Protein AF-A0A5N6UVG2-F1 (afdb_monomer_lite)

pLDDT: mean 76.91, std 23.82, range [20.88, 98.94]

Radius of gyration: 40.07 Å; chains: 1; bounding box: 88×108×122 Å

Foldseek 3Di:
DDDDDDDDDDDDDDDDDDDDDDDDDQPDWDADQQAWPVCNVVVHTFSNDPPDTPVCVVVVHGTHHDDDDDDDDDDDDDDDDDDDDDDDDDDDDDDDDDDDDDDDDDDDDDDDQDDQDLVLLVVLLCLCVVPVCVDLLSVQAQNVLQVVCSVVVNQDLLLSLLSSLLSCLVVVHPVVRSVVSLVVSVVVLVVQLVDQDLSSLNSLSSSLVSCVSVVVNVVSLVSLLSSLVSLVVQPLLAQDVVAQLLLRLSSQSSVLSSQVVQCVPQVLPPVSDSDDLVSRLDAFHDDPVCNNVSNDDRQAHLPNLNADHDPDHDPRRVVSNVVVVVSVVVVVVVVLVVVQVPQDQCLDPPHPDLQPRQLAQCSLLVLLVSLVVQLLVLVQLLQPQPSHPDNVVNVPDDPVVSVVSLCSNLVSLVVNLVSLVSSVVPDDPDHAHDPSNLVSLLSSLSSLCSQCQDDDDDDRDDLVVSLVSLVSSLVNCCVRPVPDPPCVVSSVVSVVSSVVSVVCVVDPDRDDDDDDDPDQDDDPPGHSSNVVVCVVPVDDDPDDDDDDHDSRVSDDDDDDDDDDDDDDDDDDDDDDDDDDDDDDDDDDDDPDDDDPDPQDDPNDGHDDDDDDDDDDDDDDDPDDPPDPPPPPPDADQFFAEEEEAEAQAWCCQDPVSPVPQADQPLLVQLLQQFEWEPFEWAQFLHQQQLLQLLFALAHCVLQVRFDLPAAGFQPHDGLLLQLVVLFAAEEEFEAPSRDDDDRRDDDSHPFYWYFPHLFDQAQTWTQGPVGIDGDGDGQLVVLLVVVVVCVVPDDPRHHYYYYRYGSPPDPLLAFDPVLLPPLPDFGDAPPLLPPPCPQHFCLLVQWQFFLLWADWCSSLQWDQDPVNQPAADAQPDPPDDSIHTHDQDPDQVVQQVDWIAHNPPRDTDGDRDSVRSSSSSLRSNSSSRNSRVVSNSVSSVVNQVSLVVDVCSNQRYKYKYKYSFFFDSSRNSGTGARDCQCRSTDMTIGIHHNVQADRNHYFHAHAYSSQNSCQSCVSSVHHDDPSNPHHHPSCVSNVHDDPPRDQKDKHWNQAALASRTGRATWIWMDGSFKTKIWRCRQNVPDPRHDHDCNVRTDMFMDGCVVCVSSSHRCLVPPVCVVVNVVRVVVNVVVCVSSVHDDSDPPDCPVVVPD

Organism: Aspergillus tamarii (NCBI:txid41984)

Secondary structure (DSSP, 8-state):
-------------------------PPPPB-GGGS-HHHHHTTPPB---SSS-HHHHHTT-----------------------------------------------PPPPPP-PPPHHHHHHHHHHIIIIITTSTTT--S-HHHHHHHHHTT-S-HHHHHHHHHHHHHHHT-STTTHHHHHHHHHHHHHTTTTS--HHHHHHHHHHHHHHHHTT-HHHHHHHHHHHHHHHHHTTTTB--TTS-HHHHHHHHHHHHHHHHHHHHHHTT-GGG-S--GGG-BPBPP--HHHHHTT------BSSGGGSPPPSS--HHHHHHHHHHHHHHHHHHHHHHHHHHTTS-GGGSSSPS-TTT----HHHHHHHHHHHHHHHHHHGGG-TT-TTSPPHHHHTTS-HHHHHHHHHHHHHHHHHHHHHHHHHHHH--TT----HHHHHHHHHHHHHHHHHTTS-SSS-PPPHHHHHHHHHHHHHHHHHHHTT-TTTHHHHHHHHHHHHHHHHHHHSS-----PPP-S---PPTTS-HHHHHHHHH-TT-----------GGGGSPPPP-------PPP----------------------S-----TTEETTEE----------S-------S-SSSSTTT-----PPEEEEEEESS--GGGSGGGS-SS---TTHHHHHHTSEEEEEEE-SSSSHHHHHHHHHHTS-HHHHS--STT----TTS--HHHHHHHTT-EEEEEEE--S--STTTS--S-SEEEEESTT--SBS-EEE-SS-EEE--SBHHHHHHHHHHHHHHHS-TTS-EEEEEE--TT-TT----GGGTTS--SPPPPPTTTT---TTS-HHHHH---BTTTT-BTTTTTBPPPTTTTSSS-B---STT---BBPP--SSHHHHHH--EEBTTT--EE--SSHHHHHHHHHHHHHHHHHHHHHHHHHHHHHHHHHHHHSHHHHTTEEEEEEESS---SSGGGB-S--SSSHHHHEEEEEEE-TTTSPTTEEE-S-EETTHHHHHHHHHTT-PPPTT------HHHHTT---TT---EEEEEE---S-TTT-PPPEEEEEESSEEEEEE----TT-TT-----GGG-EEEEEETTT-TT-----TT-TTTHHHHHHHHHHHHHHHHHHTPPP-S---GGGGS--

InterPro domains:
  IPR000917 Sulfatase, N-terminal [PF00884] (639-1021)
  IPR001138 Zn(2)C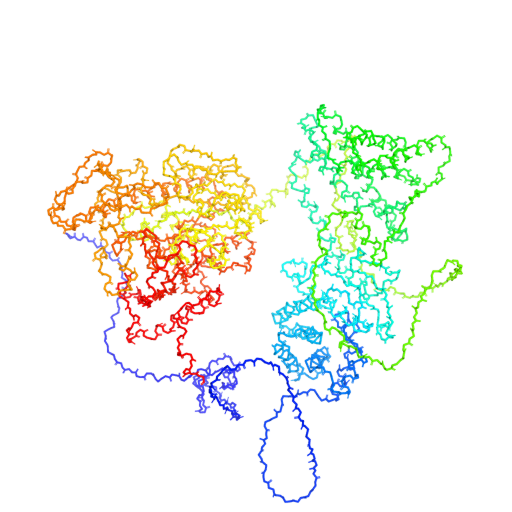ys(6) fungal-type DNA-binding domain [PF00172] (34-69)
  IPR001138 Zn(2)Cys(6) fungal-type DNA-binding domain [PS00463] (35-63)
  IPR001138 Zn(2)Cys(6) fungal-type DNA-binding domain [PS50048] (35-65)
  IPR001138 Zn(2)Cys(6) fungal-type DNA-binding domain [SM00066] (30-74)
  IPR001138 Zn(2)Cys(6) fungal-type DNA-binding domain [cd00067] (31-66)
  IPR007219 Xylanolytic transcriptional activator, regulatory domain [PF04082] (128-292)
  IPR007219 Xylanolytic transcriptional activator, regulatory domain [SM00906] (220-291)
  IPR017850 Alkaline-phosphatase-like, core domain superfamily [G3DSA:3.40.720.10] (637-864)
  IPR017850 Alkaline-phosphatase-like, core domain superfamily [G3DSA:3.40.720.10] (868-1150)
  IPR017850 Alkaline-phosphatase-like, core domain superfamily [SSF53649] (638-1140)
  IPR024607 Sulfatase, conserved site [PS00149] (727-737)
  IPR036864 Zn(2)-C6 fungal-type DNA-binding domain superfamily [G3DSA:4.10.240.10] (28-89)
  IPR036864 Zn(2)-C6 fungal-type DNA-binding domain superfamily [SSF57701] (28-69)

Sequence (1154 aa):
MKAACVQCRVRKRDTSQAVGQYVPRLPPKRRGATACLECRAMKVRCSGATPRCQNCHRRDRQCTYPSASGPTRPALTRVGKLSSPTTSISIPVVNDDCTHGQSELSIPRPSALPSPSDEAVSSLLRDYFDRLYPLPSFNFLHKDTVVQRCSESTLDESLKLAICAITALYFGQHRSEHGIWAQQSEKLILDRLERPSIFLIQASLLTIRYRAGVGQFSRAFILAGLTARWAVSLRLNYEHSSLRPIAQEVRRRTFWSLYLLEDSFCVGLKEFELFDSETIYLQLPCEDEDFRDERPVLTGFLQPSKGLEPDVLGPRGAFVKLAFIRRRIMRFQADLHRLRNRLAPSNQYPPANPQDLHWHPRYATLHMSWHQCHCDLYRIFLIGYPESSPHAAVERMTSSERALMKERCLGHAEQIVKVLSDFVHYKAEQHMLEFDAAVCAYHAARLILFGTYTERDNAGLPMQMAISKAQLCLDVITQFFEFSAHLQPMRQILERAIQQHKRWLESSDHRAVATADPNPHPPPGISRDAYMRQRLAIHSLLRQSDFVDDSRDAAPEPLRPLLNWTVSTNDDLIQEPPSEWDYRGVVDPLNERISTEPNLFCGIQYGLDLPGWPGEGAEEPSAFIWGFEEQFMARDGRPNIVFIMADDHASKSISCYGAGINHTPNIDRLAKEGMRFNHCYVTNSICTPSRAAILCGTYNHVNGVMTLDDHINKHIPNVAKHLRTGGYQTAMVGKWHLGEGIESQPTGFDYWSVLPGQGLYWDPEFIETDGEHVEPGYVTDIITDKSLDWIKLRDRDRPFFLMCHHKAPHRSWECDEKHKQLYKDPVRLPDTFSDDYKNRAKAAKIAKMRVAEDLTYQDLGLVQPDGGRRVGEPVLQEKGNSERKIPVPGSIADLHSIRLIDKDDGTVFTFRSHAELAEFKFQRYMQRYLRTIQSIDDNVGRLLEYLDSEPQLADNTIVIYTSDQGFFLGEHGWFDKRFMYEESFQMPFLIRYPKEIIAGSVCDDIICNVDFAATWLEYANLPAPSYMQGISFRPLLQGRTPESWQQVAYHRYWMHNDIIHHAYAHYGIRNQRYKLIYWYNEPLGVKGARPGGREHREWELFDCDKDPLELFNVYQEREYQGVVREMIRMLERKMAEIGDEPVHPKQQWLLGSL

Structure (mmCIF, N/CA/C/O backbone):
data_AF-A0A5N6UVG2-F1
#
_entry.id   AF-A0A5N6UVG2-F1
#
loop_
_atom_site.group_PDB
_atom_site.id
_atom_site.type_symbol
_atom_site.label_atom_id
_atom_site.label_alt_id
_atom_site.label_comp_id
_atom_site.label_asym_id
_atom_site.label_entity_id
_atom_site.label_seq_id
_atom_site.pdbx_PDB_ins_code
_atom_site.Cartn_x
_atom_site.Cartn_y
_atom_site.Cartn_z
_atom_site.occupancy
_atom_site.B_iso_or_equiv
_atom_site.auth_seq_id
_atom_site.auth_comp_id
_atom_site.auth_asym_id
_atom_site.auth_atom_id
_atom_site.pdbx_PDB_model_num
ATOM 1 N N . MET A 1 1 ? -11.488 -41.150 -41.113 1.00 29.97 1 MET A N 1
ATOM 2 C CA . MET A 1 1 ? -12.453 -42.216 -41.494 1.00 29.97 1 MET A CA 1
ATOM 3 C C . MET A 1 1 ? -13.845 -41.866 -40.957 1.00 29.97 1 MET A C 1
ATOM 5 O O . MET A 1 1 ? -13.974 -40.843 -40.301 1.00 29.97 1 MET A O 1
ATOM 9 N N . LYS A 1 2 ? -14.887 -42.624 -41.328 1.00 24.31 2 LYS A N 1
ATOM 10 C CA . LYS A 1 2 ? -16.316 -42.275 -41.160 1.00 24.31 2 LYS A CA 1
ATOM 11 C C . LYS A 1 2 ? -16.851 -42.389 -39.712 1.00 24.31 2 LYS A C 1
ATOM 13 O O . LYS A 1 2 ? -16.574 -43.399 -39.087 1.00 24.31 2 LYS A O 1
ATOM 18 N N . ALA A 1 3 ? -17.735 -41.437 -39.356 1.00 26.30 3 ALA A N 1
ATOM 19 C CA . ALA A 1 3 ? -19.070 -41.571 -38.708 1.00 26.30 3 ALA A CA 1
ATOM 20 C C . ALA A 1 3 ? -19.184 -42.180 -37.277 1.00 26.30 3 ALA A C 1
ATOM 22 O O . ALA A 1 3 ? -18.302 -42.906 -36.856 1.00 26.30 3 ALA A O 1
ATOM 23 N N . ALA A 1 4 ? -20.232 -41.940 -36.463 1.00 27.84 4 ALA A N 1
ATOM 24 C CA . ALA A 1 4 ? -21.532 -41.243 -36.611 1.00 27.84 4 ALA A CA 1
ATOM 25 C C . ALA A 1 4 ? -21.923 -40.553 -35.258 1.00 27.84 4 ALA A C 1
ATOM 27 O O . ALA A 1 4 ? -21.517 -41.051 -34.220 1.00 27.84 4 ALA A O 1
ATOM 28 N N . CYS A 1 5 ? -22.512 -39.339 -35.211 1.00 25.59 5 CYS A N 1
ATOM 29 C CA . CYS A 1 5 ? -23.968 -39.007 -35.151 1.00 25.59 5 CYS A CA 1
ATOM 30 C C . CYS A 1 5 ? -24.650 -39.389 -33.795 1.00 25.59 5 CYS A C 1
ATOM 32 O O . CYS A 1 5 ? -24.350 -40.448 -33.272 1.00 25.59 5 CYS A O 1
ATOM 34 N N . VAL A 1 6 ? -25.539 -38.617 -33.132 1.00 28.12 6 VAL A N 1
ATOM 35 C CA . VAL A 1 6 ? -26.774 -37.930 -33.594 1.00 28.12 6 VAL A CA 1
ATOM 36 C C . VAL A 1 6 ? -27.222 -36.775 -32.641 1.00 28.12 6 VAL A C 1
ATOM 38 O O . VAL A 1 6 ? -27.343 -36.980 -31.445 1.00 28.12 6 VAL A O 1
ATOM 41 N N . GLN A 1 7 ? -27.545 -35.602 -33.221 1.00 25.52 7 GLN A N 1
ATOM 42 C CA . GLN A 1 7 ? -28.531 -34.544 -32.839 1.00 25.52 7 GLN A CA 1
ATOM 43 C C . GLN A 1 7 ? -28.749 -34.054 -31.377 1.00 25.52 7 GLN A C 1
ATOM 45 O O . GLN A 1 7 ? -29.275 -34.775 -30.541 1.00 25.52 7 GLN A O 1
ATOM 50 N N . CYS A 1 8 ? -28.738 -32.717 -31.200 1.00 23.97 8 CYS A N 1
ATOM 51 C CA . CYS A 1 8 ? -29.995 -31.934 -31.221 1.00 23.97 8 CYS A CA 1
ATOM 52 C C . CYS A 1 8 ? -29.787 -30.472 -31.695 1.00 23.97 8 CYS A C 1
ATOM 54 O O . CYS A 1 8 ? -28.655 -30.008 -31.802 1.00 23.97 8 CYS A O 1
ATOM 56 N N . ARG A 1 9 ? -30.862 -29.777 -32.109 1.00 23.91 9 ARG A N 1
ATOM 57 C CA . ARG A 1 9 ? -30.822 -28.567 -32.972 1.00 23.91 9 ARG A CA 1
ATOM 58 C C . ARG A 1 9 ? -31.174 -27.257 -32.250 1.00 23.91 9 ARG A C 1
ATOM 60 O O . ARG A 1 9 ? -32.250 -27.183 -31.668 1.00 23.91 9 ARG A O 1
ATOM 67 N N . VAL A 1 10 ? -30.444 -26.170 -32.538 1.00 25.05 10 VAL A N 1
ATOM 68 C CA . VAL A 1 10 ? -31.001 -24.794 -32.627 1.00 25.05 10 VAL A CA 1
ATOM 69 C C . VAL A 1 10 ? -30.444 -24.092 -33.885 1.00 25.05 10 VAL A C 1
ATOM 71 O O . VAL A 1 10 ? -29.424 -24.500 -34.437 1.00 25.05 10 VAL A O 1
ATOM 74 N N . ARG A 1 11 ? -31.196 -23.132 -34.439 1.00 24.83 11 ARG A N 1
ATOM 75 C CA . ARG A 1 11 ? -31.111 -22.665 -35.839 1.00 24.83 11 ARG A CA 1
ATOM 76 C C . ARG A 1 11 ? -30.088 -21.544 -36.081 1.00 24.83 11 ARG A C 1
ATOM 78 O O . ARG A 1 11 ? -30.051 -20.573 -35.334 1.00 24.83 11 ARG A O 1
ATOM 85 N N . LYS A 1 12 ? -29.402 -21.605 -37.231 1.00 24.45 12 LYS A N 1
ATOM 86 C CA . LYS A 1 12 ? -28.756 -20.446 -37.878 1.00 24.45 12 LYS A CA 1
ATOM 87 C C . LYS A 1 12 ? -29.785 -19.382 -38.294 1.00 24.45 12 LYS A C 1
ATOM 89 O O . LYS A 1 12 ? -30.891 -19.725 -38.718 1.00 24.45 12 LYS A O 1
ATOM 94 N N . ARG A 1 13 ? -29.352 -18.120 -38.327 1.00 24.72 13 ARG A N 1
ATOM 95 C CA . ARG A 1 13 ? -29.798 -17.123 -39.313 1.00 24.72 13 ARG A CA 1
ATOM 96 C C . ARG A 1 13 ? -28.580 -16.394 -39.871 1.00 24.72 13 ARG A C 1
ATOM 98 O O . ARG A 1 13 ? -27.792 -15.854 -39.104 1.00 24.72 13 ARG A O 1
ATOM 105 N N . ASP A 1 14 ? -28.457 -16.397 -41.192 1.00 26.50 14 ASP A N 1
ATOM 106 C CA . ASP A 1 14 ? -27.521 -15.555 -41.933 1.00 26.50 14 ASP A CA 1
ATOM 107 C C . ASP A 1 14 ? -27.959 -14.084 -41.897 1.00 26.50 14 ASP A C 1
ATOM 109 O O . ASP A 1 14 ? -29.157 -13.787 -41.889 1.00 26.50 14 ASP A O 1
ATOM 113 N N . THR A 1 15 ? -26.996 -13.168 -41.998 1.00 24.98 15 THR A N 1
ATOM 114 C CA . THR A 1 15 ? -27.233 -11.811 -42.515 1.00 24.98 15 THR A CA 1
ATOM 115 C C . THR A 1 15 ? -26.135 -11.429 -43.498 1.00 24.98 15 THR A C 1
ATOM 117 O O . THR A 1 15 ? -25.063 -10.959 -43.119 1.00 24.98 15 THR A O 1
ATOM 120 N N . SER A 1 16 ? -26.422 -11.630 -44.780 1.00 25.75 16 SER A N 1
ATOM 121 C CA . SER A 1 16 ? -25.631 -11.131 -45.900 1.00 25.75 16 SER A CA 1
ATOM 122 C C . SER A 1 16 ? -25.926 -9.654 -46.187 1.00 25.75 16 SER A C 1
ATOM 124 O O . SER A 1 16 ? -27.077 -9.308 -46.425 1.00 25.75 16 SER A O 1
ATOM 126 N N . GLN A 1 17 ? -24.858 -8.855 -46.268 1.00 26.28 17 GLN A N 1
ATOM 127 C CA . GLN A 1 17 ? -24.673 -7.640 -47.084 1.00 26.28 17 GLN A CA 1
ATOM 128 C C . GLN A 1 17 ? -25.630 -6.420 -47.011 1.00 26.28 17 GLN A C 1
ATOM 130 O O . GLN A 1 17 ? -26.850 -6.504 -47.028 1.00 26.28 17 GLN A O 1
ATOM 135 N N . ALA A 1 18 ? -24.958 -5.268 -47.172 1.00 24.11 18 ALA A N 1
ATOM 136 C CA . ALA A 1 18 ? -25.384 -4.037 -47.856 1.00 24.11 18 ALA A CA 1
ATOM 137 C C . ALA A 1 18 ? -26.008 -2.873 -47.047 1.00 24.11 18 ALA A C 1
ATOM 139 O O . ALA A 1 18 ? -27.213 -2.735 -46.891 1.00 24.11 18 ALA A O 1
ATOM 140 N N . VAL A 1 19 ? -25.109 -1.958 -46.657 1.00 27.73 19 VAL A N 1
ATOM 141 C CA . VAL A 1 19 ? -25.132 -0.510 -46.965 1.00 27.73 19 VAL A CA 1
ATOM 142 C C . VAL A 1 19 ? -26.471 0.248 -46.862 1.00 27.73 19 VAL A C 1
ATOM 144 O O . VAL A 1 19 ? -27.308 0.208 -47.755 1.00 27.73 19 VAL A O 1
ATOM 147 N N . GLY A 1 20 ? -26.512 1.175 -45.898 1.00 29.44 20 GLY A N 1
ATOM 148 C CA . GLY A 1 20 ? -26.933 2.550 -46.194 1.00 29.44 20 GLY A CA 1
ATOM 149 C C . GLY A 1 20 ? -28.389 2.934 -45.930 1.00 29.44 20 GLY A C 1
ATOM 150 O O . GLY A 1 20 ? -29.139 3.194 -46.865 1.00 29.44 20 GLY A O 1
ATOM 151 N N . GLN A 1 21 ? -28.727 3.200 -44.664 1.00 25.88 21 GLN A N 1
ATOM 152 C CA . GLN A 1 21 ? -29.657 4.292 -44.354 1.00 25.88 21 GLN A CA 1
ATOM 153 C C . GLN A 1 21 ? -29.080 5.232 -43.293 1.00 25.88 21 GLN A C 1
ATOM 155 O O . GLN A 1 21 ? -28.635 4.827 -42.220 1.00 25.88 21 GLN A O 1
ATOM 160 N N . TYR A 1 22 ? -29.083 6.517 -43.637 1.00 25.56 22 TYR A N 1
ATOM 161 C CA . TYR A 1 22 ? -28.621 7.623 -42.812 1.00 25.56 22 TYR A CA 1
ATOM 162 C C . TYR A 1 22 ? -29.591 7.836 -41.643 1.00 25.56 22 TYR A C 1
ATOM 164 O O . TYR A 1 22 ? -30.656 8.426 -41.817 1.00 25.56 22 TYR A O 1
ATOM 172 N N . VAL A 1 23 ? -29.231 7.383 -40.440 1.00 28.72 23 VAL A N 1
ATOM 173 C CA . VAL A 1 23 ? -29.919 7.814 -39.215 1.00 28.72 23 VAL A CA 1
ATOM 174 C C . VAL A 1 23 ? -29.343 9.180 -38.828 1.00 28.72 23 VAL A C 1
ATOM 176 O O . VAL A 1 23 ? -28.147 9.255 -38.526 1.00 28.72 23 VAL A O 1
ATOM 179 N N . PRO A 1 24 ? -30.132 10.274 -38.827 1.00 29.69 24 PRO A N 1
ATOM 180 C CA . PRO A 1 24 ? -29.608 11.592 -38.492 1.00 29.69 24 PRO A CA 1
ATOM 181 C C . PRO A 1 24 ? -29.015 11.590 -37.082 1.00 29.69 24 PRO A C 1
ATOM 183 O O . PRO A 1 24 ? -29.637 11.072 -36.150 1.00 29.69 24 PRO A O 1
ATOM 186 N N . ARG A 1 25 ? -27.832 12.199 -36.913 1.00 32.75 25 ARG A N 1
ATOM 187 C CA . ARG A 1 25 ? -27.214 12.407 -35.592 1.00 32.75 25 ARG A CA 1
ATOM 188 C C . ARG A 1 25 ? -28.247 13.026 -34.649 1.00 32.75 25 ARG A C 1
ATOM 190 O O . ARG A 1 25 ? -28.613 14.188 -34.818 1.00 32.75 25 ARG A O 1
ATOM 197 N N . LEU A 1 26 ? -28.700 12.268 -33.649 1.00 38.28 26 LEU A N 1
ATOM 198 C CA . LEU A 1 26 ? -29.572 12.813 -32.611 1.00 38.28 26 LEU A CA 1
ATOM 199 C C . LEU A 1 26 ? -28.807 13.929 -31.879 1.00 38.28 26 LEU A C 1
ATOM 201 O O . LEU A 1 26 ? -27.727 13.654 -31.348 1.00 38.28 26 LEU A O 1
ATOM 205 N N . PRO A 1 27 ? -29.330 15.169 -31.838 1.00 40.91 27 PRO A N 1
ATOM 206 C CA . PRO A 1 27 ? -28.645 16.270 -31.177 1.00 40.91 27 PRO A CA 1
ATOM 207 C C . PRO A 1 27 ? -28.489 16.000 -29.668 1.00 40.91 27 PRO A C 1
ATOM 209 O O . PRO A 1 27 ? -29.253 15.217 -29.088 1.00 40.91 27 PRO A O 1
ATOM 212 N N . PRO A 1 28 ? -27.486 16.619 -29.015 1.00 54.44 28 PRO A N 1
ATOM 213 C CA . PRO A 1 28 ? -27.105 16.295 -27.644 1.00 54.44 28 PRO A CA 1
ATOM 214 C C . PRO A 1 28 ? -28.268 16.426 -26.651 1.00 54.44 28 PRO A C 1
ATOM 216 O O . PRO A 1 28 ? -29.063 17.368 -26.679 1.00 54.44 28 PRO A O 1
ATOM 219 N N . LYS A 1 29 ? -28.359 15.441 -25.751 1.00 57.91 29 LYS A N 1
ATOM 220 C CA . LYS A 1 29 ? -29.453 15.284 -24.784 1.00 57.91 29 LYS A CA 1
ATOM 221 C C . LYS A 1 29 ? -29.454 16.454 -23.798 1.00 57.91 29 LYS A C 1
ATOM 223 O O . LYS A 1 29 ? -28.510 16.606 -23.027 1.00 57.91 29 LYS A O 1
ATOM 228 N N . ARG A 1 30 ? -30.545 17.217 -23.752 1.00 65.44 30 ARG A N 1
ATOM 229 C CA . ARG A 1 30 ? -30.709 18.311 -22.786 1.00 65.44 30 ARG A CA 1
ATOM 230 C C . ARG A 1 30 ? -31.127 17.764 -21.412 1.00 65.44 30 ARG A C 1
ATOM 232 O O . ARG A 1 30 ? -32.030 16.927 -21.326 1.00 65.44 30 ARG A O 1
ATOM 239 N N . ARG A 1 31 ? -30.464 18.229 -20.346 1.00 56.59 31 ARG A N 1
ATOM 240 C CA . ARG A 1 31 ? -30.785 17.971 -18.926 1.00 56.59 31 ARG A CA 1
ATOM 241 C C . ARG A 1 31 ? -30.853 19.303 -18.165 1.00 56.59 31 ARG A C 1
ATOM 243 O O . ARG A 1 31 ? -30.305 20.307 -18.617 1.00 56.59 31 ARG A O 1
ATOM 250 N N . GLY A 1 32 ? -31.513 19.313 -17.006 1.00 62.34 32 GLY A N 1
ATOM 251 C CA . GLY A 1 32 ? -31.663 20.522 -16.190 1.00 62.34 32 GLY A CA 1
ATOM 252 C C . GLY A 1 32 ? -32.520 21.588 -16.880 1.00 62.34 32 GLY A C 1
ATOM 253 O O . GLY A 1 32 ? -33.525 21.262 -17.509 1.00 62.34 32 GLY A O 1
ATOM 254 N N . ALA A 1 33 ? -32.118 22.857 -16.770 1.00 61.12 33 ALA A N 1
ATOM 255 C CA . ALA A 1 33 ? -32.881 24.012 -17.257 1.00 61.12 33 ALA A CA 1
ATOM 256 C C . ALA A 1 33 ? -33.102 24.061 -18.783 1.00 61.12 33 ALA A C 1
ATOM 258 O O . ALA A 1 33 ? -33.950 24.811 -19.245 1.00 61.12 33 ALA A O 1
ATOM 259 N N . THR A 1 34 ? -32.381 23.259 -19.571 1.00 70.06 34 THR A N 1
ATOM 260 C CA . THR A 1 34 ? -32.484 23.261 -21.042 1.00 70.06 34 THR A CA 1
ATOM 261 C C . THR A 1 34 ? -33.484 22.230 -21.595 1.00 70.06 34 THR A C 1
ATOM 263 O O . THR A 1 34 ? -33.790 22.235 -22.791 1.00 70.06 34 THR A O 1
ATOM 266 N N . ALA A 1 35 ? -34.004 21.334 -20.749 1.00 83.19 35 ALA A N 1
ATOM 267 C CA . ALA A 1 35 ? -35.058 20.381 -21.099 1.00 83.19 35 ALA A CA 1
ATOM 268 C C . ALA A 1 35 ? -36.456 21.029 -21.027 1.00 83.19 35 ALA A C 1
ATOM 270 O O . ALA A 1 35 ? -36.661 21.984 -20.280 1.00 83.19 35 ALA A O 1
ATOM 271 N N . CYS A 1 36 ? -37.437 20.481 -21.756 1.00 87.75 36 CYS A N 1
ATOM 272 C CA . CYS A 1 36 ? -38.835 20.868 -21.556 1.00 87.75 36 CYS A CA 1
ATOM 273 C C . CYS A 1 36 ? -39.305 20.484 -20.146 1.00 87.75 36 CYS A C 1
ATOM 275 O O . CYS A 1 36 ? -38.822 19.502 -19.571 1.00 87.75 36 CYS A O 1
ATOM 277 N N . LEU A 1 37 ? -40.263 21.246 -19.615 1.00 86.94 37 LEU A N 1
ATOM 278 C CA . LEU A 1 37 ? -40.762 21.103 -18.247 1.00 86.94 37 LEU A CA 1
ATOM 279 C C . LEU A 1 37 ? -41.243 19.675 -17.957 1.00 86.94 37 LEU A C 1
ATOM 281 O O . LEU A 1 37 ? -40.854 19.105 -16.944 1.00 86.94 37 LEU A O 1
ATOM 285 N N . GLU A 1 38 ? -41.971 19.055 -18.887 1.00 87.31 38 GLU A N 1
ATOM 286 C CA . GLU A 1 38 ? -42.532 17.713 -18.696 1.00 87.31 38 GLU A CA 1
ATOM 287 C C . GLU A 1 38 ? -41.450 16.618 -18.623 1.00 87.31 38 GLU A C 1
ATOM 289 O O . GLU A 1 38 ? -41.438 15.798 -17.704 1.00 87.31 38 GLU A O 1
ATOM 294 N N . CYS A 1 39 ? -40.451 16.638 -19.518 1.00 84.88 39 CYS A N 1
ATOM 295 C CA . CYS A 1 39 ? -39.316 15.716 -19.401 1.00 84.88 39 CYS A CA 1
ATOM 296 C C . CYS A 1 39 ? -38.463 15.993 -18.154 1.00 84.88 39 CYS A C 1
ATOM 298 O O . CYS A 1 39 ? -37.897 15.055 -17.591 1.00 84.88 39 CYS A O 1
ATOM 300 N N . ARG A 1 40 ? -38.363 17.259 -17.720 1.00 82.12 40 ARG A N 1
ATOM 301 C CA . ARG A 1 40 ? -37.631 17.652 -16.509 1.00 82.12 40 ARG A CA 1
ATOM 302 C C . ARG A 1 40 ? -38.330 17.139 -15.246 1.00 82.12 40 ARG A C 1
ATOM 304 O O . ARG A 1 40 ? -37.652 16.553 -14.407 1.00 82.12 40 ARG A O 1
ATOM 311 N N . ALA A 1 41 ? -39.652 17.289 -15.147 1.00 79.56 41 ALA A N 1
ATOM 312 C CA . ALA A 1 41 ? -40.469 16.773 -14.048 1.00 79.56 41 ALA A CA 1
ATOM 313 C C . ALA A 1 41 ? -40.366 15.243 -13.942 1.00 79.56 41 ALA A C 1
ATOM 315 O O . ALA A 1 41 ? -40.089 14.706 -12.873 1.00 79.56 41 ALA A O 1
ATOM 316 N N . MET A 1 42 ? -40.461 14.542 -15.076 1.00 75.31 42 MET A N 1
ATOM 317 C CA . MET A 1 42 ? -40.298 13.084 -15.142 1.00 75.31 42 MET A CA 1
ATOM 318 C C . MET A 1 42 ? -38.836 12.598 -15.018 1.00 75.31 42 MET A C 1
ATOM 320 O O . MET A 1 42 ? -38.591 11.397 -15.112 1.00 75.31 42 MET A O 1
ATOM 324 N N . LYS A 1 43 ? -37.846 13.495 -14.867 1.00 76.25 43 LYS A N 1
ATOM 325 C CA . LYS A 1 43 ? -36.393 13.202 -14.871 1.00 76.25 43 LYS A CA 1
ATOM 326 C C . LYS A 1 43 ? -35.898 12.399 -16.098 1.00 76.25 43 LYS A C 1
ATOM 328 O O . LYS A 1 43 ? -34.846 11.761 -16.049 1.00 76.25 43 LYS A O 1
ATOM 333 N N . VAL A 1 44 ? -36.608 12.458 -17.230 1.00 76.00 44 VAL A N 1
ATOM 334 C CA . VAL A 1 44 ? -36.264 11.735 -18.471 1.00 76.00 44 VAL A CA 1
ATOM 335 C C . VAL A 1 44 ? -35.533 12.615 -19.489 1.00 76.00 44 VAL A C 1
ATOM 337 O O . VAL A 1 44 ? -35.575 13.844 -19.467 1.00 76.00 44 VAL A O 1
ATOM 340 N N . ARG A 1 45 ? -34.850 11.971 -20.440 1.00 74.19 45 ARG A N 1
ATOM 341 C CA . ARG A 1 45 ? -34.088 12.645 -21.504 1.00 74.19 45 ARG A CA 1
ATOM 342 C C . ARG A 1 45 ? -35.035 13.424 -22.436 1.00 74.19 45 ARG A C 1
ATOM 344 O O . ARG A 1 45 ? -35.966 12.849 -23.001 1.00 74.19 45 ARG A O 1
ATOM 351 N N . CYS A 1 46 ? -34.775 14.720 -22.619 1.00 83.50 46 CYS A N 1
ATOM 352 C CA . CYS A 1 46 ? -35.494 15.596 -23.548 1.00 83.50 46 CYS A CA 1
ATOM 353 C C . CYS A 1 46 ? -34.721 15.745 -24.872 1.00 83.50 46 CYS A C 1
ATOM 355 O O . CYS A 1 46 ? -33.499 15.892 -24.852 1.00 83.50 46 CYS A O 1
ATOM 357 N N . SER A 1 47 ? -35.421 15.742 -26.015 1.00 82.00 47 SER A N 1
ATOM 358 C CA . SER A 1 47 ? -34.794 15.867 -27.346 1.00 82.00 47 SER A CA 1
ATOM 359 C C . SER A 1 47 ? -34.602 17.311 -27.834 1.00 82.00 47 SER A C 1
ATOM 361 O O . SER A 1 47 ? -34.058 17.508 -28.912 1.00 82.00 47 SER A O 1
ATOM 363 N N . GLY A 1 48 ? -35.088 18.313 -27.094 1.00 70.94 48 GLY A N 1
ATOM 364 C CA . GLY A 1 48 ? -34.959 19.735 -27.458 1.00 70.94 48 GLY A CA 1
ATOM 365 C C . GLY A 1 48 ? -35.819 20.240 -28.632 1.00 70.94 48 GLY A C 1
ATOM 366 O O . GLY A 1 48 ? -35.723 21.419 -28.947 1.00 70.94 48 GLY A O 1
ATOM 367 N N . ALA A 1 49 ? -36.630 19.393 -29.276 1.00 77.56 49 ALA A N 1
ATOM 368 C CA . ALA A 1 49 ? -37.413 19.771 -30.457 1.00 77.56 49 ALA A CA 1
ATOM 369 C C . ALA A 1 49 ? -38.698 20.540 -30.096 1.00 77.56 49 ALA A C 1
ATOM 371 O O . ALA A 1 49 ? -39.453 20.112 -29.221 1.00 77.56 49 ALA A O 1
ATOM 372 N N . THR A 1 50 ? -38.962 21.636 -30.807 1.00 72.00 50 THR A N 1
ATOM 373 C CA . THR A 1 50 ? -40.191 22.439 -30.725 1.00 72.00 50 THR A CA 1
ATOM 374 C C . THR A 1 50 ? -41.135 22.112 -31.898 1.00 72.00 50 THR A C 1
ATOM 376 O O . THR A 1 50 ? -40.656 21.742 -32.968 1.00 72.00 50 THR A O 1
ATOM 379 N N . PRO A 1 51 ? -42.471 22.210 -31.730 1.00 66.94 51 PRO A N 1
ATOM 380 C CA . PRO A 1 51 ? -43.185 22.551 -30.497 1.00 66.94 51 PRO A CA 1
ATOM 381 C C . PRO A 1 51 ? -43.243 21.403 -29.470 1.00 66.94 51 PRO A C 1
ATOM 383 O O . PRO A 1 51 ? -43.382 21.674 -28.282 1.00 66.94 51 PRO A O 1
ATOM 386 N N . ARG A 1 52 ? -43.092 20.129 -29.876 1.00 77.69 52 ARG A N 1
ATOM 387 C CA . ARG A 1 52 ? -43.085 18.970 -28.957 1.00 77.69 52 ARG A CA 1
ATOM 388 C C . ARG A 1 52 ? -41.819 18.125 -29.114 1.00 77.69 52 ARG A C 1
ATOM 390 O O . ARG A 1 52 ? -41.462 17.719 -30.217 1.00 77.69 52 ARG A O 1
ATOM 397 N N . CYS A 1 53 ? -41.174 17.792 -27.994 1.00 86.44 53 CYS A N 1
ATOM 398 C CA . CYS A 1 53 ? -39.997 16.925 -27.994 1.00 86.44 53 CYS A CA 1
ATOM 399 C C . CYS A 1 53 ? -40.380 15.474 -28.313 1.00 86.44 53 CYS A C 1
ATOM 401 O O . CYS A 1 53 ? -41.474 15.037 -27.963 1.00 86.44 53 CYS A O 1
ATOM 403 N N . GLN A 1 54 ? -39.466 14.686 -28.891 1.00 81.00 54 GLN A N 1
ATOM 404 C CA . GLN A 1 54 ? -39.743 13.300 -29.299 1.00 81.00 54 GLN A CA 1
ATOM 405 C C . GLN A 1 54 ? -40.267 12.419 -28.153 1.00 81.00 54 GLN A C 1
ATOM 407 O O . GLN A 1 54 ? -41.089 11.541 -28.385 1.00 81.00 54 GLN A O 1
ATOM 412 N N . ASN A 1 55 ? -39.813 12.645 -26.917 1.00 80.38 55 ASN A N 1
ATOM 413 C CA . ASN A 1 55 ? -40.235 11.853 -25.758 1.00 80.38 55 ASN A CA 1
ATOM 414 C C . ASN A 1 55 ? -41.654 12.239 -25.288 1.00 80.38 55 ASN A C 1
ATOM 416 O O . ASN A 1 55 ? -42.462 11.367 -24.988 1.00 80.38 55 ASN A O 1
ATOM 420 N N . CYS A 1 56 ? -41.992 13.534 -25.319 1.00 87.06 56 CYS A N 1
ATOM 421 C CA . CYS A 1 56 ? -43.352 14.023 -25.072 1.00 87.06 56 CYS A CA 1
ATOM 422 C C . CYS A 1 56 ? -44.312 13.642 -26.208 1.00 87.06 56 CYS A C 1
ATOM 424 O O . CYS A 1 56 ? -45.460 13.318 -25.943 1.00 87.06 56 CYS A O 1
ATOM 426 N N . HIS A 1 57 ? -43.847 13.634 -27.459 1.00 83.88 57 HIS A N 1
ATOM 427 C CA . HIS A 1 57 ? -44.645 13.242 -28.619 1.00 83.88 57 HIS A CA 1
ATOM 428 C C . HIS A 1 57 ? -44.970 11.739 -28.609 1.00 83.88 57 HIS A C 1
ATOM 430 O O . HIS A 1 57 ? -46.136 11.381 -28.707 1.00 83.88 57 HIS A O 1
ATOM 436 N N . ARG A 1 58 ? -43.981 10.857 -28.374 1.00 78.81 58 ARG A N 1
ATOM 437 C CA . ARG A 1 58 ? -44.208 9.398 -28.250 1.00 78.81 58 ARG A CA 1
ATOM 438 C C . ARG A 1 58 ? -45.114 8.996 -27.082 1.00 78.81 58 ARG A C 1
ATOM 440 O O . ARG A 1 58 ? -45.660 7.903 -27.100 1.00 78.81 58 ARG A O 1
ATOM 447 N N . ARG A 1 59 ? -45.207 9.831 -26.043 1.00 77.50 59 ARG A N 1
ATOM 448 C CA . ARG A 1 59 ? -46.022 9.599 -24.834 1.00 77.50 59 ARG A CA 1
ATOM 449 C C . ARG A 1 59 ? -47.313 10.425 -24.819 1.00 77.50 59 ARG A C 1
ATOM 451 O O . ARG A 1 59 ? -47.929 10.552 -23.769 1.00 77.50 59 ARG A O 1
ATOM 458 N N . ASP A 1 60 ? -47.626 11.051 -25.950 1.00 83.25 60 ASP A N 1
ATOM 459 C CA . ASP A 1 60 ? -48.674 12.049 -26.167 1.00 83.25 60 ASP A CA 1
ATOM 460 C C . ASP A 1 60 ? -48.919 13.039 -25.006 1.00 83.25 60 ASP A C 1
ATOM 462 O O . ASP A 1 60 ? -50.043 13.330 -24.615 1.00 83.25 60 ASP A O 1
ATOM 466 N N . ARG A 1 61 ? -47.838 13.623 -24.470 1.00 79.88 61 ARG A N 1
ATOM 467 C CA . ARG A 1 61 ? -47.892 14.693 -23.458 1.00 79.88 61 ARG A CA 1
ATOM 468 C C . ARG A 1 61 ? -47.590 16.077 -24.018 1.00 79.88 61 ARG A C 1
ATOM 470 O O . ARG A 1 61 ? -46.802 16.223 -24.963 1.00 79.88 61 ARG A O 1
ATOM 477 N N . GLN A 1 62 ? -48.199 17.099 -23.425 1.00 84.75 62 GLN A N 1
ATOM 478 C CA . GLN A 1 62 ? -47.911 18.499 -23.737 1.00 84.75 62 GLN A CA 1
ATOM 479 C C . GLN A 1 62 ? -46.439 18.819 -23.409 1.00 84.75 62 GLN A C 1
ATOM 481 O O . GLN A 1 62 ? -45.829 18.197 -22.541 1.00 84.75 62 GLN A O 1
ATOM 486 N N . CYS A 1 63 ? -45.821 19.726 -24.166 1.00 87.88 63 CYS A N 1
ATOM 487 C CA . CYS A 1 63 ? -44.380 19.956 -24.107 1.00 87.88 63 CYS A CA 1
ATOM 488 C C . CYS A 1 63 ? -44.076 21.451 -24.155 1.00 87.88 63 CYS A C 1
ATOM 490 O O . CYS A 1 63 ? -44.332 22.097 -25.165 1.00 87.88 63 CYS A O 1
ATOM 492 N N . THR A 1 64 ? -43.478 21.970 -23.086 1.00 89.06 64 THR A N 1
ATOM 493 C CA . THR A 1 64 ? -43.249 23.411 -22.907 1.00 89.06 64 THR A CA 1
ATOM 494 C C . THR A 1 64 ? -41.790 23.658 -22.535 1.00 89.06 64 THR A C 1
ATOM 496 O O . THR A 1 64 ? -41.251 22.960 -21.673 1.00 89.06 64 THR A O 1
ATOM 499 N N . TYR A 1 65 ? -41.133 24.617 -23.188 1.00 81.19 65 TYR A N 1
ATOM 500 C CA . TYR A 1 65 ? -39.717 24.942 -22.978 1.00 81.19 65 TYR A CA 1
ATOM 501 C C . TYR A 1 65 ? -39.546 26.314 -22.310 1.00 81.19 65 TYR A C 1
ATOM 503 O O . TYR A 1 65 ? -40.276 27.235 -22.671 1.00 81.19 65 TYR A O 1
ATOM 511 N N . PRO A 1 66 ? -38.581 26.480 -21.386 1.00 70.88 66 PRO A N 1
ATOM 512 C CA . PRO A 1 66 ? -38.219 27.795 -20.859 1.00 70.88 66 PRO A CA 1
ATOM 513 C C . PRO A 1 66 ? -37.461 28.626 -21.912 1.00 70.88 66 PRO A C 1
ATOM 515 O O . PRO A 1 66 ? -36.641 28.086 -22.661 1.00 70.88 66 PRO A O 1
ATOM 518 N N . SER A 1 67 ? -37.731 29.933 -21.970 1.00 58.50 67 SER A N 1
ATOM 519 C CA . SER A 1 67 ? -37.057 30.892 -22.860 1.00 58.50 67 SER A CA 1
ATOM 520 C C . SER A 1 67 ? -35.677 31.303 -22.322 1.00 58.50 67 SER A C 1
ATOM 522 O O . SER A 1 67 ? -35.428 31.249 -21.120 1.00 58.50 67 SER A O 1
ATOM 524 N N . ALA A 1 68 ? -34.759 31.684 -23.217 1.00 50.28 68 ALA A N 1
ATOM 525 C CA . ALA A 1 68 ? -33.354 31.939 -22.886 1.00 50.28 68 ALA A CA 1
ATOM 526 C C . ALA A 1 68 ? -32.867 33.308 -23.392 1.00 50.28 68 ALA A C 1
ATOM 528 O O . ALA A 1 68 ? -33.033 33.624 -24.569 1.00 50.28 68 ALA A O 1
ATOM 529 N N . SER A 1 69 ? -32.201 34.073 -22.521 1.00 35.28 69 SER A N 1
ATOM 530 C CA . SER A 1 69 ? -31.526 35.340 -22.845 1.00 35.28 69 SER A CA 1
ATOM 531 C C . SER A 1 69 ? -30.394 35.634 -21.843 1.00 35.28 69 SER A C 1
ATOM 533 O O . SER A 1 69 ? -30.666 35.768 -20.653 1.00 35.28 69 SER A O 1
ATOM 535 N N . GLY A 1 70 ? -29.142 35.748 -22.310 1.00 31.17 70 GLY A N 1
ATOM 536 C CA . GLY A 1 70 ? -27.965 36.101 -21.485 1.00 31.17 70 GLY A CA 1
ATOM 537 C C . GLY A 1 70 ? -26.639 35.516 -22.034 1.00 31.17 70 GLY A C 1
ATOM 538 O O . GLY A 1 70 ? -26.617 34.302 -22.237 1.00 31.17 70 GLY A O 1
ATOM 539 N N . PRO A 1 71 ? -25.563 36.294 -22.328 1.00 32.50 71 PRO A N 1
ATOM 540 C CA . PRO A 1 71 ? -24.531 35.863 -23.290 1.00 32.50 71 PRO A CA 1
ATOM 541 C C . PRO A 1 71 ? -23.067 35.740 -22.790 1.00 32.50 71 PRO A C 1
ATOM 543 O O . PRO A 1 71 ? -22.684 36.208 -21.724 1.00 32.50 71 PRO A O 1
ATOM 546 N N . THR A 1 72 ? -22.242 35.122 -23.645 1.00 36.31 72 THR A N 1
ATOM 547 C CA . THR A 1 72 ? -20.792 34.811 -23.551 1.00 36.31 72 THR A CA 1
ATOM 548 C C . THR A 1 72 ? -19.853 35.877 -24.148 1.00 36.31 72 THR A C 1
ATOM 550 O O . THR A 1 72 ? -20.264 36.522 -25.111 1.00 36.31 72 THR A O 1
ATOM 553 N N . ARG A 1 73 ? -18.550 35.905 -23.775 1.00 26.06 73 ARG A N 1
ATOM 554 C CA . ARG A 1 73 ? -17.416 36.218 -24.699 1.00 26.06 73 ARG A CA 1
ATOM 555 C C . ARG A 1 73 ? -16.016 35.726 -24.214 1.00 26.06 73 ARG A C 1
ATOM 557 O O . ARG A 1 73 ? -15.924 35.345 -23.051 1.00 26.06 73 ARG A O 1
ATOM 564 N N . PRO A 1 74 ? -14.973 35.666 -25.093 1.00 28.14 74 PRO A N 1
ATOM 565 C CA . PRO A 1 74 ? -13.812 34.765 -24.933 1.00 28.14 74 PRO A CA 1
ATOM 566 C C . PRO A 1 74 ? -12.383 35.393 -25.007 1.00 28.14 74 PRO A C 1
ATOM 568 O O . PRO A 1 74 ? -12.217 36.590 -25.213 1.00 28.14 74 PRO A O 1
ATOM 571 N N . ALA A 1 75 ? -11.390 34.498 -24.863 1.00 25.97 75 ALA A N 1
ATOM 572 C CA . ALA A 1 75 ? -9.914 34.512 -25.017 1.00 25.97 75 ALA A CA 1
ATOM 573 C C . ALA A 1 75 ? -9.139 35.616 -25.793 1.00 25.97 75 ALA A C 1
ATOM 575 O O . ALA A 1 75 ? -9.569 36.040 -26.863 1.00 25.97 75 ALA A O 1
ATOM 576 N N . LEU A 1 76 ? -7.877 35.879 -25.368 1.00 25.39 76 LEU A N 1
ATOM 577 C CA . LEU A 1 76 ? -6.639 35.560 -26.139 1.00 25.39 76 LEU A CA 1
ATOM 578 C C . LEU A 1 76 ? -5.292 35.798 -25.386 1.00 25.39 76 LEU A C 1
ATOM 580 O O . LEU A 1 76 ? -5.238 36.428 -24.337 1.00 25.39 76 LEU A O 1
ATOM 584 N N . THR A 1 77 ? -4.214 35.229 -25.948 1.00 23.50 77 THR A N 1
ATOM 585 C CA . THR A 1 77 ? -2.777 35.187 -25.539 1.00 23.50 77 THR A CA 1
ATOM 586 C C . THR A 1 77 ? -2.017 36.541 -25.684 1.00 23.50 77 THR A C 1
ATOM 588 O O . THR A 1 77 ? -2.601 37.453 -26.251 1.00 23.50 77 THR A O 1
ATOM 591 N N . ARG A 1 78 ? -0.726 36.787 -25.340 1.00 25.36 78 ARG A N 1
ATOM 592 C CA . ARG A 1 78 ? 0.507 35.971 -25.097 1.00 25.36 78 ARG A CA 1
ATOM 593 C C . ARG A 1 78 ? 1.633 36.841 -24.444 1.00 25.36 78 ARG A C 1
ATOM 595 O O . ARG A 1 78 ? 1.433 38.032 -24.258 1.00 25.36 78 ARG A O 1
ATOM 602 N N . VAL A 1 79 ? 2.848 36.269 -24.303 1.00 25.17 79 VAL A N 1
ATOM 603 C CA . VAL A 1 79 ? 4.161 36.870 -23.901 1.00 25.17 79 VAL A CA 1
ATOM 604 C C . VAL A 1 79 ? 4.401 36.904 -22.378 1.00 25.17 79 VAL A C 1
ATOM 606 O O . VAL A 1 79 ? 3.456 37.032 -21.612 1.00 25.17 79 VAL A O 1
ATOM 609 N N . GLY A 1 80 ? 5.644 36.675 -21.918 1.00 23.70 80 GLY A N 1
ATOM 610 C CA . GLY A 1 80 ? 5.938 36.412 -20.497 1.00 23.70 80 GLY A CA 1
ATOM 611 C C . GLY A 1 80 ? 7.343 36.799 -20.008 1.00 23.70 80 GLY A C 1
ATOM 612 O O . GLY A 1 80 ? 8.125 37.354 -20.774 1.00 23.70 80 GLY A O 1
ATOM 613 N N . LYS A 1 81 ? 7.638 36.419 -18.746 1.00 24.05 81 LYS A N 1
ATOM 614 C CA . LYS A 1 81 ? 8.777 36.823 -17.872 1.00 24.05 81 LYS A CA 1
ATOM 615 C C . LYS A 1 81 ? 8.764 38.335 -17.554 1.00 24.05 81 LYS A C 1
ATOM 617 O O . LYS A 1 81 ? 8.876 39.139 -18.462 1.00 24.05 81 LYS A O 1
ATOM 622 N N . LEU A 1 82 ? 8.636 38.802 -16.309 1.00 22.59 82 LEU A N 1
ATOM 623 C CA . LEU A 1 82 ? 9.324 38.414 -15.066 1.00 22.59 82 LEU A CA 1
ATOM 624 C C . LEU A 1 82 ? 8.508 38.800 -13.803 1.00 22.59 82 LEU A C 1
ATOM 626 O O . LEU A 1 82 ? 7.575 39.585 -13.901 1.00 22.59 82 LEU A O 1
ATOM 630 N N . SER A 1 83 ? 8.958 38.297 -12.641 1.00 21.39 83 SER A N 1
ATOM 631 C CA . SER A 1 83 ? 8.788 38.827 -11.263 1.00 21.39 83 SER A CA 1
ATOM 632 C C . SER A 1 83 ? 7.387 39.157 -10.703 1.00 21.39 83 SER A C 1
ATOM 634 O O . SER A 1 83 ? 6.670 40.023 -11.188 1.00 21.39 83 SER A O 1
ATOM 636 N N . SER A 1 84 ? 7.096 38.534 -9.556 1.00 20.88 84 SER A N 1
ATOM 637 C CA . SER A 1 84 ? 6.113 38.907 -8.517 1.00 20.88 84 SER A CA 1
ATOM 638 C C . SER A 1 84 ? 6.274 40.371 -8.025 1.00 20.88 84 SER A C 1
ATOM 640 O O . SER A 1 84 ? 7.340 40.935 -8.284 1.00 20.88 84 SER A O 1
ATOM 642 N N . PRO A 1 85 ? 5.344 40.965 -7.223 1.00 27.14 85 PRO A N 1
ATOM 643 C CA . PRO A 1 85 ? 4.205 40.340 -6.517 1.00 27.14 85 PRO A CA 1
ATOM 644 C C . PRO A 1 85 ? 2.869 41.152 -6.461 1.00 27.14 85 PRO A C 1
ATOM 646 O O . PRO A 1 85 ? 2.768 42.273 -6.939 1.00 27.14 85 PRO A O 1
ATOM 649 N N . THR A 1 86 ? 1.870 40.579 -5.763 1.00 21.73 86 THR A N 1
ATOM 650 C CA . THR A 1 86 ? 0.795 41.253 -4.967 1.00 21.73 86 THR A CA 1
ATOM 651 C C . THR A 1 86 ? -0.228 42.219 -5.616 1.00 21.73 86 THR A C 1
ATOM 653 O O . THR A 1 86 ? 0.087 43.351 -5.945 1.00 21.73 86 THR A O 1
ATOM 656 N N . THR A 1 87 ? -1.507 41.786 -5.632 1.00 23.47 87 THR A N 1
ATOM 657 C CA . THR A 1 87 ? -2.695 42.395 -4.946 1.00 23.47 87 THR A CA 1
ATOM 658 C C . THR A 1 87 ? -2.680 43.909 -4.609 1.00 23.47 87 THR A C 1
ATOM 660 O O . THR A 1 87 ? -1.713 44.360 -4.014 1.00 23.47 87 THR A O 1
ATOM 663 N N . SER A 1 88 ? -3.753 44.714 -4.763 1.00 22.88 88 SER A N 1
ATOM 664 C CA . SER A 1 88 ? -5.194 44.400 -4.959 1.00 22.88 88 SER A CA 1
ATOM 665 C C . SER A 1 88 ? -6.111 45.652 -5.055 1.00 22.88 88 SER A C 1
ATOM 667 O O . SER A 1 88 ? -5.815 46.643 -4.406 1.00 22.88 88 SER A O 1
ATOM 669 N N . ILE A 1 89 ? -7.279 45.507 -5.718 1.00 30.28 89 ILE A N 1
ATOM 670 C CA . ILE A 1 89 ? -8.631 46.069 -5.394 1.00 30.28 89 ILE A CA 1
ATOM 671 C C . ILE A 1 89 ? -8.816 47.599 -5.220 1.00 30.28 89 ILE A C 1
ATOM 673 O O . ILE A 1 89 ? -8.293 48.167 -4.267 1.00 30.28 89 ILE A O 1
ATOM 677 N N . SER A 1 90 ? -9.734 48.233 -5.990 1.00 23.22 90 SER A N 1
ATOM 678 C CA . SER A 1 90 ? -10.433 49.482 -5.569 1.00 23.22 90 SER A CA 1
ATOM 679 C C . SER A 1 90 ? -11.754 49.836 -6.339 1.00 23.22 90 SER A C 1
ATOM 681 O O . SER A 1 90 ? -11.674 50.213 -7.500 1.00 23.22 90 SER A O 1
ATOM 683 N N . ILE A 1 91 ? -12.927 49.764 -5.660 1.00 28.22 91 ILE A N 1
ATOM 684 C CA . ILE A 1 91 ? -14.049 50.767 -5.504 1.00 28.22 91 ILE A CA 1
ATOM 685 C C . ILE A 1 91 ? -14.729 51.497 -6.742 1.00 28.22 91 ILE A C 1
ATOM 687 O O . ILE A 1 91 ? -14.413 51.151 -7.875 1.00 28.22 91 ILE A O 1
ATOM 691 N N . PRO A 1 92 ? -15.728 52.432 -6.611 1.00 28.95 92 PRO A N 1
ATOM 692 C CA . PRO A 1 92 ? -17.107 52.243 -6.064 1.00 28.95 92 PRO A CA 1
ATOM 693 C C . PRO A 1 92 ? -18.292 53.028 -6.771 1.00 28.95 92 PRO A C 1
ATOM 695 O O . PRO A 1 92 ? -18.061 53.764 -7.719 1.00 28.95 92 PRO A O 1
ATOM 698 N N . VAL A 1 93 ? -19.542 52.896 -6.248 1.00 24.36 93 VAL A N 1
ATOM 699 C CA . VAL A 1 93 ? -20.562 53.961 -5.883 1.00 24.36 93 VAL A CA 1
ATOM 700 C C . VAL A 1 93 ? -21.094 54.975 -6.961 1.00 24.36 93 VAL A C 1
ATOM 702 O O . VAL A 1 93 ? -20.308 55.722 -7.519 1.00 24.36 93 VAL A O 1
ATOM 705 N N . VAL A 1 94 ? -22.404 54.959 -7.355 1.00 26.30 94 VAL A N 1
ATOM 706 C CA . VAL A 1 94 ? -23.569 55.835 -6.909 1.00 26.30 94 VAL A CA 1
ATOM 707 C C . VAL A 1 94 ? -23.702 57.138 -7.776 1.00 26.30 94 VAL A C 1
ATOM 709 O O . VAL A 1 94 ? -22.699 57.526 -8.356 1.00 26.30 94 VAL A O 1
ATOM 712 N N . ASN A 1 95 ? -24.838 57.826 -8.060 1.00 26.55 95 ASN A N 1
ATOM 713 C CA . ASN A 1 95 ? -26.202 57.928 -7.476 1.00 26.55 95 ASN A CA 1
ATOM 714 C C . ASN A 1 95 ? -27.337 58.343 -8.485 1.00 26.55 95 ASN A C 1
ATOM 716 O O . ASN A 1 95 ? -27.064 58.535 -9.668 1.00 26.55 95 ASN A O 1
ATOM 720 N N . ASP A 1 96 ? -28.545 58.581 -7.931 1.00 31.83 96 ASP A N 1
ATOM 721 C CA . ASP A 1 96 ? -29.563 59.635 -8.240 1.00 31.83 96 ASP A CA 1
ATOM 722 C C . ASP A 1 96 ? -30.841 59.372 -9.094 1.00 31.83 96 ASP A C 1
ATOM 724 O O . ASP A 1 96 ? -30.808 59.191 -10.308 1.00 31.83 96 ASP A O 1
ATOM 728 N N . ASP A 1 97 ? -31.979 59.455 -8.378 1.00 31.48 97 ASP A N 1
ATOM 729 C CA . ASP A 1 97 ? -33.188 60.302 -8.541 1.00 31.48 97 ASP A CA 1
ATOM 730 C C . ASP A 1 97 ? -34.072 60.389 -9.811 1.00 31.48 97 ASP A C 1
ATOM 732 O O . ASP A 1 97 ? -33.709 60.114 -10.951 1.00 31.48 97 ASP A O 1
ATOM 736 N N . CYS A 1 98 ? -35.322 60.822 -9.571 1.00 29.58 98 CYS A N 1
ATOM 737 C CA . CYS A 1 98 ? -36.359 61.071 -10.576 1.00 29.58 98 CYS A CA 1
ATOM 738 C C . CYS A 1 98 ? -37.129 62.381 -10.326 1.00 29.58 98 CYS A C 1
ATOM 740 O O . CYS A 1 98 ? -37.902 62.474 -9.374 1.00 29.58 98 CYS A O 1
ATOM 742 N N . THR A 1 99 ? -37.088 63.323 -11.275 1.00 27.80 99 THR A N 1
ATOM 743 C CA . THR A 1 99 ? -38.316 63.980 -11.778 1.00 27.80 99 THR A CA 1
ATOM 744 C C . THR A 1 99 ? -38.105 64.696 -13.120 1.00 27.80 99 THR A C 1
ATOM 746 O O . THR A 1 99 ? -37.113 65.375 -13.329 1.00 27.80 99 THR A O 1
ATOM 749 N N . HIS A 1 100 ? -39.117 64.576 -13.988 1.00 25.41 100 HIS A N 1
ATOM 750 C CA . HIS A 1 100 ? -39.383 65.357 -15.208 1.00 25.41 100 HIS A CA 1
ATOM 751 C C . HIS A 1 100 ? -38.346 65.431 -16.350 1.00 25.41 100 HIS A C 1
ATOM 753 O O . HIS A 1 100 ? -37.390 66.192 -16.312 1.00 25.41 100 HIS A O 1
ATOM 759 N N . GLY A 1 101 ? -38.753 64.869 -17.498 1.00 22.72 101 GLY A N 1
ATOM 760 C CA . GLY A 1 101 ? -38.584 65.547 -18.791 1.00 22.72 101 GLY A CA 1
ATOM 761 C C . GLY A 1 101 ? -37.643 64.882 -19.797 1.00 22.72 101 GLY A C 1
ATOM 762 O O . GLY A 1 101 ? -36.437 65.009 -19.698 1.00 22.72 101 GLY A O 1
ATOM 763 N N . GLN A 1 102 ? -38.246 64.305 -20.843 1.00 22.12 102 GLN A N 1
ATOM 764 C CA . GLN A 1 102 ? -37.629 63.940 -22.129 1.00 22.12 102 GLN A CA 1
ATOM 765 C C . GLN A 1 102 ? -36.537 62.847 -22.130 1.00 22.12 102 GLN A C 1
ATOM 767 O O . GLN A 1 102 ? -35.362 63.082 -21.900 1.00 22.12 102 GLN A O 1
ATOM 772 N N . SER A 1 103 ? -36.961 61.661 -22.580 1.00 24.81 103 SER A N 1
ATOM 773 C CA . SER A 1 103 ? -36.378 60.979 -23.748 1.00 24.81 103 SER A CA 1
ATOM 774 C C . SER A 1 103 ? -34.845 60.955 -23.889 1.00 24.81 103 SER A C 1
ATOM 776 O O . SER A 1 103 ? -34.291 61.790 -24.596 1.00 24.81 103 SER A O 1
ATOM 778 N N . GLU A 1 104 ? -34.213 59.855 -23.470 1.00 24.83 104 GLU A N 1
ATOM 779 C CA . GLU A 1 104 ? -33.751 58.858 -24.454 1.00 24.83 104 GLU A CA 1
ATOM 780 C C . GLU A 1 104 ? -33.503 57.468 -23.834 1.00 24.83 104 GLU A C 1
ATOM 782 O O . GLU A 1 104 ? -33.383 57.309 -22.620 1.00 24.83 104 GLU A O 1
ATOM 787 N N . LEU A 1 105 ? -33.557 56.433 -24.680 1.00 28.64 105 LEU A N 1
ATOM 788 C CA . LEU A 1 105 ? -33.736 55.035 -24.276 1.00 28.64 105 LEU A CA 1
ATOM 789 C C . LEU A 1 105 ? -32.509 54.384 -23.620 1.00 28.64 105 LEU A C 1
ATOM 791 O O . LEU A 1 105 ? -31.387 54.438 -24.117 1.00 28.64 105 LEU A O 1
ATOM 795 N N . SER A 1 106 ? -32.782 53.646 -22.546 1.00 28.50 106 SER A N 1
ATOM 796 C CA . SER A 1 106 ? -31.831 52.854 -21.771 1.00 28.50 106 SER A CA 1
ATOM 797 C C . SER A 1 106 ? -31.613 51.434 -22.323 1.00 28.50 106 SER A C 1
ATOM 799 O O . SER A 1 106 ? -32.514 50.806 -22.879 1.00 28.50 106 SER A O 1
ATOM 801 N N . ILE A 1 107 ? -30.410 50.887 -22.096 1.00 32.34 107 ILE A N 1
ATOM 802 C CA . ILE A 1 107 ? -30.094 49.453 -22.230 1.00 32.34 107 ILE A CA 1
ATOM 803 C C . ILE A 1 107 ? -29.572 48.955 -20.863 1.00 32.34 107 ILE A C 1
ATOM 805 O O . ILE A 1 107 ? -28.651 49.578 -20.329 1.00 32.34 107 ILE A O 1
ATOM 809 N N . PRO A 1 108 ? -30.107 47.869 -20.262 1.00 31.34 108 PRO A N 1
ATOM 810 C CA . PRO A 1 108 ? -29.762 47.492 -18.885 1.00 31.34 108 PRO A CA 1
ATOM 811 C C . PRO A 1 108 ? -28.417 46.754 -18.757 1.00 31.34 108 PRO A C 1
ATOM 813 O O . PRO A 1 108 ? -28.104 45.867 -19.553 1.00 31.34 108 PRO A O 1
ATOM 816 N N . ARG A 1 109 ? -27.655 47.049 -17.693 1.00 29.62 109 ARG A N 1
ATOM 817 C CA . ARG A 1 109 ? -26.501 46.238 -17.248 1.00 29.62 109 ARG A CA 1
ATOM 818 C C . ARG A 1 109 ? -26.969 44.992 -16.466 1.00 29.62 109 ARG A C 1
ATOM 820 O O . ARG A 1 109 ? -28.004 45.060 -15.805 1.00 29.62 109 ARG A O 1
ATOM 827 N N . PRO A 1 110 ? -26.218 43.871 -16.482 1.00 37.88 110 PRO A N 1
ATOM 828 C CA . PRO A 1 110 ? -26.523 42.710 -15.647 1.00 37.88 110 PRO A CA 1
ATOM 829 C C . PRO A 1 110 ? -26.270 43.012 -14.160 1.00 37.88 110 PRO A C 1
ATOM 831 O O . PRO A 1 110 ? -25.255 43.610 -13.803 1.00 37.88 110 PRO A O 1
ATOM 834 N N . SER A 1 111 ? -27.191 42.580 -13.299 1.00 39.41 111 SER A N 1
ATOM 835 C CA . SER A 1 111 ? -27.151 42.788 -11.847 1.00 39.41 111 SER A CA 1
ATOM 836 C C . SER A 1 111 ? -26.019 42.014 -11.165 1.00 39.41 111 SER A C 1
ATOM 838 O O . SER A 1 111 ? -25.783 40.845 -11.484 1.00 39.41 111 SER A O 1
ATOM 840 N N . ALA A 1 112 ? -25.379 42.629 -10.168 1.00 50.31 112 ALA A N 1
ATOM 841 C CA . ALA A 1 112 ? -24.488 41.927 -9.248 1.00 50.31 112 ALA A CA 1
ATOM 842 C C . ALA A 1 112 ? -25.232 40.802 -8.496 1.00 50.31 112 ALA A C 1
ATOM 844 O O . ALA A 1 112 ? -26.448 40.868 -8.307 1.00 50.31 112 ALA A O 1
ATOM 845 N N . LEU A 1 113 ? -24.499 39.776 -8.046 1.00 63.16 113 LEU A N 1
ATOM 846 C CA . LEU A 1 113 ? -25.026 38.828 -7.056 1.00 63.16 113 LEU A CA 1
ATOM 847 C C . LEU A 1 113 ? -25.391 39.609 -5.781 1.00 63.16 113 LEU A C 1
ATOM 849 O O . LEU A 1 113 ? -24.581 40.440 -5.368 1.00 63.16 113 LEU A O 1
ATOM 853 N N . PRO A 1 114 ? -26.560 39.366 -5.161 1.00 69.94 114 PRO A N 1
ATOM 854 C CA . PRO A 1 114 ? -27.024 40.172 -4.039 1.00 69.94 114 PRO A CA 1
ATOM 855 C C . PRO A 1 114 ? -26.150 39.945 -2.802 1.00 69.94 114 PRO A C 1
ATOM 857 O O . PRO A 1 114 ? -26.277 38.934 -2.109 1.00 69.94 114 PRO A O 1
ATOM 860 N N . SER A 1 115 ? -25.272 40.905 -2.518 1.00 76.88 115 SER A N 1
ATOM 861 C CA . SER A 1 115 ? -24.721 41.097 -1.176 1.00 76.88 115 SER A CA 1
ATOM 862 C C . SER A 1 115 ? -25.861 41.408 -0.193 1.00 76.88 115 SER A C 1
ATOM 864 O O . SER A 1 115 ? -26.877 41.966 -0.617 1.00 76.88 115 SER A O 1
ATOM 866 N N . PRO A 1 116 ? -25.730 41.061 1.099 1.00 85.94 116 PRO A N 1
ATOM 867 C CA . PRO A 1 116 ? -26.701 41.487 2.106 1.00 85.94 116 PRO A CA 1
ATOM 868 C C . PRO A 1 116 ? -26.772 43.024 2.146 1.00 85.94 116 PRO A C 1
ATOM 870 O O . PRO A 1 116 ? -25.732 43.676 2.049 1.00 85.94 116 PRO A O 1
ATOM 873 N N . SER A 1 117 ? -27.977 43.596 2.269 1.00 85.38 117 SER A N 1
ATOM 874 C CA . SER A 1 117 ? -28.140 45.045 2.478 1.00 85.38 117 SER A CA 1
ATOM 875 C C . SER A 1 117 ? -27.637 45.449 3.863 1.00 85.38 117 SER A C 1
ATOM 877 O O . SER A 1 117 ? -27.546 44.601 4.751 1.00 85.38 117 SER A O 1
ATOM 879 N N . ASP A 1 118 ? -27.343 46.727 4.087 1.00 83.75 118 ASP A N 1
ATOM 880 C CA . ASP A 1 118 ? -26.796 47.177 5.372 1.00 83.75 118 ASP A CA 1
ATOM 881 C C . ASP A 1 118 ? -27.782 46.962 6.538 1.00 83.75 118 ASP A C 1
ATOM 883 O O . ASP A 1 118 ? -27.360 46.674 7.661 1.00 83.75 118 ASP A O 1
ATOM 887 N N . GLU A 1 119 ? -29.097 46.976 6.283 1.00 84.12 119 GLU A N 1
ATOM 888 C CA . GLU A 1 119 ? -30.118 46.573 7.258 1.00 84.12 119 GLU A CA 1
ATOM 889 C C . GLU A 1 119 ? -30.068 45.067 7.544 1.00 84.12 119 GLU A C 1
ATOM 891 O O . GLU A 1 119 ? -30.146 44.657 8.704 1.00 84.12 119 GLU A O 1
ATOM 896 N N . ALA A 1 120 ? -29.899 44.236 6.508 1.00 86.19 120 ALA A N 1
ATOM 897 C CA . ALA A 1 120 ? -29.769 42.788 6.653 1.00 86.19 120 ALA A CA 1
ATOM 898 C C . ALA A 1 120 ? -28.480 42.417 7.402 1.00 86.19 120 ALA A C 1
ATOM 900 O O . ALA A 1 120 ? -28.529 41.607 8.326 1.00 86.19 120 ALA A O 1
ATOM 901 N N . VAL A 1 121 ? -27.346 43.051 7.075 1.00 89.94 121 VAL A N 1
ATOM 902 C CA . VAL A 1 121 ? -26.083 42.901 7.816 1.00 89.94 121 VAL A CA 1
ATOM 903 C C . VAL A 1 121 ? -26.284 43.325 9.268 1.00 89.94 121 VAL A C 1
ATOM 905 O O . VAL A 1 121 ? -25.966 42.554 10.166 1.00 89.94 121 VAL A O 1
ATOM 908 N N . SER A 1 122 ? -26.874 44.496 9.522 1.00 87.81 122 SER A N 1
ATOM 909 C CA . SER A 1 122 ? -27.103 44.996 10.886 1.00 87.81 122 SER A CA 1
ATOM 910 C C . SER A 1 122 ? -28.017 44.083 11.711 1.00 87.81 122 SER A C 1
ATOM 912 O O . SER A 1 122 ? -27.757 43.854 12.894 1.00 87.81 122 SER A O 1
ATOM 914 N N . SER A 1 123 ? -29.069 43.528 11.100 1.00 91.06 123 SER A N 1
ATOM 915 C CA . SER A 1 123 ? -29.987 42.595 11.761 1.00 91.06 123 SER A CA 1
ATOM 916 C C . SER A 1 123 ? -29.326 41.242 12.031 1.00 91.06 123 SER A C 1
ATOM 918 O O . SER A 1 123 ? -29.373 40.748 13.155 1.00 91.06 123 SER A O 1
ATOM 920 N N . LEU A 1 124 ? -28.653 40.660 11.034 1.00 92.12 124 LEU A N 1
ATOM 921 C CA . LEU A 1 124 ? -27.990 39.358 11.151 1.00 92.12 124 LEU A CA 1
ATOM 922 C C . LEU A 1 124 ? -26.738 39.408 12.035 1.00 92.12 124 LEU A C 1
ATOM 924 O O . LEU A 1 124 ? -26.393 38.408 12.661 1.00 92.12 124 LEU A O 1
ATOM 928 N N . LEU A 1 125 ? -26.064 40.554 12.132 1.00 92.25 125 LEU A N 1
ATOM 929 C CA . LEU A 1 125 ? -24.956 40.749 13.064 1.00 92.25 125 LEU A CA 1
ATOM 930 C C . LEU A 1 125 ? -25.464 40.842 14.510 1.00 92.25 125 LEU A C 1
ATOM 932 O O . LEU A 1 125 ? -24.853 40.273 15.414 1.00 92.25 125 LEU A O 1
ATOM 936 N N . ARG A 1 126 ? -26.621 41.483 14.725 1.00 89.75 126 ARG A N 1
ATOM 937 C CA . ARG A 1 126 ? -27.313 41.492 16.021 1.00 89.75 126 ARG A CA 1
ATOM 938 C C . ARG A 1 126 ? -27.770 40.086 16.418 1.00 89.75 126 ARG A C 1
ATOM 940 O O . ARG A 1 126 ? -27.368 39.604 17.470 1.00 89.75 126 ARG A O 1
ATOM 947 N N . ASP A 1 127 ? -28.511 39.391 15.551 1.00 89.50 127 ASP A N 1
ATOM 948 C CA . ASP A 1 127 ? -28.932 37.999 15.780 1.00 89.50 127 ASP A CA 1
ATOM 949 C C . ASP A 1 127 ? -27.727 37.054 15.991 1.00 89.50 127 ASP A C 1
ATOM 951 O O . ASP A 1 127 ? -27.809 36.133 16.806 1.00 89.50 127 ASP A O 1
ATOM 955 N N . TYR A 1 128 ? -26.588 37.280 15.316 1.00 92.88 128 TYR A N 1
ATOM 956 C CA . TYR A 1 128 ? -25.356 36.525 15.574 1.00 92.88 128 TYR A CA 1
ATOM 957 C C . TYR A 1 128 ? -24.908 36.696 17.028 1.00 92.88 128 TYR A C 1
ATOM 959 O O . TYR A 1 128 ? -24.807 35.710 17.759 1.00 92.88 128 TYR A O 1
ATOM 967 N N . PHE A 1 129 ? -24.664 37.938 17.459 1.00 92.12 129 PHE A N 1
ATOM 968 C CA . PHE A 1 129 ? -24.102 38.217 18.782 1.00 92.12 129 PHE A CA 1
ATOM 969 C C . PHE A 1 129 ? -25.069 37.976 19.940 1.00 92.12 129 PHE A C 1
ATOM 971 O O . PHE A 1 129 ? -24.623 37.630 21.031 1.00 92.12 129 PHE A O 1
ATOM 978 N N . ASP A 1 130 ? -26.370 38.124 19.714 1.00 87.00 130 ASP A N 1
ATOM 979 C CA . ASP A 1 130 ? -27.363 37.995 20.776 1.00 87.00 130 ASP A CA 1
ATOM 980 C C . ASP A 1 130 ? -27.860 36.540 20.930 1.00 87.00 130 ASP A C 1
ATOM 982 O O . ASP A 1 130 ? -28.422 36.198 21.969 1.00 87.00 130 ASP A O 1
ATOM 986 N N . ARG A 1 131 ? -27.673 35.665 19.919 1.00 83.88 131 ARG A N 1
ATOM 987 C CA . ARG A 1 131 ? -28.308 34.326 19.894 1.00 83.88 131 ARG A CA 1
ATOM 988 C C . ARG A 1 131 ? -27.429 33.157 19.439 1.00 83.88 131 ARG A C 1
ATOM 990 O O . ARG A 1 131 ? -27.638 32.052 19.932 1.00 83.88 131 ARG A O 1
ATOM 997 N N . LEU A 1 132 ? -26.473 33.348 18.522 1.00 80.75 132 LEU A N 1
ATOM 998 C CA . LEU A 1 132 ? -25.528 32.284 18.129 1.00 80.75 132 LEU A CA 1
ATOM 999 C C . LEU A 1 132 ? -24.240 32.320 18.953 1.00 80.75 132 LEU A C 1
ATOM 1001 O O . LEU A 1 132 ? -23.762 31.288 19.413 1.00 80.75 132 LEU A O 1
ATOM 1005 N N . TYR A 1 133 ? -23.701 33.516 19.160 1.00 86.19 133 TYR A N 1
ATOM 1006 C CA . TYR A 1 133 ? -22.447 33.772 19.858 1.00 86.19 133 TYR A CA 1
ATOM 1007 C C . TYR A 1 133 ? -22.349 33.218 21.294 1.00 86.19 133 TYR A C 1
ATOM 1009 O O . TYR A 1 133 ? -21.246 32.828 21.673 1.00 86.19 133 TYR A O 1
ATOM 1017 N N . PRO A 1 134 ? -23.429 33.090 22.097 1.00 81.38 134 PRO A N 1
ATOM 1018 C CA . PRO A 1 134 ? -23.331 32.428 23.400 1.00 81.38 134 PRO A CA 1
ATOM 1019 C C . PRO A 1 134 ? -22.816 30.978 23.322 1.00 81.38 134 PRO A C 1
ATOM 1021 O O . PRO A 1 134 ? -22.142 30.516 24.249 1.00 81.38 134 PRO A O 1
ATOM 1024 N N . LEU A 1 135 ? -23.079 30.272 22.213 1.00 77.69 135 LEU A N 1
ATOM 1025 C CA . LEU A 1 135 ? -22.708 28.869 22.016 1.00 77.69 135 LEU A CA 1
ATOM 1026 C C . LEU A 1 135 ? -21.172 28.680 21.978 1.00 77.69 135 LEU A C 1
ATOM 1028 O O . LEU A 1 135 ? -20.491 29.393 21.234 1.00 77.69 135 LEU A O 1
ATOM 1032 N N . PRO A 1 136 ? -20.602 27.673 22.679 1.00 68.38 136 PRO A N 1
ATOM 1033 C CA . PRO A 1 136 ? -19.148 27.439 22.734 1.00 68.38 136 PRO A CA 1
ATOM 1034 C C . PRO A 1 136 ? -18.450 27.273 21.375 1.00 68.38 136 PRO A C 1
ATOM 1036 O O . PRO A 1 136 ? -17.249 27.477 21.266 1.00 68.38 136 PRO A O 1
ATOM 1039 N N . SER A 1 137 ? -19.198 26.899 20.337 1.00 72.56 137 SER A N 1
ATOM 1040 C CA . SER A 1 137 ? -18.717 26.629 18.980 1.00 72.56 137 SER A CA 1
ATOM 1041 C C . SER A 1 137 ? -18.733 27.843 18.032 1.00 72.56 137 SER A C 1
ATOM 1043 O O . SER A 1 137 ? -18.244 27.729 16.902 1.00 72.56 137 SER A O 1
ATOM 1045 N N . PHE A 1 138 ? -19.283 28.980 18.476 1.00 81.19 138 PHE A N 1
ATOM 1046 C CA . PHE A 1 138 ? -19.433 30.235 17.717 1.00 81.19 138 PHE A CA 1
ATOM 1047 C C . PHE A 1 138 ? -18.797 31.452 18.417 1.00 81.19 138 PHE A C 1
ATOM 1049 O O . PHE A 1 138 ? -18.668 32.528 17.824 1.00 81.19 138 PHE A O 1
ATOM 1056 N N . ASN A 1 139 ? -18.372 31.292 19.670 1.00 83.00 139 ASN A N 1
ATOM 1057 C CA . ASN A 1 139 ? -17.769 32.359 20.452 1.00 83.00 139 ASN A CA 1
ATOM 1058 C C . ASN A 1 139 ? -16.265 32.511 20.162 1.00 83.00 139 ASN A C 1
ATOM 1060 O O . ASN A 1 139 ? -15.425 31.994 20.894 1.00 83.00 139 ASN A O 1
ATOM 1064 N N . PHE A 1 140 ? -15.930 33.205 19.072 1.00 90.62 140 PHE A N 1
ATOM 1065 C CA . PHE A 1 140 ? -14.539 33.505 18.698 1.00 90.62 140 PHE A CA 1
ATOM 1066 C C . PHE A 1 140 ? -14.325 34.854 17.993 1.00 90.62 140 PHE A C 1
ATOM 1068 O O . PHE A 1 140 ? -13.235 35.132 17.492 1.00 90.62 140 PHE A O 1
ATOM 1075 N N . LEU A 1 141 ? -15.355 35.702 17.958 1.00 90.94 141 LEU A N 1
ATOM 1076 C CA . LEU A 1 141 ? -15.323 37.043 17.371 1.00 90.94 141 LEU A CA 1
ATOM 1077 C C . LEU A 1 141 ? -15.496 38.100 18.464 1.00 90.94 141 LEU A C 1
ATOM 1079 O O . LEU A 1 141 ? -16.352 37.940 19.323 1.00 90.94 141 LEU A O 1
ATOM 1083 N N . HIS A 1 142 ? -14.756 39.206 18.416 1.00 90.44 142 HIS A N 1
ATOM 1084 C CA . HIS A 1 142 ? -14.972 40.305 19.360 1.00 90.44 142 HIS A CA 1
ATOM 1085 C C . HIS A 1 142 ? -16.124 41.211 18.886 1.00 90.44 142 HIS A C 1
ATOM 1087 O O . HIS A 1 142 ? -16.049 41.750 17.778 1.00 90.44 142 HIS A O 1
ATOM 1093 N N . LYS A 1 143 ? -17.189 41.370 19.695 1.00 87.81 143 LYS A N 1
ATOM 1094 C CA . LYS A 1 143 ? -18.433 42.068 19.292 1.00 87.81 143 LYS A CA 1
ATOM 1095 C C . LYS A 1 143 ? -18.155 43.481 18.801 1.00 87.81 143 LYS A C 1
ATOM 1097 O O . LYS A 1 143 ? -18.470 43.798 17.655 1.00 87.81 143 LYS A O 1
ATOM 1102 N N . ASP A 1 144 ? -17.505 44.290 19.626 1.00 85.69 144 ASP A N 1
ATOM 1103 C CA . ASP A 1 144 ? -17.367 45.718 19.350 1.00 85.69 144 ASP A CA 1
ATOM 1104 C C . ASP A 1 144 ? -16.392 45.979 18.199 1.00 85.69 144 ASP A C 1
ATOM 1106 O O . ASP A 1 144 ? -16.680 46.797 17.333 1.00 85.69 144 ASP A O 1
ATOM 1110 N N . THR A 1 145 ? -15.318 45.191 18.073 1.00 86.56 145 THR A N 1
ATOM 1111 C CA . THR A 1 145 ? -14.408 45.279 16.917 1.00 86.56 145 THR A CA 1
ATOM 1112 C C . THR A 1 145 ? -15.086 44.870 15.608 1.00 86.56 145 THR A C 1
ATOM 1114 O O . THR A 1 145 ? -14.834 45.493 14.579 1.00 86.56 145 THR A O 1
ATOM 1117 N N . VAL A 1 146 ? -15.945 43.844 15.605 1.00 88.94 146 VAL A N 1
ATOM 1118 C CA . VAL A 1 146 ? -16.670 43.442 14.386 1.00 88.94 146 VAL A CA 1
ATOM 1119 C C . VAL A 1 146 ? -17.758 44.458 14.033 1.00 88.94 146 VAL A C 1
ATOM 1121 O O . VAL A 1 146 ? -17.885 44.804 12.862 1.00 88.94 146 VAL A O 1
ATOM 1124 N N . VAL A 1 147 ? -18.503 44.979 15.014 1.00 87.38 147 VAL A N 1
ATOM 1125 C CA . VAL A 1 147 ? -19.520 46.025 14.799 1.00 87.38 147 VAL A CA 1
ATOM 1126 C C . VAL A 1 147 ? -18.875 47.327 14.316 1.00 87.38 147 VAL A C 1
ATOM 1128 O O . VAL A 1 147 ? -19.321 47.879 13.311 1.00 87.38 147 VAL A O 1
ATOM 1131 N N . GLN A 1 148 ? -17.782 47.768 14.947 1.00 85.25 148 GLN A N 1
ATOM 1132 C CA . GLN A 1 148 ? -17.007 48.937 14.527 1.00 85.25 148 GLN A CA 1
ATOM 1133 C C . GLN A 1 148 ? -16.503 48.768 13.091 1.00 85.25 148 GLN A C 1
ATOM 1135 O O . GLN A 1 148 ? -16.854 49.573 12.230 1.00 85.25 148 GLN A O 1
ATOM 1140 N N . ARG A 1 149 ? -15.771 47.683 12.791 1.00 85.00 149 ARG A N 1
ATOM 1141 C CA . ARG A 1 149 ? -15.266 47.413 11.433 1.00 85.00 149 ARG A CA 1
ATOM 1142 C C . ARG A 1 149 ? -16.382 47.247 10.401 1.00 85.00 149 ARG A C 1
ATOM 1144 O O . ARG A 1 149 ? -16.167 47.521 9.224 1.00 85.00 149 ARG A O 1
ATOM 1151 N N . CYS A 1 150 ? -17.574 46.811 10.806 1.00 84.62 150 CYS A N 1
ATOM 1152 C CA . CYS A 1 150 ? -18.740 46.793 9.929 1.00 84.62 150 CYS A CA 1
ATOM 1153 C C . CYS A 1 150 ? -19.228 48.219 9.625 1.00 84.62 150 CYS A C 1
ATOM 1155 O O . CYS A 1 150 ? -19.438 48.542 8.460 1.00 84.62 150 CYS A O 1
ATOM 1157 N N . SER A 1 151 ? -19.339 49.086 10.638 1.00 83.06 151 SER A N 1
ATOM 1158 C CA . SER A 1 151 ? -19.735 50.495 10.462 1.00 83.06 151 SER A CA 1
ATOM 1159 C C . SER A 1 151 ? -18.706 51.330 9.685 1.00 83.06 151 SER A C 1
ATOM 1161 O O . SER A 1 151 ? -19.076 52.193 8.897 1.00 83.06 151 SER A O 1
ATOM 1163 N N . GLU A 1 152 ? -17.417 51.022 9.837 1.00 85.81 152 GLU A N 1
ATOM 1164 C CA . GLU A 1 152 ? -16.305 51.643 9.106 1.00 85.81 152 GLU A CA 1
ATOM 1165 C C . GLU A 1 152 ? -16.082 51.039 7.705 1.00 85.81 152 GLU A C 1
ATOM 1167 O O . GLU A 1 152 ? -15.237 51.524 6.956 1.00 85.81 152 GLU A O 1
ATOM 1172 N N . SER A 1 153 ? -16.809 49.975 7.333 1.00 83.06 153 SER A N 1
ATOM 1173 C CA . SER A 1 153 ? -16.589 49.197 6.098 1.00 83.06 153 SER A CA 1
ATOM 1174 C C . SER A 1 153 ? -15.175 48.590 5.953 1.00 83.06 153 SER A C 1
ATOM 1176 O O . SER A 1 153 ? -14.676 48.406 4.844 1.00 83.06 153 SER A O 1
ATOM 1178 N N . THR A 1 154 ? -14.531 48.239 7.073 1.00 84.94 154 THR A N 1
ATOM 1179 C CA . THR A 1 154 ? -13.175 47.653 7.165 1.00 84.94 154 THR A CA 1
ATOM 1180 C C . THR A 1 154 ? -13.155 46.170 7.581 1.00 84.94 154 THR A C 1
ATOM 1182 O O . THR A 1 154 ? -12.084 45.587 7.777 1.00 84.94 154 THR A O 1
ATOM 1185 N N . LEU A 1 155 ? -14.321 45.531 7.732 1.00 88.25 155 LEU A N 1
ATOM 1186 C CA . LEU A 1 155 ? -14.450 44.099 8.037 1.00 88.25 155 LEU A CA 1
ATOM 1187 C C . LEU A 1 155 ? -14.113 43.235 6.807 1.00 88.25 155 LEU A C 1
ATOM 1189 O O . LEU A 1 155 ? -14.563 43.535 5.703 1.00 88.25 155 LEU A O 1
ATOM 1193 N N . ASP A 1 156 ? -13.369 42.134 6.987 1.00 91.69 156 ASP A N 1
ATOM 1194 C CA . ASP A 1 156 ? -13.047 41.227 5.874 1.00 91.69 156 ASP A CA 1
ATOM 1195 C C . ASP A 1 156 ? -14.322 40.658 5.228 1.00 91.69 156 ASP A C 1
ATOM 1197 O O . ASP A 1 156 ? -15.178 40.075 5.899 1.00 91.69 156 ASP A O 1
ATOM 1201 N N . GLU A 1 157 ? -14.424 40.794 3.905 1.00 91.88 157 GLU A N 1
ATOM 1202 C CA . GLU A 1 157 ? -15.630 40.447 3.151 1.00 91.88 157 GLU A CA 1
ATOM 1203 C C . GLU A 1 157 ? -16.015 38.965 3.293 1.00 91.88 157 GLU A C 1
ATOM 1205 O O . GLU A 1 157 ? -17.201 38.638 3.369 1.00 91.88 157 GLU A O 1
ATOM 1210 N N . SER A 1 158 ? -15.036 38.056 3.399 1.00 93.12 158 SER A N 1
ATOM 1211 C CA . SER A 1 158 ? -15.324 36.631 3.602 1.00 93.12 158 SER A CA 1
ATOM 1212 C C . SER A 1 158 ? -15.924 36.366 4.982 1.00 93.12 158 SER A C 1
ATOM 1214 O O . SER A 1 158 ? -16.857 35.568 5.092 1.00 93.12 158 SER A O 1
ATOM 1216 N N . LEU A 1 159 ? -15.465 37.081 6.013 1.00 94.50 159 LEU A N 1
ATOM 1217 C CA . LEU A 1 159 ? -15.996 36.981 7.370 1.00 94.50 159 LEU A CA 1
ATOM 1218 C C . LEU A 1 159 ? -17.403 37.592 7.457 1.00 94.50 159 LEU A C 1
ATOM 1220 O O . LEU A 1 159 ? -18.312 36.938 7.966 1.00 94.50 159 LEU A O 1
ATOM 1224 N N . LYS A 1 160 ? -17.617 38.782 6.877 1.00 94.25 160 LYS A N 1
ATOM 1225 C CA . LYS A 1 160 ? -18.935 39.442 6.804 1.00 94.25 160 LYS A CA 1
ATOM 1226 C C . LYS A 1 160 ? -19.992 38.532 6.164 1.00 94.25 160 LYS A C 1
ATOM 1228 O O . LYS A 1 160 ? -21.069 38.326 6.727 1.00 94.25 160 LYS A O 1
ATOM 1233 N N . LEU A 1 161 ? -19.662 37.938 5.015 1.00 95.31 161 LEU A N 1
ATOM 1234 C CA . LEU A 1 161 ? -20.545 37.017 4.296 1.00 95.31 161 LEU A CA 1
ATOM 1235 C C . LEU A 1 161 ? -20.783 35.707 5.062 1.00 95.31 161 LEU A C 1
ATOM 1237 O O . LEU A 1 161 ? -21.904 35.197 5.046 1.00 95.31 161 LEU A O 1
ATOM 1241 N N . ALA A 1 162 ? -19.771 35.177 5.760 1.00 95.69 162 ALA A N 1
ATOM 1242 C CA . ALA A 1 162 ? -19.920 33.966 6.566 1.00 95.69 162 ALA A CA 1
ATOM 1243 C C . ALA A 1 162 ? -20.868 34.178 7.759 1.00 95.69 162 ALA A C 1
ATOM 1245 O O . ALA A 1 162 ? -21.730 33.332 7.997 1.00 95.69 162 ALA A O 1
ATOM 1246 N N . ILE A 1 163 ? -20.752 35.317 8.458 1.00 94.75 163 ILE A N 1
ATOM 1247 C CA . ILE A 1 163 ? -21.641 35.711 9.566 1.00 94.75 163 ILE A CA 1
ATOM 1248 C C . ILE A 1 163 ? -23.089 35.838 9.074 1.00 94.75 163 ILE A C 1
ATOM 1250 O O . ILE A 1 163 ? -23.992 35.227 9.644 1.00 94.75 163 ILE A O 1
ATOM 1254 N N . CYS A 1 164 ? -23.324 36.566 7.978 1.00 94.62 164 CYS A N 1
ATOM 1255 C CA . CYS A 1 164 ? -24.678 36.727 7.439 1.00 94.62 164 CYS A CA 1
ATOM 1256 C C . CYS A 1 164 ? -25.284 35.375 7.024 1.00 94.62 164 CYS A C 1
ATOM 1258 O O . CYS A 1 164 ? -26.439 35.084 7.335 1.00 94.62 164 CYS A O 1
ATOM 1260 N N . ALA A 1 165 ? -24.496 34.518 6.366 1.00 94.69 165 ALA A N 1
ATOM 1261 C CA . ALA A 1 165 ? -24.952 33.210 5.910 1.00 94.69 165 ALA A CA 1
ATOM 1262 C C . ALA A 1 165 ? -25.324 32.260 7.060 1.00 94.69 165 ALA A C 1
ATOM 1264 O O . ALA A 1 165 ? -26.365 31.602 6.999 1.00 94.69 165 ALA A O 1
ATOM 1265 N N . ILE A 1 166 ? -24.485 32.170 8.098 1.00 93.00 166 ILE A N 1
ATOM 1266 C CA . ILE A 1 166 ? -24.700 31.238 9.212 1.00 93.00 166 ILE A CA 1
ATOM 1267 C C . ILE A 1 166 ? -25.866 31.673 10.104 1.00 93.00 166 ILE A C 1
ATOM 1269 O O . ILE A 1 166 ? -26.696 30.837 10.459 1.00 93.00 166 ILE A O 1
ATOM 1273 N N . THR A 1 167 ? -26.005 32.973 10.382 1.00 92.25 167 THR A N 1
ATOM 1274 C CA . THR A 1 167 ? -27.135 33.497 11.162 1.00 92.25 167 THR A CA 1
ATOM 1275 C C . THR A 1 167 ? -28.460 33.307 10.435 1.00 92.25 167 THR A C 1
ATOM 1277 O O . THR A 1 167 ? -29.425 32.805 11.016 1.00 92.25 167 THR A O 1
ATOM 1280 N N . ALA A 1 168 ? -28.507 33.646 9.143 1.00 91.56 168 ALA A N 1
ATOM 1281 C CA . ALA A 1 168 ? -29.717 33.500 8.346 1.00 91.56 168 ALA A CA 1
ATOM 1282 C C . ALA A 1 168 ? -30.158 32.030 8.231 1.00 91.56 168 ALA A C 1
ATOM 1284 O O . ALA A 1 168 ? -31.353 31.748 8.326 1.00 91.56 168 ALA A O 1
ATOM 1285 N N . LEU A 1 169 ? -29.205 31.090 8.123 1.00 89.50 169 LEU A N 1
ATOM 1286 C CA . LEU A 1 169 ? -29.480 29.651 8.157 1.00 89.50 169 LEU A CA 1
ATOM 1287 C C . LEU A 1 169 ? -30.132 29.220 9.482 1.00 89.50 169 LEU A C 1
ATOM 1289 O O . LEU A 1 169 ? -31.179 28.574 9.458 1.00 89.50 169 LEU A O 1
ATOM 1293 N N . TYR A 1 170 ? -29.541 29.583 10.625 1.00 81.81 170 TYR A N 1
ATOM 1294 C CA . TYR A 1 170 ? -30.015 29.145 11.946 1.00 81.81 170 TYR A CA 1
ATOM 1295 C C . TYR A 1 170 ? -31.382 29.723 12.333 1.00 81.81 170 TYR A C 1
ATOM 1297 O O . TYR A 1 170 ? -32.157 29.050 13.011 1.00 81.81 170 TYR A O 1
ATOM 1305 N N . PHE A 1 171 ? -31.709 30.938 11.885 1.00 87.31 171 PHE A N 1
ATOM 1306 C CA . PHE A 1 171 ? -32.997 31.579 12.184 1.00 87.31 171 PHE A CA 1
ATOM 1307 C C . PHE A 1 171 ? -33.992 31.556 11.018 1.00 87.31 171 PHE A C 1
ATOM 1309 O O . PHE A 1 171 ? -35.072 32.137 11.112 1.00 87.31 171 PHE A O 1
ATOM 1316 N N . GLY A 1 172 ? -33.664 30.852 9.928 1.00 82.06 172 GLY A N 1
ATOM 1317 C CA . GLY A 1 172 ? -34.541 30.669 8.771 1.00 82.06 172 GLY A CA 1
ATOM 1318 C C . GLY A 1 172 ? -34.918 31.968 8.051 1.00 82.06 172 GLY A C 1
ATOM 1319 O O . GLY A 1 172 ? -35.961 32.000 7.388 1.00 82.06 172 GLY A O 1
ATOM 1320 N N . GLN A 1 173 ? -34.098 33.012 8.201 1.00 85.06 173 GLN A N 1
ATOM 1321 C CA . GLN A 1 173 ? -34.213 34.312 7.535 1.00 85.06 173 GLN A CA 1
ATOM 1322 C C . GLN A 1 173 ? -33.543 34.254 6.150 1.00 85.06 173 GLN A C 1
ATOM 1324 O O . GLN A 1 173 ? -32.790 33.324 5.871 1.00 85.06 173 GLN A O 1
ATOM 1329 N N . HIS A 1 174 ? -33.809 35.226 5.267 1.00 86.56 174 HIS A N 1
ATOM 1330 C CA . HIS A 1 174 ? -33.112 35.375 3.972 1.00 86.56 174 HIS A CA 1
ATOM 1331 C C . HIS A 1 174 ? -32.962 34.063 3.162 1.00 86.56 174 HIS A C 1
ATOM 1333 O O . HIS A 1 174 ? -31.911 33.781 2.583 1.00 86.56 174 HIS A O 1
ATOM 1339 N N . ARG A 1 175 ? -34.014 33.223 3.135 1.00 80.38 175 ARG A N 1
ATOM 1340 C CA . ARG A 1 175 ? -33.978 31.828 2.625 1.00 80.38 175 ARG A CA 1
ATOM 1341 C C . ARG A 1 175 ? -33.520 31.675 1.170 1.00 80.38 175 ARG A C 1
ATOM 1343 O O . ARG A 1 175 ? -33.068 30.604 0.775 1.00 80.38 175 ARG A O 1
ATOM 1350 N N . SER A 1 176 ? -33.655 32.726 0.368 1.00 78.81 176 SER A N 1
ATOM 1351 C CA . SER A 1 176 ? -33.191 32.812 -1.022 1.00 78.81 176 SER A CA 1
ATOM 1352 C C . SER A 1 176 ? -31.714 33.200 -1.165 1.00 78.81 176 SER A C 1
ATOM 1354 O O . SER A 1 176 ? -31.134 32.977 -2.225 1.00 78.81 176 SER A O 1
ATOM 1356 N N . GLU A 1 177 ? -31.104 33.776 -0.127 1.00 85.50 177 GLU A N 1
ATOM 1357 C CA . GLU A 1 177 ? -29.848 34.536 -0.209 1.00 85.50 177 GLU A CA 1
ATOM 1358 C C . GLU A 1 177 ? -28.721 33.942 0.645 1.00 85.50 177 GLU A C 1
ATOM 1360 O O . GLU A 1 177 ? -27.573 33.934 0.203 1.00 85.50 177 GLU A O 1
ATOM 1365 N N . HIS A 1 178 ? -29.013 33.347 1.810 1.00 90.88 178 HIS A N 1
ATOM 1366 C CA . HIS A 1 178 ? -27.967 32.843 2.718 1.00 90.88 178 HIS A CA 1
ATOM 1367 C C . HIS A 1 178 ? -27.043 31.783 2.084 1.00 90.88 178 HIS A C 1
ATOM 1369 O O . HIS A 1 178 ? -25.854 31.709 2.398 1.00 90.88 178 HIS A O 1
ATOM 1375 N N . GLY A 1 179 ? -27.556 31.002 1.125 1.00 87.31 179 GLY A N 1
ATOM 1376 C CA . GLY A 1 179 ? -26.752 30.071 0.326 1.00 87.31 179 GLY A CA 1
ATOM 1377 C C . GLY A 1 179 ? -25.807 30.743 -0.671 1.00 87.31 179 GLY A C 1
ATOM 1378 O O . GLY A 1 179 ? -24.725 30.208 -0.927 1.00 87.31 179 GLY A O 1
ATOM 1379 N N . ILE A 1 180 ? -26.182 31.915 -1.191 1.00 90.69 180 ILE A N 1
ATOM 1380 C CA . ILE A 1 180 ? -25.344 32.732 -2.076 1.00 90.69 180 ILE A CA 1
ATOM 1381 C C . ILE A 1 180 ? -24.194 33.327 -1.256 1.00 90.69 180 ILE A C 1
ATOM 1383 O O . ILE A 1 180 ? -23.036 33.166 -1.641 1.00 90.69 180 ILE A O 1
ATOM 1387 N N . TRP A 1 181 ? -24.486 33.899 -0.084 1.00 94.56 181 TRP A N 1
ATOM 1388 C CA . TRP A 1 181 ? -23.472 34.485 0.801 1.00 94.56 181 TRP A CA 1
ATOM 1389 C C . TRP A 1 181 ? -22.450 33.449 1.289 1.00 94.56 181 TRP A C 1
ATOM 1391 O O . TRP A 1 181 ? -21.246 33.689 1.202 1.00 94.56 181 TRP A O 1
ATOM 1401 N N . ALA A 1 182 ? -22.893 32.247 1.683 1.00 91.31 182 ALA A N 1
ATOM 1402 C CA . ALA A 1 182 ? -21.986 31.146 2.025 1.00 91.31 182 ALA A CA 1
ATOM 1403 C C . ALA A 1 182 ? -21.077 30.740 0.852 1.00 91.31 182 ALA A C 1
ATOM 1405 O O . ALA A 1 182 ? -19.910 30.407 1.042 1.00 91.31 182 ALA A O 1
ATOM 1406 N N . GLN A 1 183 ? -21.603 30.736 -0.379 1.00 91.94 183 GLN A N 1
ATOM 1407 C CA . GLN A 1 183 ? -20.820 30.419 -1.576 1.00 91.94 183 GLN A CA 1
ATOM 1408 C C . GLN A 1 183 ? -19.824 31.531 -1.942 1.00 91.94 183 GLN A C 1
ATOM 1410 O O . GLN A 1 183 ? -18.727 31.224 -2.405 1.00 91.94 183 GLN A O 1
ATOM 1415 N N . GLN A 1 184 ? -20.176 32.800 -1.721 1.00 93.31 184 GLN A N 1
ATOM 1416 C CA . GLN A 1 184 ? -19.272 33.934 -1.919 1.00 93.31 184 GLN A CA 1
ATOM 1417 C C . GLN A 1 184 ? -18.150 33.950 -0.868 1.00 93.31 184 GLN A C 1
ATOM 1419 O O . GLN A 1 184 ? -16.988 34.079 -1.245 1.00 93.31 184 GLN A O 1
ATOM 1424 N N . SER A 1 185 ? -18.471 33.739 0.416 1.00 95.00 185 SER A N 1
ATOM 1425 C CA . SER A 1 185 ? -17.475 33.633 1.494 1.00 95.00 185 SER A CA 1
ATOM 1426 C C . SER A 1 185 ? -16.462 32.519 1.221 1.00 95.00 185 SER A C 1
ATOM 1428 O O . SER A 1 185 ? -15.259 32.768 1.184 1.00 95.00 185 SER A O 1
ATOM 1430 N N . GLU A 1 186 ? -16.945 31.310 0.915 1.00 93.62 186 GLU A N 1
ATOM 1431 C CA . GLU A 1 186 ? -16.078 30.170 0.611 1.00 93.62 186 GLU A CA 1
ATOM 1432 C C . GLU A 1 186 ? -15.168 30.433 -0.594 1.00 93.62 186 GLU A C 1
ATOM 1434 O O . GLU A 1 186 ? -13.994 30.070 -0.576 1.00 93.62 186 GLU A O 1
ATOM 1439 N N . LYS A 1 187 ? -15.677 31.108 -1.632 1.00 93.19 187 LYS A N 1
ATOM 1440 C CA . LYS A 1 187 ? -14.848 31.497 -2.773 1.00 93.19 187 LYS A CA 1
ATOM 1441 C C . LYS A 1 187 ? -13.720 32.444 -2.342 1.00 93.19 187 LYS A C 1
ATOM 1443 O O . LYS A 1 187 ? -12.576 32.208 -2.702 1.00 93.19 187 LYS A O 1
ATOM 1448 N N . LEU A 1 188 ? -14.013 33.463 -1.532 1.00 92.56 188 LEU A N 1
ATOM 1449 C CA . LEU A 1 188 ? -13.009 34.412 -1.027 1.00 92.56 188 LEU A CA 1
ATOM 1450 C C . LEU A 1 188 ? -11.980 33.776 -0.073 1.00 92.56 188 LEU A C 1
ATOM 1452 O O . LEU A 1 188 ? -10.896 34.335 0.107 1.00 92.56 188 LEU A O 1
ATOM 1456 N N . ILE A 1 189 ? -12.308 32.635 0.536 1.00 92.81 189 ILE A N 1
ATOM 1457 C CA . ILE A 1 189 ? -11.370 31.805 1.303 1.00 92.81 189 ILE A CA 1
ATOM 1458 C C . ILE A 1 189 ? -10.444 31.032 0.351 1.00 92.81 189 ILE A C 1
ATOM 1460 O O . ILE A 1 189 ? -9.223 31.086 0.491 1.00 92.81 189 ILE A O 1
ATOM 1464 N N . LEU A 1 190 ? -11.010 30.356 -0.653 1.00 91.06 190 LEU A N 1
ATOM 1465 C CA . LEU A 1 190 ? -10.256 29.548 -1.621 1.00 91.06 190 LEU A CA 1
ATOM 1466 C C . LEU A 1 190 ? -9.421 30.388 -2.607 1.00 91.06 190 LEU A C 1
ATOM 1468 O O . LEU A 1 190 ? -8.367 29.945 -3.053 1.00 91.06 190 LEU A O 1
ATOM 1472 N N . ASP A 1 191 ? -9.824 31.624 -2.900 1.00 90.81 191 ASP A N 1
ATOM 1473 C CA . ASP A 1 191 ? -9.041 32.561 -3.717 1.00 90.81 191 ASP A CA 1
ATOM 1474 C C . ASP A 1 191 ? -7.795 33.102 -2.962 1.00 90.81 191 ASP A C 1
ATOM 1476 O O . ASP A 1 191 ? -6.969 33.800 -3.551 1.00 90.81 191 ASP A O 1
ATOM 1480 N N . ARG A 1 192 ? -7.637 32.799 -1.659 1.00 89.62 192 ARG A N 1
ATOM 1481 C CA . ARG A 1 192 ? -6.556 33.309 -0.784 1.00 89.62 192 ARG A CA 1
ATOM 1482 C C . ARG A 1 192 ? -5.728 32.208 -0.097 1.00 89.62 192 ARG A C 1
ATOM 1484 O O . ARG A 1 192 ? -5.084 32.469 0.916 1.00 89.62 192 ARG A O 1
ATOM 1491 N N . LEU A 1 193 ? -5.693 30.999 -0.671 1.00 81.75 193 LEU A N 1
ATOM 1492 C CA . LEU A 1 193 ? -5.135 29.796 -0.027 1.00 81.75 193 LEU A CA 1
ATOM 1493 C C . LEU A 1 193 ? -3.690 29.914 0.503 1.00 81.75 193 LEU A C 1
ATOM 1495 O O . LEU A 1 193 ? -3.338 29.286 1.500 1.00 81.75 193 LEU A O 1
ATOM 1499 N N . GLU A 1 194 ? -2.852 30.694 -0.181 1.00 76.44 194 GLU A N 1
ATOM 1500 C CA . GLU A 1 194 ? -1.415 30.842 0.099 1.00 76.44 194 GLU A CA 1
ATOM 1501 C C . GLU A 1 194 ? -1.103 31.850 1.220 1.00 76.44 194 GLU A C 1
ATOM 1503 O O . GLU A 1 194 ? 0.059 32.035 1.578 1.00 76.44 194 GLU A O 1
ATOM 1508 N N . ARG A 1 195 ? -2.117 32.542 1.754 1.00 80.62 195 ARG A N 1
ATOM 1509 C CA . ARG A 1 195 ? -1.958 33.606 2.757 1.00 80.62 195 ARG A CA 1
ATOM 1510 C C . ARG A 1 195 ? -2.857 33.330 3.961 1.00 80.62 195 ARG A C 1
ATOM 1512 O O . ARG A 1 195 ? -3.915 33.951 4.061 1.00 80.62 195 ARG A O 1
ATOM 1519 N N . PRO A 1 196 ? -2.479 32.394 4.851 1.00 82.50 196 PRO A N 1
ATOM 1520 C CA . PRO A 1 196 ? -3.230 32.170 6.079 1.00 82.50 196 PRO A CA 1
ATOM 1521 C C . PRO A 1 196 ? -3.336 33.477 6.868 1.00 82.50 196 PRO A C 1
ATOM 1523 O O . PRO A 1 196 ? -2.353 34.199 7.000 1.00 82.50 196 PRO A O 1
ATOM 1526 N N . SER A 1 197 ? -4.522 33.770 7.396 1.00 89.12 197 SER A N 1
ATOM 1527 C CA . SER A 1 197 ? -4.753 34.893 8.307 1.00 89.12 197 SER A CA 1
ATOM 1528 C C . SER A 1 197 ? -5.847 34.544 9.309 1.00 89.12 197 SER A C 1
ATOM 1530 O O . SER A 1 197 ? -6.694 33.680 9.048 1.00 89.12 197 SER A O 1
ATOM 1532 N N . ILE A 1 198 ? -5.871 35.238 10.449 1.00 89.69 198 ILE A N 1
ATOM 1533 C CA . ILE A 1 198 ? -6.885 35.016 11.490 1.00 89.69 198 ILE A CA 1
ATOM 1534 C C . ILE A 1 198 ? -8.318 35.183 10.950 1.00 89.69 198 ILE A C 1
ATOM 1536 O O . ILE A 1 198 ? -9.170 34.329 11.195 1.00 89.69 198 ILE A O 1
ATOM 1540 N N . PHE A 1 199 ? -8.569 36.203 10.121 1.00 91.06 199 PHE A N 1
ATOM 1541 C CA . PHE A 1 199 ? -9.888 36.463 9.531 1.00 91.06 199 PHE A CA 1
ATOM 1542 C C . PHE A 1 199 ? -10.334 35.356 8.564 1.00 91.06 199 PHE A C 1
ATOM 1544 O O . PHE A 1 199 ? -11.512 35.000 8.538 1.00 91.06 199 PHE A O 1
ATOM 1551 N N . LEU A 1 200 ? -9.400 34.762 7.810 1.00 92.06 200 LEU A N 1
ATOM 1552 C CA . LEU A 1 200 ? -9.687 33.624 6.934 1.00 92.06 200 LEU A CA 1
ATOM 1553 C C . LEU A 1 200 ? -10.013 32.355 7.724 1.00 92.06 200 LEU A C 1
ATOM 1555 O O . LEU A 1 200 ? -10.940 31.637 7.351 1.00 92.06 200 LEU A O 1
ATOM 1559 N N . ILE A 1 201 ? -9.314 32.095 8.832 1.00 93.38 201 ILE A N 1
ATOM 1560 C CA . ILE A 1 201 ? -9.621 30.973 9.735 1.00 93.38 201 ILE A CA 1
ATOM 1561 C C . ILE A 1 201 ? -11.023 31.154 10.342 1.00 93.38 201 ILE A C 1
ATOM 1563 O O . ILE A 1 201 ? -11.829 30.223 10.328 1.00 93.38 201 ILE A O 1
ATOM 1567 N N . GLN A 1 202 ? -11.360 32.363 10.795 1.00 95.00 202 GLN A N 1
ATOM 1568 C CA . GLN A 1 202 ? -12.675 32.696 11.356 1.00 95.00 202 GLN A CA 1
ATOM 1569 C C . GLN A 1 202 ? -13.816 32.562 10.334 1.00 95.00 202 GLN A C 1
ATOM 1571 O O . GLN A 1 202 ? -14.839 31.936 10.623 1.00 95.00 202 GLN A O 1
ATOM 1576 N N . ALA A 1 203 ? -13.635 33.091 9.119 1.00 95.00 203 ALA A N 1
ATOM 1577 C CA . ALA A 1 203 ? -14.597 32.934 8.029 1.00 95.00 203 ALA A CA 1
ATOM 1578 C C . ALA A 1 203 ? -14.767 31.455 7.631 1.00 95.00 203 ALA A C 1
ATOM 1580 O O . ALA A 1 203 ? -15.885 31.001 7.362 1.00 95.00 203 ALA A O 1
ATOM 1581 N N . SER A 1 204 ? -13.672 30.686 7.649 1.00 94.12 204 SER A N 1
ATOM 1582 C CA . SER A 1 204 ? -13.682 29.249 7.362 1.00 94.12 204 SER A CA 1
ATOM 1583 C C . SER A 1 204 ? -14.454 28.468 8.419 1.00 94.12 204 SER A C 1
ATOM 1585 O O . SER A 1 204 ? -15.304 27.668 8.046 1.00 94.12 204 SER A O 1
ATOM 1587 N N . LEU A 1 205 ? -14.262 28.741 9.716 1.00 92.94 205 LEU A N 1
ATOM 1588 C CA . LEU A 1 205 ? -15.027 28.112 10.804 1.00 92.94 205 LEU A CA 1
ATOM 1589 C C . LEU A 1 205 ? -16.543 28.263 10.618 1.00 92.94 205 LEU A C 1
ATOM 1591 O O . LEU A 1 205 ? -17.277 27.271 10.648 1.00 92.94 205 LEU A O 1
ATOM 1595 N N . LEU A 1 206 ? -17.018 29.487 10.369 1.00 94.94 206 LEU A N 1
ATOM 1596 C CA . LEU A 1 206 ? -18.441 29.748 10.125 1.00 94.94 206 LEU A CA 1
ATOM 1597 C C . LEU A 1 206 ? -18.937 29.078 8.835 1.00 94.94 206 LEU A C 1
ATOM 1599 O O . LEU A 1 206 ? -20.024 28.498 8.816 1.00 94.94 206 LEU A O 1
ATOM 1603 N N . THR A 1 207 ? -18.121 29.078 7.778 1.00 94.75 207 THR A N 1
ATOM 1604 C CA . THR A 1 207 ? -18.439 28.416 6.503 1.00 94.75 207 THR A CA 1
ATOM 1605 C C . THR A 1 207 ? -18.506 26.892 6.646 1.00 94.75 207 THR A C 1
ATOM 1607 O O . THR A 1 207 ? -19.416 26.272 6.098 1.00 94.75 207 THR A O 1
ATOM 1610 N N . ILE A 1 208 ? -17.616 26.267 7.423 1.00 91.12 208 ILE A N 1
ATOM 1611 C CA . ILE A 1 208 ? -17.654 24.826 7.714 1.00 91.12 208 ILE A CA 1
ATOM 1612 C C . ILE A 1 208 ? -18.953 24.473 8.442 1.00 91.12 208 ILE A C 1
ATOM 1614 O O . ILE A 1 208 ? -19.643 23.536 8.037 1.00 91.12 208 ILE A O 1
ATOM 1618 N N . ARG A 1 209 ? -19.332 25.255 9.464 1.00 86.00 209 ARG A N 1
ATOM 1619 C CA . ARG A 1 209 ? -20.593 25.056 10.199 1.00 86.00 209 ARG A CA 1
ATOM 1620 C C . ARG A 1 209 ? -21.816 25.266 9.308 1.00 86.00 209 ARG A C 1
ATOM 1622 O O . ARG A 1 209 ? -22.736 24.455 9.366 1.00 86.00 209 ARG A O 1
ATOM 1629 N N . TYR A 1 210 ? -21.794 26.259 8.416 1.00 89.94 210 TYR A N 1
ATOM 1630 C CA . TYR A 1 210 ? -22.832 26.437 7.396 1.00 89.94 210 TYR A CA 1
ATOM 1631 C C . TYR A 1 210 ? -22.949 25.190 6.512 1.00 89.94 210 TYR A C 1
ATOM 1633 O O . TYR A 1 210 ? -24.037 24.640 6.345 1.00 89.94 210 TYR A O 1
ATOM 1641 N N . ARG A 1 211 ? -21.823 24.716 5.957 1.00 87.00 211 ARG A N 1
ATOM 1642 C CA . ARG A 1 211 ? -21.773 23.554 5.058 1.00 87.00 211 ARG A CA 1
ATOM 1643 C C . ARG A 1 211 ? -22.257 22.282 5.748 1.00 87.00 211 ARG A C 1
ATOM 1645 O O . ARG A 1 211 ? -23.036 21.553 5.142 1.00 87.00 211 ARG A O 1
ATOM 1652 N N . ALA A 1 212 ? -21.873 22.048 7.001 1.00 75.94 212 ALA A N 1
ATOM 1653 C CA . ALA A 1 212 ? -22.395 20.947 7.806 1.00 75.94 212 ALA A CA 1
ATOM 1654 C C . ALA A 1 212 ? -23.914 21.077 8.038 1.00 75.94 212 ALA A C 1
ATOM 1656 O O . ALA A 1 212 ? -24.650 20.126 7.783 1.00 75.94 212 ALA A O 1
ATOM 1657 N N . GLY A 1 213 ? -24.398 22.267 8.417 1.00 70.62 213 GLY A N 1
ATOM 1658 C CA . GLY A 1 213 ? -25.821 22.540 8.660 1.00 70.62 213 GLY A CA 1
ATOM 1659 C C . GLY A 1 213 ? -26.729 22.362 7.435 1.00 70.62 213 GLY A C 1
ATOM 1660 O O . GLY A 1 213 ? -27.892 22.001 7.589 1.00 70.62 213 GLY A O 1
ATOM 1661 N N . VAL A 1 214 ? -26.207 22.542 6.214 1.00 77.94 214 VAL A N 1
ATOM 1662 C CA . VAL A 1 214 ? -26.930 22.241 4.957 1.00 77.94 214 VAL A CA 1
ATOM 1663 C C . VAL A 1 214 ? -26.640 20.842 4.382 1.00 77.94 214 VAL A C 1
ATOM 1665 O O . VAL A 1 214 ? -26.947 20.580 3.218 1.00 77.94 214 VAL A O 1
ATOM 1668 N N . GLY A 1 215 ? -26.025 19.941 5.157 1.00 58.91 215 GLY A N 1
ATOM 1669 C CA . GLY A 1 215 ? -25.752 18.552 4.758 1.00 58.91 215 GLY A CA 1
ATOM 1670 C C . GLY A 1 215 ? -24.599 18.363 3.760 1.00 58.91 215 GLY A C 1
ATOM 1671 O O . GLY A 1 215 ? -24.446 17.293 3.176 1.00 58.91 215 GLY A O 1
ATOM 1672 N N . GLN A 1 216 ? -23.764 19.381 3.542 1.00 69.81 216 GLN A N 1
ATOM 1673 C CA . GLN A 1 216 ? -22.603 19.341 2.641 1.00 69.81 216 GLN A CA 1
ATOM 1674 C C . GLN A 1 216 ? -21.340 18.863 3.384 1.00 69.81 216 GLN A C 1
ATOM 1676 O O . GLN A 1 216 ? -20.291 19.509 3.341 1.00 69.81 216 GLN A O 1
ATOM 1681 N N . PHE A 1 217 ? -21.443 17.717 4.067 1.00 64.75 217 PHE A N 1
ATOM 1682 C CA . PHE A 1 217 ? -20.436 17.207 5.010 1.00 64.75 217 PHE A CA 1
ATOM 1683 C C . PHE A 1 217 ? -19.038 17.037 4.407 1.00 64.75 217 PHE A C 1
ATOM 1685 O O . PHE A 1 217 ? -18.072 17.502 5.000 1.00 64.75 217 PHE A O 1
ATOM 1692 N N . SER A 1 218 ? -18.906 16.472 3.201 1.00 61.81 218 SER A N 1
ATOM 1693 C CA . SER A 1 218 ? -17.597 16.316 2.537 1.00 61.81 218 SER A CA 1
ATOM 1694 C C . SER A 1 218 ? -16.899 17.661 2.305 1.00 61.81 218 SER A C 1
ATOM 1696 O O . SER A 1 218 ? -15.682 17.769 2.414 1.00 61.81 218 SER A O 1
ATOM 1698 N N . ARG A 1 219 ? -17.676 18.712 2.017 1.00 73.75 219 ARG A N 1
ATOM 1699 C CA . ARG A 1 219 ? -17.172 20.072 1.791 1.00 73.75 219 ARG A CA 1
ATOM 1700 C C . ARG A 1 219 ? -16.777 20.738 3.110 1.00 73.75 219 ARG A C 1
ATOM 1702 O O . ARG A 1 219 ? -15.746 21.395 3.175 1.00 73.75 219 ARG A O 1
ATOM 1709 N N . ALA A 1 220 ? -17.561 20.505 4.162 1.00 75.06 220 ALA A N 1
ATOM 1710 C CA . ALA A 1 220 ? -17.264 20.927 5.527 1.00 75.06 220 ALA A CA 1
ATOM 1711 C C . ALA A 1 220 ? -15.966 20.277 6.063 1.00 75.06 220 ALA A C 1
ATOM 1713 O O . ALA A 1 220 ? -15.102 20.973 6.590 1.00 75.06 220 ALA A O 1
ATOM 1714 N N . PHE A 1 221 ? -15.792 18.969 5.852 1.00 74.25 221 PHE A N 1
ATOM 1715 C CA . PHE A 1 221 ? -14.635 18.187 6.301 1.00 74.25 221 PHE A CA 1
ATOM 1716 C C . PHE A 1 221 ? -13.317 18.629 5.639 1.00 74.25 221 PHE A C 1
ATOM 1718 O O . PHE A 1 221 ? -12.330 18.887 6.326 1.00 74.25 221 PHE A O 1
ATOM 1725 N N . ILE A 1 222 ? -13.301 18.802 4.309 1.00 82.94 222 ILE A N 1
ATOM 1726 C CA . ILE A 1 222 ? -12.102 19.268 3.588 1.00 82.94 222 ILE A CA 1
ATOM 1727 C C . ILE A 1 222 ? -11.706 20.693 4.012 1.00 82.94 222 ILE A C 1
ATOM 1729 O O . ILE A 1 222 ? -10.522 20.969 4.217 1.00 82.94 222 ILE A O 1
ATOM 1733 N N . LEU A 1 223 ? -12.682 21.587 4.207 1.00 86.44 223 LEU A N 1
ATOM 1734 C CA . LEU A 1 223 ? -12.422 22.935 4.723 1.00 86.44 223 LEU A CA 1
ATOM 1735 C C . LEU A 1 223 ? -11.872 22.906 6.163 1.00 86.44 223 LEU A C 1
ATOM 1737 O O . LEU A 1 223 ? -11.002 23.715 6.483 1.00 86.44 223 LEU A O 1
ATOM 1741 N N . ALA A 1 224 ? -12.302 21.968 7.016 1.00 84.44 224 ALA A N 1
ATOM 1742 C CA . ALA A 1 224 ? -11.759 21.810 8.370 1.00 84.44 224 ALA A CA 1
ATOM 1743 C C . ALA A 1 224 ? -10.271 21.413 8.361 1.00 84.44 224 ALA A C 1
ATOM 1745 O O . ALA A 1 224 ? -9.467 22.055 9.036 1.00 84.44 224 ALA A O 1
ATOM 1746 N N . GLY A 1 225 ? -9.882 20.435 7.533 1.00 83.25 225 GLY A N 1
ATOM 1747 C CA . GLY A 1 225 ? -8.480 20.016 7.393 1.00 83.25 225 GLY A CA 1
ATOM 1748 C C . GLY A 1 225 ? -7.555 21.120 6.861 1.00 83.25 225 GLY A C 1
ATOM 1749 O O . GLY A 1 225 ? -6.422 21.262 7.324 1.00 83.25 225 GLY A O 1
ATOM 1750 N N . LEU A 1 226 ? -8.046 21.949 5.933 1.00 88.81 226 LEU A N 1
ATOM 1751 C CA . LEU A 1 226 ? -7.345 23.150 5.463 1.00 88.81 226 LEU A CA 1
ATOM 1752 C C . LEU A 1 226 ? -7.176 24.186 6.589 1.00 88.81 226 LEU A C 1
ATOM 1754 O O . LEU A 1 226 ? -6.072 24.677 6.829 1.00 88.81 226 LEU A O 1
ATOM 1758 N N . THR A 1 227 ? -8.262 24.472 7.311 1.00 92.19 227 THR A N 1
ATOM 1759 C CA . THR A 1 227 ? -8.297 25.465 8.397 1.00 92.19 227 THR A CA 1
ATOM 1760 C C . THR A 1 227 ? -7.358 25.080 9.546 1.00 92.19 227 THR A C 1
ATOM 1762 O O . THR A 1 227 ? -6.670 25.940 10.095 1.00 92.19 227 THR A O 1
ATOM 1765 N N . ALA A 1 228 ? -7.258 23.786 9.873 1.00 89.81 228 ALA A N 1
ATOM 1766 C CA . ALA A 1 228 ? -6.338 23.281 10.891 1.00 89.81 228 ALA A CA 1
ATOM 1767 C C . ALA A 1 228 ? -4.862 23.485 10.531 1.00 89.81 228 ALA A C 1
ATOM 1769 O O . ALA A 1 228 ? -4.077 23.917 11.377 1.00 89.81 228 ALA A O 1
ATOM 1770 N N . ARG A 1 229 ? -4.483 23.255 9.266 1.00 83.81 229 ARG A N 1
ATOM 1771 C CA . ARG A 1 229 ? -3.107 23.504 8.808 1.00 83.81 229 ARG A CA 1
ATOM 1772 C C . ARG A 1 229 ? -2.741 24.982 8.927 1.00 83.81 229 ARG A C 1
ATOM 1774 O O . ARG A 1 229 ? -1.681 25.282 9.464 1.00 83.81 229 ARG A O 1
ATOM 1781 N N . TRP A 1 230 ? -3.629 25.898 8.536 1.00 88.19 230 TRP A N 1
ATOM 1782 C CA . TRP A 1 230 ? -3.411 27.337 8.743 1.00 88.19 230 TRP A CA 1
ATOM 1783 C C . TRP A 1 230 ? -3.285 27.726 10.217 1.00 88.19 230 TRP A C 1
ATOM 1785 O O . TRP A 1 230 ? -2.421 28.534 10.550 1.00 88.19 230 TRP A O 1
ATOM 1795 N N . ALA A 1 231 ? -4.091 27.130 11.101 1.00 88.31 231 ALA A N 1
ATOM 1796 C CA . ALA A 1 231 ? -4.005 27.390 12.534 1.00 88.31 231 ALA A CA 1
ATOM 1797 C C . ALA A 1 231 ? -2.626 27.009 13.110 1.00 88.31 231 ALA A C 1
ATOM 1799 O O . ALA A 1 231 ? -2.027 27.805 13.831 1.00 88.31 231 ALA A O 1
ATOM 1800 N N . VAL A 1 232 ? -2.078 25.842 12.748 1.00 80.62 232 VAL A N 1
ATOM 1801 C CA . VAL A 1 232 ? -0.724 25.438 13.178 1.00 80.62 232 VAL A CA 1
ATOM 1802 C C . VAL A 1 232 ? 0.363 26.282 12.501 1.00 80.62 232 VAL A C 1
ATOM 1804 O O . VAL A 1 232 ? 1.310 26.696 13.166 1.00 80.62 232 VAL A O 1
ATOM 1807 N N . SER A 1 233 ? 0.232 26.598 11.206 1.00 74.25 233 SER A N 1
ATOM 1808 C CA . SER A 1 233 ? 1.212 27.426 10.481 1.00 74.25 233 SER A CA 1
ATOM 1809 C C . SER A 1 233 ? 1.362 28.836 11.061 1.00 74.25 233 SER A C 1
ATOM 1811 O O . SER A 1 233 ? 2.479 29.338 11.126 1.00 74.25 233 SER A O 1
ATOM 1813 N N . LEU A 1 234 ? 0.272 29.448 11.534 1.00 76.81 234 LEU A N 1
ATOM 1814 C CA . LEU A 1 234 ? 0.279 30.740 12.238 1.00 76.81 234 LEU A CA 1
ATOM 1815 C C . LEU A 1 234 ? 0.536 30.609 13.755 1.00 76.81 234 LEU A C 1
ATOM 1817 O O . LEU A 1 234 ? 0.267 31.545 14.512 1.00 76.81 234 LEU A O 1
ATOM 1821 N N . ARG A 1 235 ? 0.998 29.438 14.222 1.00 76.88 235 ARG A N 1
ATOM 1822 C CA . ARG A 1 235 ? 1.250 29.111 15.637 1.00 76.88 235 ARG A CA 1
ATOM 1823 C C . ARG A 1 235 ? 0.066 29.415 16.574 1.00 76.88 235 ARG A C 1
ATOM 1825 O O . ARG A 1 235 ? 0.287 29.711 17.748 1.00 76.88 235 ARG A O 1
ATOM 1832 N N . LEU A 1 236 ? -1.191 29.319 16.112 1.00 85.31 236 LEU A N 1
ATOM 1833 C CA . LEU A 1 236 ? -2.368 29.545 16.974 1.00 85.31 236 LEU A CA 1
ATOM 1834 C C . LEU A 1 236 ? -2.406 28.565 18.150 1.00 85.31 236 LEU A C 1
ATOM 1836 O O . LEU A 1 236 ? -3.015 28.876 19.159 1.00 85.31 236 LEU A O 1
ATOM 1840 N N . ASN A 1 237 ? -1.731 27.417 18.062 1.00 82.38 237 ASN A N 1
ATOM 1841 C CA . ASN A 1 237 ? -1.570 26.477 19.167 1.00 82.38 237 ASN A CA 1
ATOM 1842 C C . ASN A 1 237 ? -0.592 26.951 20.270 1.00 82.38 237 ASN A C 1
ATOM 1844 O O . ASN A 1 237 ? -0.326 26.173 21.181 1.00 82.38 237 ASN A O 1
ATOM 1848 N N . TYR A 1 238 ? -0.065 28.179 20.222 1.00 78.50 238 TYR A N 1
ATOM 1849 C CA . TYR A 1 238 ? 0.800 28.777 21.248 1.00 78.50 238 TYR A CA 1
ATOM 1850 C C . TYR A 1 238 ? 0.246 30.121 21.747 1.00 78.50 238 TYR A C 1
ATOM 1852 O O . TYR A 1 238 ? -0.254 30.932 20.964 1.00 78.50 238 TYR A O 1
ATOM 1860 N N . GLU A 1 239 ? 0.396 30.399 23.047 1.00 78.44 239 GLU A N 1
ATOM 1861 C CA . GLU A 1 239 ? 0.220 31.758 23.574 1.00 78.44 239 GLU A CA 1
ATOM 1862 C C . GLU A 1 239 ? 1.245 32.723 22.947 1.00 78.44 239 GLU A C 1
ATOM 1864 O O . GLU A 1 239 ? 2.438 32.419 22.908 1.00 78.44 239 GLU A O 1
ATOM 1869 N N . HIS A 1 240 ? 0.802 33.903 22.498 1.00 73.56 240 HIS A N 1
ATOM 1870 C CA . HIS A 1 240 ? 1.671 34.917 21.899 1.00 73.56 240 HIS A CA 1
ATOM 1871 C C . HIS A 1 240 ? 1.665 36.192 22.757 1.00 73.56 240 HIS A C 1
ATOM 1873 O O . HIS A 1 240 ? 0.999 37.183 22.463 1.00 73.56 240 HIS A O 1
ATOM 1879 N N . SER A 1 241 ? 2.443 36.177 23.840 1.00 64.56 241 SER A N 1
ATOM 1880 C CA . SER A 1 241 ? 2.448 37.209 24.893 1.00 64.56 241 SER A CA 1
ATOM 1881 C C . SER A 1 241 ? 2.783 38.639 24.445 1.00 64.56 241 SER A C 1
ATOM 1883 O O . SER A 1 241 ? 2.574 39.570 25.215 1.00 64.56 241 SER A O 1
ATOM 1885 N N . SER A 1 242 ? 3.267 38.850 23.214 1.00 66.19 242 SER A N 1
ATOM 1886 C CA . SER A 1 242 ? 3.461 40.192 22.646 1.00 66.19 242 SER A CA 1
ATOM 1887 C C . SER A 1 242 ? 2.196 40.787 21.993 1.00 66.19 242 SER A C 1
ATOM 1889 O O . SER A 1 242 ? 2.306 41.806 21.306 1.00 66.19 242 SER A O 1
ATOM 1891 N N . LEU A 1 243 ? 1.027 40.149 22.109 1.00 75.25 243 LEU A N 1
ATOM 1892 C CA . LEU A 1 243 ? -0.240 40.690 21.608 1.00 75.25 243 LEU A CA 1
ATOM 1893 C C . LEU A 1 243 ? -1.024 41.398 22.714 1.00 75.25 243 LEU A C 1
ATOM 1895 O O . LEU A 1 243 ? -0.856 41.132 23.901 1.00 75.25 243 LEU A O 1
ATOM 1899 N N . ARG A 1 244 ? -1.933 42.276 22.291 1.00 77.94 244 ARG A N 1
ATOM 1900 C CA . ARG A 1 244 ? -2.919 42.936 23.157 1.00 77.94 244 ARG A CA 1
ATOM 1901 C C . ARG A 1 244 ? -3.984 41.930 23.638 1.00 77.94 244 ARG A C 1
ATOM 1903 O O . ARG A 1 244 ? -4.255 40.984 22.892 1.00 77.94 244 ARG A O 1
ATOM 1910 N N . PRO A 1 245 ? -4.630 42.134 24.807 1.00 80.38 245 PRO A N 1
ATOM 1911 C CA . PRO A 1 245 ? -5.580 41.178 25.390 1.00 80.38 245 PRO A CA 1
ATOM 1912 C C . PRO A 1 245 ? -6.668 40.688 24.423 1.00 80.38 245 PRO A C 1
ATOM 1914 O O . PRO A 1 245 ? -6.783 39.479 24.228 1.00 80.38 245 PRO A O 1
ATOM 1917 N N . ILE A 1 246 ? -7.379 41.594 23.729 1.00 83.25 246 ILE A N 1
ATOM 1918 C CA . ILE A 1 246 ? -8.384 41.214 22.715 1.00 83.25 246 ILE A CA 1
ATOM 1919 C C . ILE A 1 246 ? -7.765 40.321 21.631 1.00 83.25 246 ILE A C 1
ATOM 1921 O O . ILE A 1 246 ? -8.304 39.263 21.326 1.00 83.25 246 ILE A O 1
ATOM 1925 N N . ALA A 1 247 ? -6.640 40.726 21.032 1.00 83.25 247 ALA A N 1
ATOM 1926 C CA . ALA A 1 247 ? -6.022 39.990 19.926 1.00 83.25 247 ALA A CA 1
ATOM 1927 C C . ALA A 1 247 ? -5.552 38.585 20.350 1.00 83.25 247 ALA A C 1
ATOM 1929 O O . ALA A 1 247 ? -5.730 37.616 19.607 1.00 83.25 247 ALA A O 1
ATOM 1930 N N . GLN A 1 248 ? -5.005 38.466 21.563 1.00 84.75 248 GLN A N 1
ATOM 1931 C CA . GLN A 1 248 ? -4.588 37.191 22.139 1.00 84.75 248 GLN A CA 1
ATOM 1932 C C . GLN A 1 248 ? -5.789 36.276 22.426 1.00 84.75 248 GLN A C 1
ATOM 1934 O O . GLN A 1 248 ? -5.768 35.100 22.059 1.00 84.75 248 GLN A O 1
ATOM 1939 N N . GLU A 1 249 ? -6.866 36.812 23.003 1.00 87.19 249 GLU A N 1
ATOM 1940 C CA . GLU A 1 249 ? -8.083 36.047 23.290 1.00 87.19 249 GLU A CA 1
ATOM 1941 C C . GLU A 1 249 ? -8.841 35.657 22.007 1.00 87.19 249 GLU A C 1
ATOM 1943 O O . GLU A 1 249 ? -9.333 34.534 21.896 1.00 87.19 249 GLU A O 1
ATOM 1948 N N . VAL A 1 250 ? -8.848 36.514 20.979 1.00 88.56 250 VAL A N 1
ATOM 1949 C CA . VAL A 1 250 ? -9.388 36.196 19.646 1.00 88.56 250 VAL A CA 1
ATOM 1950 C C . VAL A 1 250 ? -8.676 34.986 19.030 1.00 88.56 250 VAL A C 1
ATOM 1952 O O . VAL A 1 250 ? -9.354 34.076 18.541 1.00 88.56 250 VAL A O 1
ATOM 1955 N N . ARG A 1 251 ? -7.333 34.912 19.077 1.00 90.31 251 ARG A N 1
ATOM 1956 C CA . ARG A 1 251 ? -6.586 33.711 18.634 1.00 90.31 251 ARG A CA 1
ATOM 1957 C C . ARG A 1 251 ? -7.000 32.480 19.426 1.00 90.31 251 ARG A C 1
ATOM 1959 O O . ARG A 1 251 ? -7.327 31.451 18.836 1.00 90.31 251 ARG A O 1
ATOM 1966 N N . ARG A 1 252 ? -6.999 32.610 20.755 1.00 88.69 252 ARG A N 1
ATOM 1967 C CA . ARG A 1 252 ? -7.281 31.535 21.706 1.00 88.69 252 ARG A CA 1
ATOM 1968 C C . ARG A 1 252 ? -8.664 30.929 21.456 1.00 88.69 252 ARG A C 1
ATOM 1970 O O . ARG A 1 252 ? -8.777 29.728 21.218 1.00 88.69 252 ARG A O 1
ATOM 1977 N N . ARG A 1 253 ? -9.707 31.762 21.395 1.00 90.12 253 ARG A N 1
ATOM 1978 C CA . ARG A 1 253 ? -11.083 31.343 21.084 1.00 90.12 253 ARG A CA 1
ATOM 1979 C C . ARG A 1 253 ? -11.232 30.771 19.676 1.00 90.12 2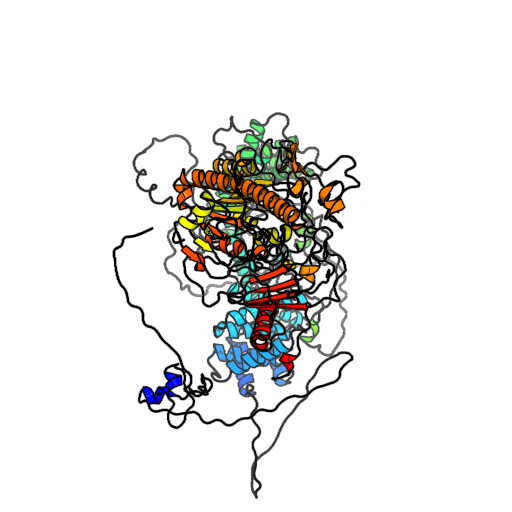53 ARG A C 1
ATOM 1981 O O . ARG A 1 253 ? -11.955 29.790 19.498 1.00 90.12 253 ARG A O 1
ATOM 1988 N N . THR A 1 254 ? -10.529 31.326 18.686 1.00 91.50 254 THR A N 1
ATOM 1989 C CA . THR A 1 254 ? -10.534 30.804 17.306 1.00 91.50 254 THR A CA 1
ATOM 1990 C C . THR A 1 254 ? -9.948 29.389 17.249 1.00 91.50 254 THR A C 1
ATOM 1992 O O . THR A 1 254 ? -10.550 28.503 16.643 1.00 91.50 254 THR A O 1
ATOM 1995 N N . PHE A 1 255 ? -8.829 29.132 17.937 1.00 91.19 255 PHE A N 1
ATOM 1996 C CA . PHE A 1 255 ? -8.238 27.794 18.017 1.00 91.19 255 PHE A CA 1
ATOM 1997 C C . PHE A 1 255 ? -9.129 26.810 18.787 1.00 91.19 255 PHE A C 1
ATOM 1999 O O . PHE A 1 255 ? -9.387 25.711 18.300 1.00 91.19 255 PHE A O 1
ATOM 2006 N N . TRP A 1 256 ? -9.673 27.194 19.947 1.00 88.75 256 TRP A N 1
ATOM 2007 C CA . TRP A 1 256 ? -10.569 26.309 20.702 1.00 88.75 256 TRP A CA 1
ATOM 2008 C C . TRP A 1 256 ? -11.870 26.000 19.962 1.00 88.75 256 TRP A C 1
ATOM 2010 O O . TRP A 1 256 ? -12.344 24.870 20.014 1.00 88.75 256 TRP A O 1
ATOM 2020 N N . SER A 1 257 ? -12.409 26.946 19.193 1.00 88.31 257 SER A N 1
ATOM 2021 C CA . SER A 1 257 ? -13.589 26.713 18.348 1.00 88.31 257 SER A CA 1
ATOM 2022 C C . SER A 1 257 ? -13.324 25.734 17.198 1.00 88.31 257 SER A C 1
ATOM 2024 O O . SER A 1 257 ? -14.258 25.075 16.731 1.00 88.31 257 SER A O 1
ATOM 2026 N N . LEU A 1 258 ? -12.064 25.624 16.763 1.00 88.75 258 LEU A N 1
ATOM 2027 C CA . LEU A 1 258 ? -11.577 24.660 15.776 1.00 88.75 258 LEU A CA 1
ATOM 2028 C C . LEU A 1 258 ? -11.284 23.288 16.412 1.00 88.75 258 LEU A C 1
ATOM 2030 O O . LEU A 1 258 ? -11.648 22.267 15.840 1.00 88.75 258 LEU A O 1
ATOM 2034 N N . TYR A 1 259 ? -10.743 23.253 17.632 1.00 85.50 259 TYR A N 1
ATOM 2035 C CA . TYR A 1 259 ? -10.606 22.027 18.431 1.00 85.50 259 TYR A CA 1
ATOM 2036 C C . TYR A 1 259 ? -11.976 21.412 18.782 1.00 85.50 259 TYR A C 1
ATOM 2038 O O . TYR A 1 259 ? -12.185 20.216 18.624 1.00 85.50 259 TYR A O 1
ATOM 2046 N N . LEU A 1 260 ? -12.964 22.230 19.163 1.00 79.31 260 LEU A N 1
ATOM 2047 C CA . LEU A 1 260 ? -14.343 21.780 19.413 1.00 79.31 260 LEU A CA 1
ATOM 2048 C C . LEU A 1 260 ? -15.109 21.403 18.131 1.00 79.31 260 LEU A C 1
ATOM 2050 O O . LEU A 1 260 ? -16.133 20.727 18.200 1.00 79.31 260 LEU A O 1
ATOM 2054 N N . LEU A 1 261 ? -14.655 21.843 16.953 1.00 77.31 261 LEU A N 1
ATOM 2055 C CA . LEU A 1 261 ? -15.196 21.386 15.668 1.00 77.31 261 LEU A CA 1
ATOM 2056 C C . LEU A 1 261 ? -14.761 19.944 15.350 1.00 77.31 261 LEU A C 1
ATOM 2058 O O . LEU A 1 261 ? -15.521 19.223 14.709 1.00 77.31 261 LEU A O 1
ATOM 2062 N N . GLU A 1 262 ? -13.580 19.525 15.816 1.00 70.69 262 GLU A N 1
ATOM 2063 C CA . GLU A 1 262 ? -13.034 18.174 15.622 1.00 70.69 262 GLU A CA 1
ATOM 2064 C C . GLU A 1 262 ? -13.932 17.089 16.241 1.00 70.69 262 GLU A C 1
ATOM 2066 O O . GLU A 1 262 ? -14.194 16.071 15.606 1.00 70.69 262 GLU A O 1
ATOM 2071 N N . ASP A 1 263 ? -14.482 17.331 17.436 1.00 59.66 263 ASP A N 1
ATOM 2072 C CA . ASP A 1 263 ? -15.368 16.389 18.146 1.00 59.66 263 ASP A CA 1
ATOM 2073 C C . ASP A 1 263 ? -16.574 15.957 17.286 1.00 59.66 263 ASP A C 1
ATOM 2075 O O . ASP A 1 263 ? -16.958 14.788 17.264 1.00 59.66 263 ASP A O 1
ATOM 2079 N N . SER A 1 264 ? -17.100 16.884 16.475 1.00 58.97 264 SER A N 1
ATOM 2080 C CA . SER A 1 264 ? -18.216 16.643 15.547 1.00 58.97 264 SER A CA 1
ATOM 2081 C C . SER A 1 264 ? -17.846 15.840 14.289 1.00 58.97 264 SER A C 1
ATOM 2083 O O . SER A 1 264 ? -18.748 15.401 13.576 1.00 58.97 264 SER A O 1
ATOM 2085 N N . PHE A 1 265 ? -16.555 15.676 13.982 1.00 57.09 265 PHE A N 1
ATOM 2086 C CA . PHE A 1 265 ? -16.072 14.956 12.796 1.00 57.09 265 PHE A CA 1
ATOM 2087 C C . PHE A 1 265 ? -15.343 13.649 13.125 1.00 57.09 265 PHE A C 1
ATOM 2089 O O . PHE A 1 265 ? -15.391 12.722 12.319 1.00 57.09 265 PHE A O 1
ATOM 2096 N N . CYS A 1 266 ? -14.667 13.567 14.273 1.00 59.56 266 CYS A N 1
ATOM 2097 C CA . CYS A 1 266 ? -13.688 12.510 14.539 1.00 59.56 266 CYS A CA 1
ATOM 2098 C C . CYS A 1 266 ? -14.184 11.453 15.531 1.00 59.56 266 CYS A C 1
ATOM 2100 O O . CYS A 1 266 ? -13.744 10.313 15.450 1.00 59.56 266 CYS A O 1
ATOM 2102 N N . VAL A 1 267 ? -15.094 11.796 16.456 1.00 51.59 267 VAL A N 1
ATOM 2103 C CA . VAL A 1 267 ? -15.739 10.848 17.399 1.00 51.59 267 VAL A CA 1
ATOM 2104 C C . VAL A 1 267 ? -14.731 9.938 18.144 1.00 51.59 267 VAL A C 1
ATOM 2106 O O . VAL A 1 267 ? -14.989 8.772 18.425 1.00 51.59 267 VAL A O 1
ATOM 2109 N N . GLY A 1 268 ? -13.540 10.466 18.454 1.00 49.28 268 GLY A N 1
ATOM 2110 C CA . GLY A 1 268 ? -12.461 9.734 19.132 1.00 49.28 268 GLY A CA 1
ATOM 2111 C C . GLY A 1 268 ? -11.562 8.857 18.243 1.00 49.28 268 GLY A C 1
ATOM 2112 O O . GLY A 1 268 ? -10.655 8.219 18.776 1.00 49.28 268 GLY A O 1
ATOM 2113 N N . LEU A 1 269 ? -11.763 8.840 16.920 1.00 45.22 269 LEU A N 1
ATOM 2114 C CA . LEU A 1 269 ? -10.871 8.192 15.950 1.00 45.22 269 LEU A CA 1
ATOM 2115 C C . LEU A 1 269 ? -9.606 9.034 15.729 1.00 45.22 269 LEU A C 1
ATOM 2117 O O . LEU A 1 269 ? -9.688 10.226 15.420 1.00 45.22 269 LEU A O 1
ATOM 2121 N N . LYS A 1 270 ? -8.430 8.414 15.883 1.00 52.47 270 LYS A N 1
ATOM 2122 C CA . LYS A 1 270 ? -7.130 9.108 15.914 1.00 52.47 270 LYS A CA 1
ATOM 2123 C C . LYS A 1 270 ? -6.672 9.561 14.524 1.00 52.47 270 LYS A C 1
ATOM 2125 O O . LYS A 1 270 ? -6.015 10.582 14.375 1.00 52.47 270 LYS A O 1
ATOM 2130 N N . GLU A 1 271 ? -7.023 8.802 13.497 1.00 46.59 271 GLU A N 1
ATOM 2131 C CA . GLU A 1 271 ? -6.681 9.034 12.091 1.00 46.59 271 GLU A CA 1
ATOM 2132 C C . GLU A 1 271 ? -7.318 10.297 11.489 1.00 46.59 271 GLU A C 1
ATOM 2134 O O . GLU A 1 271 ? -6.872 10.766 10.441 1.00 46.59 271 GLU A O 1
ATOM 2139 N N . PHE A 1 272 ? -8.328 10.861 12.157 1.00 55.75 272 PHE A N 1
ATOM 2140 C CA . PHE A 1 272 ? -8.990 12.103 11.758 1.00 55.75 272 PHE A CA 1
ATOM 2141 C C . PHE A 1 272 ? -8.676 13.281 12.695 1.00 55.75 272 PHE A C 1
ATOM 2143 O O . PHE A 1 272 ? -9.159 14.381 12.434 1.00 55.75 272 PHE A O 1
ATOM 2150 N N . GLU A 1 273 ? -7.883 13.081 13.757 1.00 68.62 273 GLU A N 1
ATOM 2151 C CA . GLU A 1 273 ? -7.456 14.150 14.672 1.00 68.62 273 GLU A CA 1
ATOM 2152 C C . GLU A 1 273 ? -6.711 15.253 13.912 1.00 68.62 273 GLU A C 1
ATOM 2154 O O . GLU A 1 273 ? -5.762 14.997 13.168 1.00 68.62 273 GLU A O 1
ATOM 2159 N N . LEU A 1 274 ? -7.143 16.499 14.109 1.00 75.44 274 LEU A N 1
ATOM 2160 C CA . LEU A 1 274 ? -6.528 17.679 13.508 1.00 75.44 274 LEU A CA 1
ATOM 2161 C C . LEU A 1 274 ? -5.444 18.257 14.428 1.00 75.44 274 LEU A C 1
ATOM 2163 O O . LEU A 1 274 ? -4.489 18.855 13.928 1.00 75.44 274 LEU A O 1
ATOM 2167 N N . PHE A 1 275 ? -5.557 18.050 15.749 1.00 77.88 275 PHE A N 1
ATOM 2168 C CA . PHE A 1 275 ? -4.571 18.502 16.736 1.00 77.88 275 PHE A CA 1
ATOM 2169 C C . PHE A 1 275 ? -4.335 17.473 17.845 1.00 77.88 275 PHE A C 1
ATOM 2171 O O . PHE A 1 275 ? -5.252 17.097 18.573 1.00 77.88 275 PHE A O 1
ATOM 2178 N N . ASP A 1 276 ? -3.072 17.113 18.076 1.00 73.00 276 ASP A N 1
ATOM 2179 C CA . ASP A 1 276 ? -2.693 16.389 19.289 1.00 73.00 276 ASP A CA 1
ATOM 2180 C C . ASP A 1 276 ? -2.720 17.344 20.496 1.00 73.00 276 ASP A C 1
ATOM 2182 O O . ASP A 1 276 ? -2.056 18.385 20.498 1.00 73.00 276 ASP A O 1
ATOM 2186 N N . SER A 1 277 ? -3.443 16.970 21.555 1.00 68.81 277 SER A N 1
ATOM 2187 C CA . SER A 1 277 ? -3.507 17.701 22.831 1.00 68.81 277 SER A CA 1
ATOM 2188 C C . SER A 1 277 ? -2.134 18.006 23.457 1.00 68.81 277 SER A C 1
ATOM 2190 O O . SER A 1 277 ? -1.972 19.005 24.170 1.00 68.81 277 SER A O 1
ATOM 2192 N N . GLU A 1 278 ? -1.116 17.184 23.183 1.00 62.69 278 GLU A N 1
ATOM 2193 C CA . GLU A 1 278 ? 0.253 17.419 23.643 1.00 62.69 278 GLU A CA 1
ATOM 2194 C C . GLU A 1 278 ? 0.908 18.612 22.933 1.00 62.69 278 GLU A C 1
ATOM 2196 O O . GLU A 1 278 ? 1.721 19.307 23.544 1.00 62.69 278 GLU A O 1
ATOM 2201 N N . THR A 1 279 ? 0.449 18.962 21.730 1.00 70.69 279 THR A N 1
ATOM 2202 C CA . THR A 1 279 ? 0.948 20.094 20.929 1.00 70.69 279 THR A CA 1
ATOM 2203 C C . THR A 1 279 ? 0.210 21.421 21.164 1.00 70.69 279 THR A C 1
ATOM 2205 O O . THR A 1 279 ? 0.577 22.434 20.569 1.00 70.69 279 THR A O 1
ATOM 2208 N N . ILE A 1 280 ? -0.806 21.457 22.039 1.00 78.69 280 ILE A N 1
ATOM 2209 C CA . ILE A 1 280 ? -1.576 22.678 22.342 1.00 78.69 280 ILE A CA 1
ATOM 2210 C C . ILE A 1 280 ? -0.999 23.390 23.576 1.00 78.69 280 ILE A C 1
ATOM 2212 O O . ILE A 1 280 ? -1.095 22.884 24.694 1.00 78.69 280 ILE A O 1
ATOM 2216 N N . TYR A 1 281 ? -0.415 24.568 23.388 1.00 77.06 281 TYR A N 1
ATOM 2217 C CA . TYR A 1 281 ? 0.198 25.434 24.405 1.00 77.06 281 TYR A CA 1
ATOM 2218 C C . TYR A 1 281 ? -0.571 26.757 24.560 1.00 77.06 281 TYR A C 1
ATOM 2220 O O . TYR A 1 281 ? 0.025 27.814 24.767 1.00 77.06 281 TYR A O 1
ATOM 2228 N N . LEU A 1 282 ? -1.898 26.686 24.442 1.00 80.25 282 LEU A N 1
ATOM 2229 C CA . LEU A 1 282 ? -2.827 27.772 24.735 1.00 80.25 282 LEU A CA 1
ATOM 2230 C C . LEU A 1 282 ? -3.437 27.625 26.125 1.00 80.25 282 LEU A C 1
ATOM 2232 O O . LEU A 1 282 ? -3.745 26.509 26.562 1.00 80.25 282 LEU A O 1
ATOM 2236 N N . GLN A 1 283 ? -3.705 28.763 26.759 1.00 83.75 283 GLN A N 1
ATOM 2237 C CA . GLN A 1 283 ? -4.652 28.812 27.863 1.00 83.75 283 GLN A CA 1
ATOM 2238 C C . GLN A 1 283 ? -6.081 28.574 27.346 1.00 83.75 283 GLN A C 1
ATOM 2240 O O . GLN A 1 283 ? -6.345 28.631 26.145 1.00 83.75 283 GLN A O 1
ATOM 2245 N N . LEU A 1 284 ? -7.022 28.306 28.241 1.00 84.25 284 LEU A N 1
ATOM 2246 C CA . LEU A 1 284 ? -8.446 28.139 27.955 1.00 84.25 284 LEU A CA 1
ATOM 2247 C C . LEU A 1 284 ? -9.111 29.492 27.644 1.00 84.25 284 LEU A C 1
ATOM 2249 O O . LEU A 1 284 ? -8.589 30.525 28.052 1.00 84.25 284 LEU A O 1
ATOM 2253 N N . PRO A 1 285 ? -10.238 29.545 26.916 1.00 86.00 285 PRO A N 1
ATOM 2254 C CA . PRO A 1 285 ? -10.919 30.821 26.687 1.00 86.00 285 PRO A CA 1
ATOM 2255 C C . PRO A 1 285 ? -11.363 31.443 28.024 1.00 86.00 285 PRO A C 1
ATOM 2257 O O . PRO A 1 285 ? -11.768 30.709 28.929 1.00 86.00 285 PRO A O 1
ATOM 2260 N N . CYS A 1 286 ? -11.283 32.771 28.152 1.00 84.62 286 CYS A N 1
ATOM 2261 C CA . CYS A 1 286 ? -11.841 33.483 29.310 1.00 84.62 286 CYS A CA 1
ATOM 2262 C C . CYS A 1 286 ? -13.372 33.570 29.218 1.00 84.62 286 CYS A C 1
ATOM 2264 O O . CYS A 1 286 ? -13.983 33.009 28.304 1.00 84.62 286 CYS A O 1
ATOM 2266 N N . GLU A 1 287 ? -14.011 34.264 30.157 1.00 84.44 287 GLU A N 1
ATOM 2267 C CA . GLU A 1 287 ? -15.455 34.493 30.113 1.00 84.44 287 GLU A CA 1
ATOM 2268 C C . GLU A 1 287 ? -15.821 35.726 29.267 1.00 84.44 287 GLU A C 1
ATOM 2270 O O . GLU A 1 287 ? -14.963 36.475 28.793 1.00 84.44 287 GLU A O 1
ATOM 2275 N N . ASP A 1 288 ? -17.106 35.892 28.950 1.00 80.06 288 ASP A N 1
ATOM 2276 C CA . ASP A 1 288 ? -17.553 36.922 27.993 1.00 80.06 288 ASP A CA 1
ATOM 2277 C C . ASP A 1 288 ? -17.513 38.347 28.548 1.00 80.06 288 ASP A C 1
ATOM 2279 O O . ASP A 1 288 ? -17.454 39.298 27.768 1.00 80.06 288 ASP A O 1
ATOM 2283 N N . GLU A 1 289 ? -17.549 38.492 29.871 1.00 80.12 289 GLU A N 1
ATOM 2284 C CA . GLU A 1 289 ? -17.393 39.774 30.559 1.00 80.12 289 GLU A CA 1
ATOM 2285 C C . GLU A 1 289 ? -15.932 40.229 30.492 1.00 80.12 289 GLU A C 1
ATOM 2287 O O . GLU A 1 289 ? -15.657 41.335 30.039 1.00 80.12 289 GLU A O 1
ATOM 2292 N N . ASP A 1 290 ? -14.982 39.340 30.799 1.00 80.94 290 ASP A N 1
ATOM 2293 C CA . ASP A 1 290 ? -13.547 39.640 30.727 1.00 80.94 290 ASP A CA 1
ATOM 2294 C C . ASP A 1 290 ? -13.075 39.952 29.304 1.00 80.94 290 ASP A C 1
ATOM 2296 O O . ASP A 1 290 ? -12.271 40.859 29.099 1.00 80.94 290 ASP A O 1
ATOM 2300 N N . PHE A 1 291 ? -13.587 39.227 28.303 1.00 83.75 291 PHE A N 1
ATOM 2301 C CA . PHE A 1 291 ? -13.241 39.473 26.900 1.00 83.75 291 PHE A CA 1
ATOM 2302 C C . PHE A 1 291 ? -13.786 40.803 26.374 1.00 83.75 291 PHE A C 1
ATOM 2304 O O . PHE A 1 291 ? -13.131 41.429 25.545 1.00 83.75 291 PHE A O 1
ATOM 2311 N N . ARG A 1 292 ? -14.957 41.237 26.859 1.00 79.00 292 ARG A N 1
ATOM 2312 C CA . ARG A 1 292 ? -15.571 42.527 26.505 1.00 79.00 292 ARG A CA 1
ATOM 2313 C C . ARG A 1 292 ? -14.893 43.697 27.215 1.00 79.00 292 ARG A C 1
ATOM 2315 O O . ARG A 1 292 ? -14.650 44.725 26.598 1.00 79.00 292 ARG A O 1
ATOM 2322 N N . ASP A 1 293 ? -14.558 43.523 28.488 1.00 75.75 293 ASP A N 1
ATOM 2323 C CA . ASP A 1 293 ? -13.939 44.552 29.330 1.00 75.75 293 ASP A CA 1
ATOM 2324 C C . ASP A 1 293 ? -12.400 44.615 29.170 1.00 75.75 293 ASP A C 1
ATOM 2326 O O . ASP A 1 293 ? -11.712 45.238 29.978 1.00 75.75 293 ASP A O 1
ATOM 2330 N N . GLU A 1 294 ? -11.845 43.938 28.156 1.00 75.81 294 GLU A N 1
ATOM 2331 C CA . GLU A 1 294 ? -10.405 43.796 27.869 1.00 75.81 294 GLU A CA 1
ATOM 2332 C C . GLU A 1 294 ? -9.546 43.266 29.039 1.00 75.81 294 GLU A C 1
ATOM 2334 O O . GLU A 1 294 ? -8.326 43.466 29.077 1.00 75.81 294 GLU A O 1
ATOM 2339 N N . ARG A 1 295 ? -10.154 42.566 30.004 1.00 72.81 295 ARG A N 1
ATOM 2340 C CA . ARG A 1 295 ? -9.483 42.139 31.238 1.00 72.81 295 ARG A CA 1
ATOM 2341 C C . ARG A 1 295 ? -8.512 40.986 30.951 1.00 72.81 295 ARG A C 1
ATOM 2343 O O . ARG A 1 295 ? -8.937 39.924 30.487 1.00 72.81 295 ARG A O 1
ATOM 2350 N N . PRO A 1 296 ? -7.207 41.132 31.248 1.00 65.19 296 PRO A N 1
ATOM 2351 C CA . PRO A 1 296 ? -6.244 40.050 31.081 1.00 65.19 296 PRO A CA 1
ATOM 2352 C C . PRO A 1 296 ? -6.413 39.017 32.204 1.00 65.19 296 PRO A C 1
ATOM 2354 O O . PRO A 1 296 ? -5.823 39.143 33.275 1.00 65.19 296 PRO A O 1
ATOM 2357 N N . VAL A 1 297 ? -7.217 37.984 31.951 1.00 71.00 297 VAL A N 1
ATOM 2358 C CA . VAL A 1 297 ? -7.461 36.886 32.900 1.00 71.00 297 VAL A CA 1
ATOM 2359 C C . VAL A 1 297 ? -6.595 35.670 32.570 1.00 71.00 297 VAL A C 1
ATOM 2361 O O . VAL A 1 297 ? -6.495 35.245 31.415 1.00 71.00 297 VAL A O 1
ATOM 2364 N N . LEU A 1 298 ? -5.970 35.105 33.607 1.00 70.00 298 LEU A N 1
ATOM 2365 C CA . LEU A 1 298 ? -5.291 33.813 33.551 1.00 70.00 298 LEU A CA 1
ATOM 2366 C C . LEU A 1 298 ? -6.343 32.704 33.649 1.00 70.00 298 LEU A C 1
ATOM 2368 O O . LEU A 1 298 ? -7.049 32.603 34.645 1.00 70.00 298 LEU A O 1
ATOM 2372 N N . THR A 1 299 ? -6.443 31.869 32.623 1.00 72.00 299 THR A N 1
ATOM 2373 C CA . THR A 1 299 ? -7.534 30.888 32.471 1.00 72.00 299 THR A CA 1
ATOM 2374 C C . THR A 1 299 ? -7.066 29.434 32.571 1.00 72.00 299 THR A C 1
ATOM 2376 O O . THR A 1 299 ? -7.874 28.504 32.514 1.00 72.00 299 THR A O 1
ATOM 2379 N N . GLY A 1 300 ? -5.758 29.222 32.757 1.00 70.75 300 GLY A N 1
ATOM 2380 C CA . GLY A 1 300 ? -5.137 27.900 32.858 1.00 70.75 300 GLY A CA 1
ATOM 2381 C C . GLY A 1 300 ? -5.111 27.163 31.523 1.00 70.75 300 GLY A C 1
ATOM 2382 O O . GLY A 1 300 ? -5.665 27.622 30.533 1.00 70.75 300 GLY A O 1
ATOM 2383 N N . PHE A 1 301 ? -4.442 26.015 31.461 1.00 79.62 301 PHE A N 1
ATOM 2384 C CA . PHE A 1 301 ? -4.204 25.297 30.203 1.00 79.62 301 PHE A CA 1
ATOM 2385 C C . PHE A 1 301 ? -5.081 24.042 30.094 1.00 79.62 301 PHE A C 1
ATOM 2387 O O . PHE A 1 301 ? -5.599 23.537 31.086 1.00 79.62 301 PHE A O 1
ATOM 2394 N N . LEU A 1 302 ? -5.232 23.489 28.884 1.00 71.12 302 LEU A N 1
ATOM 2395 C CA . LEU A 1 302 ? -5.949 22.217 28.678 1.00 71.12 302 LEU A CA 1
ATOM 2396 C C . LEU A 1 302 ? -5.338 21.061 29.479 1.00 71.12 302 LEU A C 1
ATOM 2398 O O . LEU A 1 302 ? -6.043 20.223 30.039 1.00 71.12 302 LEU A O 1
ATOM 2402 N N . GLN A 1 303 ? -4.008 21.021 29.505 1.00 64.62 303 GLN A N 1
ATOM 2403 C CA . GLN A 1 303 ? -3.239 20.134 30.358 1.00 64.62 303 GLN A CA 1
ATOM 2404 C C . GLN A 1 303 ? -2.720 20.984 31.528 1.00 64.62 303 GLN A C 1
ATOM 2406 O O . GLN A 1 303 ? -1.883 21.851 31.263 1.00 64.62 303 GLN A O 1
ATOM 2411 N N . PRO A 1 304 ? -3.132 20.731 32.789 1.00 52.69 304 PRO A N 1
ATOM 2412 C CA . PRO A 1 304 ? -2.679 21.502 33.958 1.00 52.69 304 PRO A CA 1
ATOM 2413 C C . PRO A 1 304 ? -1.152 21.624 34.033 1.00 52.69 304 PRO A C 1
ATOM 2415 O O . PRO A 1 304 ? -0.590 22.658 34.364 1.00 52.69 304 PRO A O 1
ATOM 2418 N N . SER A 1 305 ? -0.454 20.598 33.543 1.00 46.06 305 SER A N 1
ATOM 2419 C CA . SER A 1 305 ? 1.001 20.554 33.404 1.00 46.06 305 SER A CA 1
ATOM 2420 C C . SER A 1 305 ? 1.667 21.662 32.568 1.00 46.06 305 SER A C 1
ATOM 2422 O O . SER A 1 305 ? 2.892 21.661 32.445 1.00 46.06 305 SER A O 1
ATOM 2424 N N . LYS A 1 306 ? 0.897 22.536 31.908 1.00 46.75 306 LYS A N 1
ATOM 2425 C CA . LYS A 1 306 ? 1.399 23.611 31.037 1.00 46.75 306 LYS A CA 1
ATOM 2426 C C . LYS A 1 306 ? 1.334 25.004 31.685 1.00 46.75 306 LYS A C 1
ATOM 2428 O O . LYS A 1 306 ? 1.996 25.907 31.185 1.00 46.75 306 LYS A O 1
ATOM 2433 N N . GLY A 1 307 ? 0.664 25.181 32.828 1.00 51.25 307 GLY A N 1
ATOM 2434 C CA . GLY A 1 307 ? 0.625 26.458 33.550 1.00 51.25 307 GLY A CA 1
ATOM 2435 C C . GLY A 1 307 ? -0.358 26.477 34.717 1.00 51.25 307 GLY A C 1
ATOM 2436 O O . GLY A 1 307 ? -1.182 25.579 34.829 1.00 51.25 307 GLY A O 1
ATOM 2437 N N . LEU A 1 308 ? -0.270 27.517 35.554 1.00 50.28 308 LEU A N 1
ATOM 2438 C CA . LEU A 1 308 ? -1.164 27.722 36.700 1.00 50.28 308 LEU A CA 1
ATOM 2439 C C . LEU A 1 308 ? -2.639 27.636 36.274 1.00 50.28 308 LEU A C 1
ATOM 2441 O O . LEU A 1 308 ? -3.093 28.392 35.414 1.00 50.28 308 LEU A O 1
ATOM 2445 N N . GLU A 1 309 ? -3.359 26.702 36.888 1.00 53.72 309 GLU A N 1
ATOM 2446 C CA . GLU A 1 309 ? -4.818 26.611 36.843 1.00 53.72 309 GLU A CA 1
ATOM 2447 C C . GLU A 1 309 ? -5.421 27.774 37.656 1.00 53.72 309 GLU A C 1
ATOM 2449 O O . GLU A 1 309 ? -4.909 28.055 38.741 1.00 53.72 309 GLU A O 1
ATOM 2454 N N . PRO A 1 310 ? -6.483 28.451 37.183 1.00 57.66 310 PRO A N 1
ATOM 2455 C CA . PRO A 1 310 ? -7.205 29.430 37.988 1.00 57.66 310 PRO A CA 1
ATOM 2456 C C . PRO A 1 310 ? -8.035 28.731 39.069 1.00 57.66 310 PRO A C 1
ATOM 2458 O O . PRO A 1 310 ? -8.606 27.667 38.822 1.00 57.66 310 PRO A O 1
ATOM 2461 N N . ASP A 1 311 ? -8.167 29.368 40.235 1.00 50.84 311 ASP A N 1
ATOM 2462 C CA . ASP A 1 311 ? -8.927 28.832 41.377 1.00 50.84 311 ASP A CA 1
ATOM 2463 C C . ASP A 1 311 ? -10.412 28.596 41.050 1.00 50.84 311 ASP A C 1
ATOM 2465 O O . ASP A 1 311 ? -11.046 27.684 41.583 1.00 50.84 311 ASP A O 1
ATOM 2469 N N . VAL A 1 312 ? -10.962 29.400 40.134 1.00 58.97 312 VAL A N 1
ATOM 2470 C CA . VAL A 1 312 ? -12.308 29.238 39.580 1.00 58.97 312 VAL A CA 1
ATOM 2471 C C . VAL A 1 312 ? -12.205 29.131 38.065 1.00 58.97 312 VAL A C 1
ATOM 2473 O O . VAL A 1 312 ? -11.799 30.069 37.379 1.00 58.97 312 VAL A O 1
ATOM 2476 N N . LEU A 1 313 ? -12.604 27.980 37.529 1.00 65.00 313 LEU A N 1
ATOM 2477 C CA . LEU A 1 313 ? -12.682 27.758 36.093 1.00 65.00 313 LEU A CA 1
ATOM 2478 C C . LEU A 1 313 ? -14.077 28.131 35.580 1.00 65.00 313 LEU A C 1
ATOM 2480 O O . LEU A 1 313 ? -15.060 27.464 35.906 1.00 65.00 313 LEU A O 1
ATOM 2484 N N . GLY A 1 314 ? -14.149 29.170 34.749 1.00 70.50 314 GLY A N 1
ATOM 2485 C CA . GLY A 1 314 ? -15.395 29.588 34.109 1.00 70.50 314 GLY A CA 1
ATOM 2486 C C . GLY A 1 314 ? -15.993 28.512 33.177 1.00 70.50 314 GLY A C 1
ATOM 2487 O O . GLY A 1 314 ? -15.261 27.632 32.691 1.00 70.50 314 GLY A O 1
ATOM 2488 N N . PRO A 1 315 ? -17.316 28.548 32.907 1.00 73.50 315 PRO A N 1
ATOM 2489 C CA . PRO A 1 315 ? -18.006 27.558 32.077 1.00 73.50 315 PRO A CA 1
ATOM 2490 C C . PRO A 1 315 ? -17.351 27.284 30.715 1.00 73.50 315 PRO A C 1
ATOM 2492 O O . PRO A 1 315 ? -17.391 26.144 30.242 1.00 73.50 315 PRO A O 1
ATOM 2495 N N . ARG A 1 316 ? -16.718 28.286 30.084 1.00 71.56 316 ARG A N 1
ATOM 2496 C CA . ARG A 1 316 ? -16.074 28.124 28.769 1.00 71.56 316 ARG A CA 1
ATOM 2497 C C . ARG A 1 316 ? -14.826 27.250 28.849 1.00 71.56 316 ARG A C 1
ATOM 2499 O O . ARG A 1 316 ? -14.691 26.299 28.074 1.00 71.56 316 ARG A O 1
ATOM 2506 N N . GLY A 1 317 ? -13.949 27.514 29.815 1.00 73.50 317 GLY A N 1
ATOM 2507 C CA . GLY A 1 317 ? -12.774 26.680 30.070 1.00 73.50 317 GLY A CA 1
ATOM 2508 C C . GLY A 1 317 ? -13.144 25.279 30.569 1.00 73.50 317 GLY A C 1
ATOM 2509 O O . GLY A 1 317 ? -12.534 24.289 30.152 1.00 73.50 317 GLY A O 1
ATOM 2510 N N . ALA A 1 318 ? -14.189 25.175 31.397 1.00 75.00 318 ALA A N 1
ATOM 2511 C CA . ALA A 1 318 ? -14.698 23.904 31.910 1.00 75.00 318 ALA A CA 1
ATOM 2512 C C . ALA A 1 318 ? -15.202 22.980 30.791 1.00 75.00 318 ALA A C 1
ATOM 2514 O O . ALA A 1 318 ? -14.854 21.798 30.773 1.00 75.00 318 ALA A O 1
ATOM 2515 N N . PHE A 1 319 ? -15.950 23.510 29.818 1.00 73.75 319 PHE A N 1
ATOM 2516 C CA . PHE A 1 319 ? -16.462 22.731 28.685 1.00 73.75 319 PHE A CA 1
ATOM 2517 C C . PHE A 1 319 ? -15.335 22.079 27.864 1.00 73.75 319 PHE A C 1
ATOM 2519 O O . PHE A 1 319 ? -15.373 20.879 27.580 1.00 73.75 319 PHE A O 1
ATOM 2526 N N . VAL A 1 320 ? -14.287 22.848 27.547 1.00 73.06 320 VAL A N 1
ATOM 2527 C CA . VAL A 1 320 ? -13.115 22.365 26.797 1.00 73.06 320 VAL A CA 1
ATOM 2528 C C . VAL A 1 320 ? -12.353 21.282 27.583 1.00 73.06 320 VAL A C 1
ATOM 2530 O O . VAL A 1 320 ? -11.966 20.257 27.013 1.00 73.06 320 VAL A O 1
ATOM 2533 N N . LYS A 1 321 ? -12.181 21.455 28.903 1.00 72.06 321 LYS A N 1
ATOM 2534 C CA . LYS A 1 321 ? -11.545 20.449 29.774 1.00 72.06 321 LYS A CA 1
ATOM 2535 C C . LYS A 1 321 ? -12.361 19.165 29.912 1.00 72.06 321 LYS A C 1
ATOM 2537 O O . LYS A 1 321 ? -11.782 18.082 29.846 1.00 72.06 321 LYS A O 1
ATOM 2542 N N . LEU A 1 322 ? -13.682 19.255 30.061 1.00 69.38 322 LEU A N 1
ATOM 2543 C CA . LEU A 1 322 ? -14.557 18.083 30.179 1.00 69.38 322 LEU A CA 1
ATOM 2544 C C . LEU A 1 322 ? -14.520 17.211 28.916 1.00 69.38 322 LEU A C 1
ATOM 2546 O O . LEU A 1 322 ? -14.400 15.989 29.027 1.00 69.38 322 LEU A O 1
ATOM 2550 N N . ALA A 1 323 ? -14.530 17.825 27.727 1.00 63.69 323 ALA A N 1
ATOM 2551 C CA . ALA A 1 323 ? -14.364 17.110 26.459 1.00 63.69 323 ALA A CA 1
ATOM 2552 C C . ALA A 1 323 ? -13.028 16.335 26.405 1.00 63.69 323 ALA A C 1
ATOM 2554 O O . ALA A 1 323 ? -12.993 15.153 26.056 1.00 63.69 323 ALA A O 1
ATOM 2555 N N . PHE A 1 324 ? -11.930 16.966 26.835 1.00 68.06 324 PHE A N 1
ATOM 2556 C CA . PHE A 1 324 ? -10.604 16.341 26.900 1.00 68.06 324 PHE A CA 1
ATOM 2557 C C . PHE A 1 324 ? -10.507 15.200 27.928 1.00 68.06 324 PHE A C 1
ATOM 2559 O O . PHE A 1 324 ? -9.973 14.133 27.615 1.00 68.06 324 PHE A O 1
ATOM 2566 N N . ILE A 1 325 ? -11.044 15.382 29.139 1.00 62.97 325 ILE A N 1
ATOM 2567 C CA . ILE A 1 325 ? -11.018 14.364 30.203 1.00 62.97 325 ILE A CA 1
ATOM 2568 C C . ILE A 1 325 ? -11.799 13.115 29.776 1.00 62.97 325 ILE A C 1
ATOM 2570 O O . ILE A 1 325 ? -11.279 12.000 29.877 1.00 62.97 325 ILE A O 1
ATOM 2574 N N . ARG A 1 326 ? -13.004 13.296 29.216 1.00 58.06 326 ARG A N 1
ATOM 2575 C CA . ARG A 1 326 ? -13.852 12.207 28.703 1.00 58.06 326 ARG A CA 1
ATOM 2576 C C . ARG A 1 326 ? -13.117 11.343 27.669 1.00 58.06 326 ARG A C 1
ATOM 2578 O O . ARG A 1 326 ? -13.151 10.117 27.769 1.00 58.06 326 ARG A O 1
ATOM 2585 N N . ARG A 1 327 ? -12.385 11.975 26.740 1.00 62.34 327 ARG A N 1
ATOM 2586 C CA . ARG A 1 327 ? -11.573 11.306 25.701 1.00 62.34 327 ARG A CA 1
ATOM 2587 C C . ARG A 1 327 ? -10.444 10.443 26.286 1.00 62.34 327 ARG A C 1
ATOM 2589 O O . ARG A 1 327 ? -10.120 9.398 25.726 1.00 62.34 327 ARG A O 1
ATOM 2596 N N . ARG A 1 328 ? -9.842 10.848 27.413 1.00 61.59 328 ARG A N 1
ATOM 2597 C CA . ARG A 1 328 ? -8.720 10.119 28.042 1.00 61.59 328 ARG A CA 1
ATOM 2598 C C . ARG A 1 328 ? -9.156 8.928 28.895 1.00 61.59 328 ARG A C 1
ATOM 2600 O O . ARG A 1 328 ? -8.497 7.892 28.833 1.00 61.59 328 ARG A O 1
ATOM 2607 N N . ILE A 1 329 ? -10.246 9.054 29.656 1.00 57.09 329 ILE A N 1
ATOM 2608 C CA . ILE A 1 329 ? -10.731 7.986 30.553 1.00 57.09 329 ILE A CA 1
ATOM 2609 C C . ILE A 1 329 ? -11.120 6.736 29.753 1.00 57.09 329 ILE A C 1
ATOM 2611 O O . ILE A 1 329 ? -10.621 5.646 30.039 1.00 57.09 329 ILE A O 1
ATOM 2615 N N . MET A 1 330 ? -11.924 6.911 28.697 1.00 52.41 330 MET A N 1
ATOM 2616 C CA . MET A 1 330 ? -12.394 5.813 27.837 1.00 52.41 330 MET A CA 1
ATOM 2617 C C . MET A 1 330 ? -11.241 5.021 27.200 1.00 52.41 330 MET A C 1
ATOM 2619 O O . MET A 1 330 ? -11.330 3.806 27.034 1.00 52.41 330 MET A O 1
ATOM 2623 N N . ARG A 1 331 ? -10.131 5.697 26.882 1.00 57.75 331 ARG A N 1
ATOM 2624 C CA . ARG A 1 331 ? -8.940 5.084 26.286 1.00 57.75 331 ARG A CA 1
ATOM 2625 C C . ARG A 1 331 ? -8.124 4.278 27.301 1.00 57.75 331 ARG A C 1
ATOM 2627 O O . ARG A 1 331 ? -7.784 3.130 27.037 1.00 57.75 331 ARG A O 1
ATOM 2634 N N . PHE A 1 332 ? -7.852 4.849 28.476 1.00 56.69 332 PHE A N 1
ATOM 2635 C CA . PHE A 1 332 ? -6.996 4.221 29.490 1.00 56.69 332 PHE A CA 1
ATOM 2636 C C . PHE A 1 332 ? -7.565 2.894 30.024 1.00 56.69 332 PHE A C 1
ATOM 2638 O O . PHE A 1 332 ? -6.833 1.913 30.156 1.00 56.69 332 PHE A O 1
ATOM 2645 N N . GLN A 1 333 ? -8.879 2.833 30.273 1.00 53.53 333 GLN A N 1
ATOM 2646 C CA . GLN A 1 333 ? -9.539 1.611 30.751 1.00 53.53 333 GLN A CA 1
ATOM 2647 C C . GLN A 1 333 ? -9.518 0.487 29.699 1.00 53.53 333 GLN A C 1
ATOM 2649 O O . GLN A 1 333 ? -9.231 -0.665 30.033 1.00 53.53 333 GLN A O 1
ATOM 2654 N N . ALA A 1 334 ? -9.758 0.822 28.426 1.00 49.06 334 ALA A N 1
ATOM 2655 C CA . ALA A 1 334 ? -9.724 -0.137 27.322 1.00 49.06 334 ALA A CA 1
ATOM 2656 C C . ALA A 1 334 ? -8.316 -0.711 27.073 1.00 49.06 334 ALA A C 1
ATOM 2658 O O . ALA A 1 334 ? -8.179 -1.869 26.674 1.00 49.06 334 ALA A O 1
ATOM 2659 N N . ASP A 1 335 ? -7.265 0.078 27.306 1.00 52.28 335 ASP A N 1
ATOM 2660 C CA . ASP A 1 335 ? -5.880 -0.345 27.085 1.00 52.28 335 ASP A CA 1
ATOM 2661 C C . ASP A 1 335 ? -5.364 -1.251 28.218 1.00 52.28 335 ASP A C 1
ATOM 2663 O O . ASP A 1 335 ? -4.779 -2.298 27.931 1.00 52.28 335 ASP A O 1
ATOM 2667 N N . LEU A 1 336 ? -5.668 -0.943 29.488 1.00 58.34 336 LEU A N 1
ATOM 2668 C CA . LEU A 1 336 ? -5.357 -1.842 30.609 1.00 58.34 336 LEU A CA 1
ATOM 2669 C C . LEU A 1 336 ? -6.094 -3.185 30.480 1.00 58.34 336 LEU A C 1
ATOM 2671 O O . LEU A 1 336 ? -5.460 -4.238 30.546 1.00 58.34 336 LEU A O 1
ATOM 2675 N N . HIS A 1 337 ? -7.412 -3.178 30.248 1.00 54.50 337 HIS A N 1
ATOM 2676 C CA . HIS A 1 337 ? -8.192 -4.419 30.142 1.00 54.50 337 HIS A CA 1
ATOM 2677 C C . HIS A 1 337 ? -7.659 -5.345 29.032 1.00 54.50 337 HIS A C 1
ATOM 2679 O O . HIS A 1 337 ? -7.479 -6.545 29.247 1.00 54.50 337 HIS A O 1
ATOM 2685 N N . ARG A 1 338 ? -7.295 -4.776 27.872 1.00 53.31 338 ARG A N 1
ATOM 2686 C CA . ARG A 1 338 ? -6.664 -5.520 26.770 1.00 53.31 338 ARG A CA 1
ATOM 2687 C C . ARG A 1 338 ? -5.277 -6.067 27.108 1.00 53.31 338 ARG A C 1
ATOM 2689 O O . ARG A 1 338 ? -4.901 -7.089 26.542 1.00 53.31 338 ARG A O 1
ATOM 2696 N N . LEU A 1 339 ? -4.519 -5.424 27.997 1.00 56.91 339 LEU A N 1
ATOM 2697 C CA . LEU A 1 339 ? -3.204 -5.913 28.415 1.00 56.91 339 LEU A CA 1
ATOM 2698 C C . LEU A 1 339 ? -3.322 -7.133 29.344 1.00 56.91 339 LEU A C 1
ATOM 2700 O O . LEU A 1 339 ? -2.646 -8.130 29.101 1.00 56.91 339 LEU A O 1
ATOM 2704 N N . ARG A 1 340 ? -4.223 -7.107 30.341 1.00 58.94 340 ARG A N 1
ATOM 2705 C CA . ARG A 1 340 ? -4.440 -8.252 31.254 1.00 58.94 340 ARG A CA 1
ATOM 2706 C C . ARG A 1 340 ? -4.932 -9.494 30.516 1.00 58.94 340 ARG A C 1
ATOM 2708 O O . ARG A 1 340 ? -4.376 -10.569 30.713 1.00 58.94 340 ARG A O 1
ATOM 2715 N N . ASN A 1 341 ? -5.918 -9.342 29.632 1.00 56.91 341 ASN A N 1
ATOM 2716 C CA . ASN A 1 341 ? -6.522 -10.466 28.905 1.00 56.91 341 ASN A CA 1
ATOM 2717 C C . ASN A 1 341 ? -5.573 -11.115 27.876 1.00 56.91 341 ASN A C 1
ATOM 2719 O O . ASN A 1 341 ? -5.914 -12.138 27.293 1.00 56.91 341 ASN A O 1
ATOM 2723 N N . ARG A 1 342 ? -4.398 -10.519 27.625 1.00 64.31 342 ARG A N 1
ATOM 2724 C CA . ARG A 1 342 ? -3.364 -11.039 26.714 1.00 64.31 342 ARG A CA 1
ATOM 2725 C C . ARG A 1 342 ? -2.170 -11.668 27.438 1.00 64.31 342 ARG A C 1
ATOM 2727 O O . ARG A 1 342 ? -1.248 -12.135 26.772 1.00 64.31 342 ARG A O 1
ATOM 2734 N N . LEU A 1 343 ? -2.169 -11.698 28.773 1.00 61.84 343 LEU A N 1
ATOM 2735 C CA . LEU A 1 343 ? -1.197 -12.474 29.541 1.00 61.84 343 LEU A CA 1
ATOM 2736 C C . LEU A 1 343 ? -1.592 -13.954 29.501 1.00 61.84 343 LEU A C 1
ATOM 2738 O O . LEU A 1 343 ? -2.685 -14.317 29.938 1.00 61.84 343 LEU A O 1
ATOM 2742 N N . ALA A 1 344 ? -0.696 -14.807 28.997 1.00 64.38 344 ALA A N 1
ATOM 2743 C CA . ALA A 1 344 ? -0.861 -16.261 29.050 1.00 64.38 344 ALA A CA 1
ATOM 2744 C C . ALA A 1 344 ? -1.113 -16.727 30.501 1.00 64.38 344 ALA A C 1
ATOM 2746 O O . ALA A 1 344 ? -0.552 -16.112 31.407 1.00 64.38 344 ALA A O 1
ATOM 2747 N N . PRO A 1 345 ? -1.887 -17.801 30.759 1.00 65.31 345 PRO A N 1
ATOM 2748 C CA . PRO A 1 345 ? -2.236 -18.219 32.125 1.00 65.31 345 PRO A CA 1
ATOM 2749 C C . PRO A 1 345 ? -1.035 -18.465 33.054 1.00 65.31 345 PRO A C 1
ATOM 2751 O O . PRO A 1 345 ? -1.100 -18.148 34.235 1.00 65.31 345 PRO A O 1
ATOM 2754 N N . SER A 1 346 ? 0.093 -18.949 32.519 1.00 59.81 346 SER A N 1
ATOM 2755 C CA . SER A 1 346 ? 1.362 -19.111 33.254 1.00 59.81 346 SER A CA 1
ATOM 2756 C C . SER A 1 346 ? 2.027 -17.788 33.664 1.00 59.81 346 SER A C 1
ATOM 2758 O O . SER A 1 346 ? 2.897 -17.777 34.527 1.00 59.81 346 SER A O 1
ATOM 2760 N N . ASN A 1 347 ? 1.630 -16.684 33.027 1.00 68.81 347 ASN A N 1
ATOM 2761 C CA . ASN A 1 347 ? 2.127 -15.325 33.228 1.00 68.81 347 ASN A CA 1
ATOM 2762 C C . ASN A 1 347 ? 1.074 -14.440 33.932 1.00 68.81 347 ASN A C 1
ATOM 2764 O O . ASN A 1 347 ? 1.085 -13.217 33.776 1.00 68.81 347 ASN A O 1
ATOM 2768 N N . GLN A 1 348 ? 0.121 -15.048 34.647 1.00 74.06 348 GLN A N 1
ATOM 2769 C CA . GLN A 1 348 ? -0.865 -14.353 35.471 1.00 74.06 348 GLN A CA 1
ATOM 2770 C C . GLN A 1 348 ? -0.565 -14.572 36.955 1.00 74.06 348 GLN A C 1
ATOM 2772 O O . GLN A 1 348 ? -0.239 -15.677 37.381 1.00 74.06 348 GLN A O 1
ATOM 2777 N N . TYR A 1 349 ? -0.717 -13.508 37.744 1.00 74.44 349 TYR A N 1
ATOM 2778 C CA . TYR A 1 349 ? -0.562 -13.539 39.193 1.00 74.44 349 TYR A CA 1
ATOM 2779 C C . TYR A 1 349 ? -1.943 -13.576 39.883 1.00 74.44 349 TYR A C 1
ATOM 2781 O O . TYR A 1 349 ? -2.803 -12.763 39.522 1.00 74.44 349 TYR A O 1
ATOM 2789 N N . PRO A 1 350 ? -2.173 -14.450 40.885 1.00 72.25 350 PRO A N 1
ATOM 2790 C CA . PRO A 1 350 ? -1.245 -15.455 41.418 1.00 72.25 350 PRO A CA 1
ATOM 2791 C C . PRO A 1 350 ? -0.987 -16.610 40.426 1.00 72.25 350 PRO A C 1
ATOM 2793 O O . PRO A 1 350 ? -1.899 -16.980 39.688 1.00 72.25 350 PRO A O 1
ATOM 2796 N N . PRO A 1 351 ? 0.218 -17.211 40.427 1.00 71.69 351 PRO A N 1
ATOM 2797 C CA . PRO A 1 351 ? 0.508 -18.378 39.597 1.00 71.69 351 PRO A CA 1
ATOM 2798 C C . PRO A 1 351 ? -0.248 -19.620 40.093 1.00 71.69 351 PRO A C 1
ATOM 2800 O O . PRO A 1 351 ? -0.449 -19.791 41.295 1.00 71.69 351 PRO A O 1
ATOM 2803 N N . ALA A 1 352 ? -0.613 -20.516 39.170 1.00 69.38 352 ALA A N 1
ATOM 2804 C CA . ALA A 1 352 ? -1.396 -21.719 39.475 1.00 69.38 352 ALA A CA 1
ATOM 2805 C C . ALA A 1 352 ? -0.666 -22.728 40.388 1.00 69.38 352 ALA A C 1
ATOM 2807 O O . ALA A 1 352 ? -1.291 -23.307 41.272 1.00 69.38 352 ALA A O 1
ATOM 2808 N N . ASN A 1 353 ? 0.651 -22.901 40.218 1.00 70.81 353 ASN A N 1
ATOM 2809 C CA . ASN A 1 353 ? 1.512 -23.595 41.180 1.00 70.81 353 ASN A CA 1
ATOM 2810 C C . ASN A 1 353 ? 2.779 -22.753 41.445 1.00 70.81 353 ASN A C 1
ATOM 2812 O O . ASN A 1 353 ? 3.622 -22.636 40.552 1.00 70.81 353 ASN A O 1
ATOM 2816 N N . PRO A 1 354 ? 2.948 -22.160 42.644 1.00 67.19 354 PRO A N 1
ATOM 2817 C CA . PRO A 1 354 ? 4.117 -21.340 42.973 1.00 67.19 354 PRO A CA 1
ATOM 2818 C C . PRO A 1 354 ? 5.460 -22.083 42.943 1.00 67.19 354 PRO A C 1
ATOM 2820 O O . PRO A 1 354 ? 6.487 -21.429 42.776 1.00 67.19 354 PRO A O 1
ATOM 2823 N N . GLN A 1 355 ? 5.454 -23.414 43.113 1.00 65.12 355 GLN A N 1
ATOM 2824 C CA . GLN A 1 355 ? 6.666 -24.247 43.146 1.00 65.12 355 GLN A CA 1
ATOM 2825 C C . GLN A 1 355 ? 7.200 -24.578 41.743 1.00 65.12 355 GLN A C 1
ATOM 2827 O O . GLN A 1 355 ? 8.405 -24.754 41.580 1.00 65.12 355 GLN A O 1
ATOM 2832 N N . ASP A 1 356 ? 6.322 -24.596 40.735 1.00 58.50 356 ASP A N 1
ATOM 2833 C CA . ASP A 1 356 ? 6.687 -24.835 39.330 1.00 58.50 356 ASP A CA 1
ATOM 2834 C C . ASP A 1 356 ? 7.074 -23.534 38.600 1.00 58.50 356 ASP A C 1
ATOM 2836 O O . ASP A 1 356 ? 7.566 -23.564 37.470 1.00 58.50 356 ASP A O 1
ATOM 2840 N N . LEU A 1 357 ? 6.839 -22.368 39.217 1.00 66.06 357 LEU A N 1
ATOM 2841 C CA . LEU A 1 357 ? 7.111 -21.073 38.602 1.00 66.06 357 LEU A CA 1
ATOM 2842 C C . LEU A 1 357 ? 8.572 -20.648 38.806 1.00 66.06 357 LEU A C 1
ATOM 2844 O O . LEU A 1 357 ? 9.027 -20.411 39.924 1.00 66.06 357 LEU A O 1
ATOM 2848 N N . HIS A 1 358 ? 9.293 -20.418 37.710 1.00 65.00 358 HIS A N 1
ATOM 2849 C CA . HIS A 1 358 ? 10.574 -19.716 37.758 1.00 65.00 358 HIS A CA 1
ATOM 2850 C C . HIS A 1 358 ? 10.356 -18.215 38.021 1.00 65.00 358 HIS A C 1
ATOM 2852 O O . HIS A 1 358 ? 10.029 -17.452 37.110 1.00 65.00 358 HIS A O 1
ATOM 2858 N N . TRP A 1 359 ? 10.566 -17.783 39.269 1.00 71.81 359 TRP A N 1
ATOM 2859 C CA . TRP A 1 359 ? 10.418 -16.393 39.724 1.00 71.81 359 TRP A CA 1
ATOM 2860 C C . TRP A 1 359 ? 11.488 -15.455 39.144 1.00 71.81 359 TRP A C 1
ATOM 2862 O O . TRP A 1 359 ? 12.426 -15.032 39.818 1.00 71.81 359 TRP A O 1
ATOM 2872 N N . HIS A 1 360 ? 11.344 -15.115 37.865 1.00 72.75 360 HIS A N 1
ATOM 2873 C CA . HIS A 1 360 ? 12.223 -14.181 37.171 1.00 72.75 360 HIS A CA 1
ATOM 2874 C C . HIS A 1 360 ? 11.884 -12.718 37.540 1.00 72.75 360 HIS A C 1
ATOM 2876 O O . HIS A 1 360 ? 10.703 -12.365 37.569 1.00 72.75 360 HIS A O 1
ATOM 2882 N N . PRO A 1 361 ? 12.872 -11.817 37.725 1.00 71.88 361 PRO A N 1
ATOM 2883 C CA . PRO A 1 361 ? 12.644 -10.408 38.075 1.00 71.88 361 PRO A CA 1
ATOM 2884 C C . PRO A 1 361 ? 11.598 -9.688 37.215 1.00 71.88 361 PRO A C 1
ATOM 2886 O O . PRO A 1 361 ? 10.724 -9.014 37.746 1.00 71.88 361 PRO A O 1
ATOM 2889 N N . ARG A 1 362 ? 11.618 -9.905 35.891 1.00 72.69 362 ARG A N 1
ATOM 2890 C CA . ARG A 1 362 ? 10.628 -9.335 34.951 1.00 72.69 362 ARG A CA 1
ATOM 2891 C C . ARG A 1 362 ? 9.176 -9.701 35.283 1.00 72.69 362 ARG A C 1
ATOM 2893 O O . ARG A 1 362 ? 8.295 -8.890 35.030 1.00 72.69 362 ARG A O 1
ATOM 2900 N N . TYR A 1 363 ? 8.921 -10.893 35.829 1.00 79.25 363 TYR A N 1
ATOM 2901 C CA . TYR A 1 363 ? 7.578 -11.322 36.234 1.00 79.25 363 TYR A CA 1
ATOM 2902 C C . TYR A 1 363 ? 7.110 -10.535 37.465 1.00 79.25 363 TYR A C 1
ATOM 2904 O O . TYR A 1 363 ? 6.017 -9.968 37.462 1.00 79.25 363 TYR A O 1
ATOM 2912 N N . ALA A 1 364 ? 7.977 -10.414 38.477 1.00 77.94 364 ALA A N 1
ATOM 2913 C CA . ALA A 1 364 ? 7.705 -9.595 39.653 1.00 77.94 364 ALA A CA 1
ATOM 2914 C C . ALA A 1 364 ? 7.488 -8.120 39.269 1.00 77.94 364 ALA A C 1
ATOM 2916 O O . ALA A 1 364 ? 6.440 -7.567 39.595 1.00 77.94 364 ALA A O 1
ATOM 2917 N N . THR A 1 365 ? 8.401 -7.511 38.498 1.00 79.56 365 THR A N 1
ATOM 2918 C CA . THR A 1 365 ? 8.262 -6.122 38.023 1.00 79.56 365 THR A CA 1
ATOM 2919 C C . THR A 1 365 ? 6.965 -5.922 37.236 1.00 79.56 365 THR A C 1
ATOM 2921 O O . THR A 1 365 ? 6.220 -5.000 37.549 1.00 79.56 365 THR A O 1
ATOM 2924 N N . LEU A 1 366 ? 6.628 -6.803 36.282 1.00 80.31 366 LEU A N 1
ATOM 2925 C CA . LEU A 1 366 ? 5.395 -6.707 35.485 1.00 80.31 366 LEU A CA 1
ATOM 2926 C C . LEU A 1 366 ? 4.138 -6.635 36.364 1.00 80.31 366 LEU A C 1
ATOM 2928 O O . LEU A 1 366 ? 3.298 -5.752 36.174 1.00 80.31 366 LEU A O 1
ATOM 2932 N N . HIS A 1 367 ? 4.002 -7.546 37.330 1.00 83.75 367 HIS A N 1
ATOM 2933 C CA . HIS A 1 367 ? 2.831 -7.570 38.203 1.00 83.75 367 HIS A CA 1
ATOM 2934 C C . HIS A 1 367 ? 2.849 -6.430 39.228 1.00 83.75 367 HIS A C 1
ATOM 2936 O O . HIS A 1 367 ? 1.809 -5.811 39.453 1.00 83.75 367 HIS A O 1
ATOM 2942 N N . MET A 1 368 ? 4.011 -6.069 39.780 1.00 84.81 368 MET A N 1
ATOM 2943 C CA . MET A 1 368 ? 4.146 -4.894 40.648 1.00 84.81 368 MET A CA 1
ATOM 2944 C C . MET A 1 368 ? 3.736 -3.609 39.914 1.00 84.81 368 MET A C 1
ATOM 2946 O O . MET A 1 368 ? 2.905 -2.871 40.435 1.00 84.81 368 MET A O 1
ATOM 2950 N N . SER A 1 369 ? 4.210 -3.380 38.685 1.00 78.56 369 SER A N 1
ATOM 2951 C CA . SER A 1 369 ? 3.814 -2.236 37.853 1.00 78.56 369 SER A CA 1
ATOM 2952 C C . SER A 1 369 ? 2.328 -2.267 37.480 1.00 78.56 369 SER A C 1
ATOM 2954 O O . SER A 1 369 ? 1.662 -1.236 37.538 1.00 78.56 369 SER A O 1
ATOM 2956 N N . TRP A 1 370 ? 1.769 -3.440 37.161 1.00 82.19 370 TRP A N 1
ATOM 2957 C CA . TRP A 1 370 ? 0.335 -3.595 36.887 1.00 82.19 370 TRP A CA 1
ATOM 2958 C C . TRP A 1 370 ? -0.536 -3.194 38.088 1.00 82.19 370 TRP A C 1
ATOM 2960 O O . TRP A 1 370 ? -1.497 -2.431 37.944 1.00 82.19 370 TRP A O 1
ATOM 2970 N N . HIS A 1 371 ? -0.196 -3.677 39.287 1.00 83.94 371 HIS A N 1
ATOM 2971 C CA . HIS A 1 371 ? -0.883 -3.274 40.511 1.00 83.94 371 HIS A CA 1
ATOM 2972 C C . HIS A 1 371 ? -0.608 -1.800 40.848 1.00 83.94 371 HIS A C 1
ATOM 2974 O O . HIS A 1 371 ? -1.537 -1.108 41.261 1.00 83.94 371 HIS A O 1
ATOM 2980 N N . GLN A 1 372 ? 0.591 -1.275 40.568 1.00 82.62 372 GLN A N 1
ATOM 2981 C CA . GLN A 1 372 ? 0.920 0.142 40.746 1.00 82.62 372 GLN A CA 1
ATOM 2982 C C . GLN A 1 372 ? 0.043 1.049 39.873 1.00 82.62 372 GLN A C 1
ATOM 2984 O O . GLN A 1 372 ? -0.456 2.047 40.378 1.00 82.62 372 GLN A O 1
ATOM 2989 N N . CYS A 1 373 ? -0.264 0.682 38.621 1.00 74.06 373 CYS A N 1
ATOM 2990 C CA . CYS A 1 373 ? -1.213 1.438 37.791 1.00 74.06 373 CYS A CA 1
ATOM 2991 C C . CYS A 1 373 ? -2.619 1.542 38.415 1.00 74.06 373 CYS A C 1
ATOM 2993 O O . CYS A 1 373 ? -3.316 2.532 38.199 1.00 74.06 373 CYS A O 1
ATOM 2995 N N . HIS A 1 374 ? -3.040 0.544 39.198 1.00 78.56 374 HIS A N 1
ATOM 2996 C CA . HIS A 1 374 ? -4.329 0.556 39.893 1.00 78.56 374 HIS A CA 1
ATOM 2997 C C . HIS A 1 374 ? -4.257 1.324 41.219 1.00 78.56 374 HIS A C 1
ATOM 2999 O O . HIS A 1 374 ? -5.168 2.092 41.521 1.00 78.56 374 HIS A O 1
ATOM 3005 N N . CYS A 1 375 ? -3.159 1.199 41.972 1.00 78.75 375 CYS A N 1
ATOM 3006 C CA . CYS A 1 375 ? -2.861 2.085 43.101 1.00 78.75 375 CYS A CA 1
ATOM 3007 C C . CYS A 1 375 ? -2.893 3.554 42.660 1.00 78.75 375 CYS A C 1
ATOM 3009 O O . CYS A 1 375 ? -3.523 4.383 43.306 1.00 78.75 375 CYS A O 1
ATOM 3011 N N . ASP A 1 376 ? -2.276 3.866 41.522 1.00 71.75 376 ASP A N 1
ATOM 3012 C CA . ASP A 1 376 ? -2.207 5.210 40.955 1.00 71.75 376 ASP A CA 1
ATOM 3013 C C . ASP A 1 376 ? -3.579 5.744 40.522 1.00 71.75 376 ASP A C 1
ATOM 3015 O O . ASP A 1 376 ? -3.843 6.937 40.684 1.00 71.75 376 ASP A O 1
ATOM 3019 N N . LEU A 1 377 ? -4.455 4.865 40.021 1.00 76.12 377 LEU A N 1
ATOM 3020 C CA . LEU A 1 377 ? -5.832 5.186 39.640 1.00 76.12 377 LEU A CA 1
ATOM 3021 C C . LEU A 1 377 ? -6.741 5.434 40.855 1.00 76.12 377 LEU A C 1
ATOM 3023 O O . LEU A 1 377 ? -7.597 6.313 40.796 1.00 76.12 377 LEU A O 1
ATOM 3027 N N . TYR A 1 378 ? -6.576 4.672 41.942 1.00 78.75 378 TYR A N 1
ATOM 3028 C CA . TYR A 1 378 ? -7.479 4.727 43.098 1.00 78.75 378 TYR A CA 1
ATOM 3029 C C . TYR A 1 378 ? -6.982 5.609 44.257 1.00 78.75 378 TYR A C 1
ATOM 3031 O O . TYR A 1 378 ? -7.811 6.131 45.005 1.00 78.75 378 TYR A O 1
ATOM 3039 N N . ARG A 1 379 ? -5.668 5.869 44.390 1.00 75.75 379 ARG A N 1
ATOM 3040 C CA . ARG A 1 379 ? -5.112 6.708 45.479 1.00 75.75 379 ARG A CA 1
ATOM 3041 C C . ARG A 1 379 ? -5.666 8.130 45.497 1.00 75.75 379 ARG A C 1
ATOM 3043 O O . ARG A 1 379 ? -5.693 8.765 46.547 1.00 75.75 379 ARG A O 1
ATOM 3050 N N . ILE A 1 380 ? -6.155 8.618 44.354 1.00 73.81 380 ILE A N 1
ATOM 3051 C CA . ILE A 1 380 ? -6.756 9.950 44.235 1.00 73.81 380 ILE A CA 1
ATOM 3052 C C . ILE A 1 380 ? -8.029 10.109 45.084 1.00 73.81 380 ILE A C 1
ATOM 3054 O O . ILE A 1 380 ? -8.392 11.236 45.404 1.00 73.81 380 ILE A O 1
ATOM 3058 N N . PHE A 1 381 ? -8.665 9.009 45.503 1.00 76.06 381 PHE A N 1
ATOM 3059 C CA . PHE A 1 381 ? -9.855 9.000 46.363 1.00 76.06 381 PHE A CA 1
ATOM 3060 C C . PHE A 1 381 ? -9.541 8.737 47.851 1.00 76.06 381 PHE A C 1
ATOM 3062 O O . PHE A 1 381 ? -10.456 8.665 48.671 1.00 76.06 381 PHE A O 1
ATOM 3069 N N . LEU A 1 382 ? -8.265 8.590 48.232 1.00 71.25 382 LEU A N 1
ATOM 3070 C CA . LEU A 1 382 ? -7.860 8.369 49.624 1.00 71.25 382 LEU A CA 1
ATOM 3071 C C . LEU A 1 382 ? -7.826 9.687 50.406 1.00 71.25 382 LEU A C 1
ATOM 3073 O O . LEU A 1 382 ? -6.811 10.379 50.425 1.00 71.25 382 LEU A O 1
ATOM 3077 N N . ILE A 1 383 ? -8.935 10.020 51.070 1.00 68.19 383 ILE A N 1
ATOM 3078 C CA . ILE A 1 383 ? -9.076 11.233 51.890 1.00 68.19 383 ILE A CA 1
ATOM 3079 C C . ILE A 1 383 ? -7.913 11.368 52.884 1.00 68.19 383 ILE A C 1
ATOM 3081 O O . ILE A 1 383 ? -7.788 10.563 53.802 1.00 68.19 383 ILE A O 1
ATOM 3085 N N . GLY A 1 384 ? -7.097 12.414 52.717 1.00 63.38 384 GLY A N 1
ATOM 3086 C CA . GLY A 1 384 ? -5.974 12.744 53.603 1.00 63.38 384 GLY A CA 1
ATOM 3087 C C . GLY A 1 384 ? -4.609 12.201 53.165 1.00 63.38 384 GLY A C 1
ATOM 3088 O O . GLY A 1 384 ? -3.613 12.481 53.832 1.00 63.38 384 GLY A O 1
ATOM 3089 N N . TYR A 1 385 ? -4.522 11.457 52.057 1.00 72.12 385 TYR A N 1
ATOM 3090 C CA . TYR A 1 385 ? -3.236 11.029 51.502 1.00 72.12 385 TYR A CA 1
ATOM 3091 C C . TYR A 1 385 ? -2.583 12.185 50.710 1.00 72.12 385 TYR A C 1
ATOM 3093 O O . TYR A 1 385 ? -3.278 12.840 49.939 1.00 72.12 385 TYR A O 1
ATOM 3101 N N . PRO A 1 386 ? -1.262 12.451 50.813 1.00 59.06 386 PRO A N 1
ATOM 3102 C CA . PRO A 1 386 ? -0.641 13.625 50.172 1.00 59.06 386 PRO A CA 1
ATOM 3103 C C . PRO A 1 386 ? -0.755 13.697 48.639 1.00 59.06 386 PRO A C 1
ATOM 3105 O O . PRO A 1 386 ? -0.544 14.755 48.056 1.00 59.06 386 PRO A O 1
ATOM 3108 N N . GLU A 1 387 ? -1.056 12.573 47.986 1.00 63.62 387 GLU A N 1
ATOM 3109 C CA . GLU A 1 387 ? -1.225 12.449 46.530 1.00 63.62 387 GLU A CA 1
ATOM 3110 C C . GLU A 1 387 ? -2.717 12.311 46.132 1.00 63.62 387 GLU A C 1
ATOM 3112 O O . GLU A 1 387 ? -3.019 11.865 45.024 1.00 63.62 387 GLU A O 1
ATOM 3117 N N . SER A 1 388 ? -3.658 12.637 47.035 1.00 66.69 388 SER A N 1
ATOM 3118 C CA . SER A 1 388 ? -5.106 12.531 46.801 1.00 66.69 388 SER A CA 1
ATOM 3119 C C . SER A 1 388 ? -5.732 13.787 46.184 1.00 66.69 388 SER A C 1
ATOM 3121 O O . SER A 1 388 ? -5.158 14.874 46.182 1.00 66.69 388 SER A O 1
ATOM 3123 N N . SER A 1 389 ? -6.970 13.655 45.701 1.00 60.84 389 SER A N 1
ATOM 3124 C CA . SER A 1 389 ? -7.827 14.800 45.374 1.00 60.84 389 SER A CA 1
ATOM 3125 C C . SER A 1 389 ? -8.247 15.572 46.638 1.00 60.84 389 SER A C 1
ATOM 3127 O O . SER A 1 389 ? -8.255 14.989 47.729 1.00 60.84 389 SER A O 1
ATOM 3129 N N . PRO A 1 390 ? -8.623 16.864 46.521 1.00 56.78 390 PRO A N 1
ATOM 3130 C CA . PRO A 1 390 ? -9.064 17.674 47.657 1.00 56.78 390 PRO A CA 1
ATOM 3131 C C . PRO A 1 390 ? -10.259 17.067 48.410 1.00 56.78 390 PRO A C 1
ATOM 3133 O O . PRO A 1 390 ? -11.208 16.583 47.792 1.00 56.78 390 PRO A O 1
ATOM 3136 N N . HIS A 1 391 ? -10.242 17.160 49.744 1.00 50.31 391 HIS A N 1
ATOM 3137 C CA . HIS A 1 391 ? -11.224 16.557 50.665 1.00 50.31 391 HIS A CA 1
ATOM 3138 C C . HIS A 1 391 ? -12.687 16.770 50.227 1.00 50.31 391 HIS A C 1
ATOM 3140 O O . HIS A 1 391 ? -13.430 15.811 50.012 1.00 50.31 391 HIS A O 1
ATOM 3146 N N . ALA A 1 392 ? -13.056 18.029 49.968 1.00 51.59 392 ALA A N 1
ATOM 3147 C CA . ALA A 1 392 ? -14.408 18.445 49.589 1.00 51.59 392 ALA A CA 1
ATOM 3148 C C . ALA A 1 392 ? -14.898 17.905 48.226 1.00 51.59 392 ALA A C 1
ATOM 3150 O O . ALA A 1 392 ? -16.092 17.985 47.927 1.00 51.59 392 ALA A O 1
ATOM 3151 N N . ALA A 1 393 ? -14.006 17.373 47.380 1.00 49.38 393 ALA A N 1
ATOM 3152 C CA . ALA A 1 393 ? -14.384 16.685 46.146 1.00 49.38 393 ALA A CA 1
ATOM 3153 C C . ALA A 1 393 ? -14.763 15.217 46.412 1.00 49.38 393 ALA A C 1
ATOM 3155 O O . ALA A 1 393 ? -15.711 14.710 45.817 1.00 49.38 393 ALA A O 1
ATOM 3156 N N . VAL A 1 394 ? -14.062 14.554 47.338 1.00 58.44 394 VAL A N 1
ATOM 3157 C CA . VAL A 1 394 ? -14.264 13.134 47.680 1.00 58.44 394 VAL A CA 1
ATOM 3158 C C . VAL A 1 394 ? -15.429 12.943 48.668 1.00 58.44 394 VAL A C 1
ATOM 3160 O O . VAL A 1 394 ? -16.124 11.926 48.635 1.00 58.44 394 VAL A O 1
ATOM 3163 N N . GLU A 1 395 ? -15.727 13.941 49.505 1.00 63.84 395 GLU A N 1
ATOM 3164 C CA . GLU A 1 395 ? -16.908 13.940 50.390 1.00 63.84 395 GLU A CA 1
ATOM 3165 C C . GLU A 1 395 ? -18.252 13.903 49.646 1.00 63.84 395 GLU A C 1
ATOM 3167 O O . GLU A 1 395 ? -19.238 13.408 50.191 1.00 63.84 395 GLU A O 1
ATOM 3172 N N . ARG A 1 396 ? -18.294 14.351 48.385 1.00 62.59 396 ARG A N 1
ATOM 3173 C CA . ARG A 1 396 ? -19.510 14.342 47.548 1.00 62.59 396 ARG A CA 1
ATOM 3174 C C . ARG A 1 396 ? -19.913 12.951 47.053 1.00 62.59 396 ARG A C 1
ATOM 3176 O O . ARG A 1 396 ? -21.034 12.782 46.589 1.00 62.59 396 ARG A O 1
ATOM 3183 N N . MET A 1 397 ? -19.010 11.976 47.133 1.00 65.88 397 MET A N 1
ATOM 3184 C CA . MET A 1 397 ? -19.317 10.569 46.863 1.00 65.88 397 MET A CA 1
ATOM 3185 C C . MET A 1 397 ? -20.186 9.992 47.994 1.00 65.88 397 MET A C 1
ATOM 3187 O O . MET A 1 397 ? -20.260 10.550 49.092 1.00 65.88 397 MET A O 1
ATOM 3191 N N . THR A 1 398 ? -20.821 8.845 47.780 1.00 72.12 398 THR A N 1
ATOM 3192 C CA . THR A 1 398 ? -21.440 8.100 48.884 1.00 72.12 398 THR A CA 1
ATOM 3193 C C . THR A 1 398 ? -20.371 7.463 49.778 1.00 72.12 398 THR A C 1
ATOM 3195 O O . THR A 1 398 ? -19.243 7.190 49.352 1.00 72.12 398 THR A O 1
ATOM 3198 N N . SER A 1 399 ? -20.711 7.185 51.041 1.00 68.88 399 SER A N 1
ATOM 3199 C CA . SER A 1 399 ? -19.793 6.489 51.957 1.00 68.88 399 SER A CA 1
ATOM 3200 C C . SER A 1 399 ? -19.439 5.076 51.471 1.00 68.88 399 SER A C 1
ATOM 3202 O O . SER A 1 399 ? -18.309 4.638 51.666 1.00 68.88 399 SER A O 1
ATOM 3204 N N . SER A 1 400 ? -20.361 4.407 50.771 1.00 68.56 400 SER A N 1
ATOM 3205 C CA . SER A 1 400 ? -20.141 3.123 50.095 1.00 68.56 400 SER A CA 1
ATOM 3206 C C . SER A 1 400 ? -19.133 3.216 48.945 1.00 68.56 400 SER A C 1
ATOM 3208 O O . SER A 1 400 ? -18.223 2.396 48.872 1.00 68.56 400 SER A O 1
ATOM 3210 N N . GLU A 1 401 ? -19.228 4.229 48.078 1.00 71.62 401 GLU A N 1
ATOM 3211 C CA . GLU A 1 401 ? -18.265 4.404 46.979 1.00 71.62 401 GLU A CA 1
ATOM 3212 C C . GLU A 1 401 ? -16.871 4.759 47.505 1.00 71.62 401 GLU A C 1
ATOM 3214 O O . GLU A 1 401 ? -15.879 4.220 47.018 1.00 71.62 401 GLU A O 1
ATOM 3219 N N . ARG A 1 402 ? -16.771 5.615 48.534 1.00 73.50 402 ARG A N 1
ATOM 3220 C CA . ARG A 1 402 ? -15.486 5.905 49.196 1.00 73.50 402 ARG A CA 1
ATOM 3221 C C . ARG A 1 402 ? -14.846 4.652 49.783 1.00 73.50 402 ARG A C 1
ATOM 3223 O O . ARG A 1 402 ? -13.646 4.452 49.599 1.00 73.50 402 ARG A O 1
ATOM 3230 N N . ALA A 1 403 ? -15.633 3.824 50.474 1.00 72.50 403 ALA A N 1
ATOM 3231 C CA . ALA A 1 403 ? -15.162 2.555 51.015 1.00 72.50 403 ALA A CA 1
ATOM 3232 C C . ALA A 1 403 ? -14.627 1.649 49.894 1.00 72.50 403 ALA A C 1
ATOM 3234 O O . ALA A 1 403 ? -13.495 1.185 49.993 1.00 72.50 403 ALA A O 1
ATOM 3235 N N . LEU A 1 404 ? -15.365 1.516 48.786 1.00 74.25 404 LEU A N 1
ATOM 3236 C CA . LEU A 1 404 ? -14.965 0.717 47.624 1.00 74.25 404 LEU A CA 1
ATOM 3237 C C . LEU A 1 404 ? -13.672 1.220 46.951 1.00 74.25 404 LEU A C 1
ATOM 3239 O O . LEU A 1 404 ? -12.806 0.416 46.608 1.00 74.25 404 LEU A O 1
ATOM 3243 N N . MET A 1 405 ? -13.493 2.536 46.768 1.00 80.12 405 MET A N 1
ATOM 3244 C CA . MET A 1 405 ? -12.245 3.074 46.190 1.00 80.12 405 MET A CA 1
ATOM 3245 C C . MET A 1 405 ? -11.047 2.858 47.121 1.00 80.12 405 MET A C 1
ATOM 3247 O O . MET A 1 405 ? -9.960 2.507 46.657 1.00 80.12 405 MET A O 1
ATOM 3251 N N . LYS A 1 406 ? -11.246 3.042 48.434 1.00 80.19 406 LYS A N 1
ATOM 3252 C CA . LYS A 1 406 ? -10.237 2.789 49.472 1.00 80.19 406 LYS A CA 1
ATOM 3253 C C . LYS A 1 406 ? -9.832 1.314 49.487 1.00 80.19 406 LYS A C 1
ATOM 3255 O O . LYS A 1 406 ? -8.641 1.016 49.438 1.00 80.19 406 LYS A O 1
ATOM 3260 N N . GLU A 1 407 ? -10.810 0.413 49.494 1.00 80.12 407 GLU A N 1
ATOM 3261 C CA . GLU A 1 407 ? -10.627 -1.039 49.441 1.00 80.12 407 GLU A CA 1
ATOM 3262 C C . GLU A 1 407 ? -9.851 -1.458 48.188 1.00 80.12 407 GLU A C 1
ATOM 3264 O O . GLU A 1 407 ? -8.816 -2.113 48.302 1.00 80.12 407 GLU A O 1
ATOM 3269 N N . ARG A 1 408 ? -10.268 -1.004 46.996 1.00 80.25 408 ARG A N 1
ATOM 3270 C CA . ARG A 1 408 ? -9.557 -1.301 45.742 1.00 80.25 408 ARG A CA 1
ATOM 3271 C C . ARG A 1 408 ? -8.121 -0.760 45.771 1.00 80.25 408 ARG A C 1
ATOM 3273 O O . ARG A 1 408 ? -7.197 -1.492 45.421 1.00 80.25 408 ARG A O 1
ATOM 3280 N N . CYS A 1 409 ? -7.890 0.471 46.237 1.00 82.88 409 CYS A N 1
ATOM 3281 C CA . CYS A 1 409 ? -6.535 1.031 46.321 1.00 82.88 409 CYS A CA 1
ATOM 3282 C C . CYS A 1 409 ? -5.613 0.230 47.253 1.00 82.88 409 CYS A C 1
ATOM 3284 O O . CYS A 1 409 ? -4.483 -0.089 46.878 1.00 82.88 409 CYS A O 1
ATOM 3286 N N . LEU A 1 410 ? -6.080 -0.080 48.466 1.00 84.88 410 LEU A N 1
ATOM 3287 C CA . LEU A 1 410 ? -5.292 -0.812 49.459 1.00 84.88 410 LEU A CA 1
ATOM 3288 C C . LEU A 1 410 ? -5.089 -2.269 49.030 1.00 84.88 410 LEU A C 1
ATOM 3290 O O . LEU A 1 410 ? -3.964 -2.758 49.089 1.00 84.88 410 LEU A O 1
ATOM 3294 N N . GLY A 1 411 ? -6.117 -2.916 48.477 1.00 83.38 411 GLY A N 1
ATOM 3295 C CA . GLY A 1 411 ? -6.029 -4.267 47.930 1.00 83.38 411 GLY A CA 1
ATOM 3296 C C . GLY A 1 411 ? -4.962 -4.397 46.840 1.00 83.38 411 GLY A C 1
ATOM 3297 O O . GLY A 1 411 ? -4.151 -5.321 46.889 1.00 83.38 411 GLY A O 1
ATOM 3298 N N . HIS A 1 412 ? -4.879 -3.451 45.894 1.00 86.75 412 HIS A N 1
ATOM 3299 C CA . HIS A 1 412 ? -3.802 -3.457 44.896 1.00 86.75 412 HIS A CA 1
ATOM 3300 C C . HIS A 1 412 ? -2.416 -3.203 45.520 1.00 86.75 412 HIS A C 1
ATOM 3302 O O . HIS A 1 412 ? -1.465 -3.882 45.132 1.00 86.75 412 HIS A O 1
ATOM 3308 N N . ALA A 1 413 ? -2.289 -2.316 46.515 1.00 87.75 413 ALA A N 1
ATOM 3309 C CA . ALA A 1 413 ? -1.020 -2.090 47.217 1.00 87.75 413 ALA A CA 1
ATOM 3310 C C . ALA A 1 413 ? -0.555 -3.340 47.988 1.00 87.75 413 ALA A C 1
ATOM 3312 O O . ALA A 1 413 ? 0.627 -3.685 47.967 1.00 87.75 413 ALA A O 1
ATOM 3313 N N . GLU A 1 414 ? -1.482 -4.072 48.608 1.00 88.69 414 GLU A N 1
ATOM 3314 C CA . GLU A 1 414 ? -1.194 -5.344 49.269 1.00 88.69 414 GLU A CA 1
ATOM 3315 C C . GLU A 1 414 ? -0.727 -6.428 48.295 1.00 88.69 414 GLU A C 1
ATOM 3317 O O . GLU A 1 414 ? 0.178 -7.185 48.646 1.00 88.69 414 GLU A O 1
ATOM 3322 N N . GLN A 1 415 ? -1.262 -6.478 47.069 1.00 89.88 415 GLN A N 1
ATOM 3323 C CA . GLN A 1 415 ? -0.751 -7.399 46.048 1.00 89.88 415 GLN A CA 1
ATOM 3324 C C . GLN A 1 415 ? 0.673 -7.039 45.594 1.00 89.88 415 GLN A C 1
ATOM 3326 O O . GLN A 1 415 ? 1.450 -7.955 45.357 1.00 89.88 415 GLN A O 1
ATOM 3331 N N . ILE A 1 416 ? 1.073 -5.758 45.541 1.00 88.81 416 ILE A N 1
ATOM 3332 C CA . ILE A 1 416 ? 2.479 -5.383 45.256 1.00 88.81 416 ILE A CA 1
ATOM 3333 C C . ILE A 1 416 ? 3.413 -5.983 46.315 1.00 88.81 416 ILE A C 1
ATOM 3335 O O . ILE A 1 416 ? 4.429 -6.586 45.972 1.00 88.81 416 ILE A O 1
ATOM 3339 N N . VAL A 1 417 ? 3.052 -5.869 47.599 1.00 90.00 417 VAL A N 1
ATOM 3340 C CA . VAL A 1 417 ? 3.834 -6.466 48.695 1.00 90.00 417 VAL A CA 1
ATOM 3341 C C . VAL A 1 417 ? 3.804 -7.992 48.639 1.00 90.00 417 VAL A C 1
ATOM 3343 O O . VAL A 1 417 ? 4.815 -8.625 48.928 1.00 90.00 417 VAL A O 1
ATOM 3346 N N . LYS A 1 418 ? 2.682 -8.596 48.234 1.00 88.06 418 LYS A N 1
ATOM 3347 C CA . LYS A 1 418 ? 2.558 -10.050 48.090 1.00 88.06 418 LYS A CA 1
ATOM 3348 C C . LYS A 1 418 ? 3.439 -10.593 46.956 1.00 88.06 418 LYS A C 1
ATOM 3350 O O . LYS A 1 418 ? 4.248 -11.475 47.215 1.00 88.06 418 LYS A O 1
ATOM 3355 N N . VAL A 1 419 ? 3.388 -9.995 45.759 1.00 87.75 419 VAL A N 1
ATOM 3356 C CA . VAL A 1 419 ? 4.284 -10.313 44.624 1.00 87.75 419 VAL A CA 1
ATOM 3357 C C . VAL A 1 419 ? 5.753 -10.203 45.044 1.00 87.75 419 VAL A C 1
ATOM 3359 O O . VAL A 1 419 ? 6.560 -11.069 44.711 1.00 87.75 419 VAL A O 1
ATOM 3362 N N . LEU A 1 420 ? 6.098 -9.158 45.802 1.00 87.81 420 LEU A N 1
ATOM 3363 C CA . LEU A 1 420 ? 7.455 -8.939 46.300 1.00 87.81 420 LEU A CA 1
ATOM 3364 C C . LEU A 1 420 ? 7.873 -9.979 47.354 1.00 87.81 420 LEU A C 1
ATOM 3366 O O .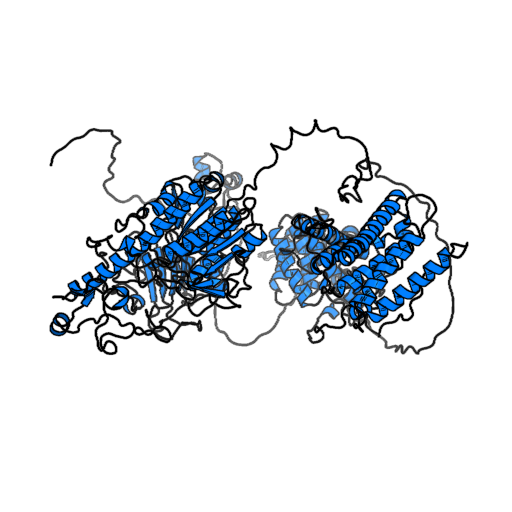 LEU A 1 420 ? 9.000 -10.467 47.316 1.00 87.81 420 LEU A O 1
ATOM 3370 N N . SER A 1 421 ? 6.968 -10.342 48.266 1.00 87.00 421 SER A N 1
ATOM 3371 C CA . SER A 1 421 ? 7.177 -11.384 49.276 1.00 87.00 421 SER A CA 1
ATOM 3372 C C . SER A 1 421 ? 7.400 -12.751 48.635 1.00 87.00 421 SER A C 1
ATOM 3374 O O . SER A 1 421 ? 8.352 -13.445 48.989 1.00 87.00 421 SER A O 1
ATOM 3376 N N . ASP A 1 422 ? 6.553 -13.119 47.671 1.00 85.75 422 ASP A N 1
ATOM 3377 C CA . ASP A 1 422 ? 6.661 -14.381 46.944 1.00 85.75 422 ASP A CA 1
ATOM 3378 C C . ASP A 1 422 ? 7.987 -14.428 46.162 1.00 85.75 422 ASP A C 1
ATOM 3380 O O . ASP A 1 422 ? 8.739 -15.395 46.275 1.00 85.75 422 ASP A O 1
ATOM 3384 N N . PHE A 1 423 ? 8.352 -13.343 45.462 1.00 83.50 423 PHE A N 1
ATOM 3385 C CA . PHE A 1 423 ? 9.645 -13.237 44.779 1.00 83.50 423 PHE A CA 1
ATOM 3386 C C . PHE A 1 423 ? 10.833 -13.415 45.739 1.00 83.50 423 PHE A C 1
ATOM 3388 O O . PHE A 1 423 ? 11.779 -14.131 45.420 1.00 83.50 423 PHE A O 1
ATOM 3395 N N . VAL A 1 424 ? 10.802 -12.811 46.933 1.00 83.69 424 VAL A N 1
ATOM 3396 C CA . VAL A 1 424 ? 11.875 -12.970 47.933 1.00 83.69 424 VAL A CA 1
ATOM 3397 C C . VAL A 1 424 ? 11.940 -14.393 48.496 1.00 83.69 424 VAL A C 1
ATOM 3399 O O . VAL A 1 424 ? 13.041 -14.862 48.783 1.00 83.69 424 VAL A O 1
ATOM 3402 N N . HIS A 1 425 ? 10.801 -15.078 48.634 1.00 82.81 425 HIS A N 1
ATOM 3403 C CA . HIS A 1 425 ? 10.725 -16.442 49.162 1.00 82.81 425 HIS A CA 1
ATOM 3404 C C . HIS A 1 425 ? 11.193 -17.507 48.155 1.00 82.81 425 HIS A C 1
ATOM 3406 O O . HIS A 1 425 ? 11.856 -18.463 48.548 1.00 82.81 425 HIS A O 1
ATOM 3412 N N . TYR A 1 426 ? 10.880 -17.332 46.867 1.00 77.94 426 TYR A N 1
ATOM 3413 C CA . TYR A 1 426 ? 11.134 -18.327 45.817 1.00 77.94 426 TYR A CA 1
ATOM 3414 C C . TYR A 1 426 ? 12.304 -17.977 44.864 1.00 77.94 426 TYR A C 1
ATOM 3416 O O . TYR A 1 426 ? 12.548 -18.704 43.898 1.00 77.94 426 TYR A O 1
ATOM 3424 N N . LYS A 1 427 ? 13.053 -16.884 45.089 1.00 68.88 427 LYS A N 1
ATOM 3425 C CA . LYS A 1 427 ? 14.228 -16.539 44.259 1.00 68.88 427 LYS A CA 1
ATOM 3426 C C . LYS A 1 427 ? 15.367 -17.559 44.401 1.00 68.88 427 LYS A C 1
ATOM 3428 O O . LYS A 1 427 ? 15.739 -17.953 45.502 1.00 68.88 427 LYS A O 1
ATOM 3433 N N . ALA A 1 428 ? 16.031 -17.869 43.286 1.00 59.47 428 ALA A N 1
ATOM 3434 C CA . ALA A 1 428 ? 17.405 -18.378 43.322 1.00 59.47 428 ALA A CA 1
ATOM 3435 C C . ALA A 1 428 ? 18.390 -17.270 43.759 1.00 59.47 428 ALA A C 1
ATOM 3437 O O . ALA A 1 428 ? 18.153 -16.091 43.481 1.00 59.47 428 ALA A O 1
ATOM 3438 N N . GLU A 1 429 ? 19.513 -17.649 44.380 1.00 57.16 429 GLU A N 1
ATOM 3439 C CA . GLU A 1 429 ? 20.457 -16.757 45.091 1.00 57.16 429 GLU A CA 1
ATOM 3440 C C . GLU A 1 429 ? 21.112 -15.631 44.255 1.00 57.16 429 GLU A C 1
ATOM 3442 O O . GLU A 1 429 ? 21.780 -14.771 44.823 1.00 57.16 429 GLU A O 1
ATOM 3447 N N . GLN A 1 430 ? 20.928 -15.596 42.928 1.00 58.41 430 GLN A N 1
ATOM 3448 C CA . GLN A 1 430 ? 21.623 -14.672 42.011 1.00 58.41 430 GLN A CA 1
ATOM 3449 C C . GLN A 1 430 ? 20.736 -13.614 41.320 1.00 58.41 430 GLN A C 1
ATOM 3451 O O . GLN A 1 430 ? 21.251 -12.796 40.559 1.00 58.41 430 GLN A O 1
ATOM 3456 N N . HIS A 1 431 ? 19.417 -13.595 41.536 1.00 70.62 431 HIS A N 1
ATOM 3457 C CA . HIS A 1 431 ? 18.535 -12.653 40.828 1.00 70.62 431 HIS A CA 1
ATOM 3458 C C . HIS A 1 431 ? 18.574 -11.229 41.411 1.00 70.62 431 HIS A C 1
ATOM 3460 O O . HIS A 1 431 ? 18.482 -11.059 42.622 1.00 70.62 431 HIS A O 1
ATOM 3466 N N . MET A 1 432 ? 18.625 -10.205 40.549 1.00 71.94 432 MET A N 1
ATOM 3467 C CA . MET A 1 432 ? 18.499 -8.780 40.912 1.00 71.94 432 MET A CA 1
ATOM 3468 C C . MET A 1 432 ? 17.157 -8.192 40.451 1.00 71.94 432 MET A C 1
ATOM 3470 O O . MET A 1 432 ? 16.553 -8.707 39.517 1.00 71.94 432 MET A O 1
ATOM 3474 N N . LEU A 1 433 ? 16.709 -7.095 41.067 1.00 77.94 433 LEU A N 1
ATOM 3475 C CA . LEU A 1 433 ? 15.501 -6.358 40.668 1.00 77.94 433 LEU A CA 1
ATOM 3476 C C . LEU A 1 433 ? 15.844 -5.092 39.861 1.00 77.94 433 LEU A C 1
ATOM 3478 O O . LEU A 1 433 ? 16.910 -4.504 40.029 1.00 77.94 433 LEU A O 1
ATOM 3482 N N . GLU A 1 434 ? 14.919 -4.654 39.005 1.00 72.00 434 GLU A N 1
ATOM 3483 C CA . GLU A 1 434 ? 15.014 -3.381 38.270 1.00 72.00 434 GLU A CA 1
ATOM 3484 C C . GLU A 1 434 ? 14.561 -2.197 39.143 1.00 72.00 434 GLU A C 1
ATOM 3486 O O . GLU A 1 434 ? 13.774 -2.368 40.077 1.00 72.00 434 GLU A O 1
ATOM 3491 N N . PHE A 1 435 ? 15.028 -0.980 38.834 1.00 70.81 435 PHE A N 1
ATOM 3492 C CA . PHE A 1 435 ? 14.730 0.219 39.634 1.00 70.81 435 PHE A CA 1
ATOM 3493 C C . PHE A 1 435 ? 13.224 0.483 39.816 1.00 70.81 435 PHE A C 1
ATOM 3495 O O . PHE A 1 435 ? 12.811 0.918 40.892 1.00 70.81 435 PHE A O 1
ATOM 3502 N N . ASP A 1 436 ? 12.393 0.140 38.830 1.00 69.12 436 ASP A N 1
ATOM 3503 C CA . ASP A 1 436 ? 10.937 0.306 38.905 1.00 69.12 436 ASP A CA 1
ATOM 3504 C C . ASP A 1 436 ? 10.287 -0.565 39.996 1.00 69.12 436 ASP A C 1
ATOM 3506 O O . ASP A 1 436 ? 9.287 -0.160 40.595 1.00 69.12 436 ASP A O 1
ATOM 3510 N N . ALA A 1 437 ? 10.875 -1.717 40.343 1.00 80.88 437 ALA A N 1
ATOM 3511 C CA . ALA A 1 437 ? 10.395 -2.539 41.455 1.00 80.88 437 ALA A CA 1
ATOM 3512 C C . ALA A 1 437 ? 10.634 -1.856 42.815 1.00 80.88 437 ALA A C 1
ATOM 3514 O O . ALA A 1 437 ? 9.780 -1.942 43.700 1.00 80.88 437 ALA A O 1
ATOM 3515 N N . ALA A 1 438 ? 11.739 -1.114 42.974 1.00 78.75 438 ALA A N 1
ATOM 3516 C CA . ALA A 1 438 ? 11.985 -0.298 44.167 1.00 78.75 438 ALA A CA 1
ATOM 3517 C C . ALA A 1 438 ? 10.986 0.866 44.278 1.00 78.75 438 ALA A C 1
ATOM 3519 O O . ALA A 1 438 ? 10.488 1.149 45.370 1.00 78.75 438 ALA A O 1
ATOM 3520 N N . VAL A 1 439 ? 10.642 1.498 43.149 1.00 76.56 439 VAL A N 1
ATOM 3521 C CA . VAL A 1 439 ? 9.617 2.555 43.081 1.00 76.56 439 VAL A CA 1
ATOM 3522 C C . VAL A 1 439 ? 8.240 2.004 43.475 1.00 76.56 439 VAL A C 1
ATOM 3524 O O . VAL A 1 439 ? 7.575 2.580 44.338 1.00 76.56 439 VAL A O 1
ATOM 3527 N N . CYS A 1 440 ? 7.836 0.852 42.927 1.00 83.31 440 CYS A N 1
ATOM 3528 C CA . CYS A 1 440 ? 6.572 0.198 43.283 1.00 83.31 440 CYS A CA 1
ATOM 3529 C C . CYS A 1 440 ? 6.531 -0.210 44.770 1.00 83.31 440 CYS A C 1
ATOM 3531 O O . CYS A 1 440 ? 5.545 0.054 45.459 1.00 83.31 440 CYS A O 1
ATOM 3533 N N . ALA A 1 441 ? 7.613 -0.791 45.303 1.00 85.50 441 ALA A N 1
ATOM 3534 C CA . ALA A 1 441 ? 7.713 -1.166 46.717 1.00 85.50 441 ALA A CA 1
ATOM 3535 C C . ALA A 1 441 ? 7.606 0.052 47.659 1.00 85.50 441 ALA A C 1
ATOM 3537 O O . ALA A 1 441 ? 6.906 -0.006 48.675 1.00 85.50 441 ALA A O 1
ATOM 3538 N N . TYR A 1 442 ? 8.248 1.170 47.301 1.00 87.00 442 TYR A N 1
ATOM 3539 C CA . TYR A 1 442 ? 8.183 2.437 48.035 1.00 87.00 442 TYR A CA 1
ATOM 3540 C C . TYR A 1 442 ? 6.760 3.020 48.078 1.00 87.00 442 TYR A C 1
ATOM 3542 O O . TYR A 1 442 ? 6.278 3.399 49.151 1.00 87.00 442 TYR A O 1
ATOM 3550 N N . HIS A 1 443 ? 6.057 3.066 46.940 1.00 83.06 443 HIS A N 1
ATOM 3551 C CA . HIS A 1 443 ? 4.682 3.574 46.891 1.00 83.06 443 HIS A CA 1
ATOM 3552 C C . HIS A 1 443 ? 3.688 2.648 47.610 1.00 83.06 443 HIS A C 1
ATOM 3554 O O . HIS A 1 443 ? 2.858 3.139 48.379 1.00 83.06 443 HIS A O 1
ATOM 3560 N N . ALA A 1 444 ? 3.798 1.327 47.439 1.00 88.31 444 ALA A N 1
ATOM 3561 C CA . ALA A 1 444 ? 2.935 0.359 48.118 1.00 88.31 444 ALA A CA 1
ATOM 3562 C C . ALA A 1 444 ? 3.054 0.436 49.650 1.00 88.31 444 ALA A C 1
ATOM 3564 O O . ALA A 1 444 ? 2.041 0.471 50.349 1.00 88.31 444 ALA A O 1
ATOM 3565 N N . ALA A 1 445 ? 4.279 0.534 50.180 1.00 86.88 445 ALA A N 1
ATOM 3566 C CA . ALA A 1 445 ? 4.509 0.631 51.620 1.00 86.88 445 ALA A CA 1
ATOM 3567 C C . ALA A 1 445 ? 3.905 1.909 52.232 1.00 86.88 445 ALA A C 1
ATOM 3569 O O . ALA A 1 445 ? 3.313 1.854 53.311 1.00 86.88 445 ALA A O 1
ATOM 3570 N N . ARG A 1 446 ? 3.986 3.052 51.532 1.00 88.50 446 ARG A N 1
ATOM 3571 C CA . ARG A 1 446 ? 3.355 4.313 51.969 1.00 88.50 446 ARG A CA 1
ATOM 3572 C C . ARG A 1 446 ? 1.826 4.226 51.994 1.00 88.50 446 ARG A C 1
ATOM 3574 O O . ARG A 1 446 ? 1.218 4.706 52.949 1.00 88.50 446 ARG A O 1
ATOM 3581 N N . LEU A 1 447 ? 1.215 3.587 50.993 1.00 83.62 447 LEU A N 1
ATOM 3582 C CA . LEU A 1 447 ? -0.237 3.378 50.931 1.00 83.62 447 LEU A CA 1
ATOM 3583 C C . LEU A 1 447 ? -0.734 2.427 52.034 1.00 83.62 447 LEU A C 1
ATOM 3585 O O . LEU A 1 447 ? -1.736 2.717 52.683 1.00 83.62 447 LEU A O 1
ATOM 3589 N N . ILE A 1 448 ? -0.013 1.332 52.301 1.00 85.50 448 ILE A N 1
ATOM 3590 C CA . ILE A 1 448 ? -0.367 0.361 53.351 1.00 85.50 448 ILE A CA 1
ATOM 3591 C C . ILE A 1 448 ? -0.273 0.972 54.754 1.00 85.50 448 ILE A C 1
ATOM 3593 O O . ILE A 1 448 ? -1.188 0.792 55.555 1.00 85.50 448 ILE A O 1
ATOM 3597 N N . LEU A 1 449 ? 0.795 1.723 55.051 1.00 80.69 449 LEU A N 1
ATOM 3598 C CA . LEU A 1 449 ? 0.925 2.433 56.328 1.00 80.69 449 LEU A CA 1
ATOM 3599 C C . LEU A 1 449 ? -0.216 3.445 56.516 1.00 80.69 449 LEU A C 1
ATOM 3601 O O . LEU A 1 449 ? -0.860 3.452 57.565 1.00 80.69 449 LEU A O 1
ATOM 3605 N N . PHE A 1 450 ? -0.541 4.216 55.473 1.00 80.00 450 PHE A N 1
ATOM 3606 C CA . PHE A 1 450 ? -1.665 5.155 55.487 1.00 80.00 450 PHE A CA 1
ATOM 3607 C C . PHE A 1 450 ? -3.023 4.470 55.736 1.00 80.00 450 PHE A C 1
ATOM 3609 O O . PHE A 1 450 ? -3.852 4.983 56.491 1.00 80.00 450 PHE A O 1
ATOM 3616 N N . GLY A 1 451 ? -3.241 3.279 55.167 1.00 71.94 451 GLY A N 1
ATOM 3617 C CA . GLY A 1 451 ? -4.471 2.501 55.348 1.00 71.94 451 GLY A CA 1
ATOM 3618 C C . GLY A 1 451 ? -4.822 2.170 56.808 1.00 71.94 451 GLY A C 1
ATOM 3619 O O . GLY A 1 451 ? -5.999 1.993 57.115 1.00 71.94 451 GLY A O 1
ATOM 3620 N N . THR A 1 452 ? -3.844 2.161 57.723 1.00 69.25 452 THR A N 1
ATOM 3621 C CA . THR A 1 452 ? -4.056 1.887 59.162 1.00 69.25 452 THR A CA 1
ATOM 3622 C C . THR A 1 452 ? -4.775 3.004 59.927 1.00 69.25 452 THR A C 1
ATOM 3624 O O . THR A 1 452 ? -5.194 2.792 61.062 1.00 69.25 452 THR A O 1
ATOM 3627 N N . TYR A 1 453 ? -4.916 4.196 59.338 1.00 61.62 453 TYR A N 1
ATOM 3628 C CA . TYR A 1 453 ? -5.193 5.431 60.083 1.00 61.62 453 TYR A CA 1
ATOM 3629 C C . TYR A 1 453 ? -6.669 5.889 60.066 1.00 61.62 453 TYR A C 1
ATOM 3631 O O . TYR A 1 453 ? -6.963 7.030 60.416 1.00 61.62 453 TYR A O 1
ATOM 3639 N N . THR A 1 454 ? -7.608 5.053 59.601 1.00 54.97 454 THR A N 1
ATOM 3640 C CA . THR A 1 454 ? -8.930 5.519 59.120 1.00 54.97 454 THR A CA 1
ATOM 3641 C C . THR A 1 454 ? -10.148 4.768 59.688 1.00 54.97 454 THR A C 1
ATOM 3643 O O . THR A 1 454 ? -10.733 3.926 59.008 1.00 54.97 454 THR A O 1
ATOM 3646 N N . GLU A 1 455 ? -10.542 5.200 60.894 1.00 48.25 455 GLU A N 1
ATOM 3647 C CA . GLU A 1 455 ? -11.835 5.046 61.607 1.00 48.25 455 GLU A CA 1
ATOM 3648 C C . GLU A 1 455 ? -12.402 3.636 61.906 1.00 48.25 455 GLU A C 1
ATOM 3650 O O . GLU A 1 455 ? -11.848 2.610 61.530 1.00 48.25 455 GLU A O 1
ATOM 3655 N N . ARG A 1 456 ? -13.434 3.602 62.770 1.00 46.53 456 ARG A N 1
ATOM 3656 C CA . ARG A 1 456 ? -13.733 2.489 63.697 1.00 46.53 456 ARG A CA 1
ATOM 3657 C C . ARG A 1 456 ? -14.515 1.296 63.137 1.00 46.53 456 ARG A C 1
ATOM 3659 O O . ARG A 1 456 ? -14.544 0.276 63.821 1.00 46.53 456 ARG A O 1
ATOM 3666 N N . ASP A 1 457 ? -15.109 1.394 61.950 1.00 45.91 457 ASP A N 1
ATOM 3667 C CA . ASP A 1 457 ? -15.967 0.339 61.398 1.00 45.91 457 ASP A CA 1
ATOM 3668 C C . ASP A 1 457 ? -15.347 -0.322 60.149 1.00 45.91 457 ASP A C 1
ATOM 3670 O O . ASP A 1 457 ? -15.169 0.308 59.108 1.00 45.91 457 ASP A O 1
ATOM 3674 N N . ASN A 1 458 ? -15.105 -1.633 60.275 1.00 43.47 458 ASN A N 1
ATOM 3675 C CA . ASN A 1 458 ? -14.715 -2.631 59.263 1.00 43.47 458 ASN A CA 1
ATOM 3676 C C . ASN A 1 458 ? -13.275 -2.656 58.680 1.00 43.47 458 ASN A C 1
ATOM 3678 O O . ASN A 1 458 ? -12.825 -1.791 57.934 1.00 43.47 458 ASN A O 1
ATOM 3682 N N . ALA A 1 459 ? -12.634 -3.813 58.916 1.00 51.84 459 ALA A N 1
ATOM 3683 C CA . ALA A 1 459 ? -11.735 -4.545 58.007 1.00 51.84 459 ALA A CA 1
ATOM 3684 C C . ALA A 1 459 ? -10.421 -3.893 57.508 1.00 51.84 459 ALA A C 1
ATOM 3686 O O . ALA A 1 459 ? -9.876 -4.313 56.489 1.00 51.84 459 ALA A O 1
ATOM 3687 N N . GLY A 1 460 ? -9.845 -2.933 58.236 1.00 55.84 460 GLY A N 1
ATOM 3688 C CA . GLY A 1 460 ? -8.472 -2.474 57.977 1.00 55.84 460 GLY A CA 1
ATOM 3689 C C . GLY A 1 460 ? -7.385 -3.480 58.404 1.00 55.84 460 GLY A C 1
ATOM 3690 O O . GLY A 1 460 ? -7.538 -4.195 59.395 1.00 55.84 460 GLY A O 1
ATOM 3691 N N . LEU A 1 461 ? -6.248 -3.487 57.695 1.00 65.38 461 LEU A N 1
ATOM 3692 C CA . LEU A 1 461 ? -5.017 -4.183 58.104 1.00 65.38 461 LEU A CA 1
ATOM 3693 C C . LEU A 1 461 ? -4.592 -3.765 59.533 1.00 65.38 461 LEU A C 1
ATOM 3695 O O . LEU A 1 461 ? -4.395 -2.569 59.767 1.00 65.38 461 LEU A O 1
ATOM 3699 N N . PRO A 1 462 ? -4.352 -4.703 60.475 1.00 78.75 462 PRO A N 1
ATOM 3700 C CA . PRO A 1 462 ? -3.819 -4.370 61.795 1.00 78.75 462 PRO A CA 1
ATOM 3701 C C . PRO A 1 462 ? -2.488 -3.615 61.699 1.00 78.75 462 PRO A C 1
ATOM 3703 O O . PRO A 1 462 ? -1.607 -4.001 60.927 1.00 78.75 462 PRO A O 1
ATOM 3706 N N . MET A 1 463 ? -2.301 -2.576 62.521 1.00 79.19 463 MET A N 1
ATOM 3707 C CA . MET A 1 463 ? -1.130 -1.684 62.452 1.00 79.19 463 MET A CA 1
ATOM 3708 C C . MET A 1 463 ? 0.208 -2.440 62.517 1.00 79.19 463 MET A C 1
ATOM 3710 O O . MET A 1 463 ? 1.125 -2.151 61.749 1.00 79.19 463 MET A O 1
ATOM 3714 N N . GLN A 1 464 ? 0.304 -3.472 63.359 1.00 80.81 464 GLN A N 1
ATOM 3715 C CA . GLN A 1 464 ? 1.490 -4.328 63.461 1.00 80.81 464 GLN A CA 1
ATOM 3716 C C . GLN A 1 464 ? 1.780 -5.110 62.162 1.00 80.81 464 GLN A C 1
ATOM 3718 O O . GLN A 1 464 ? 2.940 -5.271 61.781 1.00 80.81 464 GLN A O 1
ATOM 3723 N N . MET A 1 465 ? 0.738 -5.532 61.435 1.00 81.00 465 MET A N 1
ATOM 3724 C CA . MET A 1 465 ? 0.862 -6.223 60.147 1.00 81.00 465 MET A CA 1
ATOM 3725 C C . MET A 1 465 ? 1.230 -5.253 59.014 1.00 81.00 465 MET A C 1
ATOM 3727 O O . MET A 1 465 ? 2.058 -5.585 58.169 1.00 81.00 465 MET A O 1
ATOM 3731 N N . ALA A 1 466 ? 0.705 -4.025 59.030 1.00 82.50 466 ALA A N 1
ATOM 3732 C CA . ALA A 1 466 ? 1.103 -2.969 58.096 1.00 82.50 466 ALA A CA 1
ATOM 3733 C C . ALA A 1 466 ? 2.571 -2.537 58.280 1.00 82.50 466 ALA A C 1
ATOM 3735 O O . ALA A 1 466 ? 3.296 -2.391 57.296 1.00 82.50 466 ALA A O 1
ATOM 3736 N N . ILE A 1 467 ? 3.040 -2.407 59.529 1.00 85.75 467 ILE A N 1
ATOM 3737 C CA . ILE A 1 467 ? 4.454 -2.148 59.849 1.00 85.75 467 ILE A CA 1
ATOM 3738 C C . ILE A 1 467 ? 5.344 -3.282 59.323 1.00 85.75 467 ILE A C 1
ATOM 3740 O O . ILE A 1 467 ? 6.381 -3.007 58.724 1.00 85.75 467 ILE A O 1
ATOM 3744 N N . SER A 1 468 ? 4.934 -4.544 59.493 1.00 87.25 468 SER A N 1
ATOM 3745 C CA . SER A 1 468 ? 5.657 -5.705 58.955 1.00 87.25 468 SER A CA 1
ATOM 3746 C C . SER A 1 468 ? 5.727 -5.691 57.420 1.00 87.25 468 SER A C 1
ATOM 3748 O O . SER A 1 468 ? 6.814 -5.836 56.861 1.00 87.25 468 SER A O 1
ATOM 3750 N N . LYS A 1 469 ? 4.608 -5.414 56.732 1.00 89.38 469 LYS A N 1
ATOM 3751 C CA . LYS A 1 469 ? 4.559 -5.275 55.263 1.00 89.38 469 LYS A CA 1
ATOM 3752 C C . LYS A 1 469 ? 5.448 -4.136 54.746 1.00 89.38 469 LYS A C 1
ATOM 3754 O O . LYS A 1 469 ? 6.138 -4.305 53.746 1.00 89.38 469 LYS A O 1
ATOM 3759 N N . ALA A 1 470 ? 5.473 -2.991 55.429 1.00 88.62 470 ALA A N 1
ATOM 3760 C CA . ALA A 1 470 ? 6.332 -1.868 55.053 1.00 88.62 470 ALA A CA 1
ATOM 3761 C C . ALA A 1 470 ? 7.823 -2.143 55.321 1.00 88.62 470 ALA A C 1
ATOM 3763 O O . ALA A 1 470 ? 8.666 -1.752 54.512 1.00 88.62 470 ALA A O 1
ATOM 3764 N N . GLN A 1 471 ? 8.147 -2.845 56.414 1.00 91.31 471 GLN A N 1
ATOM 3765 C CA . GLN A 1 471 ? 9.509 -3.289 56.718 1.00 91.31 471 GLN A CA 1
ATOM 3766 C C . GLN A 1 471 ? 10.043 -4.211 55.614 1.00 91.31 471 GLN A C 1
ATOM 3768 O O . GLN A 1 471 ? 11.131 -3.956 55.115 1.00 91.31 471 GLN A O 1
ATOM 3773 N N . LEU A 1 472 ? 9.246 -5.175 55.134 1.00 90.00 472 LEU A N 1
ATOM 3774 C CA . LEU A 1 472 ? 9.623 -6.042 54.009 1.00 90.00 472 LEU A CA 1
ATOM 3775 C C . LEU A 1 472 ? 10.016 -5.243 52.750 1.00 90.00 472 LEU A C 1
ATOM 3777 O O . LEU A 1 472 ? 11.036 -5.536 52.126 1.00 90.00 472 LEU A O 1
ATOM 3781 N N . CYS A 1 473 ? 9.255 -4.202 52.390 1.00 90.06 473 CYS A N 1
ATOM 3782 C CA . CYS A 1 473 ? 9.609 -3.328 51.265 1.00 90.06 473 CYS A CA 1
ATOM 3783 C C . CYS A 1 473 ? 10.929 -2.573 51.491 1.00 90.06 473 CYS A C 1
ATOM 3785 O O . CYS A 1 473 ? 11.727 -2.445 50.562 1.00 90.06 473 CYS A O 1
ATOM 3787 N N . LEU A 1 474 ? 11.169 -2.073 52.707 1.00 90.38 474 LEU A N 1
ATOM 3788 C CA . LEU A 1 474 ? 12.415 -1.387 53.057 1.00 90.38 474 LEU A CA 1
ATOM 3789 C C . LEU A 1 474 ? 13.620 -2.339 53.026 1.00 90.38 474 LEU A C 1
ATOM 3791 O O . LEU A 1 474 ? 14.678 -1.969 52.512 1.00 90.38 474 LEU A O 1
ATOM 3795 N N . ASP A 1 475 ? 13.453 -3.557 53.534 1.00 87.44 475 ASP A N 1
ATOM 3796 C CA . ASP A 1 475 ? 14.496 -4.580 53.572 1.00 87.44 475 ASP A CA 1
ATOM 3797 C C . ASP A 1 475 ? 14.900 -4.982 52.145 1.00 87.44 475 ASP A C 1
ATOM 3799 O O . ASP A 1 475 ? 16.089 -5.050 51.840 1.00 87.44 475 ASP A O 1
ATOM 3803 N N . VAL A 1 476 ? 13.933 -5.122 51.227 1.00 84.56 476 VAL A N 1
ATOM 3804 C CA . VAL A 1 476 ? 14.184 -5.336 49.790 1.00 84.56 476 VAL A CA 1
ATOM 3805 C C . VAL A 1 476 ? 14.904 -4.148 49.147 1.00 84.56 476 VAL A C 1
ATOM 3807 O O . VAL A 1 476 ? 15.920 -4.341 48.479 1.00 84.56 476 VAL A O 1
ATOM 3810 N N . ILE A 1 477 ? 14.425 -2.914 49.345 1.00 83.88 477 ILE A N 1
ATOM 3811 C CA . ILE A 1 477 ? 15.076 -1.719 48.776 1.00 83.88 477 ILE A CA 1
ATOM 3812 C C . ILE A 1 477 ? 16.532 -1.619 49.260 1.00 83.88 477 ILE A C 1
ATOM 3814 O O . ILE A 1 477 ? 17.428 -1.281 48.487 1.00 83.88 477 ILE A O 1
ATOM 3818 N N . THR A 1 478 ? 16.779 -1.966 50.522 1.00 86.25 478 THR A N 1
ATOM 3819 C CA . THR A 1 478 ? 18.117 -1.968 51.118 1.00 86.25 478 THR A CA 1
ATOM 3820 C C . THR A 1 478 ? 18.980 -3.104 50.566 1.00 86.25 478 THR A C 1
ATOM 3822 O O . THR A 1 478 ? 20.091 -2.836 50.125 1.00 86.25 478 THR A O 1
ATOM 3825 N N . GLN A 1 479 ? 18.467 -4.338 50.509 1.00 83.00 479 GLN A N 1
ATOM 3826 C CA . GLN A 1 479 ? 19.206 -5.521 50.048 1.00 83.00 479 GLN A CA 1
ATOM 3827 C C . GLN A 1 479 ? 19.604 -5.447 48.567 1.00 83.00 479 GLN A C 1
ATOM 3829 O O . GLN A 1 479 ? 20.705 -5.860 48.211 1.00 83.00 479 GLN A O 1
ATOM 3834 N N . PHE A 1 480 ? 18.715 -4.967 47.694 1.00 80.00 480 PHE A N 1
ATOM 3835 C CA . PHE A 1 480 ? 18.920 -5.046 46.242 1.00 80.00 480 PHE A CA 1
ATOM 3836 C C . PHE A 1 480 ? 19.483 -3.765 45.609 1.00 80.00 480 PHE A C 1
ATOM 3838 O O . PHE A 1 480 ? 20.001 -3.834 44.495 1.00 80.00 480 PHE A O 1
ATOM 3845 N N . PHE A 1 481 ? 19.406 -2.609 46.283 1.00 80.38 481 PHE A N 1
ATOM 3846 C CA . PHE A 1 481 ? 19.732 -1.308 45.677 1.00 80.38 481 PHE A CA 1
ATOM 3847 C C . PHE A 1 481 ? 20.655 -0.410 46.516 1.00 80.38 481 PHE A C 1
ATOM 3849 O O . PHE A 1 481 ? 20.741 0.791 46.252 1.00 80.38 481 PHE A O 1
ATOM 3856 N N . GLU A 1 482 ? 21.382 -0.964 47.494 1.00 74.38 482 GLU A N 1
ATOM 3857 C CA . GLU A 1 482 ? 22.290 -0.209 48.376 1.00 74.38 482 GLU A CA 1
ATOM 3858 C C . GLU A 1 482 ? 23.272 0.710 47.619 1.00 74.38 482 GLU A C 1
ATOM 3860 O O . GLU A 1 482 ? 23.543 1.832 48.052 1.00 74.38 482 GLU A O 1
ATOM 3865 N N . PHE A 1 483 ? 23.748 0.261 46.454 1.00 69.38 483 PHE A N 1
ATOM 3866 C CA . PHE A 1 483 ? 24.706 0.970 45.601 1.00 69.38 483 PHE A CA 1
ATOM 3867 C C . PHE A 1 483 ? 24.132 2.195 44.861 1.00 69.38 483 PHE A C 1
ATOM 3869 O O . PHE A 1 483 ? 24.893 2.975 44.285 1.00 69.38 483 PHE A O 1
ATOM 3876 N N . SER A 1 484 ? 22.807 2.378 44.817 1.00 71.31 484 SER A N 1
ATOM 3877 C CA . SER A 1 484 ? 22.179 3.374 43.943 1.00 71.31 484 SER A CA 1
ATOM 3878 C C . SER A 1 484 ? 22.028 4.745 44.603 1.00 71.31 484 SER A C 1
ATOM 3880 O O . SER A 1 484 ? 21.086 5.002 45.356 1.00 71.31 484 SER A O 1
ATOM 3882 N N . ALA A 1 485 ? 22.900 5.684 44.223 1.00 60.12 485 ALA A N 1
ATOM 3883 C CA . ALA A 1 485 ? 22.771 7.101 44.580 1.00 60.12 485 ALA A CA 1
ATOM 3884 C C . ALA A 1 485 ? 21.422 7.717 44.142 1.00 60.12 485 ALA A C 1
ATOM 3886 O O . ALA A 1 485 ? 20.937 8.650 44.777 1.00 60.12 485 ALA A O 1
ATOM 3887 N N . HIS A 1 486 ? 20.791 7.170 43.095 1.00 56.81 486 HIS A N 1
ATOM 3888 C CA . HIS A 1 486 ? 19.484 7.607 42.600 1.00 56.81 486 HIS A CA 1
ATOM 3889 C C . HIS A 1 486 ? 18.327 7.249 43.557 1.00 56.81 486 HIS A C 1
ATOM 3891 O O . HIS A 1 486 ? 17.348 7.987 43.627 1.00 56.81 486 HIS A O 1
ATOM 3897 N N . LEU A 1 487 ? 18.444 6.158 44.330 1.00 65.25 487 LEU A N 1
ATOM 3898 C CA . LEU A 1 487 ? 17.384 5.675 45.230 1.00 65.25 487 LEU A CA 1
ATOM 3899 C C . LEU A 1 487 ? 17.569 6.042 46.712 1.00 65.25 487 LEU A C 1
ATOM 3901 O O . LEU A 1 487 ? 16.623 5.895 47.491 1.00 65.25 487 LEU A O 1
ATOM 3905 N N . GLN A 1 488 ? 18.734 6.558 47.123 1.00 64.38 488 GLN A N 1
ATOM 3906 C CA . GLN A 1 488 ? 18.985 6.924 48.527 1.00 64.38 488 GLN A CA 1
ATOM 3907 C C . GLN A 1 488 ? 17.907 7.825 49.173 1.00 64.38 488 GLN A C 1
ATOM 3909 O O . GLN A 1 488 ? 17.562 7.560 50.329 1.00 64.38 488 GLN A O 1
ATOM 3914 N N . PRO A 1 489 ? 17.316 8.829 48.486 1.00 65.25 489 PRO A N 1
ATOM 3915 C CA . PRO A 1 489 ? 16.250 9.644 49.075 1.00 65.25 489 PRO A CA 1
ATOM 3916 C C . PRO A 1 489 ? 14.990 8.838 49.431 1.00 65.25 489 PRO A C 1
ATOM 3918 O O . PRO A 1 489 ? 14.389 9.078 50.476 1.00 65.25 489 PRO A O 1
ATOM 3921 N N . MET A 1 490 ? 14.610 7.853 48.607 1.00 70.56 490 MET A N 1
ATOM 3922 C CA . MET A 1 490 ? 13.410 7.032 48.834 1.00 70.56 490 MET A CA 1
ATOM 3923 C C . MET A 1 490 ? 13.563 6.150 50.078 1.00 70.56 490 MET A C 1
ATOM 3925 O O . MET A 1 490 ? 12.643 6.067 50.895 1.00 70.56 490 MET A O 1
ATOM 3929 N N . ARG A 1 491 ? 14.752 5.554 50.267 1.00 77.56 491 ARG A N 1
ATOM 3930 C CA . ARG A 1 491 ? 15.075 4.726 51.441 1.00 77.56 491 ARG A CA 1
ATOM 3931 C C . ARG A 1 491 ? 14.937 5.523 52.745 1.00 77.56 491 ARG A C 1
ATOM 3933 O O . ARG A 1 491 ? 14.208 5.105 53.641 1.00 77.56 491 ARG A O 1
ATOM 3940 N N . GLN A 1 492 ? 15.539 6.714 52.805 1.00 76.81 492 GLN A N 1
ATOM 3941 C CA . GLN A 1 492 ? 15.499 7.580 53.993 1.00 76.81 492 GLN A CA 1
ATOM 3942 C C . GLN A 1 492 ? 14.083 8.042 54.373 1.00 76.81 492 GLN A C 1
ATOM 3944 O O . GLN A 1 492 ? 13.797 8.248 55.553 1.00 76.81 492 GLN A O 1
ATOM 3949 N N . ILE A 1 493 ? 13.193 8.239 53.394 1.00 75.25 493 ILE A N 1
ATOM 3950 C CA . ILE A 1 493 ? 11.793 8.607 53.652 1.00 75.25 493 ILE A CA 1
ATOM 3951 C C . ILE A 1 493 ? 11.036 7.419 54.266 1.00 75.25 493 ILE A C 1
ATOM 3953 O O . ILE A 1 493 ? 10.300 7.593 55.240 1.00 75.25 493 ILE A O 1
ATOM 3957 N N . LEU A 1 494 ? 11.247 6.209 53.738 1.00 80.75 494 LEU A N 1
ATOM 3958 C CA . LEU A 1 494 ? 10.553 5.004 54.194 1.00 80.75 494 LEU A CA 1
ATOM 3959 C C . LEU A 1 494 ? 10.996 4.561 55.603 1.00 80.75 494 LEU A C 1
ATOM 3961 O O . LEU A 1 494 ? 10.146 4.234 56.432 1.00 80.75 494 LEU A O 1
ATOM 3965 N N . GLU A 1 495 ? 12.296 4.639 55.911 1.00 83.88 495 GLU A N 1
ATOM 3966 C CA . GLU A 1 495 ? 12.857 4.405 57.256 1.00 83.88 495 GLU A CA 1
ATOM 3967 C C . GLU A 1 495 ? 12.167 5.268 58.328 1.00 83.88 495 GLU A C 1
ATOM 3969 O O . GLU A 1 495 ? 11.715 4.763 59.361 1.00 83.88 495 GLU A O 1
ATOM 3974 N N . ARG A 1 496 ? 12.033 6.577 58.063 1.00 80.31 496 ARG A N 1
ATOM 3975 C CA . ARG A 1 496 ? 11.386 7.532 58.979 1.00 80.31 496 ARG A CA 1
ATOM 3976 C C . ARG A 1 496 ? 9.907 7.203 59.178 1.00 80.31 496 ARG A C 1
ATOM 3978 O O . ARG A 1 496 ? 9.443 7.182 60.318 1.00 80.31 496 ARG A O 1
ATOM 3985 N N . ALA A 1 497 ? 9.190 6.901 58.093 1.00 76.50 497 ALA A N 1
ATOM 3986 C CA . ALA A 1 497 ? 7.773 6.551 58.145 1.00 76.50 497 ALA A CA 1
ATOM 3987 C C . ALA A 1 497 ? 7.522 5.295 59.000 1.00 76.50 497 ALA A C 1
ATOM 3989 O O . ALA A 1 497 ? 6.650 5.308 59.870 1.00 76.50 497 ALA A O 1
ATOM 3990 N N . ILE A 1 498 ? 8.314 4.233 58.823 1.00 82.94 498 ILE A N 1
ATOM 3991 C CA . ILE A 1 498 ? 8.180 2.990 59.601 1.00 82.94 498 ILE A CA 1
ATOM 3992 C C . ILE A 1 498 ? 8.482 3.229 61.086 1.00 82.94 498 ILE A C 1
ATOM 3994 O O . ILE A 1 498 ? 7.737 2.765 61.952 1.00 82.94 498 ILE A O 1
ATOM 3998 N N . GLN A 1 499 ? 9.540 3.982 61.406 1.00 80.00 499 GLN A N 1
ATOM 3999 C CA . GLN A 1 499 ? 9.906 4.267 62.796 1.00 80.00 499 GLN A CA 1
ATOM 4000 C C . GLN A 1 499 ? 8.853 5.116 63.529 1.00 80.00 499 GLN A C 1
ATOM 4002 O O . GLN A 1 499 ? 8.658 4.949 64.736 1.00 80.00 499 GLN A O 1
ATOM 4007 N N . GLN A 1 500 ? 8.159 6.001 62.810 1.00 76.06 500 GLN A N 1
ATOM 4008 C CA . GLN A 1 500 ? 7.032 6.774 63.329 1.00 76.06 500 GLN A CA 1
ATOM 4009 C C . GLN A 1 500 ? 5.840 5.866 63.679 1.00 76.06 500 GLN A C 1
ATOM 4011 O O . GLN A 1 500 ? 5.321 5.955 64.789 1.00 76.06 500 GLN A O 1
ATOM 4016 N N . HIS A 1 501 ? 5.479 4.919 62.804 1.00 76.88 501 HIS A N 1
ATOM 4017 C CA . HIS A 1 501 ? 4.375 3.984 63.061 1.00 76.88 501 HIS A CA 1
ATOM 4018 C C . HIS A 1 501 ? 4.679 2.985 64.193 1.00 76.88 501 HIS A C 1
ATOM 4020 O O . HIS A 1 501 ? 3.783 2.662 64.967 1.00 76.88 501 HIS A O 1
ATOM 4026 N N . LYS A 1 502 ? 5.938 2.545 64.363 1.00 80.19 502 LYS A N 1
ATOM 4027 C CA . LYS A 1 502 ? 6.342 1.706 65.513 1.00 80.19 502 LYS A CA 1
ATOM 4028 C C . LYS A 1 502 ? 6.097 2.409 66.855 1.00 80.19 502 LYS A C 1
ATOM 4030 O O . LYS A 1 502 ? 5.504 1.814 67.746 1.00 80.19 502 LYS A O 1
ATOM 4035 N N . ARG A 1 503 ? 6.458 3.694 66.968 1.00 77.06 503 ARG A N 1
ATOM 4036 C CA . ARG A 1 503 ? 6.201 4.501 68.179 1.00 77.06 503 ARG A CA 1
ATOM 4037 C C . ARG A 1 503 ? 4.708 4.683 68.463 1.00 77.06 503 ARG A C 1
ATOM 4039 O O . ARG A 1 503 ? 4.319 4.725 69.622 1.00 77.06 503 ARG A O 1
ATOM 4046 N N . TRP A 1 504 ? 3.879 4.771 67.421 1.00 71.25 504 TRP A N 1
ATOM 4047 C CA . TRP A 1 504 ? 2.423 4.876 67.562 1.00 71.25 504 TRP A CA 1
ATOM 4048 C C . TRP A 1 504 ? 1.755 3.589 68.056 1.00 71.25 504 TRP A C 1
ATOM 4050 O O . TRP A 1 504 ? 0.752 3.669 68.760 1.00 71.25 504 TRP A O 1
ATOM 4060 N N . LEU A 1 505 ? 2.317 2.419 67.736 1.00 73.00 505 LEU A N 1
ATOM 4061 C CA . LEU A 1 505 ? 1.858 1.129 68.265 1.00 73.00 505 LEU A CA 1
ATOM 4062 C C . LEU A 1 505 ? 2.141 0.988 69.775 1.00 73.00 505 LEU A C 1
ATOM 4064 O O . LEU A 1 505 ? 1.409 0.300 70.479 1.00 73.00 505 LEU A O 1
ATOM 4068 N N . GLU A 1 506 ? 3.192 1.648 70.266 1.00 71.12 506 GLU A N 1
ATOM 4069 C CA . GLU A 1 506 ? 3.611 1.654 71.676 1.00 71.12 506 GLU A CA 1
ATOM 4070 C C . GLU A 1 506 ? 2.887 2.725 72.520 1.00 71.12 506 GLU A C 1
ATOM 4072 O O . GLU A 1 506 ? 2.916 2.666 73.750 1.00 71.12 506 GLU A O 1
ATOM 4077 N N . SER A 1 507 ? 2.228 3.705 71.886 1.00 63.97 507 SER A N 1
ATOM 4078 C CA . SER A 1 507 ? 1.536 4.813 72.556 1.00 63.97 507 SER A CA 1
ATOM 4079 C C . SER A 1 507 ? 0.016 4.638 72.575 1.00 63.97 507 SER A C 1
ATOM 4081 O O . SER A 1 507 ? -0.604 4.484 71.526 1.00 63.97 507 SER A O 1
ATOM 4083 N N . SER A 1 508 ? -0.610 4.799 73.743 1.00 53.78 508 SER A N 1
ATOM 4084 C CA . SER A 1 508 ? -2.071 4.691 73.927 1.00 53.78 508 SER A CA 1
ATOM 4085 C C . SER A 1 508 ? -2.908 5.842 73.332 1.00 53.78 508 SER A C 1
ATOM 4087 O O . SER A 1 508 ? -4.085 5.964 73.671 1.00 53.78 508 SER A O 1
ATOM 4089 N N . ASP A 1 509 ? -2.326 6.703 72.491 1.00 53.03 509 ASP A N 1
ATOM 4090 C CA . ASP A 1 509 ? -2.993 7.857 71.880 1.00 53.03 509 ASP A CA 1
ATOM 4091 C C . ASP A 1 509 ? -2.762 7.863 70.359 1.00 53.03 509 ASP A C 1
ATOM 4093 O O . ASP A 1 509 ? -1.633 7.947 69.877 1.00 53.03 509 ASP A O 1
ATOM 4097 N N . HIS A 1 510 ? -3.843 7.725 69.590 1.00 51.62 510 HIS A N 1
ATOM 4098 C CA . HIS A 1 510 ? -3.813 7.503 68.138 1.00 51.62 510 HIS A CA 1
ATOM 4099 C C . HIS A 1 510 ? -4.221 8.752 67.340 1.00 51.62 510 HIS A C 1
ATOM 4101 O O . HIS A 1 510 ? -4.972 8.650 66.368 1.00 51.62 510 HIS A O 1
ATOM 4107 N N . ARG A 1 511 ? -3.787 9.953 67.752 1.00 47.12 511 ARG A N 1
ATOM 4108 C CA . ARG A 1 511 ? -4.158 11.201 67.064 1.00 47.12 511 ARG A CA 1
ATOM 4109 C C . ARG A 1 511 ? -2.966 12.040 66.587 1.00 47.12 511 ARG A C 1
ATOM 4111 O O . ARG A 1 511 ? -2.217 12.597 67.379 1.00 47.12 511 ARG A O 1
ATOM 4118 N N . ALA A 1 512 ? -2.949 12.211 65.260 1.00 43.97 512 ALA A N 1
ATOM 4119 C CA . ALA A 1 512 ? -2.151 13.115 64.424 1.00 43.97 512 ALA A CA 1
ATOM 4120 C C . ALA A 1 512 ? -0.693 12.707 64.106 1.00 43.97 512 ALA A C 1
ATOM 4122 O O . ALA A 1 512 ? 0.131 12.472 64.982 1.00 43.97 512 ALA A O 1
ATOM 4123 N N . VAL A 1 513 ? -0.340 12.726 62.811 1.00 44.34 513 VAL A N 1
ATOM 4124 C CA . VAL A 1 513 ? 0.379 13.845 62.147 1.00 44.34 513 VAL A CA 1
ATOM 4125 C C . VAL A 1 513 ? 0.633 13.494 60.667 1.00 44.34 513 VAL A C 1
ATOM 4127 O O . VAL A 1 513 ? 1.157 12.423 60.363 1.00 44.34 513 VAL A O 1
ATOM 4130 N N . ALA A 1 514 ? 0.315 14.419 59.752 1.00 39.69 514 ALA A N 1
ATOM 4131 C CA . ALA A 1 514 ? 0.699 14.348 58.336 1.00 39.69 514 ALA A CA 1
ATOM 4132 C C . ALA A 1 514 ? 2.088 14.979 58.089 1.00 39.69 514 ALA A C 1
ATOM 4134 O O . ALA A 1 514 ? 2.513 15.884 58.804 1.00 39.69 514 ALA A O 1
ATOM 4135 N N . THR A 1 515 ? 2.810 14.487 57.081 1.00 40.22 515 THR A N 1
ATOM 4136 C CA . THR A 1 515 ? 4.231 14.790 56.825 1.00 40.22 515 THR A CA 1
ATOM 4137 C C . THR A 1 515 ? 4.483 16.135 56.133 1.00 40.22 515 THR A C 1
ATOM 4139 O O . THR A 1 515 ? 3.850 16.425 55.121 1.00 40.22 515 THR A O 1
ATOM 4142 N N . ALA A 1 516 ? 5.496 16.882 56.589 1.00 36.75 516 ALA A N 1
ATOM 4143 C CA . ALA A 1 516 ? 6.075 18.028 55.874 1.00 36.75 516 ALA A CA 1
ATOM 4144 C C . ALA A 1 516 ? 7.293 17.613 55.013 1.00 36.75 516 ALA A C 1
ATOM 4146 O O . ALA A 1 516 ? 8.065 16.748 55.429 1.00 36.75 516 ALA A O 1
ATOM 4147 N N . ASP A 1 517 ? 7.485 18.251 53.848 1.00 37.16 517 ASP A N 1
ATOM 4148 C CA . ASP A 1 517 ? 8.573 17.991 52.878 1.00 37.16 517 ASP A CA 1
ATOM 4149 C C . ASP A 1 517 ? 9.359 19.300 52.562 1.00 37.16 517 ASP A C 1
ATOM 4151 O O . ASP A 1 517 ? 8.717 20.348 52.448 1.00 37.16 517 ASP A O 1
ATOM 4155 N N . PRO A 1 518 ? 10.713 19.326 52.460 1.00 40.75 518 PRO A N 1
ATOM 4156 C CA . PRO A 1 518 ? 11.472 20.556 52.766 1.00 40.75 518 PRO A CA 1
ATOM 4157 C C . PRO A 1 518 ? 11.822 21.577 51.653 1.00 40.75 518 PRO A C 1
ATOM 4159 O O . PRO A 1 518 ? 12.659 22.431 51.942 1.00 40.75 518 PRO A O 1
ATOM 4162 N N . ASN A 1 519 ? 11.316 21.539 50.402 1.00 44.09 519 ASN A N 1
ATOM 4163 C CA . ASN A 1 519 ? 11.761 22.531 49.380 1.00 44.09 519 ASN A CA 1
ATOM 4164 C C . ASN A 1 519 ? 10.777 22.805 48.194 1.00 44.09 519 ASN A C 1
ATOM 4166 O O . ASN A 1 519 ? 10.500 21.855 47.457 1.00 44.09 519 ASN A O 1
ATOM 4170 N N . PRO A 1 520 ? 10.267 24.046 47.929 1.00 43.78 520 PRO A N 1
ATOM 4171 C CA . PRO A 1 520 ? 9.018 24.204 47.147 1.00 43.78 520 PRO A CA 1
ATOM 4172 C C . PRO A 1 520 ? 9.000 24.985 45.797 1.00 43.78 520 PRO A C 1
ATOM 4174 O O . PRO A 1 520 ? 7.950 24.921 45.143 1.00 43.78 520 PRO A O 1
ATOM 4177 N N . HIS A 1 521 ? 10.036 25.732 45.360 1.00 41.94 521 HIS A N 1
ATOM 4178 C CA . HIS A 1 521 ? 9.865 26.818 44.349 1.00 41.94 521 HIS A CA 1
ATOM 4179 C C . HIS A 1 521 ? 10.652 26.711 43.002 1.00 41.94 521 HIS A C 1
ATOM 4181 O O . HIS A 1 521 ? 11.808 26.289 43.007 1.00 41.94 521 HIS A O 1
ATOM 4187 N N . PRO A 1 522 ? 10.052 27.122 41.851 1.00 37.94 522 PRO A N 1
ATOM 4188 C CA . PRO A 1 522 ? 10.641 27.082 40.494 1.00 37.94 522 PRO A CA 1
ATOM 4189 C C . PRO A 1 522 ? 11.316 28.405 40.029 1.00 37.94 522 PRO A C 1
ATOM 4191 O O . PRO A 1 522 ? 11.053 29.458 40.610 1.00 37.94 522 PRO A O 1
ATOM 4194 N N . PRO A 1 523 ? 12.134 28.399 38.949 1.00 42.97 523 PRO A N 1
ATOM 4195 C CA . PRO A 1 523 ? 12.735 29.610 38.363 1.00 42.97 523 PRO A CA 1
ATOM 4196 C C . PRO A 1 523 ? 11.741 30.468 37.537 1.00 42.97 523 PRO A C 1
ATOM 4198 O O . PRO A 1 523 ? 10.769 29.937 36.994 1.00 42.97 523 PRO A O 1
ATOM 4201 N N . PRO A 1 524 ? 11.984 31.789 37.387 1.00 36.91 524 PRO A N 1
ATOM 4202 C CA . PRO A 1 524 ? 11.018 32.724 36.802 1.00 36.91 524 PRO A CA 1
ATOM 4203 C C . PRO A 1 524 ? 10.769 32.507 35.300 1.00 36.91 524 PRO A C 1
ATOM 4205 O O . PRO A 1 524 ? 11.683 32.214 34.531 1.00 36.91 524 PRO A O 1
ATOM 4208 N N . GLY A 1 525 ? 9.512 32.689 34.880 1.00 43.62 525 GLY A N 1
ATOM 4209 C CA . GLY A 1 525 ? 9.060 32.519 33.490 1.00 43.62 525 GLY A CA 1
ATOM 4210 C C . GLY A 1 525 ? 8.688 31.082 33.094 1.00 43.62 525 GLY A C 1
ATOM 4211 O O . GLY A 1 525 ? 8.244 30.858 31.971 1.00 43.62 525 GLY A O 1
ATOM 4212 N N . ILE A 1 526 ? 8.833 30.111 34.002 1.00 40.47 526 ILE A N 1
ATOM 4213 C CA . ILE A 1 526 ? 8.451 28.705 33.806 1.00 40.47 526 ILE A CA 1
ATOM 4214 C C . ILE A 1 526 ? 7.434 28.334 34.891 1.00 40.47 526 ILE A C 1
ATOM 4216 O O . ILE A 1 526 ? 7.624 28.657 36.062 1.00 40.47 526 ILE A O 1
ATOM 4220 N N . SER A 1 527 ? 6.335 27.670 34.521 1.00 43.00 527 SER A N 1
ATOM 4221 C CA . SER A 1 527 ? 5.306 27.285 35.493 1.00 43.00 527 SER A CA 1
ATOM 4222 C C . SER A 1 527 ? 5.805 26.226 36.478 1.00 43.00 527 SER A C 1
ATOM 4224 O O . SER A 1 527 ? 6.704 25.435 36.174 1.00 43.00 527 SER A O 1
ATOM 4226 N N . ARG A 1 528 ? 5.182 26.170 37.661 1.00 41.22 528 ARG A N 1
ATOM 4227 C CA . ARG A 1 528 ? 5.493 25.172 38.693 1.00 41.22 528 ARG A CA 1
ATOM 4228 C C . ARG A 1 528 ? 5.362 23.744 38.158 1.00 41.22 528 ARG A C 1
ATOM 4230 O O . ARG A 1 528 ? 6.199 22.908 38.479 1.00 41.22 528 ARG A O 1
ATOM 4237 N N . ASP A 1 529 ? 4.401 23.482 37.278 1.00 37.25 529 ASP A N 1
ATOM 4238 C CA . ASP A 1 529 ? 4.214 22.167 36.664 1.00 37.25 529 ASP A CA 1
ATOM 4239 C C . ASP A 1 529 ? 5.187 21.869 35.525 1.00 37.25 529 ASP A C 1
ATOM 4241 O O . ASP A 1 529 ? 5.606 20.723 35.367 1.00 37.25 529 ASP A O 1
ATOM 4245 N N . ALA A 1 530 ? 5.621 22.883 34.771 1.00 38.62 530 ALA A N 1
ATOM 4246 C CA . ALA A 1 530 ? 6.731 22.727 33.838 1.00 38.62 530 ALA A CA 1
ATOM 4247 C C . ALA A 1 530 ? 8.046 22.455 34.592 1.00 38.62 530 ALA A C 1
ATOM 4249 O O . ALA A 1 530 ? 8.850 21.652 34.127 1.00 38.62 530 ALA A O 1
ATOM 4250 N N . TYR A 1 531 ? 8.235 23.025 35.787 1.00 43.25 531 TYR A N 1
ATOM 4251 C CA . TYR A 1 531 ? 9.346 22.698 36.686 1.00 43.25 531 TYR A CA 1
ATOM 4252 C C . TYR A 1 531 ? 9.210 21.300 37.321 1.00 43.25 531 TYR A C 1
ATOM 4254 O O . TYR A 1 531 ? 10.178 20.546 37.350 1.00 43.25 531 TYR A O 1
ATOM 4262 N N . MET A 1 532 ? 8.015 20.886 37.755 1.00 41.09 532 MET A N 1
ATOM 4263 C CA . MET A 1 532 ? 7.770 19.521 38.251 1.00 41.09 532 MET A CA 1
ATOM 4264 C C . MET A 1 532 ? 7.935 18.472 37.142 1.00 41.09 532 MET A C 1
ATOM 4266 O O . MET A 1 532 ? 8.530 17.423 37.375 1.00 41.09 532 MET A O 1
ATOM 4270 N N . ARG A 1 533 ? 7.519 18.771 35.905 1.00 41.34 533 ARG A N 1
ATOM 4271 C CA . ARG A 1 533 ? 7.870 17.951 34.739 1.00 41.34 533 ARG A CA 1
ATOM 4272 C C . ARG A 1 533 ? 9.355 18.020 34.407 1.00 41.34 533 ARG A C 1
ATOM 4274 O O . ARG A 1 533 ? 9.883 16.997 34.017 1.00 41.34 533 ARG A O 1
ATOM 4281 N N . GLN A 1 534 ? 10.061 19.131 34.623 1.00 42.62 534 GLN A N 1
ATOM 4282 C CA . GLN A 1 534 ? 11.529 19.164 34.511 1.00 42.62 534 GLN A CA 1
ATOM 4283 C C . GLN A 1 534 ? 12.220 18.324 35.597 1.00 42.62 534 GLN A C 1
ATOM 4285 O O . GLN A 1 534 ? 13.246 17.730 35.295 1.00 42.62 534 GLN A O 1
ATOM 4290 N N . ARG A 1 535 ? 11.648 18.178 36.805 1.00 43.69 535 ARG A N 1
ATOM 4291 C CA . ARG A 1 535 ? 12.111 17.203 37.819 1.00 43.69 535 ARG A CA 1
ATOM 4292 C C . ARG A 1 535 ? 11.892 15.746 37.385 1.00 43.69 535 ARG A C 1
ATOM 4294 O O . ARG A 1 535 ? 12.679 14.890 37.765 1.00 43.69 535 ARG A O 1
ATOM 4301 N N . LEU A 1 536 ? 10.851 15.474 36.594 1.00 41.38 536 LEU A N 1
ATOM 4302 C CA . LEU A 1 536 ? 10.546 14.150 36.022 1.00 41.38 536 LEU A CA 1
ATOM 4303 C C . LEU A 1 536 ? 11.183 13.912 34.635 1.00 41.38 536 LEU A C 1
ATOM 4305 O O . LEU A 1 536 ? 11.188 12.790 34.143 1.00 41.38 536 LEU A O 1
ATOM 4309 N N . ALA A 1 537 ? 11.712 14.958 33.996 1.00 45.69 537 ALA A N 1
ATOM 4310 C CA . ALA A 1 537 ? 12.253 14.951 32.639 1.00 45.69 537 ALA A CA 1
ATOM 4311 C C . ALA A 1 537 ? 13.552 15.771 32.570 1.00 45.69 537 ALA A C 1
ATOM 4313 O O . ALA A 1 537 ? 13.699 16.679 31.749 1.00 45.69 537 ALA A O 1
ATOM 4314 N N . ILE A 1 538 ? 14.524 15.406 33.410 1.00 44.78 538 ILE A N 1
ATOM 4315 C CA . ILE A 1 538 ? 15.863 16.019 33.537 1.00 44.78 538 ILE A CA 1
ATOM 4316 C C . ILE A 1 538 ? 16.725 15.839 32.242 1.00 44.78 538 ILE A C 1
ATOM 4318 O O . ILE A 1 538 ? 17.915 16.141 32.221 1.00 44.78 538 ILE A O 1
ATOM 4322 N N . HIS A 1 539 ? 16.149 15.355 31.126 1.00 46.16 539 HIS A N 1
ATOM 4323 C CA . HIS A 1 539 ? 16.876 14.650 30.054 1.00 46.16 539 HIS A CA 1
ATOM 4324 C C . HIS A 1 539 ? 16.425 14.925 28.580 1.00 46.16 539 HIS A C 1
ATOM 4326 O O . HIS A 1 539 ? 16.582 14.036 27.748 1.00 46.16 539 HIS A O 1
ATOM 4332 N N . SER A 1 540 ? 15.856 16.090 28.199 1.00 41.12 540 SER A N 1
ATOM 4333 C CA . SER A 1 540 ? 15.263 16.315 26.840 1.00 41.12 540 SER A CA 1
ATOM 4334 C C . SER A 1 540 ? 15.908 17.416 25.955 1.00 41.12 540 SER A C 1
ATOM 4336 O O . SER A 1 540 ? 16.375 18.436 26.457 1.00 41.12 540 SER A O 1
ATOM 4338 N N . LEU A 1 541 ? 15.892 17.222 24.620 1.00 39.91 541 LEU A N 1
ATOM 4339 C CA . LEU A 1 541 ? 16.668 17.964 23.593 1.00 39.91 541 LEU A CA 1
ATOM 4340 C C . LEU A 1 541 ? 15.938 19.101 22.830 1.00 39.91 541 LEU A C 1
ATOM 4342 O O . LEU A 1 541 ? 16.574 19.825 22.068 1.00 39.91 541 LEU A O 1
ATOM 4346 N N . LEU A 1 542 ? 14.626 19.288 23.003 1.00 39.97 542 LEU A N 1
ATOM 4347 C CA . LEU A 1 542 ? 13.739 20.073 22.107 1.00 39.97 542 LEU A CA 1
ATOM 4348 C C . LEU A 1 542 ? 13.915 21.622 22.116 1.00 39.97 542 LEU A C 1
ATOM 4350 O O . LEU A 1 542 ? 12.998 22.361 21.767 1.00 39.97 542 LEU A O 1
ATOM 4354 N N . ARG A 1 543 ? 15.061 22.156 22.553 1.00 42.56 543 ARG A N 1
ATOM 4355 C CA . ARG A 1 543 ? 15.210 23.549 23.034 1.00 42.56 543 ARG A CA 1
ATOM 4356 C C . ARG A 1 543 ? 15.832 24.542 22.016 1.00 42.56 543 ARG A C 1
ATOM 4358 O O . ARG A 1 543 ? 16.582 25.411 22.452 1.00 42.56 543 ARG A O 1
ATOM 4365 N N . GLN A 1 544 ? 15.615 24.390 20.692 1.00 38.66 544 GLN A N 1
ATOM 4366 C CA . GLN A 1 544 ? 16.536 24.950 19.661 1.00 38.66 544 GLN A CA 1
ATOM 4367 C C . GLN A 1 544 ? 15.972 25.380 18.251 1.00 38.66 544 GLN A C 1
ATOM 4369 O O . GLN A 1 544 ? 16.646 25.107 17.259 1.00 38.66 544 GLN A O 1
ATOM 4374 N N . SER A 1 545 ? 14.794 26.016 18.050 1.00 31.61 545 SER A N 1
ATOM 4375 C CA . SER A 1 545 ? 14.360 26.468 16.678 1.00 31.61 545 SER A CA 1
ATOM 4376 C C . SER A 1 545 ? 13.327 27.622 16.590 1.00 31.61 545 SER A C 1
ATOM 4378 O O . SER A 1 545 ? 12.423 27.699 17.422 1.00 31.61 545 SER A O 1
ATOM 4380 N N . ASP A 1 546 ? 13.394 28.439 15.516 1.00 36.12 546 ASP A N 1
ATOM 4381 C CA . ASP A 1 546 ? 12.655 29.724 15.342 1.00 36.12 546 ASP A CA 1
ATOM 4382 C C . ASP A 1 546 ? 11.747 29.866 14.073 1.00 36.12 546 ASP A C 1
ATOM 4384 O O . ASP A 1 546 ? 12.108 29.381 13.004 1.00 36.12 546 ASP A O 1
ATOM 4388 N N . PHE A 1 547 ? 10.597 30.586 14.171 1.00 38.59 547 PHE A N 1
ATOM 4389 C CA . PHE A 1 547 ? 9.655 31.020 13.077 1.00 38.59 547 PHE A CA 1
ATOM 4390 C C . PHE A 1 547 ? 8.886 32.355 13.429 1.00 38.59 547 PHE A C 1
ATOM 4392 O O . PHE A 1 547 ? 9.065 32.853 14.535 1.00 38.59 547 PHE A O 1
ATOM 4399 N N . VAL A 1 548 ? 8.019 32.922 12.544 1.00 43.06 548 VAL A N 1
ATOM 4400 C CA . VAL A 1 548 ? 7.379 34.294 12.613 1.00 43.06 548 VAL A CA 1
ATOM 4401 C C . VAL A 1 548 ? 5.811 34.300 12.632 1.00 43.06 548 VAL A C 1
ATOM 4403 O O . VAL A 1 548 ? 5.218 33.358 12.117 1.00 43.06 548 VAL A O 1
ATOM 4406 N N . ASP A 1 549 ? 5.146 35.344 13.186 1.00 54.69 549 ASP A N 1
ATOM 4407 C CA . ASP A 1 549 ? 3.681 35.470 13.492 1.00 54.69 549 ASP A CA 1
ATOM 4408 C C . ASP A 1 549 ? 3.071 36.866 13.107 1.00 54.69 549 ASP A C 1
ATOM 4410 O O . ASP A 1 549 ? 3.761 37.879 13.247 1.00 54.69 549 ASP A O 1
ATOM 4414 N N . ASP A 1 550 ? 1.805 36.948 12.636 1.00 51.44 550 ASP A N 1
ATOM 4415 C CA . ASP A 1 550 ? 1.118 38.160 12.102 1.00 51.44 550 ASP A CA 1
ATOM 4416 C C . ASP A 1 550 ? 0.005 38.772 12.992 1.00 51.44 550 ASP A C 1
ATOM 4418 O O . ASP A 1 550 ? -0.626 39.769 12.643 1.00 51.44 550 ASP A O 1
ATOM 4422 N N . SER A 1 551 ? -0.250 38.213 14.170 1.00 58.88 551 SER A N 1
ATOM 4423 C CA . SER A 1 551 ? -1.529 38.366 14.890 1.00 58.88 551 SER A CA 1
ATOM 4424 C C . SER A 1 551 ? -1.896 39.742 15.459 1.00 58.88 551 SER A C 1
ATOM 4426 O O . SER A 1 551 ? -2.936 39.892 16.109 1.00 58.88 551 SER A O 1
ATOM 4428 N N . ARG A 1 552 ? -1.035 40.745 15.292 1.00 54.03 552 ARG A N 1
ATOM 4429 C CA . ARG A 1 552 ? -1.203 42.076 15.896 1.00 54.03 552 ARG A CA 1
ATOM 4430 C C . ARG A 1 552 ? -2.390 42.837 15.299 1.00 54.03 552 ARG A C 1
ATOM 4432 O O . ARG A 1 552 ? -3.018 43.618 16.004 1.00 54.03 552 ARG A O 1
ATOM 4439 N N . ASP A 1 553 ? -2.770 42.523 14.063 1.00 61.28 553 ASP A N 1
ATOM 4440 C CA . ASP A 1 553 ? -3.789 43.259 13.302 1.00 61.28 553 ASP A CA 1
ATOM 4441 C C . ASP A 1 553 ? -5.244 42.925 13.692 1.00 61.28 553 ASP A C 1
ATOM 4443 O O . ASP A 1 553 ? -6.193 43.547 13.194 1.00 61.28 553 ASP A O 1
ATOM 4447 N N . ALA A 1 554 ? -5.449 41.969 14.607 1.00 62.06 554 ALA A N 1
ATOM 4448 C CA . ALA A 1 554 ? -6.771 41.631 15.136 1.00 62.06 554 ALA A CA 1
ATOM 4449 C C . ALA A 1 554 ? -7.391 42.775 15.972 1.00 62.06 554 ALA A C 1
ATOM 4451 O O . ALA A 1 554 ? -8.613 42.934 15.951 1.00 62.06 554 ALA A O 1
ATOM 4452 N N . ALA A 1 555 ? -6.577 43.612 16.634 1.00 60.06 555 ALA A N 1
ATOM 4453 C CA . ALA A 1 555 ? -7.028 44.775 17.411 1.00 60.06 555 ALA A CA 1
ATOM 4454 C C . ALA A 1 555 ? -6.017 45.950 17.325 1.00 60.06 555 ALA A C 1
ATOM 4456 O O . ALA A 1 555 ? -4.835 45.732 17.593 1.00 60.06 555 ALA A O 1
ATOM 4457 N N . PRO A 1 556 ? -6.443 47.182 16.969 1.00 53.53 556 PRO A N 1
ATOM 4458 C CA . PRO A 1 556 ? -5.544 48.329 16.776 1.00 53.53 556 PRO A CA 1
ATOM 4459 C C . PRO A 1 556 ? -5.022 48.953 18.089 1.00 53.53 556 PRO A C 1
ATOM 4461 O O . PRO A 1 556 ? -5.497 48.654 19.184 1.00 53.53 556 PRO A O 1
ATOM 4464 N N . GLU A 1 557 ? -4.039 49.857 17.981 1.00 43.44 557 GLU A N 1
ATOM 4465 C CA . GLU A 1 557 ? -3.489 50.603 19.125 1.00 43.44 557 GLU A CA 1
ATOM 4466 C C . GLU A 1 557 ? -4.260 51.911 19.415 1.00 43.44 557 GLU A C 1
ATOM 4468 O O . GLU A 1 557 ? -4.460 52.705 18.493 1.00 43.44 557 GLU A O 1
ATOM 4473 N N . PRO A 1 558 ? -4.627 52.214 20.679 1.00 40.53 558 PRO A N 1
ATOM 4474 C CA . PRO A 1 558 ? -5.102 53.531 21.084 1.00 40.53 558 PRO A CA 1
ATOM 4475 C C . PRO A 1 558 ? -3.935 54.503 21.329 1.00 40.53 558 PRO A C 1
ATOM 4477 O O . PRO A 1 558 ? -2.810 54.115 21.653 1.00 40.53 558 PRO A O 1
ATOM 4480 N N . LEU A 1 559 ? -4.215 55.800 21.207 1.00 39.75 559 LEU A N 1
ATOM 4481 C CA . LEU A 1 559 ? -3.226 56.873 21.328 1.00 39.75 559 LEU A CA 1
ATOM 4482 C C . LEU A 1 559 ? -2.974 57.303 22.792 1.00 39.75 559 LEU A C 1
ATOM 4484 O O . LEU A 1 559 ? -3.849 57.911 23.402 1.00 39.75 559 LEU A O 1
ATOM 4488 N N . ARG A 1 560 ? -1.708 57.162 23.237 1.00 31.72 560 ARG A N 1
ATOM 4489 C CA . ARG A 1 560 ? -1.048 57.755 24.440 1.00 31.72 560 ARG A CA 1
ATOM 4490 C C . ARG A 1 560 ? -1.362 57.137 25.826 1.00 31.72 560 ARG A C 1
ATOM 4492 O O . ARG A 1 560 ? -2.440 56.588 26.008 1.00 31.72 560 ARG A O 1
ATOM 4499 N N . PRO A 1 561 ? -0.516 57.392 26.858 1.00 38.06 561 PRO A N 1
ATOM 4500 C CA . PRO A 1 561 ? 0.939 57.638 26.859 1.00 38.06 561 PRO A CA 1
ATOM 4501 C C . PRO A 1 561 ? 1.727 56.687 27.798 1.00 38.06 561 PRO A C 1
ATOM 4503 O O . PRO A 1 561 ? 1.167 56.023 28.662 1.00 38.06 561 PRO A O 1
ATOM 4506 N N . LEU A 1 562 ? 3.057 56.662 27.646 1.00 41.88 562 LEU A N 1
ATOM 4507 C CA . LEU A 1 562 ? 3.996 55.843 28.431 1.00 41.88 562 LEU A CA 1
ATOM 4508 C C . LEU A 1 562 ? 3.928 56.095 29.951 1.00 41.88 562 LEU A C 1
ATOM 4510 O O . LEU A 1 562 ? 4.087 57.230 30.396 1.00 41.88 562 LEU A O 1
ATOM 4514 N N . LEU A 1 563 ? 3.839 55.015 30.734 1.00 28.70 563 LEU A N 1
ATOM 4515 C CA . LEU A 1 563 ? 4.091 55.000 32.179 1.00 28.70 563 LEU A CA 1
ATOM 4516 C C . LEU A 1 563 ? 4.855 53.719 32.555 1.00 28.70 563 LEU A C 1
ATOM 4518 O O . LEU A 1 563 ? 4.314 52.616 32.504 1.00 28.70 563 LEU A O 1
ATOM 4522 N N . ASN A 1 564 ? 6.134 53.876 32.903 1.00 31.69 564 ASN A N 1
ATOM 4523 C CA . ASN A 1 564 ? 7.000 52.777 33.331 1.00 31.69 564 ASN A CA 1
ATOM 4524 C C . ASN A 1 564 ? 6.577 52.262 34.712 1.00 31.69 564 ASN A C 1
ATOM 4526 O O . ASN A 1 564 ? 6.543 53.040 35.663 1.00 31.69 564 ASN A O 1
ATOM 4530 N N . TRP A 1 565 ? 6.383 50.949 34.843 1.00 24.81 565 TRP A N 1
ATOM 4531 C CA . TRP A 1 565 ? 6.291 50.272 36.138 1.00 24.81 565 TRP A CA 1
ATOM 4532 C C . TRP A 1 565 ? 7.488 49.342 36.340 1.00 24.81 565 TRP A C 1
ATOM 4534 O O . TRP A 1 565 ? 7.491 48.186 35.926 1.00 24.81 565 TRP A O 1
ATOM 4544 N N . THR A 1 566 ? 8.517 49.862 37.005 1.00 30.03 566 THR A N 1
ATOM 4545 C CA . THR A 1 566 ? 9.525 49.051 37.697 1.00 30.03 566 THR A CA 1
ATOM 4546 C C . THR A 1 566 ? 9.002 48.730 39.093 1.00 30.03 566 THR A C 1
ATOM 4548 O O . THR A 1 566 ? 8.845 49.649 39.897 1.00 30.03 566 THR A O 1
ATOM 4551 N N . VAL A 1 567 ? 8.751 47.457 39.402 1.00 28.50 567 VAL A N 1
ATOM 4552 C CA . VAL A 1 567 ? 8.360 47.036 40.758 1.00 28.50 567 VAL A CA 1
ATOM 4553 C C . VAL A 1 567 ? 9.573 46.465 41.487 1.00 28.50 567 VAL A C 1
ATOM 4555 O O . VAL A 1 567 ? 10.193 45.504 41.038 1.00 28.50 567 VAL A O 1
ATOM 4558 N N . SER A 1 568 ? 9.912 47.113 42.602 1.00 26.09 568 SER A N 1
ATOM 4559 C CA . SER A 1 568 ? 10.945 46.692 43.549 1.00 26.09 568 SER A CA 1
ATOM 4560 C C . SER A 1 568 ? 10.470 45.511 44.391 1.00 26.09 568 SER A C 1
ATOM 4562 O O . SER A 1 568 ? 9.291 45.408 44.718 1.00 26.09 568 SER A O 1
ATOM 4564 N N . THR A 1 569 ? 11.411 44.678 44.821 1.00 34.78 569 THR A N 1
ATOM 4565 C CA . THR A 1 569 ? 11.225 43.715 45.912 1.00 34.78 569 THR A CA 1
ATOM 4566 C C . THR A 1 569 ? 10.908 44.425 47.230 1.00 34.78 569 THR A C 1
ATOM 4568 O O . THR A 1 569 ? 11.591 45.401 47.549 1.00 34.78 569 THR A O 1
ATOM 4571 N N . ASN A 1 570 ? 9.937 43.909 47.990 1.00 26.44 570 ASN A N 1
ATOM 4572 C CA . ASN A 1 570 ? 9.948 43.799 49.457 1.00 26.44 570 ASN A CA 1
ATOM 4573 C C . ASN A 1 570 ? 8.755 42.947 49.934 1.00 26.44 570 ASN A C 1
ATOM 4575 O O . ASN A 1 570 ? 7.681 43.003 49.336 1.00 26.44 570 ASN A O 1
ATOM 4579 N N . ASP A 1 571 ? 8.981 42.172 50.995 1.00 35.56 571 ASP A N 1
ATOM 4580 C CA . ASP A 1 571 ? 7.983 41.364 51.708 1.00 35.56 571 ASP A CA 1
ATOM 4581 C C . ASP A 1 571 ? 7.092 42.208 52.655 1.00 35.56 571 ASP A C 1
ATOM 4583 O O . ASP A 1 571 ? 7.284 43.416 52.801 1.00 35.56 571 ASP A O 1
ATOM 4587 N N . ASP A 1 572 ? 6.169 41.509 53.330 1.00 30.50 572 ASP A N 1
ATOM 4588 C CA . ASP A 1 572 ? 5.324 41.915 54.468 1.00 30.50 572 ASP A CA 1
ATOM 4589 C C . ASP A 1 572 ? 4.097 42.822 54.194 1.00 30.50 572 ASP A C 1
ATOM 4591 O O . ASP A 1 572 ? 4.207 44.037 54.052 1.00 30.50 572 ASP A O 1
ATOM 4595 N N . LEU A 1 573 ? 2.887 42.227 54.256 1.00 27.89 573 LEU A N 1
ATOM 4596 C CA . LEU A 1 573 ? 1.843 42.475 55.288 1.00 27.89 573 LEU A CA 1
ATOM 4597 C C . LEU A 1 573 ? 0.413 42.035 54.851 1.00 27.89 573 LEU A C 1
ATOM 4599 O O . LEU A 1 573 ? -0.205 42.653 53.995 1.00 27.89 573 LEU A O 1
ATOM 4603 N N . ILE A 1 574 ? -0.112 41.002 55.533 1.00 28.27 574 ILE A N 1
ATOM 4604 C CA . ILE A 1 574 ? -1.487 40.811 56.081 1.00 28.27 574 ILE A CA 1
ATOM 4605 C C . ILE A 1 574 ? -2.723 41.340 55.293 1.00 28.27 574 ILE A C 1
ATOM 4607 O O . ILE A 1 574 ? -2.888 42.549 55.176 1.00 28.27 574 ILE A O 1
ATOM 4611 N N . GLN A 1 575 ? -3.697 40.459 54.975 1.00 24.02 575 GLN A N 1
ATOM 4612 C CA . GLN A 1 575 ? -5.099 40.468 55.499 1.00 24.02 575 GLN A CA 1
ATOM 4613 C C . GLN A 1 575 ? -6.050 39.489 54.766 1.00 24.02 575 GLN A C 1
ATOM 4615 O O . GLN A 1 575 ? -6.271 39.610 53.566 1.00 24.02 575 GLN A O 1
ATOM 4620 N N . GLU A 1 576 ? -6.684 38.575 55.516 1.00 36.09 576 GLU A N 1
ATOM 4621 C CA . GLU A 1 576 ? -7.953 37.926 55.122 1.00 36.09 576 GLU A CA 1
ATOM 4622 C C . GLU A 1 576 ? -9.121 38.899 55.349 1.00 36.09 576 GLU A C 1
ATOM 4624 O O . GLU A 1 576 ? -9.123 39.618 56.355 1.00 36.09 576 GLU A O 1
ATOM 4629 N N . PRO A 1 577 ? -10.103 38.958 54.431 1.00 29.47 577 PRO A N 1
ATOM 4630 C CA . PRO A 1 577 ? -11.499 38.652 54.813 1.00 29.47 577 PRO A CA 1
ATOM 4631 C C . PRO A 1 577 ? -12.372 38.134 53.631 1.00 29.47 577 PRO A C 1
ATOM 4633 O O . PRO A 1 577 ? -11.914 38.121 52.490 1.00 29.47 577 PRO A O 1
ATOM 4636 N N . PRO A 1 578 ? -13.687 37.880 53.813 1.00 28.48 578 PRO A N 1
ATOM 4637 C CA . PRO A 1 578 ? -14.361 37.201 54.923 1.00 28.48 578 PRO A CA 1
ATOM 4638 C C . PRO A 1 578 ? -15.252 36.028 54.438 1.00 28.48 578 PRO A C 1
ATOM 4640 O O . PRO A 1 578 ? -15.547 35.871 53.255 1.00 28.48 578 PRO A O 1
ATOM 4643 N N . SER A 1 579 ? -15.764 35.233 55.378 1.00 37.34 579 SER A N 1
ATOM 4644 C CA . SER A 1 579 ? -16.792 34.218 55.119 1.00 37.34 579 SER A CA 1
ATOM 4645 C C . SER A 1 579 ? -18.200 34.817 55.015 1.00 37.34 579 SER A C 1
ATOM 4647 O O . SER A 1 579 ? -18.688 35.339 56.012 1.00 37.34 579 SER A O 1
ATOM 4649 N N . GLU A 1 580 ? -18.867 34.663 53.869 1.00 34.66 580 GLU A N 1
ATOM 4650 C CA . GLU A 1 580 ? -20.325 34.476 53.712 1.00 34.66 580 GLU A CA 1
ATOM 4651 C C . GLU A 1 580 ? -20.676 34.461 52.215 1.00 34.66 580 GLU A C 1
ATOM 4653 O O . GLU A 1 580 ? -20.233 35.345 51.496 1.00 34.66 580 GLU A O 1
ATOM 4658 N N . TRP A 1 581 ? -21.487 33.493 51.763 1.00 25.55 581 TRP A N 1
ATOM 4659 C CA . TRP A 1 581 ? -22.541 33.660 50.741 1.00 25.55 581 TRP A CA 1
ATOM 4660 C C . TRP A 1 581 ? -23.422 32.399 50.705 1.00 25.55 581 TRP A C 1
ATOM 4662 O O . TRP A 1 581 ? -23.004 31.322 50.283 1.00 25.55 581 TRP A O 1
ATOM 4672 N N . ASP A 1 582 ? -24.650 32.557 51.200 1.00 32.34 582 ASP A N 1
ATOM 4673 C CA . ASP A 1 582 ? -25.731 31.566 51.176 1.00 32.34 582 ASP A CA 1
ATOM 4674 C C . ASP A 1 582 ? -26.373 31.506 49.779 1.00 32.34 582 ASP A C 1
ATOM 4676 O O . ASP A 1 582 ? -26.605 32.541 49.157 1.00 32.34 582 ASP A O 1
ATOM 4680 N N . TYR A 1 583 ? -26.710 30.301 49.312 1.00 26.28 583 TYR A N 1
ATOM 4681 C CA . TYR A 1 583 ? -27.557 30.088 48.135 1.00 26.28 583 TYR A CA 1
ATOM 4682 C C . TYR A 1 583 ? -28.552 28.939 48.359 1.00 26.28 583 TYR A C 1
ATOM 4684 O O . TYR A 1 583 ? -28.491 27.871 47.746 1.00 26.28 583 TYR A O 1
ATOM 4692 N N . ARG A 1 584 ? -29.560 29.192 49.198 1.00 26.81 584 ARG A N 1
ATOM 4693 C CA . ARG A 1 584 ? -30.869 28.534 49.060 1.00 26.81 584 ARG A CA 1
ATOM 4694 C C . ARG A 1 584 ? -31.601 29.098 47.837 1.00 26.81 584 ARG A C 1
ATOM 4696 O O . ARG A 1 584 ? -32.003 30.258 47.862 1.00 26.81 584 ARG A O 1
ATOM 4703 N N . GLY A 1 585 ? -31.860 28.289 46.803 1.00 25.23 585 GLY A N 1
ATOM 4704 C CA . GLY A 1 585 ? -32.624 28.792 45.651 1.00 25.23 585 GLY A CA 1
ATOM 4705 C C . GLY A 1 585 ? -32.956 27.821 44.511 1.00 25.23 585 GLY A C 1
ATOM 4706 O O . GLY A 1 585 ? -32.362 27.915 43.450 1.00 25.23 585 GLY A O 1
ATOM 4707 N N . VAL A 1 586 ? -34.023 27.031 44.692 1.00 24.78 586 VAL A N 1
ATOM 4708 C CA . VAL A 1 586 ? -34.992 26.644 43.633 1.00 24.78 586 VAL A CA 1
ATOM 4709 C C . VAL A 1 586 ? -34.591 25.577 42.575 1.00 24.78 586 VAL A C 1
ATOM 4711 O O . VAL A 1 586 ? -34.109 25.877 41.492 1.00 24.78 586 VAL A O 1
ATOM 4714 N N . VAL A 1 587 ? -35.040 24.347 42.877 1.00 26.22 587 VAL A N 1
ATOM 4715 C CA . VAL A 1 587 ? -35.780 23.388 42.009 1.00 26.22 587 VAL A CA 1
ATOM 4716 C C . VAL A 1 587 ? -35.047 22.584 40.910 1.00 26.22 587 VAL A C 1
ATOM 4718 O O . VAL A 1 587 ? -34.769 23.045 39.808 1.00 26.22 587 VAL A O 1
ATOM 4721 N N . ASP A 1 588 ? -34.923 21.292 41.230 1.00 32.66 588 ASP A N 1
ATOM 4722 C CA . ASP A 1 588 ? -34.844 20.097 40.371 1.00 32.66 588 ASP A CA 1
ATOM 4723 C C . ASP A 1 588 ? -35.967 20.022 39.313 1.00 32.66 588 ASP A C 1
ATOM 4725 O O . ASP A 1 588 ? -37.147 20.177 39.646 1.00 32.66 588 ASP A O 1
ATOM 4729 N N . PRO A 1 589 ? -35.619 19.723 38.048 1.00 29.94 589 PRO A N 1
ATOM 4730 C CA . PRO A 1 589 ? -36.400 18.714 37.341 1.00 29.94 589 PRO A CA 1
ATOM 4731 C C . PRO A 1 589 ? -35.534 17.781 36.476 1.00 29.94 589 PRO A C 1
ATOM 4733 O O . PRO A 1 589 ? -35.224 18.120 35.335 1.00 29.94 589 PRO A O 1
ATOM 4736 N N . LEU A 1 590 ? -35.229 16.575 36.967 1.00 26.97 590 LEU A N 1
ATOM 4737 C CA . LEU A 1 590 ? -35.070 15.357 36.148 1.00 26.97 590 LEU A CA 1
ATOM 4738 C C . LEU A 1 590 ? -35.103 14.067 36.991 1.00 26.97 590 LEU A C 1
ATOM 4740 O O . LEU A 1 590 ? -34.173 13.261 37.014 1.00 26.97 590 LEU A O 1
ATOM 4744 N N . ASN A 1 591 ? -36.235 13.833 37.654 1.00 31.09 591 ASN A N 1
ATOM 4745 C CA . ASN A 1 591 ? -36.515 12.568 38.329 1.00 31.09 591 ASN A CA 1
ATOM 4746 C C . ASN A 1 591 ? -37.103 11.524 37.352 1.00 31.09 591 ASN A C 1
ATOM 4748 O O . ASN A 1 591 ? -38.282 11.179 37.425 1.00 31.09 591 ASN A O 1
ATOM 4752 N N . GLU A 1 592 ? -36.277 11.015 36.429 1.00 30.48 592 GLU A N 1
ATOM 4753 C CA . GLU A 1 592 ? -36.588 9.822 35.625 1.00 30.48 592 GLU A CA 1
ATOM 4754 C C . GLU A 1 592 ? -35.549 8.711 35.847 1.00 30.48 592 GLU A C 1
ATOM 4756 O O . GLU A 1 592 ? -34.493 8.674 35.226 1.00 30.48 592 GLU A O 1
ATOM 4761 N N . ARG A 1 593 ? -35.904 7.783 36.748 1.00 29.44 593 ARG A N 1
ATOM 4762 C CA . ARG A 1 593 ? -35.386 6.404 36.876 1.00 29.44 593 ARG A CA 1
ATOM 4763 C C . ARG A 1 593 ? -33.879 6.222 36.644 1.00 29.44 593 ARG A C 1
ATOM 4765 O O . ARG A 1 593 ? -33.447 5.680 35.629 1.00 29.44 593 ARG A O 1
ATOM 4772 N N . ILE A 1 594 ? -33.102 6.531 37.681 1.00 32.88 594 ILE A N 1
ATOM 4773 C CA . ILE A 1 594 ? -31.754 5.973 37.852 1.00 32.88 594 ILE A CA 1
ATOM 4774 C C . ILE A 1 594 ? -31.853 4.438 37.816 1.00 32.88 594 ILE A C 1
ATOM 4776 O O . ILE A 1 594 ? -32.642 3.848 38.557 1.00 32.88 594 ILE A O 1
ATOM 4780 N N . SER A 1 595 ? -31.065 3.805 36.941 1.00 30.45 595 SER A N 1
ATOM 4781 C CA . SER A 1 595 ? -30.931 2.346 36.886 1.00 30.45 595 SER A CA 1
ATOM 4782 C C . SER A 1 595 ? -30.413 1.816 38.223 1.00 30.45 595 SER A C 1
ATOM 4784 O O . SER A 1 595 ? -29.428 2.326 38.752 1.00 30.45 595 SER A O 1
ATOM 4786 N N . THR A 1 596 ? -31.049 0.775 38.755 1.00 34.12 596 THR A N 1
ATOM 4787 C CA . THR A 1 596 ? -30.643 0.100 39.999 1.00 34.12 596 THR A CA 1
ATOM 4788 C C . THR A 1 596 ? -29.532 -0.934 39.785 1.00 34.12 596 THR A C 1
ATOM 4790 O O . THR A 1 596 ? -29.363 -1.830 40.609 1.00 34.12 596 THR A O 1
ATOM 4793 N N . GLU A 1 597 ? -28.797 -0.857 38.675 1.00 34.56 597 GLU A N 1
ATOM 4794 C CA . GLU A 1 597 ? -27.641 -1.717 38.425 1.00 34.56 597 GLU A CA 1
ATOM 4795 C C . GLU A 1 597 ? -26.412 -1.211 39.200 1.00 34.56 597 GLU A C 1
ATOM 4797 O O . GLU A 1 597 ? -26.018 -0.051 39.034 1.00 34.56 597 GLU A O 1
ATOM 4802 N N . PRO A 1 598 ? -25.764 -2.057 40.025 1.00 37.00 598 PRO A N 1
ATOM 4803 C CA . PRO A 1 598 ? -24.428 -1.750 40.507 1.00 37.00 598 PRO A CA 1
ATOM 4804 C C . PRO A 1 598 ? -23.468 -1.651 39.312 1.00 37.00 598 PRO A C 1
ATOM 4806 O O . PRO A 1 598 ? -23.652 -2.338 38.309 1.00 37.00 598 PRO A O 1
ATOM 4809 N N . ASN A 1 599 ? -22.420 -0.832 39.455 1.00 41.25 599 ASN A N 1
ATOM 4810 C CA . ASN A 1 599 ? -21.336 -0.615 38.479 1.00 41.25 599 ASN A CA 1
ATOM 4811 C C . ASN A 1 599 ? -21.564 0.427 37.362 1.00 41.25 599 ASN A C 1
ATOM 4813 O O . ASN A 1 599 ? -20.831 0.407 36.374 1.00 41.25 599 ASN A O 1
ATOM 4817 N N . LEU A 1 600 ? -22.473 1.402 37.522 1.00 41.09 600 LEU A N 1
ATOM 4818 C CA . LEU A 1 600 ? -22.537 2.600 36.659 1.00 41.09 600 LEU A CA 1
ATOM 4819 C C . LEU A 1 600 ? -22.154 3.896 37.398 1.00 41.09 600 LEU A C 1
ATOM 4821 O O . LEU A 1 600 ? -22.796 4.267 38.376 1.00 41.09 600 LEU A O 1
ATOM 4825 N N . PHE A 1 601 ? -21.194 4.655 36.856 1.00 38.66 601 PHE A N 1
ATOM 4826 C CA . PHE A 1 601 ? -20.939 6.051 37.240 1.00 38.66 601 PHE A CA 1
ATOM 4827 C C . PHE A 1 601 ? -21.129 6.959 36.017 1.00 38.66 601 PHE A C 1
ATOM 4829 O O . PHE A 1 601 ? -20.478 6.769 34.990 1.00 38.66 601 PHE A O 1
ATOM 4836 N N . CYS A 1 602 ? -22.047 7.929 36.093 1.00 35.38 602 CYS A N 1
ATOM 4837 C CA . CYS A 1 602 ? -22.379 8.854 34.993 1.00 35.38 602 CYS A CA 1
ATOM 4838 C C . CYS A 1 602 ? -22.660 8.174 33.629 1.00 35.38 602 CYS A C 1
ATOM 4840 O O . CYS A 1 602 ? -22.278 8.693 32.581 1.00 35.38 602 CYS A O 1
ATOM 4842 N N . GLY A 1 603 ? -23.313 7.005 33.632 1.00 37.41 603 GLY A N 1
ATOM 4843 C CA . GLY A 1 603 ? -23.615 6.243 32.410 1.00 37.41 603 GLY A CA 1
ATOM 4844 C C . GLY A 1 603 ? -22.444 5.429 31.844 1.00 37.41 603 GLY A C 1
ATOM 4845 O O . GLY A 1 603 ? -22.560 4.890 30.746 1.00 37.41 603 GLY A O 1
ATOM 4846 N N . ILE A 1 604 ? -21.322 5.335 32.565 1.00 37.09 604 ILE A N 1
ATOM 4847 C CA . ILE A 1 604 ? -20.146 4.542 32.193 1.00 37.09 604 ILE A CA 1
ATOM 4848 C C . ILE A 1 604 ? -20.038 3.344 33.140 1.00 37.09 604 ILE A C 1
ATOM 4850 O O . ILE A 1 604 ? -20.072 3.506 34.361 1.00 37.09 604 ILE A O 1
ATOM 4854 N N . GLN A 1 605 ? -19.895 2.148 32.568 1.00 37.91 605 GLN A N 1
ATOM 4855 C CA . GLN A 1 605 ? -19.738 0.904 33.317 1.00 37.91 605 GLN A CA 1
ATOM 4856 C C . GLN A 1 605 ? -18.328 0.824 33.935 1.00 37.91 605 GLN A C 1
ATOM 4858 O O . GLN A 1 605 ? -17.326 0.963 33.231 1.00 37.91 605 GLN A O 1
ATOM 4863 N N . TYR A 1 606 ? -18.237 0.618 35.248 1.00 39.97 606 TYR A N 1
ATOM 4864 C CA . TYR A 1 606 ? -16.991 0.608 36.019 1.00 39.97 606 TYR A CA 1
ATOM 4865 C C . TYR A 1 606 ? -16.951 -0.606 36.952 1.00 39.97 606 TYR A C 1
ATOM 4867 O O . TYR A 1 606 ? -17.751 -0.716 37.871 1.00 39.97 606 TYR A O 1
ATOM 4875 N N . GLY A 1 607 ? -15.960 -1.479 36.757 1.00 38.88 607 GLY A N 1
ATOM 4876 C CA . GLY A 1 607 ? -15.817 -2.712 37.529 1.00 38.88 607 GLY A CA 1
ATOM 4877 C C . GLY A 1 607 ? -16.702 -3.838 36.997 1.00 38.88 607 GLY A C 1
ATOM 4878 O O . GLY A 1 607 ? -17.922 -3.781 37.070 1.00 38.88 607 GLY A O 1
ATOM 4879 N N . LEU A 1 608 ? -16.061 -4.888 36.486 1.00 31.83 608 LEU A N 1
ATOM 4880 C CA . LEU A 1 608 ? -16.658 -6.218 36.474 1.00 31.83 608 LEU A CA 1
ATOM 4881 C C . LEU A 1 608 ? -16.306 -6.845 37.821 1.00 31.83 608 LEU A C 1
ATOM 4883 O O . LEU A 1 608 ? -15.121 -7.045 38.102 1.00 31.83 608 LEU A O 1
ATOM 4887 N N . ASP A 1 609 ? -17.309 -7.105 38.654 1.00 33.56 609 ASP A N 1
ATOM 4888 C CA . ASP A 1 609 ? -17.097 -7.800 39.918 1.00 33.56 609 ASP A CA 1
ATOM 4889 C C . ASP A 1 609 ? -16.725 -9.260 39.636 1.00 33.56 609 ASP A C 1
ATOM 4891 O O . ASP A 1 609 ? -17.516 -10.036 39.099 1.00 33.56 609 ASP A O 1
ATOM 4895 N N . LEU A 1 610 ? -15.497 -9.633 39.999 1.00 27.48 610 LEU A N 1
ATOM 4896 C CA . LEU A 1 610 ? -15.098 -11.030 40.122 1.00 27.48 610 LEU A CA 1
ATOM 4897 C C . LEU A 1 610 ? -15.472 -11.492 41.537 1.00 27.48 610 LEU A C 1
ATOM 4899 O O . LEU A 1 610 ? -14.998 -10.879 42.499 1.00 27.48 610 LEU A O 1
ATOM 4903 N N . PRO A 1 611 ? -16.298 -12.538 41.703 1.00 31.45 611 PRO A N 1
ATOM 4904 C CA . PRO A 1 611 ? -16.674 -13.008 43.027 1.00 31.45 611 PRO A CA 1
ATOM 4905 C C . PRO A 1 611 ? -15.473 -13.624 43.760 1.00 31.45 611 PRO A C 1
ATOM 4907 O O . PRO A 1 611 ? -14.808 -14.508 43.233 1.00 31.45 611 PRO A O 1
ATOM 4910 N N . GLY A 1 612 ? -15.254 -13.157 44.994 1.00 29.59 612 GLY A N 1
ATOM 4911 C CA . GLY A 1 612 ? -14.662 -13.888 46.122 1.00 29.59 612 GLY A CA 1
ATOM 4912 C C . GLY A 1 612 ? -13.351 -14.657 45.910 1.00 29.59 612 GLY A C 1
ATOM 4913 O O . GLY A 1 612 ? -13.340 -15.778 45.410 1.00 29.59 612 GLY A O 1
ATOM 4914 N N . TRP A 1 613 ? -12.258 -14.145 46.484 1.00 24.33 613 TRP A N 1
ATOM 4915 C CA . TRP A 1 613 ? -11.127 -15.003 46.857 1.00 24.33 613 TRP A CA 1
ATOM 4916 C C . TRP A 1 613 ? -11.578 -15.970 47.973 1.00 24.33 613 TRP A C 1
ATOM 4918 O O . TRP A 1 613 ? -12.164 -15.500 48.952 1.00 24.33 613 TRP A O 1
ATOM 4928 N N . PRO A 1 614 ? -11.334 -17.290 47.877 1.00 30.50 614 PRO A N 1
ATOM 4929 C CA . PRO A 1 614 ? -11.868 -18.244 48.842 1.00 30.50 614 PRO A CA 1
ATOM 4930 C C . PRO A 1 614 ? -11.124 -18.191 50.182 1.00 30.50 614 PRO A C 1
ATOM 4932 O O . PRO A 1 614 ? -9.909 -18.389 50.246 1.00 30.50 614 PRO A O 1
ATOM 4935 N N . GLY A 1 615 ? -11.885 -17.981 51.256 1.00 24.94 615 GLY A N 1
ATOM 4936 C CA . GLY A 1 615 ? -11.521 -18.348 52.621 1.00 24.94 615 GLY A CA 1
ATOM 4937 C C . GLY A 1 615 ? -12.423 -19.493 53.080 1.00 24.94 615 GLY A C 1
ATOM 4938 O O . GLY A 1 615 ? -13.626 -19.303 53.185 1.00 24.94 615 GLY A O 1
ATOM 4939 N N . GLU A 1 616 ? -11.821 -20.665 53.279 1.00 27.28 616 GLU A N 1
ATOM 4940 C CA . GLU A 1 616 ? -12.311 -21.853 54.001 1.00 27.28 616 GLU A CA 1
ATOM 4941 C C . GLU A 1 616 ? -13.834 -22.133 54.072 1.00 27.28 616 GLU A C 1
ATOM 4943 O O . GLU A 1 616 ? -14.545 -21.642 54.942 1.00 27.28 616 GLU A O 1
ATOM 4948 N N . GLY A 1 617 ? -14.273 -23.115 53.272 1.00 29.67 617 GLY A N 1
ATOM 4949 C CA . GLY A 1 617 ? -15.193 -24.157 53.751 1.00 29.67 617 GLY A CA 1
ATOM 4950 C C . GLY A 1 617 ? -16.705 -23.934 53.626 1.00 29.67 617 GLY A C 1
ATOM 4951 O O . GLY A 1 617 ? -17.366 -23.652 54.619 1.00 29.67 617 GLY A O 1
ATOM 4952 N N . ALA A 1 618 ? -17.271 -24.261 52.458 1.00 24.72 618 ALA A N 1
ATOM 4953 C CA . ALA A 1 618 ? -18.531 -25.011 52.356 1.00 24.72 618 ALA A CA 1
ATOM 4954 C C . ALA A 1 618 ? -18.694 -25.634 50.955 1.00 24.72 618 ALA A C 1
ATOM 4956 O O . ALA A 1 618 ? -18.197 -25.107 49.966 1.00 24.72 618 ALA A O 1
ATOM 4957 N N . GLU A 1 619 ? -19.368 -26.777 50.929 1.00 27.00 619 GLU A N 1
ATOM 4958 C CA . GLU A 1 619 ? -19.529 -27.769 49.858 1.00 27.00 619 GLU A CA 1
ATOM 4959 C C . GLU A 1 619 ? -20.079 -27.260 48.505 1.00 27.00 619 GLU A C 1
ATOM 4961 O O . GLU A 1 619 ? -20.767 -26.243 48.418 1.00 27.00 619 GLU A O 1
ATOM 4966 N N . GLU A 1 620 ? -19.803 -28.024 47.438 1.00 29.48 620 GLU A N 1
ATOM 4967 C CA . GLU A 1 620 ? -20.375 -27.815 46.100 1.00 29.48 620 GLU A CA 1
ATOM 4968 C C . GLU A 1 620 ? -21.914 -27.839 46.087 1.00 29.48 620 GLU A C 1
ATOM 4970 O O . GLU A 1 620 ? -22.555 -28.572 46.844 1.00 29.48 620 GLU A O 1
ATOM 4975 N N . PRO A 1 621 ? -22.510 -27.180 45.081 1.00 27.56 621 PRO A N 1
ATOM 4976 C CA . PRO A 1 621 ? -23.384 -27.943 44.193 1.00 27.56 621 PRO A CA 1
ATOM 4977 C C . PRO A 1 621 ? -23.013 -27.750 42.716 1.00 27.56 621 PRO A C 1
ATOM 4979 O O . PRO A 1 621 ? -23.474 -26.829 42.037 1.00 27.56 621 PRO A O 1
ATOM 4982 N N . SER A 1 622 ? -22.235 -28.691 42.185 1.00 29.62 622 SER A N 1
ATOM 4983 C CA . SER A 1 622 ? -22.199 -28.981 40.755 1.00 29.62 622 SER A CA 1
ATOM 4984 C C . SER A 1 622 ? -23.550 -29.573 40.317 1.00 29.62 622 SER A C 1
ATOM 4986 O O . SER A 1 622 ? -24.009 -30.542 40.912 1.00 29.62 622 SER A O 1
ATOM 4988 N N . ALA A 1 623 ? -24.206 -28.981 39.301 1.00 27.83 623 ALA A N 1
ATOM 4989 C CA . ALA A 1 623 ? -25.232 -29.644 38.461 1.00 27.83 623 ALA A CA 1
ATOM 4990 C C . ALA A 1 623 ? -25.905 -28.750 37.394 1.00 27.83 623 ALA A C 1
ATOM 4992 O O . ALA A 1 623 ? -26.420 -29.295 36.423 1.00 27.83 623 ALA A O 1
ATOM 4993 N N . PHE A 1 624 ? -25.981 -27.417 37.556 1.00 25.97 624 PHE A N 1
ATOM 4994 C CA . PHE A 1 624 ? -27.005 -26.622 36.835 1.00 25.97 624 PHE A CA 1
ATOM 4995 C C . PHE A 1 624 ? -26.531 -25.660 35.724 1.00 25.97 624 PHE A C 1
ATOM 4997 O O . PHE A 1 624 ? -27.346 -24.913 35.189 1.00 25.97 624 PHE A O 1
ATOM 5004 N N . ILE A 1 625 ? -25.249 -25.680 35.334 1.00 27.97 625 ILE A N 1
ATOM 5005 C CA . ILE A 1 625 ? -24.717 -24.853 34.225 1.00 27.97 625 ILE A CA 1
ATOM 5006 C C . ILE A 1 625 ? -23.911 -25.715 33.232 1.00 27.97 625 ILE A C 1
ATOM 5008 O O . ILE A 1 625 ? -22.773 -25.423 32.897 1.00 27.97 625 ILE A O 1
ATOM 5012 N N . TRP A 1 626 ? -24.519 -26.804 32.752 1.00 24.98 626 TRP A N 1
ATOM 5013 C CA . TRP A 1 626 ? -24.010 -27.622 31.638 1.00 24.98 626 TRP A CA 1
ATOM 5014 C C . TRP A 1 626 ? -25.096 -27.775 30.564 1.00 24.98 626 TRP A C 1
ATOM 5016 O O . TRP A 1 626 ? -25.659 -28.848 30.365 1.00 24.98 626 TRP A O 1
ATOM 5026 N N . GLY A 1 627 ? -25.451 -26.662 29.914 1.00 26.06 627 GLY A N 1
ATOM 5027 C CA . GLY A 1 627 ? -26.500 -26.672 28.884 1.00 26.06 627 GLY A CA 1
ATOM 5028 C C . GLY A 1 627 ? -26.690 -25.408 28.040 1.00 26.06 627 GLY A C 1
ATOM 5029 O O . GLY A 1 627 ? -27.585 -25.409 27.202 1.00 26.06 627 GLY A O 1
ATOM 5030 N N . PHE A 1 628 ? -25.900 -24.342 28.234 1.00 27.56 628 PHE A N 1
ATOM 5031 C CA . PHE A 1 628 ? -26.081 -23.075 27.498 1.00 27.56 628 PHE A CA 1
ATOM 5032 C C . PHE A 1 628 ? -24.814 -22.466 26.867 1.00 27.56 628 PHE A C 1
ATOM 5034 O O . PHE A 1 628 ? -24.937 -21.496 26.123 1.00 27.56 628 PHE A O 1
ATOM 5041 N N . GLU A 1 629 ? -23.618 -23.031 27.079 1.00 27.70 629 GLU A N 1
ATOM 5042 C CA . GLU A 1 629 ? -22.369 -22.469 26.521 1.00 27.70 629 GLU A CA 1
ATOM 5043 C C . GLU A 1 629 ? -21.918 -23.092 25.182 1.00 27.70 629 GLU A C 1
ATOM 5045 O O . GLU A 1 629 ? -21.176 -22.456 24.436 1.00 27.70 629 GLU A O 1
ATOM 5050 N N . GLU A 1 630 ? -22.432 -24.263 24.782 1.00 26.53 630 GLU A N 1
ATOM 5051 C CA . GLU A 1 630 ? -22.049 -24.913 23.508 1.00 26.53 630 GLU A CA 1
ATOM 5052 C C . GLU A 1 630 ? -22.609 -24.242 22.232 1.00 26.53 630 GLU A C 1
ATOM 5054 O O . GLU A 1 630 ? -22.309 -24.688 21.126 1.00 26.53 630 GLU A O 1
ATOM 5059 N N . GLN A 1 631 ? -23.400 -23.163 22.335 1.00 26.95 631 GLN A N 1
ATOM 5060 C CA . GLN A 1 631 ? -24.018 -22.501 21.168 1.00 26.95 631 GLN A CA 1
ATOM 5061 C C . GLN A 1 631 ? -23.577 -21.053 20.892 1.00 26.95 631 GLN A C 1
ATOM 5063 O O . GLN A 1 631 ? -24.047 -20.475 19.914 1.00 26.95 631 GLN A O 1
ATOM 5068 N N . PHE A 1 632 ? -22.648 -20.473 21.668 1.00 28.91 632 PHE A N 1
ATOM 5069 C CA . PHE A 1 632 ? -22.173 -19.092 21.436 1.00 28.91 632 PHE A CA 1
ATOM 5070 C C . PHE A 1 632 ? -20.661 -18.917 21.201 1.00 28.91 632 PHE A C 1
ATOM 5072 O O . PHE A 1 632 ? -20.215 -17.798 20.944 1.00 28.91 632 PHE A O 1
ATOM 5079 N N . MET A 1 633 ? -19.881 -20.002 21.137 1.00 30.08 633 MET A N 1
ATOM 5080 C CA . MET A 1 633 ? -18.516 -19.985 20.579 1.00 30.08 633 MET A CA 1
ATOM 5081 C C . MET A 1 633 ? -18.536 -19.981 19.040 1.00 30.08 633 MET A C 1
ATOM 5083 O O . MET A 1 633 ? -18.102 -20.919 18.369 1.00 30.08 633 MET A O 1
ATOM 5087 N N . ALA A 1 634 ? -19.055 -18.898 18.457 1.00 31.05 634 ALA A N 1
ATOM 5088 C CA . ALA A 1 634 ? -18.916 -18.642 17.030 1.00 31.05 634 ALA A CA 1
ATOM 5089 C C . ALA A 1 634 ? -17.448 -18.309 16.714 1.00 31.05 634 ALA A C 1
ATOM 5091 O O . ALA A 1 634 ? -16.962 -17.231 17.055 1.00 31.05 634 ALA A O 1
ATOM 5092 N N . ARG A 1 635 ? -16.749 -19.245 16.054 1.00 45.06 635 ARG A N 1
ATOM 5093 C CA . ARG A 1 635 ? -15.398 -19.036 15.503 1.00 45.06 635 ARG A CA 1
ATOM 5094 C C . ARG A 1 635 ? -15.340 -17.722 14.719 1.00 45.06 635 ARG A C 1
ATOM 5096 O O . ARG A 1 635 ? -16.253 -17.432 13.946 1.00 45.06 635 ARG A O 1
ATOM 5103 N N . ASP A 1 636 ? -14.248 -16.976 14.888 1.00 56.97 636 ASP A N 1
ATOM 5104 C CA . ASP A 1 636 ? -13.963 -15.742 14.151 1.00 56.97 636 ASP A CA 1
ATOM 5105 C C . ASP A 1 636 ? -14.176 -15.962 12.642 1.00 56.97 636 ASP A C 1
ATOM 5107 O O . ASP A 1 636 ? -13.464 -16.735 12.003 1.00 56.97 636 ASP A O 1
ATOM 5111 N N . GLY A 1 637 ? -15.203 -15.320 12.076 1.00 73.31 637 GLY A N 1
ATOM 5112 C CA . GLY A 1 637 ? -15.695 -15.598 10.721 1.00 73.31 637 GLY A CA 1
ATOM 5113 C C . GLY A 1 637 ? -14.776 -15.127 9.589 1.00 73.31 637 GLY A C 1
ATOM 5114 O O . GLY A 1 637 ? -15.179 -15.156 8.425 1.00 73.31 637 GLY A O 1
ATOM 5115 N N . ARG A 1 638 ? -13.574 -14.650 9.922 1.00 92.00 638 ARG A N 1
ATOM 5116 C CA . ARG A 1 638 ? -12.570 -14.146 8.986 1.00 92.00 638 ARG A CA 1
ATOM 5117 C C . ARG A 1 638 ? -11.790 -15.304 8.342 1.00 92.00 638 ARG A C 1
ATOM 5119 O O . ARG A 1 638 ? -11.438 -16.263 9.031 1.00 92.00 638 ARG A O 1
ATOM 5126 N N . PRO A 1 639 ? -11.503 -15.245 7.031 1.00 97.00 639 PRO A N 1
ATOM 5127 C CA . PRO A 1 639 ? -10.768 -16.294 6.342 1.00 97.00 639 PRO A CA 1
ATOM 5128 C C . PRO A 1 639 ? -9.261 -16.201 6.606 1.00 97.00 639 PRO A C 1
ATOM 5130 O O . PRO A 1 639 ? -8.695 -15.111 6.738 1.00 97.00 639 PRO A O 1
ATOM 5133 N N . ASN A 1 640 ? -8.599 -17.354 6.597 1.00 98.56 640 ASN A N 1
ATOM 5134 C CA . ASN A 1 640 ? -7.159 -17.443 6.387 1.00 98.56 640 ASN A CA 1
ATOM 5135 C C . ASN A 1 640 ? -6.821 -17.053 4.941 1.00 98.56 640 ASN A C 1
ATOM 5137 O O . ASN A 1 640 ? -7.663 -17.163 4.048 1.00 98.56 640 ASN A O 1
ATOM 5141 N N . ILE A 1 641 ? -5.579 -16.650 4.691 1.00 98.81 641 ILE A N 1
ATOM 5142 C CA . ILE A 1 641 ? -5.094 -16.268 3.364 1.00 98.81 641 ILE A CA 1
ATOM 5143 C C . ILE A 1 641 ? -3.750 -16.960 3.115 1.00 98.81 641 ILE A C 1
ATOM 5145 O O . ILE A 1 641 ? -2.779 -16.720 3.829 1.00 98.81 641 ILE A O 1
ATOM 5149 N N . VAL A 1 642 ? -3.685 -17.797 2.082 1.00 98.88 642 VAL A N 1
ATOM 5150 C CA . VAL A 1 642 ? -2.439 -18.343 1.533 1.00 98.88 642 VAL A CA 1
ATOM 5151 C C . VAL A 1 642 ? -2.194 -17.686 0.181 1.00 98.88 642 VAL A C 1
ATOM 5153 O O . VAL A 1 642 ? -2.972 -17.860 -0.755 1.00 98.88 642 VAL A O 1
ATOM 5156 N N . PHE A 1 643 ? -1.103 -16.936 0.082 1.00 98.94 643 PHE A N 1
ATOM 5157 C CA . PHE A 1 643 ? -0.644 -16.295 -1.139 1.00 98.94 643 PHE A CA 1
ATOM 5158 C C . PHE A 1 643 ? 0.589 -17.033 -1.666 1.00 98.94 643 PHE A C 1
ATOM 5160 O O . PHE A 1 643 ? 1.690 -16.873 -1.138 1.00 98.94 643 PHE A O 1
ATOM 5167 N N . ILE A 1 644 ? 0.387 -17.869 -2.684 1.00 98.94 644 ILE A N 1
ATOM 5168 C CA . ILE A 1 644 ? 1.449 -18.593 -3.381 1.00 98.94 644 ILE A CA 1
ATOM 5169 C C . ILE A 1 644 ? 1.901 -17.743 -4.566 1.00 98.94 644 ILE A C 1
ATOM 5171 O O . ILE A 1 644 ? 1.091 -17.387 -5.426 1.00 98.94 644 ILE A O 1
ATOM 5175 N N . MET A 1 645 ? 3.193 -17.432 -4.629 1.00 98.81 645 MET A N 1
ATOM 5176 C CA . MET A 1 645 ? 3.768 -16.667 -5.731 1.00 98.81 645 MET A CA 1
ATOM 5177 C C . MET A 1 645 ? 4.998 -17.365 -6.299 1.00 98.81 645 MET A C 1
ATOM 5179 O O . MET A 1 645 ? 5.980 -17.597 -5.593 1.00 98.81 645 MET A O 1
ATOM 5183 N N . ALA A 1 646 ? 4.939 -17.679 -7.588 1.00 98.31 646 ALA A N 1
ATOM 5184 C CA . ALA A 1 646 ? 6.101 -18.067 -8.370 1.00 98.31 646 ALA A CA 1
ATOM 5185 C C . ALA A 1 646 ? 6.908 -16.833 -8.812 1.00 98.31 646 ALA A C 1
ATOM 5187 O O . ALA A 1 646 ? 6.465 -15.690 -8.693 1.00 98.31 646 ALA A O 1
ATOM 5188 N N . ASP A 1 647 ? 8.110 -17.075 -9.312 1.00 98.06 647 ASP A N 1
ATOM 5189 C CA . ASP A 1 647 ? 9.068 -16.058 -9.738 1.00 98.06 647 ASP A CA 1
ATOM 5190 C C . ASP A 1 647 ? 9.394 -16.317 -11.208 1.00 98.06 647 ASP A C 1
ATOM 5192 O O . ASP A 1 647 ? 9.975 -17.353 -11.522 1.00 98.06 647 ASP A O 1
ATOM 5196 N N . ASP A 1 648 ? 8.971 -15.420 -12.105 1.00 97.88 648 ASP A N 1
ATOM 5197 C CA . ASP A 1 648 ? 9.030 -15.593 -13.570 1.00 97.88 648 ASP A CA 1
ATOM 5198 C C . ASP A 1 648 ? 8.121 -16.700 -14.172 1.00 97.88 648 ASP A C 1
ATOM 5200 O O . ASP A 1 648 ? 8.449 -17.280 -15.214 1.00 97.88 648 ASP A O 1
ATOM 5204 N N . HIS A 1 649 ? 6.959 -17.011 -13.580 1.00 98.38 649 HIS A N 1
ATOM 5205 C CA . HIS A 1 649 ? 6.010 -17.969 -14.173 1.00 98.38 649 HIS A CA 1
ATOM 5206 C C . HIS A 1 649 ? 4.997 -17.304 -15.130 1.00 98.38 649 HIS A C 1
ATOM 5208 O O . HIS A 1 649 ? 4.105 -16.566 -14.712 1.00 98.38 649 HIS A O 1
ATOM 5214 N N . ALA A 1 650 ? 5.096 -17.606 -16.426 1.00 97.88 650 ALA A N 1
ATOM 5215 C CA . ALA A 1 650 ? 4.177 -17.114 -17.447 1.00 97.88 650 ALA A CA 1
ATOM 5216 C C . ALA A 1 650 ? 2.775 -17.740 -17.347 1.00 97.88 650 ALA A C 1
ATOM 5218 O O . ALA A 1 650 ? 2.614 -18.934 -17.097 1.00 97.88 650 ALA A O 1
ATOM 5219 N N . SER A 1 651 ? 1.743 -16.955 -17.672 1.00 96.69 651 SER A N 1
ATOM 5220 C CA . SER A 1 651 ? 0.361 -17.444 -17.794 1.00 96.69 651 SER A CA 1
ATOM 5221 C C . SER A 1 651 ? 0.234 -18.580 -18.816 1.00 96.69 651 SER A C 1
ATOM 5223 O O . SER A 1 651 ? -0.402 -19.596 -18.548 1.00 96.69 651 SER A O 1
ATOM 5225 N N . LYS A 1 652 ? 0.898 -18.452 -19.972 1.00 95.38 652 LYS A N 1
ATOM 5226 C CA . LYS A 1 652 ? 0.871 -19.436 -21.066 1.00 95.38 652 LYS A CA 1
ATOM 5227 C C . LYS A 1 652 ? 1.438 -20.808 -20.683 1.00 95.38 652 LYS A C 1
ATOM 5229 O O . LYS A 1 652 ? 1.052 -21.800 -21.295 1.00 95.38 652 LYS A O 1
ATOM 5234 N N . SER A 1 653 ? 2.305 -20.906 -19.675 1.00 97.50 653 SER A N 1
ATOM 5235 C CA . SER A 1 653 ? 2.810 -22.192 -19.178 1.00 97.50 653 SER A CA 1
ATOM 5236 C C . SER A 1 653 ? 1.952 -22.806 -18.066 1.00 97.50 653 SER A C 1
ATOM 5238 O O . SER A 1 653 ? 2.394 -23.755 -17.435 1.00 97.50 653 SER A O 1
ATOM 5240 N N . ILE A 1 654 ? 0.722 -22.338 -17.843 1.00 98.44 654 ILE A N 1
ATOM 5241 C CA . ILE A 1 654 ? -0.255 -22.976 -16.944 1.00 98.44 654 ILE A CA 1
ATOM 5242 C C . ILE A 1 654 ? -1.389 -23.552 -17.800 1.00 98.44 654 ILE A C 1
ATOM 5244 O O . ILE A 1 654 ? -1.967 -22.846 -18.632 1.00 98.44 654 ILE A O 1
ATOM 5248 N N . SER A 1 655 ? -1.719 -24.837 -17.634 1.00 97.94 655 SER A N 1
ATOM 5249 C CA . SER A 1 655 ? -2.609 -25.543 -18.570 1.00 97.94 655 SER A CA 1
ATOM 5250 C C . SER A 1 655 ? -4.009 -24.939 -18.650 1.00 97.94 655 SER A C 1
ATOM 5252 O O . SER A 1 655 ? -4.550 -24.833 -19.754 1.00 97.94 655 SER A O 1
ATOM 5254 N N . CYS A 1 656 ? -4.571 -24.440 -17.545 1.00 97.69 656 CYS A N 1
ATOM 5255 C CA . CYS A 1 656 ? -5.879 -23.792 -17.576 1.00 97.69 656 CYS A CA 1
ATOM 5256 C C . CYS A 1 656 ? -5.914 -22.496 -18.399 1.00 97.69 656 CYS A C 1
ATOM 5258 O O . CYS A 1 656 ? -7.007 -22.084 -18.774 1.00 97.69 656 CYS A O 1
ATOM 5260 N N . TYR A 1 657 ? -4.784 -21.838 -18.691 1.00 97.62 657 TYR A N 1
ATOM 5261 C CA . TYR A 1 657 ? -4.738 -20.665 -19.582 1.00 97.62 657 TYR A CA 1
ATOM 5262 C C . TYR A 1 657 ? -4.727 -21.042 -21.076 1.00 97.62 657 TYR A C 1
ATOM 5264 O O . TYR A 1 657 ? -4.943 -20.182 -21.926 1.00 97.62 657 TYR A O 1
ATOM 5272 N N . GLY A 1 658 ? -4.576 -22.329 -21.410 1.00 93.62 658 GLY A N 1
ATOM 5273 C CA . GLY A 1 658 ? -4.980 -22.872 -22.710 1.00 93.62 658 GLY A CA 1
ATOM 5274 C C . GLY A 1 658 ? -3.959 -22.807 -23.850 1.00 93.62 658 GLY A C 1
ATOM 5275 O O . GLY A 1 658 ? -4.319 -23.152 -24.973 1.00 93.62 658 GLY A O 1
ATOM 5276 N N . ALA A 1 659 ? -2.697 -22.433 -23.605 1.00 91.94 659 ALA A N 1
ATOM 5277 C CA . ALA A 1 659 ? -1.668 -22.442 -24.659 1.00 91.94 659 ALA A CA 1
ATOM 5278 C C . ALA A 1 659 ? -1.196 -23.861 -25.056 1.00 91.94 659 ALA A C 1
ATOM 5280 O O . ALA A 1 659 ? -0.631 -24.043 -26.131 1.00 91.94 659 ALA A O 1
ATOM 5281 N N . GLY A 1 660 ? -1.436 -24.871 -24.208 1.00 91.94 660 GLY A N 1
ATOM 5282 C CA . GLY A 1 660 ? -1.200 -26.287 -24.530 1.00 91.94 660 GLY A CA 1
ATOM 5283 C C . GLY A 1 660 ? 0.261 -26.757 -24.483 1.00 91.94 660 GLY A C 1
ATOM 5284 O O . GLY A 1 660 ? 0.561 -27.813 -25.031 1.00 91.94 660 GLY A O 1
ATOM 5285 N N . ILE A 1 661 ? 1.159 -25.995 -23.847 1.00 94.12 661 ILE A N 1
ATOM 5286 C CA . ILE A 1 661 ? 2.600 -26.310 -23.741 1.00 94.12 661 ILE A CA 1
ATOM 5287 C C . ILE A 1 661 ? 3.017 -26.967 -22.412 1.00 94.12 661 ILE A C 1
ATOM 5289 O O . ILE A 1 661 ? 4.148 -27.425 -22.294 1.00 94.12 661 ILE A O 1
ATOM 5293 N N . ASN A 1 662 ? 2.130 -27.001 -21.413 1.00 95.75 662 ASN A N 1
ATOM 5294 C CA . ASN A 1 662 ? 2.387 -27.530 -20.070 1.00 95.75 662 ASN A CA 1
ATOM 5295 C C . ASN A 1 662 ? 1.152 -28.292 -19.552 1.00 95.75 662 ASN A C 1
ATOM 5297 O O . ASN A 1 662 ? 0.062 -28.150 -20.112 1.00 95.75 662 ASN A O 1
ATOM 5301 N N . HIS A 1 663 ? 1.311 -29.056 -18.472 1.00 95.25 663 HIS A N 1
ATOM 5302 C CA . HIS A 1 663 ? 0.233 -29.719 -17.740 1.00 95.25 663 HIS A CA 1
ATOM 5303 C C . HIS A 1 663 ? 0.417 -29.495 -16.231 1.00 95.25 663 HIS A C 1
ATOM 5305 O O . HIS A 1 663 ? 1.246 -30.143 -15.599 1.00 95.25 663 HIS A O 1
ATOM 5311 N N . THR A 1 664 ? -0.369 -28.578 -15.665 1.00 98.31 664 THR A N 1
ATOM 5312 C CA . THR A 1 664 ? -0.291 -28.115 -14.269 1.00 98.31 664 THR A CA 1
ATOM 5313 C C . THR A 1 664 ? -1.589 -28.451 -13.523 1.00 98.31 664 THR A C 1
ATOM 5315 O O . THR A 1 664 ? -2.427 -27.571 -13.299 1.00 98.31 664 THR A O 1
ATOM 5318 N N . PRO A 1 665 ? -1.846 -29.737 -13.212 1.00 98.38 665 PRO A N 1
ATOM 5319 C CA . PRO A 1 665 ? -3.139 -30.187 -12.714 1.00 98.38 665 PRO A CA 1
ATOM 5320 C C . PRO A 1 665 ? -3.521 -29.570 -11.366 1.00 98.38 665 PRO A C 1
ATOM 5322 O O . PRO A 1 665 ? -4.714 -29.338 -11.165 1.00 98.38 665 PRO A O 1
ATOM 5325 N N . ASN A 1 666 ? -2.562 -29.291 -10.476 1.00 98.75 666 ASN A N 1
ATOM 5326 C CA . ASN A 1 666 ? -2.824 -28.744 -9.144 1.00 98.75 666 ASN A CA 1
ATOM 5327 C C . ASN A 1 666 ? -3.032 -27.227 -9.162 1.00 98.75 666 ASN A C 1
ATOM 5329 O O . ASN A 1 666 ? -3.936 -26.731 -8.494 1.00 98.75 666 ASN A O 1
ATOM 5333 N N . ILE A 1 667 ? -2.288 -26.485 -9.983 1.00 98.81 667 ILE A N 1
ATOM 5334 C CA . ILE A 1 667 ? -2.573 -25.063 -10.229 1.00 98.81 667 ILE A CA 1
ATOM 5335 C C . ILE A 1 667 ? -3.942 -24.931 -10.919 1.00 98.81 667 ILE A C 1
ATOM 5337 O O . ILE A 1 667 ? -4.765 -24.104 -10.524 1.00 98.81 667 ILE A O 1
ATOM 5341 N N . ASP A 1 668 ? -4.262 -25.820 -11.865 1.00 98.75 668 ASP A N 1
ATOM 5342 C CA . ASP A 1 668 ? -5.577 -25.877 -12.511 1.00 98.75 668 ASP A CA 1
ATOM 5343 C C . ASP A 1 668 ? -6.723 -26.195 -11.529 1.00 98.75 668 ASP A C 1
ATOM 5345 O O . ASP A 1 668 ? -7.876 -25.861 -11.822 1.00 98.75 668 ASP A O 1
ATOM 5349 N N . ARG A 1 669 ? -6.460 -26.831 -10.373 1.00 98.31 669 ARG A N 1
ATOM 5350 C CA . ARG A 1 669 ? -7.486 -27.024 -9.329 1.00 98.31 669 ARG A CA 1
ATOM 5351 C C . ARG A 1 669 ? -7.978 -25.688 -8.785 1.00 98.31 669 ARG A C 1
ATOM 5353 O O . ARG A 1 669 ? -9.181 -25.542 -8.613 1.00 98.31 669 ARG A O 1
ATOM 5360 N N . LEU A 1 670 ? -7.112 -24.685 -8.625 1.00 98.56 670 LEU A N 1
ATOM 5361 C CA . LEU A 1 670 ? -7.519 -23.345 -8.177 1.00 98.56 670 LEU A CA 1
ATOM 5362 C C . LEU A 1 670 ? -8.485 -22.664 -9.160 1.00 98.56 670 LEU A C 1
ATOM 5364 O O . LEU A 1 670 ? -9.396 -21.963 -8.727 1.00 98.56 670 LEU A O 1
ATOM 5368 N N . ALA A 1 671 ? -8.343 -22.916 -10.468 1.00 98.00 671 ALA A N 1
ATOM 5369 C CA . ALA A 1 671 ? -9.333 -22.493 -11.463 1.00 98.00 671 ALA A CA 1
ATOM 5370 C C . ALA A 1 671 ? -10.654 -23.267 -11.318 1.00 98.00 671 ALA A C 1
ATOM 5372 O O . ALA A 1 671 ? -11.730 -22.676 -11.300 1.00 98.00 671 ALA A O 1
ATOM 5373 N N . LYS A 1 672 ? -10.580 -24.603 -11.229 1.00 98.44 672 LYS A N 1
ATOM 5374 C CA . LYS A 1 672 ? -11.749 -25.504 -11.203 1.00 98.44 672 LYS A CA 1
ATOM 5375 C C . LYS A 1 672 ? -12.585 -25.362 -9.929 1.00 98.44 672 LYS A C 1
ATOM 5377 O O . LYS A 1 672 ? -13.803 -25.464 -9.992 1.00 98.44 672 LYS A O 1
ATOM 5382 N N . GLU A 1 673 ? -11.933 -25.129 -8.795 1.00 98.25 673 GLU A N 1
ATOM 5383 C CA . GLU A 1 673 ? -12.517 -24.996 -7.452 1.00 98.25 673 GLU A CA 1
ATOM 5384 C C . GLU A 1 673 ? -12.774 -23.522 -7.071 1.00 98.25 673 GLU A C 1
ATOM 5386 O O . GLU A 1 673 ? -13.278 -23.237 -5.986 1.00 98.25 673 GLU A O 1
ATOM 5391 N N . GLY A 1 674 ? -12.427 -22.578 -7.952 1.00 98.25 674 GLY A N 1
ATOM 5392 C CA . GLY A 1 674 ? -12.459 -21.140 -7.692 1.00 98.25 674 GLY A CA 1
ATOM 5393 C C . GLY A 1 674 ? -12.625 -20.312 -8.966 1.00 98.25 674 GLY A C 1
ATOM 5394 O O . GLY A 1 674 ? -13.513 -20.587 -9.773 1.00 98.25 674 GLY A O 1
ATOM 5395 N N . MET A 1 675 ? -11.791 -19.286 -9.130 1.00 98.62 675 MET A N 1
ATOM 5396 C CA . MET A 1 675 ? -11.834 -18.338 -10.245 1.00 98.62 675 MET A CA 1
ATOM 5397 C C . MET A 1 675 ? -10.454 -18.147 -10.887 1.00 98.62 675 MET A C 1
ATOM 5399 O O . MET A 1 675 ? -9.441 -18.050 -10.192 1.00 98.62 675 MET A O 1
ATOM 5403 N N . ARG A 1 676 ? -10.426 -18.021 -12.220 1.00 98.69 676 ARG A N 1
ATOM 5404 C CA . ARG A 1 676 ? -9.255 -17.589 -13.008 1.00 98.69 676 ARG A CA 1
ATOM 5405 C C . ARG A 1 676 ? -9.482 -16.177 -13.556 1.00 98.69 676 ARG A C 1
ATOM 5407 O O . ARG A 1 676 ? -10.504 -15.935 -14.197 1.00 98.69 676 ARG A O 1
ATOM 5414 N N . PHE A 1 677 ? -8.521 -15.271 -13.391 1.00 98.69 677 PHE A N 1
ATOM 5415 C CA . PHE A 1 677 ? -8.538 -13.979 -14.088 1.00 98.69 677 PHE A CA 1
ATOM 5416 C C . PHE A 1 677 ? -7.791 -14.078 -15.417 1.00 98.69 677 PHE A C 1
ATOM 5418 O O . PHE A 1 677 ? -6.662 -14.570 -15.468 1.00 98.69 677 PHE A O 1
ATOM 5425 N N . ASN A 1 678 ? -8.399 -13.576 -16.491 1.00 97.69 678 ASN A N 1
ATOM 5426 C CA . ASN A 1 678 ? -7.734 -13.436 -17.790 1.00 97.69 678 ASN A CA 1
ATOM 5427 C C . ASN A 1 678 ? -6.874 -12.168 -17.867 1.00 97.69 678 ASN A C 1
ATOM 5429 O O . ASN A 1 678 ? -5.967 -12.088 -18.690 1.00 97.69 678 ASN A O 1
ATOM 5433 N N . HIS A 1 679 ? -7.138 -11.188 -17.004 1.00 98.00 679 HIS A N 1
ATOM 5434 C CA . HIS A 1 679 ? -6.614 -9.832 -17.127 1.00 98.00 679 HIS A CA 1
ATOM 5435 C C . HIS A 1 679 ? -6.049 -9.307 -15.796 1.00 98.00 679 HIS A C 1
ATOM 5437 O O . HIS A 1 679 ? -6.471 -8.274 -15.286 1.00 98.00 679 HIS A O 1
ATOM 5443 N N . CYS A 1 680 ? -5.073 -10.027 -15.234 1.00 98.69 680 CYS A N 1
ATOM 5444 C CA . CYS A 1 680 ? -4.246 -9.546 -14.124 1.00 98.69 680 CYS A CA 1
ATOM 5445 C C . CYS A 1 680 ? -2.900 -9.024 -14.650 1.00 98.69 680 CYS A C 1
ATOM 5447 O O . CYS A 1 680 ? -2.274 -9.684 -15.480 1.00 98.69 680 CYS A O 1
ATOM 5449 N N . TYR A 1 681 ? -2.457 -7.854 -14.180 1.00 98.81 681 TYR A N 1
ATOM 5450 C CA . TYR A 1 681 ? -1.265 -7.176 -14.697 1.00 98.81 681 TYR A CA 1
ATOM 5451 C C . TYR A 1 681 ? -0.318 -6.664 -13.609 1.00 98.81 681 TYR A C 1
ATOM 5453 O O . TYR A 1 681 ? -0.739 -6.175 -12.557 1.00 98.81 681 TYR A O 1
ATOM 5461 N N . VAL A 1 682 ? 0.980 -6.714 -13.906 1.00 98.75 682 VAL A N 1
ATOM 5462 C CA . VAL A 1 682 ? 2.040 -6.191 -13.035 1.00 98.75 682 VAL A CA 1
ATOM 5463 C C . VAL A 1 682 ? 2.254 -4.695 -13.283 1.00 98.75 682 VAL A C 1
ATOM 5465 O O . VAL A 1 682 ? 2.360 -4.270 -14.429 1.00 98.75 682 VAL A O 1
ATOM 5468 N N . THR A 1 683 ? 2.373 -3.863 -12.244 1.00 98.19 683 THR A N 1
ATOM 5469 C CA . THR A 1 683 ? 2.614 -2.416 -12.442 1.00 98.19 683 THR A CA 1
ATOM 5470 C C . THR A 1 683 ? 4.038 -2.067 -12.888 1.00 98.19 683 THR A C 1
ATOM 5472 O O . THR A 1 683 ? 4.268 -0.965 -13.383 1.00 98.19 683 THR A O 1
ATOM 5475 N N . ASN A 1 684 ? 4.998 -2.979 -12.721 1.00 98.19 684 ASN A N 1
ATOM 5476 C CA . ASN A 1 684 ? 6.390 -2.860 -13.163 1.00 98.19 684 ASN A CA 1
ATOM 5477 C C . ASN A 1 684 ? 6.969 -4.279 -13.321 1.00 98.19 684 ASN A C 1
ATOM 5479 O O . ASN A 1 684 ? 7.094 -4.989 -12.327 1.00 98.19 684 ASN A O 1
ATOM 5483 N N . SER A 1 685 ? 7.276 -4.709 -14.552 1.00 96.62 685 SER A N 1
ATOM 5484 C CA . SER A 1 685 ? 7.593 -6.111 -14.904 1.00 96.62 685 SER A CA 1
ATOM 5485 C C . SER A 1 685 ? 8.998 -6.572 -14.485 1.00 96.62 685 SER A C 1
ATOM 5487 O O . SER A 1 685 ? 9.796 -7.001 -15.322 1.00 96.62 685 SER A O 1
ATOM 5489 N N . ILE A 1 686 ? 9.330 -6.460 -13.200 1.00 95.50 686 ILE A N 1
ATOM 5490 C CA . ILE A 1 686 ? 10.586 -6.937 -12.615 1.00 95.50 686 ILE A CA 1
ATOM 5491 C C . ILE A 1 686 ? 10.394 -7.230 -11.112 1.00 95.50 686 ILE A C 1
ATOM 5493 O O . ILE A 1 686 ? 9.565 -6.598 -10.453 1.00 95.50 686 ILE A O 1
ATOM 5497 N N . CYS A 1 687 ? 11.144 -8.195 -10.568 1.00 95.25 687 CYS A N 1
ATOM 5498 C CA . CYS A 1 687 ? 10.819 -8.847 -9.292 1.00 95.25 687 CYS A CA 1
ATOM 5499 C C . CYS A 1 687 ? 10.787 -7.910 -8.064 1.00 95.25 687 CYS A C 1
ATOM 5501 O O . CYS A 1 687 ? 9.763 -7.868 -7.381 1.00 95.25 687 CYS A O 1
ATOM 5503 N N . THR A 1 688 ? 11.852 -7.142 -7.772 1.00 96.94 688 THR A N 1
ATOM 5504 C CA . THR A 1 688 ? 11.916 -6.247 -6.586 1.00 96.94 688 THR A CA 1
ATOM 5505 C C . THR A 1 688 ? 10.750 -5.243 -6.562 1.00 96.94 688 THR A C 1
ATOM 5507 O O . THR A 1 688 ? 10.017 -5.195 -5.570 1.00 96.94 688 THR A O 1
ATOM 5510 N N . PRO A 1 689 ? 10.482 -4.481 -7.644 1.00 97.75 689 PRO A N 1
ATOM 5511 C CA . PRO A 1 689 ? 9.379 -3.525 -7.671 1.00 97.75 689 PRO A CA 1
ATOM 5512 C C . PRO A 1 689 ? 7.990 -4.174 -7.666 1.00 97.75 689 PRO A C 1
ATOM 5514 O O . PRO A 1 689 ? 7.087 -3.618 -7.040 1.00 97.75 689 PRO A O 1
ATOM 5517 N N . SER A 1 690 ? 7.796 -5.335 -8.309 1.00 98.56 690 SER A N 1
ATOM 5518 C CA . SER A 1 690 ? 6.507 -6.043 -8.260 1.00 98.56 690 SER A CA 1
ATOM 5519 C C . SER A 1 690 ? 6.181 -6.522 -6.841 1.00 98.56 690 SER A C 1
ATOM 5521 O O . SER A 1 690 ? 5.095 -6.253 -6.322 1.00 98.56 690 SER A O 1
ATOM 5523 N N . ARG A 1 691 ? 7.158 -7.137 -6.160 1.00 98.62 691 ARG A N 1
ATOM 5524 C CA . ARG A 1 691 ? 7.030 -7.600 -4.767 1.00 98.62 691 ARG A CA 1
ATOM 5525 C C . ARG A 1 691 ? 6.715 -6.443 -3.816 1.00 98.62 691 ARG A C 1
ATOM 5527 O O . ARG A 1 691 ? 5.852 -6.586 -2.951 1.00 98.62 691 ARG A O 1
ATOM 5534 N N . ALA A 1 692 ? 7.331 -5.276 -4.021 1.00 98.44 692 ALA A N 1
ATOM 5535 C CA . ALA A 1 692 ? 7.026 -4.064 -3.258 1.00 98.44 692 ALA A CA 1
ATOM 5536 C C . ALA A 1 692 ? 5.602 -3.544 -3.527 1.00 98.44 692 ALA A C 1
ATOM 5538 O O . ALA A 1 692 ? 4.894 -3.179 -2.587 1.00 98.44 692 ALA A O 1
ATOM 5539 N N . ALA A 1 693 ? 5.161 -3.546 -4.789 1.00 98.62 693 ALA A N 1
ATOM 5540 C CA . ALA A 1 693 ? 3.824 -3.101 -5.177 1.00 98.62 693 ALA A CA 1
ATOM 5541 C C . ALA A 1 693 ? 2.716 -3.980 -4.570 1.00 98.62 693 ALA A C 1
ATOM 5543 O O . ALA A 1 693 ? 1.750 -3.447 -4.024 1.00 98.62 693 ALA A O 1
ATOM 5544 N N . ILE A 1 694 ? 2.900 -5.306 -4.578 1.00 98.75 694 ILE A N 1
ATOM 5545 C CA . ILE A 1 694 ? 1.999 -6.281 -3.938 1.00 98.75 694 ILE A CA 1
ATOM 5546 C C . ILE A 1 694 ? 1.947 -6.073 -2.418 1.00 98.75 694 ILE A C 1
ATOM 5548 O O . ILE A 1 694 ? 0.870 -5.999 -1.832 1.00 98.75 694 ILE A O 1
ATOM 5552 N N . LEU A 1 695 ? 3.110 -5.967 -1.768 1.00 98.38 695 LEU A N 1
ATOM 5553 C CA . LEU A 1 695 ? 3.216 -5.899 -0.308 1.00 98.38 695 LEU A CA 1
ATOM 5554 C C . LEU A 1 695 ? 2.685 -4.573 0.274 1.00 98.38 695 LEU A C 1
ATOM 5556 O O . LEU A 1 695 ? 2.097 -4.560 1.361 1.00 98.38 695 LEU A O 1
ATOM 5560 N N . CYS A 1 696 ? 2.889 -3.458 -0.431 1.00 97.88 696 CYS A N 1
ATOM 5561 C CA . CYS A 1 696 ? 2.455 -2.129 0.006 1.00 97.88 696 CYS A CA 1
ATOM 5562 C C . CYS A 1 696 ? 1.100 -1.692 -0.569 1.00 97.88 696 CYS A C 1
ATOM 5564 O O . CYS A 1 696 ? 0.501 -0.770 -0.023 1.00 97.88 696 CYS A O 1
ATOM 5566 N N . GLY A 1 697 ? 0.609 -2.305 -1.649 1.00 97.81 697 GLY A N 1
ATOM 5567 C CA . GLY A 1 697 ? -0.599 -1.852 -2.347 1.00 97.81 697 GLY A CA 1
ATOM 5568 C C . GLY A 1 697 ? -0.433 -0.495 -3.042 1.00 97.81 697 GLY A C 1
ATOM 5569 O O . GLY A 1 697 ? -1.393 0.271 -3.138 1.00 97.81 697 GLY A O 1
ATOM 5570 N N . THR A 1 698 ? 0.786 -0.147 -3.471 1.00 98.25 698 THR A N 1
ATOM 5571 C CA . THR A 1 698 ? 1.132 1.164 -4.053 1.00 98.25 698 THR A CA 1
ATOM 5572 C C . THR A 1 698 ? 2.055 1.041 -5.259 1.00 98.25 698 THR A C 1
ATOM 5574 O O . THR A 1 698 ? 2.835 0.097 -5.370 1.00 98.25 698 THR A O 1
ATOM 5577 N N . TYR A 1 699 ? 2.004 2.028 -6.154 1.00 98.44 699 TYR A N 1
ATOM 5578 C CA . TYR A 1 699 ? 2.914 2.109 -7.293 1.00 98.44 699 TYR A CA 1
ATOM 5579 C C . TYR A 1 699 ? 4.337 2.489 -6.841 1.00 98.44 699 TYR A C 1
ATOM 5581 O O . TYR A 1 699 ? 4.551 3.077 -5.777 1.00 98.44 699 TYR A O 1
ATOM 5589 N N . ASN A 1 700 ? 5.338 2.154 -7.657 1.00 97.50 700 ASN A N 1
ATOM 5590 C CA . ASN A 1 700 ? 6.742 2.180 -7.232 1.00 97.50 700 ASN A CA 1
ATOM 5591 C C . ASN A 1 700 ? 7.327 3.571 -6.944 1.00 97.50 700 ASN A C 1
ATOM 5593 O O . ASN A 1 700 ? 8.252 3.683 -6.143 1.00 97.50 700 ASN A O 1
ATOM 5597 N N . HIS A 1 701 ? 6.762 4.641 -7.508 1.00 95.25 701 HIS A N 1
ATOM 5598 C CA . HIS A 1 701 ? 7.118 6.015 -7.130 1.00 95.25 701 HIS A CA 1
ATOM 5599 C C . HIS A 1 701 ? 6.620 6.415 -5.733 1.00 95.25 701 HIS A C 1
ATOM 5601 O O . HIS A 1 701 ? 7.128 7.382 -5.175 1.00 95.25 701 HIS A O 1
ATOM 5607 N N . VAL A 1 702 ? 5.672 5.668 -5.152 1.00 95.75 702 VAL A N 1
ATOM 5608 C CA . VAL A 1 702 ? 5.138 5.897 -3.799 1.00 95.75 702 VAL A CA 1
ATOM 5609 C C . VAL A 1 702 ? 5.829 5.018 -2.754 1.00 95.75 702 VAL A C 1
ATOM 5611 O O . VAL A 1 702 ? 6.162 5.514 -1.682 1.00 95.75 702 VAL A O 1
ATOM 5614 N N . ASN A 1 703 ? 6.089 3.734 -3.043 1.00 94.94 703 ASN A N 1
ATOM 5615 C CA . ASN A 1 703 ? 6.863 2.875 -2.127 1.00 94.94 703 ASN A CA 1
ATOM 5616 C C . ASN A 1 703 ? 8.388 3.101 -2.193 1.00 94.94 703 ASN A C 1
ATOM 5618 O O . ASN A 1 703 ? 9.097 2.706 -1.269 1.00 94.94 703 ASN A O 1
ATOM 5622 N N . GLY A 1 704 ? 8.893 3.751 -3.248 1.00 95.06 704 GLY A N 1
ATOM 5623 C CA . GLY A 1 704 ? 10.311 4.086 -3.418 1.00 95.06 704 GLY A CA 1
ATOM 5624 C C . GLY A 1 704 ? 11.193 2.946 -3.941 1.00 95.06 704 GLY A C 1
ATOM 5625 O O . GLY A 1 704 ? 12.391 3.150 -4.114 1.00 95.06 704 GLY A O 1
ATOM 5626 N N . VAL A 1 705 ? 10.626 1.768 -4.220 1.00 97.31 705 VAL A N 1
ATOM 5627 C CA . VAL A 1 705 ? 11.343 0.595 -4.740 1.00 97.31 705 VAL A CA 1
ATOM 5628 C C . VAL A 1 705 ? 11.108 0.511 -6.247 1.00 97.31 705 VAL A C 1
ATOM 5630 O O . VAL A 1 705 ? 10.133 -0.088 -6.700 1.00 97.31 705 VAL A O 1
ATOM 5633 N N . MET A 1 706 ? 11.962 1.170 -7.035 1.00 96.62 706 MET A N 1
ATOM 5634 C CA . MET A 1 706 ? 11.742 1.364 -8.477 1.00 96.62 706 MET A CA 1
ATOM 5635 C C . MET A 1 706 ? 12.523 0.374 -9.344 1.00 96.62 706 MET A C 1
ATOM 5637 O O . MET A 1 706 ? 12.074 0.025 -10.440 1.00 96.62 706 MET A O 1
ATOM 5641 N N . THR A 1 707 ? 13.673 -0.092 -8.856 1.00 96.19 707 THR A N 1
ATOM 5642 C CA . THR A 1 707 ? 14.624 -0.937 -9.592 1.00 96.19 707 THR A CA 1
ATOM 5643 C C . THR A 1 707 ? 15.116 -2.126 -8.759 1.00 96.19 707 THR A C 1
ATOM 5645 O O . THR A 1 707 ? 14.739 -2.267 -7.598 1.00 96.19 707 THR A O 1
ATOM 5648 N N . LEU A 1 708 ? 15.945 -2.999 -9.349 1.00 93.62 708 LEU A N 1
ATOM 5649 C CA . LEU A 1 708 ? 16.600 -4.097 -8.620 1.00 93.62 708 LEU A CA 1
ATOM 5650 C C . LEU A 1 708 ? 17.594 -3.596 -7.552 1.00 93.62 708 LEU A C 1
ATOM 5652 O O . LEU A 1 708 ? 17.761 -4.248 -6.528 1.00 93.62 708 LEU A O 1
ATOM 5656 N N . ASP A 1 709 ? 18.201 -2.426 -7.770 1.00 92.62 709 ASP A N 1
ATOM 5657 C CA . ASP A 1 709 ? 19.181 -1.785 -6.877 1.00 92.62 709 ASP A CA 1
ATOM 5658 C C . ASP A 1 709 ? 18.521 -1.045 -5.688 1.00 92.62 709 ASP A C 1
ATOM 5660 O O . ASP A 1 709 ? 19.202 -0.434 -4.856 1.00 92.62 709 ASP A O 1
ATOM 5664 N N . ASP A 1 710 ? 17.187 -1.026 -5.624 1.00 95.19 710 ASP A N 1
ATOM 5665 C CA . ASP A 1 710 ? 16.443 -0.463 -4.503 1.00 95.19 710 ASP A CA 1
ATOM 5666 C C . ASP A 1 710 ? 16.100 -1.535 -3.466 1.00 95.19 710 ASP A C 1
ATOM 5668 O O . ASP A 1 710 ? 15.963 -2.721 -3.761 1.00 95.19 710 ASP A O 1
ATOM 5672 N N . HIS A 1 711 ? 15.955 -1.102 -2.219 1.00 95.25 711 HIS A N 1
ATOM 5673 C CA . HIS A 1 711 ? 15.594 -1.963 -1.101 1.00 95.25 711 HIS A CA 1
ATOM 5674 C C . HIS A 1 711 ? 14.389 -1.362 -0.384 1.00 95.25 711 HIS A C 1
ATOM 5676 O O . HIS A 1 711 ? 14.252 -0.137 -0.303 1.00 95.25 711 HIS A O 1
ATOM 5682 N N . ILE A 1 712 ? 13.516 -2.215 0.144 1.00 95.31 712 ILE A N 1
ATOM 5683 C CA . ILE A 1 712 ? 12.394 -1.772 0.957 1.00 95.31 712 ILE A CA 1
ATOM 5684 C C . ILE A 1 712 ? 12.928 -1.193 2.265 1.00 95.31 712 ILE A C 1
ATOM 5686 O O . ILE A 1 712 ? 13.790 -1.773 2.924 1.00 95.31 712 ILE A O 1
ATOM 5690 N N . ASN A 1 713 ? 12.402 -0.044 2.667 1.00 91.94 713 ASN A N 1
ATOM 5691 C CA . ASN A 1 713 ? 12.622 0.467 4.010 1.00 91.94 713 ASN A CA 1
ATOM 5692 C C . ASN A 1 713 ? 11.682 -0.295 4.957 1.00 91.94 713 ASN A C 1
ATOM 5694 O O . ASN A 1 713 ? 10.460 -0.160 4.851 1.00 91.94 713 ASN A O 1
ATOM 5698 N N . LYS A 1 714 ? 12.233 -1.062 5.908 1.00 92.25 714 LYS A N 1
ATOM 5699 C CA . LYS A 1 714 ? 11.463 -1.857 6.884 1.00 92.25 714 LYS A CA 1
ATOM 5700 C C . LYS A 1 714 ? 10.401 -1.073 7.656 1.00 92.25 714 LYS A C 1
ATOM 5702 O O . LYS A 1 714 ? 9.529 -1.684 8.264 1.00 92.25 714 LYS A O 1
ATOM 5707 N N . HIS A 1 715 ? 10.456 0.256 7.706 1.00 89.50 715 HIS A N 1
ATOM 5708 C CA . HIS A 1 715 ? 9.501 1.069 8.452 1.00 89.50 715 HIS A CA 1
ATOM 5709 C C . HIS A 1 715 ? 8.224 1.382 7.667 1.00 89.50 715 HIS A C 1
ATOM 5711 O O . HIS A 1 715 ? 7.207 1.658 8.303 1.00 89.50 715 HIS A O 1
ATOM 5717 N N . ILE A 1 716 ? 8.218 1.278 6.330 1.00 90.25 716 ILE A N 1
ATOM 5718 C CA . ILE A 1 716 ? 7.033 1.635 5.531 1.00 90.25 716 ILE A CA 1
ATOM 5719 C C . ILE A 1 716 ? 5.840 0.730 5.874 1.00 90.25 716 ILE A C 1
ATOM 5721 O O . ILE A 1 716 ? 6.030 -0.466 6.132 1.00 90.25 716 ILE A O 1
ATOM 5725 N N . PRO A 1 717 ? 4.609 1.264 5.928 1.00 91.75 717 PRO A N 1
ATOM 5726 C CA . PRO A 1 717 ? 3.436 0.447 6.195 1.00 91.75 717 PRO A CA 1
ATOM 5727 C C . PRO A 1 717 ? 3.224 -0.559 5.051 1.00 91.75 717 PRO A C 1
ATOM 5729 O O . PRO A 1 717 ? 3.572 -0.305 3.897 1.00 91.75 717 PRO A O 1
ATOM 5732 N N . ASN A 1 718 ? 2.714 -1.740 5.394 1.00 96.31 718 ASN A N 1
ATOM 5733 C CA . ASN A 1 718 ? 2.477 -2.826 4.449 1.00 96.31 718 ASN A CA 1
ATOM 5734 C C . ASN A 1 718 ? 1.314 -3.710 4.915 1.00 96.31 718 ASN A C 1
ATOM 5736 O O . ASN A 1 718 ? 0.917 -3.664 6.084 1.00 96.31 718 ASN A O 1
ATOM 5740 N N . VAL A 1 719 ? 0.767 -4.524 4.012 1.00 98.25 719 VAL A N 1
ATOM 5741 C CA . VAL A 1 719 ? -0.431 -5.324 4.297 1.00 98.25 719 VAL A CA 1
ATOM 5742 C C . VAL A 1 719 ? -0.229 -6.345 5.421 1.00 98.25 719 VAL A C 1
ATOM 5744 O O . VAL A 1 719 ? -1.121 -6.501 6.253 1.00 98.25 719 VAL A O 1
ATOM 5747 N N . ALA A 1 720 ? 0.958 -6.950 5.538 1.00 98.12 720 ALA A N 1
ATOM 5748 C CA . ALA A 1 720 ? 1.279 -7.879 6.622 1.00 98.12 720 ALA A CA 1
ATOM 5749 C C . ALA A 1 720 ? 1.189 -7.195 8.000 1.00 98.12 720 ALA A C 1
ATOM 5751 O O . ALA A 1 720 ? 0.514 -7.697 8.895 1.00 98.12 720 ALA A O 1
ATOM 5752 N N . LYS A 1 721 ? 1.752 -5.985 8.151 1.00 98.00 721 LYS A N 1
ATOM 5753 C CA . LYS A 1 721 ? 1.630 -5.171 9.378 1.00 98.00 721 LYS A CA 1
ATOM 5754 C C . LYS A 1 721 ? 0.175 -4.872 9.728 1.00 98.00 721 LYS A C 1
ATOM 5756 O O . LYS A 1 721 ? -0.183 -4.929 10.905 1.00 98.00 721 LYS A O 1
ATOM 5761 N N . HIS A 1 722 ? -0.658 -4.556 8.737 1.00 96.00 722 HIS A N 1
ATOM 5762 C CA . HIS A 1 722 ? -2.079 -4.282 8.961 1.00 96.00 722 HIS A CA 1
ATOM 5763 C C . HIS A 1 722 ? -2.844 -5.541 9.384 1.00 96.00 722 HIS A C 1
ATOM 5765 O O . HIS A 1 722 ? -3.542 -5.496 10.394 1.00 96.00 722 HIS A O 1
ATOM 5771 N N . LEU A 1 723 ? -2.642 -6.671 8.699 1.00 95.12 723 LEU A N 1
ATOM 5772 C CA . LEU A 1 723 ? -3.233 -7.965 9.059 1.00 95.12 723 LEU A CA 1
ATOM 5773 C C . LEU A 1 723 ? -2.809 -8.406 10.469 1.00 95.12 723 LEU A C 1
ATOM 5775 O O . LEU A 1 723 ? -3.667 -8.715 11.298 1.00 95.12 723 LEU A O 1
ATOM 5779 N N . ARG A 1 724 ? -1.507 -8.342 10.782 1.00 96.44 724 ARG A N 1
ATOM 5780 C CA . ARG A 1 724 ? -0.945 -8.655 12.107 1.00 96.44 724 ARG A CA 1
ATOM 5781 C C . ARG A 1 724 ? -1.547 -7.784 13.209 1.00 96.44 724 ARG A C 1
ATOM 5783 O O . ARG A 1 724 ? -1.946 -8.288 14.255 1.00 96.44 724 ARG A O 1
ATOM 5790 N N . THR A 1 725 ? -1.673 -6.478 12.960 1.00 91.12 725 THR A N 1
ATOM 5791 C CA . THR A 1 725 ? -2.327 -5.537 13.892 1.00 91.12 725 THR A CA 1
ATOM 5792 C C . THR A 1 725 ? -3.819 -5.848 14.057 1.00 91.12 725 THR A C 1
ATOM 5794 O O . THR A 1 725 ? -4.354 -5.728 15.155 1.00 91.12 725 THR A O 1
ATOM 5797 N N . GLY A 1 726 ? -4.474 -6.317 12.992 1.00 88.38 726 GLY A N 1
ATOM 5798 C CA . GLY A 1 726 ? -5.846 -6.829 12.996 1.00 88.38 726 GLY A CA 1
ATOM 5799 C C . GLY A 1 726 ? -6.026 -8.217 13.629 1.00 88.38 726 GLY A C 1
ATOM 5800 O O . GLY A 1 726 ? -7.137 -8.748 13.609 1.00 88.38 726 GLY A O 1
ATOM 5801 N N . GLY A 1 727 ? -4.971 -8.811 14.195 1.00 91.94 727 GLY A N 1
ATOM 5802 C CA . GLY A 1 727 ? -5.016 -10.071 14.941 1.00 91.94 727 GLY A CA 1
ATOM 5803 C C . GLY A 1 727 ? -4.594 -11.316 14.159 1.00 91.94 727 GLY A C 1
ATOM 5804 O O . GLY A 1 727 ? -4.464 -12.376 14.777 1.00 91.94 727 GLY A O 1
ATOM 5805 N N . TYR A 1 728 ? -4.314 -11.211 12.856 1.00 97.69 728 TYR A N 1
ATOM 5806 C CA . TYR A 1 728 ? -3.803 -12.340 12.073 1.00 97.69 728 TYR A CA 1
ATOM 5807 C C . TYR A 1 728 ? -2.439 -12.799 12.595 1.00 97.69 728 TYR A C 1
ATOM 5809 O O . TYR A 1 728 ? -1.650 -12.001 13.101 1.00 97.69 728 TYR A O 1
ATOM 5817 N N . GLN A 1 729 ? -2.154 -14.087 12.445 1.00 98.25 729 GLN A N 1
ATOM 5818 C CA . GLN A 1 729 ? -0.786 -14.599 12.436 1.00 98.25 729 GLN A CA 1
ATOM 5819 C C . GLN A 1 729 ? -0.206 -14.438 11.038 1.00 98.25 729 GLN A C 1
ATOM 5821 O O . GLN A 1 729 ? -0.911 -14.642 10.052 1.00 98.25 729 GLN A O 1
ATOM 5826 N N . THR A 1 730 ? 1.062 -14.072 10.932 1.00 98.69 730 THR A N 1
ATOM 5827 C CA . THR A 1 730 ? 1.634 -13.618 9.660 1.00 98.69 730 THR A CA 1
ATOM 5828 C C . THR A 1 730 ? 2.960 -14.310 9.353 1.00 98.69 730 THR A C 1
ATOM 5830 O O . THR A 1 730 ? 3.859 -14.304 10.190 1.00 98.69 730 THR A O 1
ATOM 5833 N N . ALA A 1 731 ? 3.099 -14.885 8.155 1.00 98.81 731 ALA A N 1
ATOM 5834 C CA . ALA A 1 731 ? 4.308 -15.583 7.715 1.00 98.81 731 ALA A CA 1
ATOM 5835 C C . ALA A 1 731 ? 4.772 -15.193 6.307 1.00 98.81 731 ALA A C 1
ATOM 5837 O O . ALA A 1 731 ? 3.954 -14.925 5.426 1.00 98.81 731 ALA A O 1
ATOM 5838 N N . MET A 1 732 ? 6.090 -15.211 6.101 1.00 98.69 732 MET A N 1
ATOM 5839 C CA . MET A 1 732 ? 6.752 -14.996 4.811 1.00 98.69 732 MET A CA 1
ATOM 5840 C C . MET A 1 732 ? 7.860 -16.037 4.617 1.00 98.69 732 MET A C 1
ATOM 5842 O O . MET A 1 732 ? 8.851 -16.018 5.345 1.00 98.69 732 MET A O 1
ATOM 5846 N N . VAL A 1 733 ? 7.705 -16.931 3.640 1.00 98.81 733 VAL A N 1
ATOM 5847 C CA . VAL A 1 733 ? 8.644 -18.033 3.378 1.00 98.81 733 VAL A CA 1
ATOM 5848 C C . VAL A 1 733 ? 9.132 -17.988 1.929 1.00 98.81 733 VAL A C 1
ATOM 5850 O O . VAL A 1 733 ? 8.327 -17.891 1.000 1.00 98.81 733 VAL A O 1
ATOM 5853 N N . GLY A 1 734 ? 10.449 -18.067 1.725 1.00 98.44 734 GLY A N 1
ATOM 5854 C CA . GLY A 1 734 ? 11.079 -18.131 0.402 1.00 98.44 734 GLY A CA 1
ATOM 5855 C C . GLY A 1 734 ? 11.568 -16.781 -0.138 1.00 98.44 734 GLY A C 1
ATOM 5856 O O . GLY A 1 734 ? 12.217 -16.011 0.566 1.00 98.44 734 GLY A O 1
ATOM 5857 N N . LYS A 1 735 ? 11.341 -16.487 -1.423 1.00 98.31 735 LYS A N 1
ATOM 5858 C CA . LYS A 1 735 ? 11.950 -15.330 -2.101 1.00 98.31 735 LYS A CA 1
ATOM 5859 C C . LYS A 1 735 ? 11.380 -13.990 -1.603 1.00 98.31 735 LYS A C 1
ATOM 5861 O O . LYS A 1 735 ? 10.297 -13.559 -2.016 1.00 98.31 735 LYS A O 1
ATOM 5866 N N . TRP A 1 736 ? 12.153 -13.297 -0.764 1.00 97.44 736 TRP A N 1
ATOM 5867 C CA . TRP A 1 736 ? 11.877 -11.925 -0.324 1.00 97.44 736 TRP A CA 1
ATOM 5868 C C . TRP A 1 736 ? 12.241 -10.912 -1.406 1.00 97.44 736 TRP A C 1
ATOM 5870 O O . TRP A 1 736 ? 11.356 -10.262 -1.955 1.00 97.44 736 TRP A O 1
ATOM 5880 N N . HIS A 1 737 ? 13.526 -10.849 -1.767 1.00 95.56 737 HIS A N 1
ATOM 5881 C CA . HIS A 1 737 ? 14.049 -10.018 -2.856 1.00 95.56 737 HIS A CA 1
ATOM 5882 C C . HIS A 1 737 ? 13.636 -8.535 -2.769 1.00 95.56 737 HIS A C 1
ATOM 5884 O O . HIS A 1 737 ? 13.295 -7.910 -3.769 1.00 95.56 737 HIS A O 1
ATOM 5890 N N . LEU A 1 738 ? 13.647 -7.986 -1.553 1.00 96.12 738 LEU A N 1
ATOM 5891 C CA . LEU A 1 738 ? 13.353 -6.581 -1.251 1.00 96.12 738 LEU A CA 1
ATOM 5892 C C . LEU A 1 738 ? 14.515 -5.905 -0.497 1.00 96.12 738 LEU A C 1
ATOM 5894 O O . LEU A 1 738 ? 14.327 -4.884 0.157 1.00 96.12 738 LEU A O 1
ATOM 5898 N N . GLY A 1 739 ? 15.723 -6.458 -0.608 1.00 92.19 739 GLY A N 1
ATOM 5899 C CA . GLY A 1 739 ? 16.899 -6.066 0.169 1.00 92.19 739 GLY A CA 1
ATOM 5900 C C . GLY A 1 739 ? 17.109 -6.931 1.412 1.00 92.19 739 GLY A C 1
ATOM 5901 O O . GLY A 1 739 ? 16.239 -7.704 1.814 1.00 92.19 739 GLY A O 1
ATOM 5902 N N . GLU A 1 740 ? 18.292 -6.792 1.999 1.00 90.81 740 GLU A N 1
ATOM 5903 C CA . GLU A 1 740 ? 18.825 -7.648 3.063 1.00 90.81 740 GLU A CA 1
ATOM 5904 C C . GLU A 1 740 ? 19.311 -6.824 4.260 1.00 90.81 740 GLU A C 1
ATOM 5906 O O . GLU A 1 740 ? 19.411 -5.594 4.209 1.00 90.81 740 GLU A O 1
ATOM 5911 N N . GLY A 1 741 ? 19.624 -7.517 5.354 1.00 89.88 741 GLY A N 1
ATOM 5912 C CA . GLY A 1 741 ? 20.103 -6.898 6.581 1.00 89.88 741 GLY A CA 1
ATOM 5913 C C . GLY A 1 741 ? 19.037 -6.076 7.309 1.00 89.88 741 GLY A C 1
ATOM 5914 O O . GLY A 1 741 ? 17.866 -6.000 6.926 1.00 89.88 741 GLY A O 1
ATOM 5915 N N . ILE A 1 742 ? 19.456 -5.455 8.412 1.00 88.38 742 ILE A N 1
ATOM 5916 C CA . ILE A 1 742 ? 18.517 -4.960 9.421 1.00 88.38 742 ILE A CA 1
ATOM 5917 C C . ILE A 1 742 ? 17.574 -3.858 8.929 1.00 88.38 742 ILE A C 1
ATOM 5919 O O . ILE A 1 742 ? 16.506 -3.711 9.505 1.00 88.38 742 ILE A O 1
ATOM 5923 N N . GLU A 1 743 ? 17.905 -3.098 7.881 1.00 92.12 743 GLU A N 1
ATOM 5924 C CA . GLU A 1 743 ? 17.054 -2.015 7.352 1.00 92.12 743 GLU A CA 1
ATOM 5925 C C . GLU A 1 743 ? 16.012 -2.469 6.316 1.00 92.12 743 GLU A C 1
ATOM 5927 O O . GLU A 1 743 ? 15.061 -1.728 6.047 1.00 92.12 743 GLU A O 1
ATOM 5932 N N . SER A 1 744 ? 16.141 -3.692 5.791 1.00 93.19 744 SER A N 1
ATOM 5933 C CA . SER A 1 744 ? 15.291 -4.226 4.713 1.00 93.19 744 SER A CA 1
ATOM 5934 C C . SER A 1 744 ? 14.755 -5.640 4.967 1.00 93.19 744 SER A C 1
ATOM 5936 O O . SER A 1 744 ? 14.011 -6.171 4.142 1.00 93.19 744 SER A O 1
ATOM 5938 N N . GLN A 1 745 ? 15.061 -6.227 6.129 1.00 94.25 745 GLN A N 1
ATOM 5939 C CA . GLN A 1 745 ? 14.480 -7.489 6.596 1.00 94.25 745 GLN A CA 1
ATOM 5940 C C . GLN A 1 745 ? 12.932 -7.475 6.601 1.00 94.25 745 GLN A C 1
ATOM 5942 O O . GLN A 1 745 ? 12.316 -6.413 6.785 1.00 94.25 745 GLN A O 1
ATOM 5947 N N . PRO A 1 746 ? 12.274 -8.646 6.477 1.00 97.00 746 PRO A N 1
ATOM 5948 C CA . PRO A 1 746 ? 10.823 -8.751 6.580 1.00 97.00 746 PRO A CA 1
ATOM 5949 C C . PRO A 1 746 ? 10.280 -8.157 7.888 1.00 97.00 746 PRO A C 1
ATOM 5951 O O . PRO A 1 746 ? 10.779 -8.410 8.984 1.00 97.00 746 PRO A O 1
ATOM 5954 N N . THR A 1 747 ? 9.215 -7.359 7.782 1.00 95.94 747 THR A N 1
ATOM 5955 C CA . THR A 1 747 ? 8.520 -6.772 8.938 1.00 95.94 747 THR A CA 1
ATOM 5956 C C . THR A 1 747 ? 7.016 -6.736 8.719 1.00 95.94 747 THR A C 1
ATOM 5958 O O . THR A 1 747 ? 6.532 -6.494 7.613 1.00 95.94 747 THR A O 1
ATOM 5961 N N . GLY A 1 748 ? 6.269 -6.942 9.804 1.00 96.19 748 GLY A N 1
ATOM 5962 C CA . GLY A 1 748 ? 4.834 -7.230 9.737 1.00 96.19 748 GLY A CA 1
ATOM 5963 C C . GLY A 1 748 ? 4.502 -8.715 9.749 1.00 96.19 748 GLY A C 1
ATOM 5964 O O . GLY A 1 748 ? 3.324 -9.031 9.779 1.00 96.19 748 GLY A O 1
ATOM 5965 N N . PHE A 1 749 ? 5.516 -9.581 9.783 1.00 98.00 749 PHE A N 1
ATOM 5966 C CA . PHE A 1 749 ? 5.383 -11.025 9.932 1.00 98.00 749 PHE A CA 1
ATOM 5967 C C . PHE A 1 749 ? 5.729 -11.454 11.370 1.00 98.00 749 PHE A C 1
ATOM 5969 O O . PHE A 1 749 ? 6.585 -10.837 12.013 1.00 98.00 749 PHE A O 1
ATOM 5976 N N . ASP A 1 750 ? 5.038 -12.468 11.886 1.00 97.19 750 ASP A N 1
ATOM 5977 C CA . ASP A 1 750 ? 5.347 -13.177 13.135 1.00 97.19 750 ASP A CA 1
ATOM 5978 C C . ASP A 1 750 ? 6.440 -14.237 12.923 1.00 97.19 750 ASP A C 1
ATOM 5980 O O . ASP A 1 750 ? 7.254 -14.447 13.815 1.00 97.19 750 ASP A O 1
ATOM 5984 N N . TYR A 1 751 ? 6.485 -14.847 11.734 1.00 98.06 751 TYR A N 1
ATOM 5985 C CA . TYR A 1 751 ? 7.540 -15.757 11.278 1.00 98.06 751 TYR A CA 1
ATOM 5986 C C . TYR A 1 751 ? 8.037 -15.342 9.891 1.00 98.06 751 TYR A C 1
ATOM 5988 O O . TYR A 1 751 ? 7.244 -14.958 9.031 1.00 98.06 751 TYR A O 1
ATOM 5996 N N . TRP A 1 752 ? 9.339 -15.433 9.639 1.00 98.19 752 TRP A N 1
ATOM 5997 C CA . TRP A 1 752 ? 9.867 -15.319 8.285 1.00 98.19 752 TRP A CA 1
ATOM 5998 C C . TRP A 1 752 ? 11.145 -16.134 8.121 1.00 98.19 752 TRP A C 1
ATOM 6000 O O . TRP A 1 752 ? 11.965 -16.197 9.031 1.00 98.19 752 TRP A O 1
ATOM 6010 N N . SER A 1 753 ? 11.291 -16.729 6.941 1.00 98.31 753 SER A N 1
ATOM 6011 C CA . SER A 1 753 ? 12.468 -17.485 6.520 1.00 98.31 753 SER A CA 1
ATOM 6012 C C . SER A 1 753 ? 12.668 -17.240 5.034 1.00 98.31 753 SER A C 1
ATOM 6014 O O . SER A 1 753 ? 11.824 -17.624 4.218 1.00 98.31 753 SER A O 1
ATOM 6016 N N . VAL A 1 754 ? 13.712 -16.490 4.674 1.00 98.25 754 VAL A N 1
ATOM 6017 C CA . VAL A 1 754 ? 13.806 -15.887 3.338 1.00 98.25 754 VAL A CA 1
ATOM 6018 C C . VAL A 1 754 ? 15.140 -16.116 2.651 1.00 98.25 754 VAL A C 1
ATOM 6020 O O . VAL A 1 754 ? 16.193 -16.075 3.271 1.00 98.25 754 VAL A O 1
ATOM 6023 N N . LEU A 1 755 ? 15.090 -16.319 1.337 1.00 97.44 755 LEU A N 1
ATOM 6024 C CA . LEU A 1 755 ? 16.283 -16.532 0.520 1.00 97.44 755 LEU A CA 1
ATOM 6025 C C . LEU A 1 755 ? 17.106 -15.230 0.394 1.00 97.44 755 LEU A C 1
ATOM 6027 O O . LEU A 1 755 ? 16.507 -14.196 0.065 1.00 97.44 755 LEU A O 1
ATOM 6031 N N . PRO A 1 756 ? 18.445 -15.271 0.554 1.00 94.12 756 PRO A N 1
ATOM 6032 C CA . PRO A 1 756 ? 19.329 -14.171 0.185 1.00 94.12 756 PRO A CA 1
ATOM 6033 C C . PRO A 1 756 ? 19.341 -13.999 -1.339 1.00 94.12 756 PRO A C 1
ATOM 6035 O O . PRO A 1 756 ? 19.357 -14.969 -2.105 1.00 94.12 756 PRO A O 1
ATOM 6038 N N . GLY A 1 757 ? 19.312 -12.753 -1.805 1.00 89.12 757 GLY A N 1
ATOM 6039 C CA . GLY A 1 757 ? 19.318 -12.383 -3.213 1.00 89.12 757 GLY A CA 1
ATOM 6040 C C . GLY A 1 757 ? 18.288 -13.160 -4.036 1.00 89.12 757 GLY A C 1
ATOM 6041 O O . GLY A 1 757 ? 17.082 -13.124 -3.783 1.00 89.12 757 GLY A O 1
ATOM 6042 N N . GLN A 1 758 ? 18.759 -13.853 -5.074 1.00 88.62 758 GLN A N 1
ATOM 6043 C CA . GLN A 1 758 ? 17.925 -14.706 -5.933 1.00 88.62 758 GLN A CA 1
ATOM 6044 C C . GLN A 1 758 ? 17.683 -16.118 -5.357 1.00 88.62 758 GLN A C 1
ATOM 6046 O O . GLN A 1 758 ? 16.919 -16.878 -5.955 1.00 88.62 758 GLN A O 1
ATOM 6051 N N . GLY A 1 759 ? 18.358 -16.494 -4.265 1.00 92.38 759 GLY A N 1
ATOM 6052 C CA . GLY A 1 759 ? 18.441 -17.856 -3.729 1.00 92.38 759 GLY A CA 1
ATOM 6053 C C . GLY A 1 759 ? 19.128 -18.866 -4.659 1.00 92.38 759 GLY A C 1
ATOM 6054 O O . GLY A 1 759 ? 19.291 -18.628 -5.861 1.00 92.38 759 GLY A O 1
ATOM 6055 N N . LEU A 1 760 ? 19.482 -20.031 -4.119 1.00 95.25 760 LEU A N 1
ATOM 6056 C CA . LEU A 1 760 ? 19.946 -21.192 -4.891 1.00 95.25 760 LEU A CA 1
ATOM 6057 C C . LEU A 1 760 ? 18.792 -22.172 -5.152 1.00 95.25 760 LEU A C 1
ATOM 6059 O O . LEU A 1 760 ? 17.736 -22.076 -4.532 1.00 95.25 760 LEU A O 1
ATOM 6063 N N . TYR A 1 761 ? 18.967 -23.078 -6.120 1.00 97.12 761 TYR A N 1
ATOM 6064 C CA . TYR A 1 761 ? 18.010 -24.168 -6.375 1.00 97.12 761 TYR A CA 1
ATOM 6065 C C . TYR A 1 761 ? 18.254 -25.391 -5.488 1.00 97.12 761 TYR A C 1
ATOM 6067 O O . TYR A 1 761 ? 17.297 -26.036 -5.066 1.00 97.12 761 TYR A O 1
ATOM 6075 N N . TRP A 1 762 ? 19.526 -25.674 -5.217 1.00 97.19 762 TRP A N 1
ATOM 6076 C CA . TRP A 1 762 ? 20.011 -26.802 -4.434 1.00 97.19 762 TRP A CA 1
ATOM 6077 C C . TRP A 1 762 ? 20.742 -26.286 -3.204 1.00 97.19 762 TRP A C 1
ATOM 6079 O O . TRP A 1 762 ? 21.461 -25.290 -3.312 1.00 97.19 762 TRP A O 1
ATOM 6089 N N . ASP A 1 763 ? 20.524 -26.956 -2.077 1.00 97.69 763 ASP A N 1
ATOM 6090 C CA . ASP A 1 763 ? 21.060 -26.629 -0.753 1.00 97.69 763 ASP A CA 1
ATOM 6091 C C . ASP A 1 763 ? 20.978 -25.113 -0.435 1.00 97.69 763 ASP A C 1
ATOM 6093 O O . ASP A 1 763 ? 21.997 -24.467 -0.174 1.00 97.69 763 ASP A O 1
ATOM 6097 N N . PRO A 1 764 ? 19.783 -24.492 -0.559 1.00 97.62 764 PRO A N 1
ATOM 6098 C CA . PRO A 1 764 ? 19.601 -23.057 -0.373 1.00 97.62 764 PRO A CA 1
ATOM 6099 C C . PRO A 1 764 ? 19.927 -22.581 1.045 1.00 97.62 764 PRO A C 1
ATOM 6101 O O . PRO A 1 764 ? 19.519 -23.171 2.044 1.00 97.62 764 PRO A O 1
ATOM 6104 N N . GLU A 1 765 ? 20.572 -21.421 1.108 1.00 97.62 765 GLU A N 1
ATOM 6105 C CA . GLU A 1 765 ? 20.654 -20.608 2.315 1.00 97.62 765 GLU A CA 1
ATOM 6106 C C . GLU A 1 765 ? 19.334 -19.856 2.558 1.00 97.62 765 GLU A C 1
ATOM 6108 O O . GLU A 1 765 ? 18.692 -19.376 1.617 1.00 97.62 765 GLU A O 1
ATOM 6113 N N . PHE A 1 766 ? 18.948 -19.734 3.824 1.00 97.94 766 PHE A N 1
ATOM 6114 C CA . PHE A 1 766 ? 17.836 -18.929 4.314 1.00 97.94 766 PHE A CA 1
ATOM 6115 C C . PHE A 1 766 ? 18.322 -18.003 5.429 1.00 97.94 766 PHE A C 1
ATOM 6117 O O . PHE A 1 766 ? 18.996 -18.434 6.361 1.00 97.94 766 PHE A O 1
ATOM 6124 N N . ILE A 1 767 ? 17.921 -16.738 5.356 1.00 97.12 767 ILE A N 1
ATOM 6125 C CA . ILE A 1 767 ? 18.028 -15.772 6.445 1.00 97.12 767 ILE A CA 1
ATOM 6126 C C . ILE A 1 767 ? 16.771 -15.921 7.313 1.00 97.12 767 ILE A C 1
ATOM 6128 O O . ILE A 1 767 ? 15.647 -15.807 6.810 1.00 97.12 767 ILE A O 1
ATOM 6132 N N . GLU A 1 768 ? 16.965 -16.136 8.611 1.00 95.38 768 GLU A N 1
ATOM 6133 C CA . GLU A 1 768 ? 15.924 -16.186 9.644 1.00 95.38 768 GLU A CA 1
ATOM 6134 C C . GLU A 1 768 ? 16.267 -15.212 10.795 1.00 95.38 768 GLU A C 1
ATOM 6136 O O . GLU A 1 768 ? 17.236 -14.450 10.732 1.00 95.38 768 GLU A O 1
ATOM 6141 N N . THR A 1 769 ? 15.456 -15.165 11.857 1.00 87.50 769 THR A N 1
ATOM 6142 C CA . THR A 1 769 ? 15.666 -14.212 12.971 1.00 87.50 769 THR A CA 1
ATOM 6143 C C . THR A 1 769 ? 16.867 -14.522 13.868 1.00 87.50 769 THR A C 1
ATOM 6145 O O . THR A 1 769 ? 17.283 -13.657 14.639 1.00 87.50 769 THR A O 1
ATOM 6148 N N . ASP A 1 770 ? 17.383 -15.745 13.812 1.00 89.75 770 ASP A N 1
ATOM 6149 C CA . ASP A 1 770 ? 18.499 -16.262 14.607 1.00 89.75 770 ASP A CA 1
ATOM 6150 C C . ASP A 1 770 ? 19.807 -16.410 13.806 1.00 89.75 770 ASP A C 1
ATOM 6152 O O . ASP A 1 770 ? 20.872 -16.507 14.417 1.00 89.75 770 ASP A O 1
ATOM 6156 N N . GLY A 1 771 ? 19.758 -16.357 12.470 1.00 91.56 771 GLY A N 1
ATOM 6157 C CA . GLY A 1 771 ? 20.946 -16.373 11.617 1.00 91.56 771 GLY A CA 1
ATOM 6158 C C . GLY A 1 771 ? 20.685 -16.761 10.161 1.00 91.56 771 GLY A C 1
ATOM 6159 O O . GLY A 1 771 ? 19.552 -16.757 9.682 1.00 91.56 771 GLY A O 1
ATOM 6160 N N . GLU A 1 772 ? 21.775 -17.083 9.468 1.00 94.50 772 GLU A N 1
ATOM 6161 C CA . GLU A 1 772 ? 21.794 -17.702 8.141 1.00 94.50 772 GLU A CA 1
ATOM 6162 C C . GLU A 1 772 ? 21.931 -19.224 8.301 1.00 94.50 772 GLU A C 1
ATOM 6164 O O . GLU A 1 772 ? 22.804 -19.701 9.032 1.00 94.50 772 GLU A O 1
ATOM 6169 N N . HIS A 1 773 ? 21.071 -19.987 7.623 1.00 93.38 773 HIS A N 1
ATOM 6170 C CA . HIS A 1 773 ? 21.018 -21.451 7.697 1.00 93.38 773 HIS A CA 1
ATOM 6171 C C . HIS A 1 773 ? 20.998 -22.057 6.297 1.00 93.38 773 HIS A C 1
ATOM 6173 O O . HIS A 1 773 ? 20.246 -21.599 5.441 1.00 93.38 773 HIS A O 1
ATOM 6179 N N . VAL A 1 774 ? 21.774 -23.116 6.066 1.00 97.56 774 VAL A N 1
ATOM 6180 C CA . VAL A 1 774 ? 21.745 -23.880 4.809 1.00 97.56 774 VAL A CA 1
ATOM 6181 C C . VAL A 1 774 ? 20.839 -25.094 4.980 1.00 97.56 774 VAL A C 1
ATOM 6183 O O . VAL A 1 774 ? 21.087 -25.928 5.849 1.00 97.56 774 VAL A O 1
ATOM 6186 N N . GLU A 1 775 ? 19.817 -25.202 4.134 1.00 97.31 775 GLU A N 1
ATOM 6187 C CA . GLU A 1 775 ? 18.822 -26.278 4.158 1.00 97.31 775 GLU A CA 1
ATOM 6188 C C . GLU A 1 775 ? 19.089 -27.273 3.017 1.00 97.31 775 GLU A C 1
ATOM 6190 O O . GLU A 1 775 ? 18.909 -26.910 1.853 1.00 97.31 775 GLU A O 1
ATOM 6195 N N . PRO A 1 776 ? 19.519 -28.520 3.294 1.00 97.75 776 PRO A N 1
ATOM 6196 C CA . PRO A 1 776 ? 19.821 -29.491 2.245 1.00 97.75 776 PRO A CA 1
ATOM 6197 C C . PRO A 1 776 ? 18.589 -29.900 1.427 1.00 97.75 776 PRO A C 1
ATOM 6199 O O . PRO A 1 776 ? 17.539 -30.221 1.986 1.00 97.75 776 PRO A O 1
ATOM 6202 N N . GLY A 1 777 ? 18.736 -29.981 0.103 1.00 97.50 777 GLY A N 1
ATOM 6203 C CA . GLY A 1 777 ? 17.681 -30.415 -0.818 1.00 97.50 777 GLY A CA 1
ATOM 6204 C C . GLY A 1 777 ? 17.275 -29.363 -1.852 1.00 97.50 777 GLY A C 1
ATOM 6205 O O . GLY A 1 777 ? 18.062 -28.495 -2.226 1.00 97.50 777 GLY A O 1
ATOM 6206 N N . TYR A 1 778 ? 16.046 -29.475 -2.369 1.00 98.50 778 TYR A N 1
ATOM 6207 C CA . TYR A 1 778 ? 15.547 -28.640 -3.466 1.00 98.50 778 TYR A CA 1
ATOM 6208 C C . TYR A 1 778 ? 14.634 -27.514 -2.963 1.00 98.50 778 TYR A C 1
ATOM 6210 O O . TYR A 1 778 ? 13.645 -27.749 -2.268 1.00 98.50 778 TYR A O 1
ATOM 6218 N N . VAL A 1 779 ? 14.938 -26.275 -3.355 1.00 98.44 779 VAL A N 1
ATOM 6219 C CA . VAL A 1 779 ? 14.342 -25.057 -2.776 1.00 98.44 779 VAL A CA 1
ATOM 6220 C C . VAL A 1 779 ? 12.813 -24.974 -2.867 1.00 98.44 779 VAL A C 1
ATOM 6222 O O . VAL A 1 779 ? 12.188 -24.425 -1.961 1.00 98.44 779 VAL A O 1
ATOM 6225 N N . THR A 1 780 ? 12.181 -25.505 -3.923 1.00 98.56 780 THR A N 1
ATOM 6226 C CA . THR A 1 780 ? 10.712 -25.456 -4.043 1.00 98.56 780 THR A CA 1
ATOM 6227 C C . THR A 1 780 ? 10.046 -26.326 -2.976 1.00 98.56 780 THR A C 1
ATOM 6229 O O . THR A 1 780 ? 9.099 -25.866 -2.340 1.00 98.56 780 THR A O 1
ATOM 6232 N N . ASP A 1 781 ? 10.586 -27.525 -2.732 1.00 98.69 781 ASP A N 1
ATOM 6233 C CA . ASP A 1 781 ? 10.091 -28.452 -1.711 1.00 98.69 781 ASP A CA 1
ATOM 6234 C C . ASP A 1 781 ? 10.323 -27.867 -0.304 1.00 98.69 781 ASP A C 1
ATOM 6236 O O . ASP A 1 781 ? 9.381 -27.788 0.482 1.00 98.69 781 ASP A O 1
ATOM 6240 N N . ILE A 1 782 ? 11.529 -27.348 -0.022 1.00 98.75 782 ILE A N 1
ATOM 6241 C CA . ILE A 1 782 ? 11.900 -26.761 1.284 1.00 98.75 782 ILE A CA 1
ATOM 6242 C C . ILE A 1 782 ? 11.002 -25.568 1.656 1.00 98.75 782 ILE A C 1
ATOM 6244 O O . ILE A 1 782 ? 10.556 -25.451 2.798 1.00 98.75 782 ILE A O 1
ATOM 6248 N N . ILE A 1 783 ? 10.696 -24.682 0.698 1.00 98.81 783 ILE A N 1
ATOM 6249 C CA . ILE A 1 783 ? 9.788 -23.541 0.922 1.00 98.81 783 ILE A CA 1
ATOM 6250 C C . ILE A 1 783 ? 8.386 -24.025 1.303 1.00 98.81 783 ILE A C 1
ATOM 6252 O O . ILE A 1 783 ? 7.758 -23.447 2.195 1.00 98.81 783 ILE A O 1
ATOM 6256 N N . THR A 1 784 ? 7.891 -25.082 0.658 1.00 98.88 784 THR A N 1
ATOM 6257 C CA . THR A 1 784 ? 6.589 -25.675 0.982 1.00 98.88 784 THR A CA 1
ATOM 6258 C C . THR A 1 784 ? 6.610 -26.411 2.313 1.00 98.88 784 THR A C 1
ATOM 6260 O O . THR A 1 784 ? 5.644 -26.294 3.061 1.00 98.88 784 THR A O 1
ATOM 6263 N N . ASP A 1 785 ? 7.703 -27.085 2.662 1.00 98.75 785 ASP A N 1
ATOM 6264 C CA . ASP A 1 785 ? 7.855 -27.781 3.941 1.00 98.75 785 ASP A CA 1
ATOM 6265 C C . ASP A 1 785 ? 7.858 -26.790 5.109 1.00 98.75 785 ASP A C 1
ATOM 6267 O O . ASP A 1 785 ? 6.976 -26.869 5.965 1.00 98.75 785 ASP A O 1
ATOM 6271 N N . LYS A 1 786 ? 8.719 -25.759 5.071 1.00 98.56 786 LYS A N 1
ATOM 6272 C CA . LYS A 1 786 ? 8.711 -24.654 6.051 1.00 98.56 786 LYS A CA 1
ATOM 6273 C C . LYS A 1 786 ? 7.338 -23.971 6.144 1.00 98.56 786 LYS A C 1
ATOM 6275 O O . LYS A 1 786 ? 6.875 -23.642 7.236 1.00 98.56 786 LYS A O 1
ATOM 6280 N N . SER A 1 787 ? 6.652 -23.789 5.012 1.00 98.81 787 SER A N 1
ATOM 6281 C CA . SER A 1 787 ? 5.296 -23.219 4.971 1.00 98.81 787 SER A CA 1
ATOM 6282 C C . SER A 1 787 ? 4.257 -24.116 5.656 1.00 98.81 787 SER A C 1
ATOM 6284 O O . SER A 1 787 ? 3.457 -23.638 6.459 1.00 98.81 787 SER A O 1
ATOM 6286 N N . LEU A 1 788 ? 4.264 -25.417 5.356 1.00 98.69 788 LEU A N 1
ATOM 6287 C CA . LEU A 1 788 ? 3.356 -26.403 5.940 1.00 98.69 788 LEU A CA 1
ATOM 6288 C C . LEU A 1 788 ? 3.620 -26.600 7.432 1.00 98.69 788 LEU A C 1
ATOM 6290 O O . LEU A 1 788 ? 2.670 -26.695 8.205 1.00 98.69 788 LEU A O 1
ATOM 6294 N N . ASP A 1 789 ? 4.882 -26.642 7.847 1.00 98.38 789 ASP A N 1
ATOM 6295 C CA . ASP A 1 789 ? 5.268 -26.797 9.248 1.00 98.38 789 ASP A CA 1
ATOM 6296 C C . ASP A 1 789 ? 4.875 -25.574 10.076 1.00 98.38 789 ASP A C 1
ATOM 6298 O O . ASP A 1 789 ? 4.295 -25.730 11.153 1.00 98.38 789 ASP A O 1
ATOM 6302 N N . TRP A 1 790 ? 5.025 -24.363 9.532 1.00 98.38 790 TRP A N 1
ATOM 6303 C CA . TRP A 1 790 ? 4.461 -23.172 10.162 1.00 98.38 790 TRP A CA 1
ATOM 6304 C C . TRP A 1 790 ? 2.928 -23.240 10.282 1.00 98.38 790 TRP A C 1
ATOM 6306 O O . TRP A 1 790 ? 2.389 -22.974 11.358 1.00 98.38 790 TRP A O 1
ATOM 6316 N N . ILE A 1 791 ? 2.203 -23.663 9.232 1.00 97.69 791 ILE A N 1
ATOM 6317 C CA . ILE A 1 791 ? 0.738 -23.824 9.317 1.00 97.69 791 ILE A CA 1
ATOM 6318 C C . ILE A 1 791 ? 0.355 -24.876 10.376 1.00 97.69 791 ILE A C 1
ATOM 6320 O O . ILE A 1 791 ? -0.641 -24.675 11.075 1.00 97.69 791 ILE A O 1
ATOM 6324 N N . LYS A 1 792 ? 1.113 -25.971 10.535 1.00 96.81 792 LYS A N 1
ATOM 6325 C CA . LYS A 1 792 ? 0.859 -27.005 11.561 1.00 96.81 792 LYS A CA 1
ATOM 6326 C C . LYS A 1 792 ? 1.048 -26.472 12.986 1.00 96.81 792 LYS A C 1
ATOM 6328 O O . LYS A 1 792 ? 0.276 -26.858 13.865 1.00 96.81 792 LYS A O 1
ATOM 6333 N N . LEU A 1 793 ? 2.055 -25.617 13.194 1.00 96.00 793 LEU A N 1
ATOM 6334 C CA . LEU A 1 793 ? 2.477 -25.080 14.497 1.00 96.00 793 LEU A CA 1
ATOM 6335 C C . LEU A 1 793 ? 1.746 -23.799 14.935 1.00 96.00 793 LEU A C 1
ATOM 6337 O O . LEU A 1 793 ? 1.843 -23.420 16.102 1.00 96.00 793 LEU A O 1
ATOM 6341 N N . ARG A 1 794 ? 1.034 -23.123 14.026 1.00 94.50 794 ARG A N 1
ATOM 6342 C CA . ARG A 1 794 ? 0.292 -21.885 14.318 1.00 94.50 794 ARG A CA 1
ATOM 6343 C C . ARG A 1 794 ? -0.745 -22.061 15.444 1.00 94.50 794 ARG A C 1
ATOM 6345 O O . ARG A 1 794 ? -1.333 -23.132 15.609 1.00 94.50 794 ARG A O 1
ATOM 6352 N N . ASP A 1 795 ? -1.080 -20.960 16.109 1.00 93.12 795 ASP A N 1
ATOM 6353 C CA . ASP A 1 795 ? -2.265 -20.854 16.968 1.00 93.12 795 ASP A CA 1
ATOM 6354 C C . ASP A 1 795 ? -3.531 -21.132 16.131 1.00 93.12 795 ASP A C 1
ATOM 6356 O O . ASP A 1 795 ? -3.790 -20.463 15.127 1.00 93.12 795 ASP A O 1
ATOM 6360 N N . ARG A 1 796 ? -4.304 -22.164 16.483 1.00 92.50 796 ARG A N 1
ATOM 6361 C CA . ARG A 1 796 ? -5.459 -22.596 15.679 1.00 92.50 796 ARG A CA 1
ATOM 6362 C C . ARG A 1 796 ? -6.688 -21.698 15.858 1.00 92.50 796 ARG A C 1
ATOM 6364 O O . ARG A 1 796 ? -7.569 -21.753 15.000 1.00 92.50 796 ARG A O 1
ATOM 6371 N N . ASP A 1 797 ? -6.711 -20.850 16.887 1.00 89.88 797 ASP A N 1
ATOM 6372 C CA . ASP A 1 797 ? -7.846 -19.987 17.237 1.00 89.88 797 ASP A CA 1
ATOM 6373 C C . ASP A 1 797 ? -7.767 -18.593 16.586 1.00 89.88 797 ASP A C 1
ATOM 6375 O O . ASP A 1 797 ? -8.685 -17.780 16.713 1.00 89.88 797 ASP A O 1
ATOM 6379 N N . ARG A 1 798 ? -6.688 -18.312 15.840 1.00 92.75 798 ARG A N 1
ATOM 6380 C CA . ARG A 1 798 ? -6.470 -17.050 15.115 1.00 92.75 798 ARG A CA 1
ATOM 6381 C C . ARG A 1 798 ? -6.359 -17.271 13.603 1.00 92.75 798 ARG A C 1
ATOM 6383 O O . ARG A 1 798 ? -5.661 -18.198 13.182 1.00 92.75 798 ARG A O 1
ATOM 6390 N N . PRO A 1 799 ? -6.939 -16.385 12.768 1.00 96.88 799 PRO A N 1
ATOM 6391 C CA . PRO A 1 799 ? -6.746 -16.453 11.325 1.00 96.88 799 PRO A CA 1
ATOM 6392 C C . PRO A 1 799 ? -5.275 -16.201 10.963 1.00 96.88 799 PRO A C 1
ATOM 6394 O O . PRO A 1 799 ? -4.545 -15.530 11.702 1.00 96.88 799 PRO A O 1
ATOM 6397 N N . PHE A 1 800 ? -4.828 -16.724 9.821 1.00 98.44 800 PHE A N 1
ATOM 6398 C CA . PHE A 1 800 ? -3.446 -16.561 9.366 1.00 98.44 800 PHE A CA 1
ATOM 6399 C C . PHE A 1 800 ? -3.320 -16.008 7.943 1.00 98.44 800 PHE A C 1
ATOM 6401 O O . PHE A 1 800 ? -4.205 -16.179 7.108 1.00 98.44 800 PHE A O 1
ATOM 6408 N N . PHE A 1 801 ? -2.197 -15.341 7.677 1.00 98.88 801 PHE A N 1
ATOM 6409 C CA . PHE A 1 801 ? -1.761 -14.865 6.368 1.00 98.88 801 PHE A CA 1
ATOM 6410 C C . PHE A 1 801 ? -0.354 -15.398 6.092 1.00 98.88 801 PHE A C 1
ATOM 6412 O O . PHE A 1 801 ? 0.587 -15.062 6.810 1.00 98.88 801 PHE A O 1
ATOM 6419 N N . LEU A 1 802 ? -0.220 -16.232 5.065 1.00 98.88 802 LEU A N 1
ATOM 6420 C CA . LEU A 1 802 ? 1.042 -16.819 4.625 1.00 98.88 802 LEU A CA 1
ATOM 6421 C C . LEU A 1 802 ? 1.382 -16.318 3.220 1.00 98.88 802 LEU A C 1
ATOM 6423 O O . LEU A 1 802 ? 0.599 -16.512 2.292 1.00 98.88 802 LEU A O 1
ATOM 6427 N N . MET A 1 803 ? 2.576 -15.755 3.059 1.00 98.88 803 MET A N 1
ATOM 6428 C CA . MET A 1 803 ? 3.213 -15.523 1.765 1.00 98.88 803 MET A CA 1
ATOM 6429 C C . MET A 1 803 ? 4.214 -16.656 1.499 1.00 98.88 803 MET A C 1
ATOM 6431 O O . MET A 1 803 ? 5.228 -16.766 2.186 1.00 98.88 803 MET A O 1
ATOM 6435 N N . CYS A 1 804 ? 3.909 -17.514 0.526 1.00 98.81 804 CYS A N 1
ATOM 6436 C CA . CYS A 1 804 ? 4.723 -18.655 0.108 1.00 98.81 804 CYS A CA 1
ATOM 6437 C C . CYS A 1 804 ? 5.329 -18.332 -1.267 1.00 98.81 804 CYS A C 1
ATOM 6439 O O . CYS A 1 804 ? 4.647 -18.395 -2.291 1.00 98.81 804 CYS A O 1
ATOM 6441 N N . HIS A 1 805 ? 6.581 -17.873 -1.291 1.00 98.69 805 HIS A N 1
ATOM 6442 C CA . HIS A 1 805 ? 7.212 -17.306 -2.484 1.00 98.69 805 HIS A CA 1
ATOM 6443 C C . HIS A 1 805 ? 8.309 -18.222 -3.023 1.00 98.69 805 HIS A C 1
ATOM 6445 O O . HIS A 1 805 ? 9.430 -18.225 -2.516 1.00 98.69 805 HIS A O 1
ATOM 6451 N N . HIS A 1 806 ? 8.032 -18.959 -4.091 1.00 98.62 806 HIS A N 1
ATOM 6452 C CA . HIS A 1 806 ? 9.029 -19.823 -4.714 1.00 98.62 806 HIS A CA 1
ATOM 6453 C C . HIS A 1 806 ? 10.078 -19.024 -5.503 1.00 98.62 806 HIS A C 1
ATOM 6455 O O . HIS A 1 806 ? 9.792 -17.964 -6.057 1.00 98.62 806 HIS A O 1
ATOM 6461 N N . LYS A 1 807 ? 11.301 -19.568 -5.577 1.00 98.00 807 LYS A N 1
ATOM 6462 C CA . LYS A 1 807 ? 12.328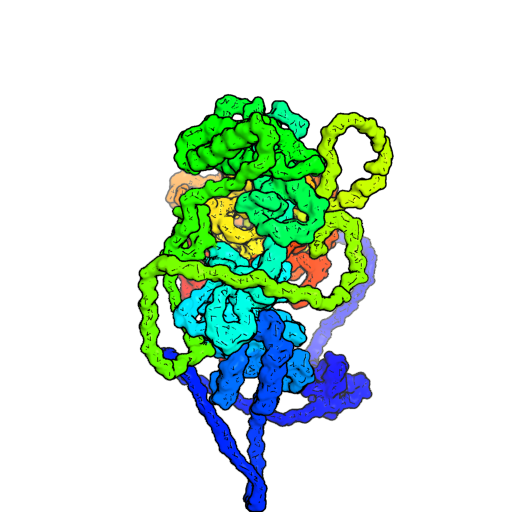 -19.177 -6.562 1.00 98.00 807 LYS A CA 1
ATOM 6463 C C . LYS A 1 807 ? 11.977 -19.676 -7.970 1.00 98.00 807 LYS A C 1
ATOM 6465 O O . LYS A 1 807 ? 12.371 -19.086 -8.969 1.00 98.00 807 LYS A O 1
ATOM 6470 N N . ALA A 1 808 ? 11.292 -20.810 -8.061 1.00 97.81 808 ALA A N 1
ATOM 6471 C CA . ALA A 1 808 ? 10.921 -21.398 -9.335 1.00 97.81 808 ALA A CA 1
ATOM 6472 C C . ALA A 1 808 ? 9.816 -20.569 -10.041 1.00 97.81 808 ALA A C 1
ATOM 6474 O O . ALA A 1 808 ? 8.924 -20.060 -9.354 1.00 97.81 808 ALA A O 1
ATOM 6475 N N . PRO A 1 809 ? 9.807 -20.489 -11.389 1.00 97.81 809 PRO A N 1
ATOM 6476 C CA . PRO A 1 809 ? 10.791 -21.015 -12.337 1.00 97.81 809 PRO A CA 1
ATOM 6477 C C . PRO A 1 809 ? 11.822 -19.968 -12.813 1.00 97.81 809 PRO A C 1
ATOM 6479 O O . PRO A 1 809 ? 12.115 -19.890 -14.006 1.00 97.81 809 PRO A O 1
ATOM 6482 N N . HIS A 1 810 ? 12.415 -19.167 -11.925 1.00 97.19 810 HIS A N 1
ATOM 6483 C CA . HIS A 1 810 ? 13.428 -18.185 -12.324 1.00 97.19 810 HIS A CA 1
ATOM 6484 C C . HIS A 1 810 ? 14.689 -18.843 -12.904 1.00 97.19 810 HIS A C 1
ATOM 6486 O O . HIS A 1 810 ? 15.078 -19.968 -12.564 1.00 97.19 810 HIS A O 1
ATOM 6492 N N . ARG A 1 811 ? 15.383 -18.106 -13.771 1.00 93.31 811 ARG A N 1
ATOM 6493 C CA . ARG A 1 811 ? 16.692 -18.473 -14.332 1.00 93.31 811 ARG A CA 1
ATOM 6494 C C . ARG A 1 811 ? 17.675 -18.910 -13.218 1.00 93.31 811 ARG A C 1
ATOM 6496 O O . ARG A 1 811 ? 17.717 -18.273 -12.163 1.00 93.31 811 ARG A O 1
ATOM 6503 N N . SER A 1 812 ? 18.457 -19.984 -13.362 1.00 92.06 812 SER A N 1
ATOM 6504 C CA . SER A 1 812 ? 18.821 -20.725 -14.591 1.00 92.06 812 SER A CA 1
ATOM 6505 C C . SER A 1 812 ? 18.091 -22.064 -14.814 1.00 92.06 812 SER A C 1
ATOM 6507 O O . SER A 1 812 ? 18.651 -22.979 -15.425 1.00 92.06 812 SER A O 1
ATOM 6509 N N . TRP A 1 813 ? 16.837 -22.180 -14.354 1.00 96.25 813 TRP A N 1
ATOM 6510 C CA . TRP A 1 813 ? 15.933 -23.301 -14.687 1.00 96.25 813 TRP A CA 1
ATOM 6511 C C . TRP A 1 813 ? 16.502 -24.684 -14.352 1.00 96.25 813 TRP A C 1
ATOM 6513 O O . TRP A 1 813 ? 16.486 -25.617 -15.155 1.00 96.25 813 TRP A O 1
ATOM 6523 N N . GLU A 1 814 ? 17.072 -24.802 -13.157 1.00 95.38 814 GLU A N 1
ATOM 6524 C CA . GLU A 1 814 ? 17.526 -26.081 -12.627 1.00 95.38 814 GLU A CA 1
ATOM 6525 C C . GLU A 1 814 ? 16.305 -26.784 -12.026 1.00 95.38 814 GLU A C 1
ATOM 6527 O O . GLU A 1 814 ? 15.731 -26.333 -11.035 1.00 95.38 814 GLU A O 1
ATOM 6532 N N . CYS A 1 815 ? 15.829 -27.834 -12.694 1.00 95.75 815 CYS A N 1
ATOM 6533 C CA . CYS A 1 815 ? 14.712 -28.637 -12.212 1.00 95.75 815 CYS A CA 1
ATOM 6534 C C . CYS A 1 815 ? 15.180 -29.656 -11.170 1.00 95.75 815 CYS A C 1
ATOM 6536 O O . CYS A 1 815 ? 16.344 -30.062 -11.167 1.00 95.75 815 CYS A O 1
ATOM 6538 N N . ASP A 1 816 ? 14.246 -30.107 -10.339 1.00 96.06 816 ASP A N 1
ATOM 6539 C CA . ASP A 1 816 ? 14.438 -31.270 -9.478 1.00 96.06 816 ASP A CA 1
ATOM 6540 C C . ASP A 1 816 ? 14.815 -32.508 -10.322 1.00 96.06 816 ASP A C 1
ATOM 6542 O O . ASP A 1 816 ? 14.354 -32.682 -11.460 1.00 96.06 816 ASP A O 1
ATOM 6546 N N . GLU A 1 817 ? 15.644 -33.385 -9.757 1.00 92.19 817 GLU A N 1
ATOM 6547 C CA . GLU A 1 817 ? 16.046 -34.662 -10.348 1.00 92.19 817 GLU A CA 1
ATOM 6548 C C . GLU A 1 817 ? 14.821 -35.502 -10.748 1.00 92.19 817 GLU A C 1
ATOM 6550 O O . GLU A 1 817 ? 14.792 -36.085 -11.838 1.00 92.19 817 GLU A O 1
ATOM 6555 N N . LYS A 1 818 ? 13.761 -35.485 -9.921 1.00 95.50 818 LYS A N 1
ATOM 6556 C CA . LYS A 1 818 ? 12.513 -36.234 -10.154 1.00 95.50 818 LYS A CA 1
ATOM 6557 C C . LYS A 1 818 ? 11.754 -35.780 -11.410 1.00 95.50 818 LYS A C 1
ATOM 6559 O O . LYS A 1 818 ? 10.977 -36.552 -11.970 1.00 95.50 818 LYS A O 1
ATOM 6564 N N . HIS A 1 819 ? 12.020 -34.568 -11.911 1.00 97.06 819 HIS A N 1
ATOM 6565 C CA . HIS A 1 819 ? 11.354 -33.987 -13.086 1.00 97.06 819 HIS A CA 1
ATOM 6566 C C . HIS A 1 819 ? 12.184 -34.029 -14.373 1.00 97.06 819 HIS A C 1
ATOM 6568 O O . HIS A 1 819 ? 11.634 -33.772 -15.447 1.00 97.06 819 HIS A O 1
ATOM 6574 N N . LYS A 1 820 ? 13.472 -34.407 -14.327 1.00 92.81 820 LYS A N 1
ATOM 6575 C CA . LYS A 1 820 ? 14.366 -34.414 -15.509 1.00 92.81 820 LYS A CA 1
ATOM 6576 C C . LYS A 1 820 ? 13.838 -35.204 -16.710 1.00 92.81 820 LYS A C 1
ATOM 6578 O O . LYS A 1 820 ? 14.194 -34.904 -17.848 1.00 92.81 820 LYS A O 1
ATOM 6583 N N . GLN A 1 821 ? 13.003 -36.214 -16.467 1.00 92.75 821 GLN A N 1
ATOM 6584 C CA . GLN A 1 821 ? 12.457 -37.105 -17.495 1.00 92.75 821 GLN A CA 1
ATOM 6585 C C . GLN A 1 821 ? 11.166 -36.586 -18.163 1.00 92.75 821 GLN A C 1
ATOM 6587 O O . GLN A 1 821 ? 10.672 -37.235 -19.086 1.00 92.75 821 GLN A O 1
ATOM 6592 N N . LEU A 1 822 ? 10.620 -35.443 -17.733 1.00 94.81 822 LEU A N 1
ATOM 6593 C CA . LEU A 1 822 ? 9.446 -34.808 -18.348 1.00 94.81 822 LEU A CA 1
ATOM 6594 C C . LEU A 1 822 ? 9.834 -33.989 -19.591 1.00 94.81 822 LEU A C 1
ATOM 6596 O O . LEU A 1 822 ? 11.011 -33.718 -19.816 1.00 94.81 822 LEU A O 1
ATOM 6600 N N . TYR A 1 823 ? 8.853 -33.575 -20.400 1.00 91.94 823 TYR A N 1
ATOM 6601 C CA . TYR A 1 823 ? 9.062 -32.704 -21.572 1.00 91.94 823 TYR A CA 1
ATOM 6602 C C . TYR A 1 823 ? 10.218 -33.186 -22.471 1.00 91.94 823 TYR A C 1
ATOM 6604 O O . TYR A 1 823 ? 11.223 -32.497 -22.638 1.00 91.94 823 TYR A O 1
ATOM 6612 N N . LYS A 1 824 ? 10.121 -34.426 -22.973 1.00 89.19 824 LYS A N 1
ATOM 6613 C CA . LYS A 1 824 ? 11.097 -35.003 -23.920 1.00 89.19 824 LYS A CA 1
ATOM 6614 C C . LYS A 1 824 ? 10.777 -34.668 -25.374 1.00 89.19 824 LYS A C 1
ATOM 6616 O O . LYS A 1 824 ? 11.696 -34.524 -26.176 1.00 89.19 824 LYS A O 1
ATOM 6621 N N . ASP A 1 825 ? 9.493 -34.538 -25.694 1.00 91.56 825 ASP A N 1
ATOM 6622 C CA . ASP A 1 825 ? 9.039 -34.139 -27.022 1.00 91.56 825 ASP A CA 1
ATOM 6623 C C . ASP A 1 825 ? 9.371 -32.657 -27.296 1.00 91.56 825 ASP A C 1
ATOM 6625 O O . ASP A 1 825 ? 9.459 -31.860 -26.352 1.00 91.56 825 ASP A O 1
ATOM 6629 N N . PRO A 1 826 ? 9.563 -32.255 -28.568 1.00 93.31 826 PRO A N 1
ATOM 6630 C CA . PRO A 1 826 ? 9.790 -30.858 -28.919 1.00 93.31 826 PRO A CA 1
ATOM 6631 C C . PRO A 1 826 ? 8.589 -29.971 -28.571 1.00 93.31 826 PRO A C 1
ATOM 6633 O O . PRO A 1 826 ? 7.453 -30.246 -28.960 1.00 93.31 826 PRO A O 1
ATOM 6636 N N . VAL A 1 827 ? 8.853 -28.857 -27.891 1.00 95.00 827 VAL A N 1
ATOM 6637 C CA . VAL A 1 827 ? 7.876 -27.790 -27.658 1.00 95.00 827 VAL A CA 1
ATOM 6638 C C . VAL A 1 827 ? 7.672 -27.031 -28.971 1.00 95.00 827 VAL A C 1
ATOM 6640 O O . VAL A 1 827 ? 8.633 -26.766 -29.697 1.00 95.00 827 VAL A O 1
ATOM 6643 N N . ARG A 1 828 ? 6.429 -26.668 -29.311 1.00 93.44 828 ARG A N 1
ATOM 6644 C CA . ARG A 1 828 ? 6.154 -25.865 -30.513 1.00 93.44 828 ARG A CA 1
ATOM 6645 C C . ARG A 1 828 ? 6.816 -24.487 -30.386 1.00 93.44 828 ARG A C 1
ATOM 6647 O O . ARG A 1 828 ? 6.563 -23.778 -29.416 1.00 93.44 828 ARG A O 1
ATOM 6654 N N . LEU A 1 829 ? 7.588 -24.086 -31.398 1.00 95.12 829 LEU A N 1
ATOM 6655 C CA . LEU A 1 829 ? 8.117 -22.724 -31.500 1.00 95.12 829 LEU A CA 1
ATOM 6656 C C . LEU A 1 829 ? 6.961 -21.718 -31.665 1.00 95.12 829 LEU A C 1
ATOM 6658 O O . LEU A 1 829 ? 6.066 -21.965 -32.483 1.00 95.12 829 LEU A O 1
ATOM 6662 N N . PRO A 1 830 ? 6.977 -20.578 -30.951 1.00 95.69 830 PRO A N 1
ATOM 6663 C CA . PRO A 1 830 ? 6.067 -19.473 -31.215 1.00 95.69 830 PRO A CA 1
ATOM 6664 C C . PRO A 1 830 ? 6.204 -18.962 -32.650 1.00 95.69 830 PRO A C 1
ATOM 6666 O O . PRO A 1 830 ? 7.312 -18.832 -33.171 1.00 95.69 830 PRO A O 1
ATOM 6669 N N . ASP A 1 831 ? 5.085 -18.575 -33.264 1.00 95.00 831 ASP A N 1
ATOM 6670 C CA . ASP A 1 831 ? 5.074 -18.025 -34.630 1.00 95.00 831 ASP A CA 1
ATOM 6671 C C . ASP A 1 831 ? 5.864 -16.693 -34.727 1.00 95.00 831 ASP A C 1
ATOM 6673 O O . ASP A 1 831 ? 6.245 -16.264 -35.814 1.00 95.00 831 ASP A O 1
ATOM 6677 N N . THR A 1 832 ? 6.161 -16.063 -33.581 1.00 96.69 832 THR A N 1
ATOM 6678 C CA . THR A 1 832 ? 6.983 -14.849 -33.428 1.00 96.69 832 THR A CA 1
ATOM 6679 C C . THR A 1 832 ? 8.442 -15.126 -33.026 1.00 96.69 832 THR A C 1
ATOM 6681 O O . THR A 1 832 ? 9.176 -14.190 -32.724 1.00 96.69 832 THR A O 1
ATOM 6684 N N . PHE A 1 833 ? 8.915 -16.378 -33.024 1.00 97.50 833 PHE A N 1
ATOM 6685 C CA . PHE A 1 833 ? 10.285 -16.708 -32.591 1.00 97.50 833 PHE A CA 1
ATOM 6686 C C . PHE A 1 833 ? 11.384 -16.054 -33.454 1.00 97.50 833 PHE A C 1
ATOM 6688 O O . PHE A 1 833 ? 12.439 -15.681 -32.946 1.00 97.50 833 PHE A O 1
ATOM 6695 N N . SER A 1 834 ? 11.140 -15.880 -34.758 1.00 94.56 834 SER A N 1
ATOM 6696 C CA . SER A 1 834 ? 12.082 -15.284 -35.723 1.00 94.56 834 SER A CA 1
ATOM 6697 C C . SER A 1 834 ? 11.724 -13.841 -36.114 1.00 94.56 834 SER A C 1
ATOM 6699 O O . SER A 1 834 ? 11.876 -13.445 -37.271 1.00 94.56 834 SER A O 1
ATOM 6701 N N . ASP A 1 835 ? 11.155 -13.082 -35.184 1.00 95.06 835 ASP A N 1
ATOM 6702 C CA . ASP A 1 835 ? 10.649 -11.727 -35.407 1.00 95.06 835 ASP A CA 1
ATOM 6703 C C . ASP A 1 835 ? 11.789 -10.702 -35.612 1.00 95.06 835 ASP A C 1
ATOM 6705 O O . ASP A 1 835 ? 12.809 -10.727 -34.925 1.00 95.06 835 ASP A O 1
ATOM 6709 N N . ASP A 1 836 ? 11.632 -9.800 -36.590 1.00 94.56 836 ASP A N 1
ATOM 6710 C CA . ASP A 1 836 ? 12.679 -8.873 -37.052 1.00 94.56 836 ASP A CA 1
ATOM 6711 C C . ASP A 1 836 ? 12.584 -7.452 -36.466 1.00 94.56 836 ASP A C 1
ATOM 6713 O O . ASP A 1 836 ? 13.425 -6.591 -36.762 1.00 94.56 836 ASP A O 1
ATOM 6717 N N . TYR A 1 837 ? 11.586 -7.210 -35.608 1.00 96.31 837 TYR A N 1
ATOM 6718 C CA . TYR A 1 837 ? 11.337 -5.943 -34.908 1.00 96.31 837 TYR A CA 1
ATOM 6719 C C . TYR A 1 837 ? 11.068 -4.735 -35.834 1.00 96.31 837 TYR A C 1
ATOM 6721 O O . TYR A 1 837 ? 11.072 -3.600 -35.362 1.00 96.31 837 TYR A O 1
ATOM 6729 N N . LYS A 1 838 ? 10.823 -4.924 -37.144 1.00 95.31 838 LYS A N 1
ATOM 6730 C CA . LYS A 1 838 ? 10.739 -3.803 -38.113 1.00 95.31 838 LYS A CA 1
ATOM 6731 C C . LYS A 1 838 ? 9.536 -2.866 -37.923 1.00 95.31 838 LYS A C 1
ATOM 6733 O O . LYS A 1 838 ? 9.590 -1.723 -38.362 1.00 95.31 838 LYS A O 1
ATOM 6738 N N . ASN A 1 839 ? 8.468 -3.365 -37.299 1.00 95.44 839 ASN A N 1
ATOM 6739 C CA . ASN A 1 839 ? 7.184 -2.678 -37.109 1.00 95.44 839 ASN A CA 1
ATOM 6740 C C . ASN A 1 839 ? 6.959 -2.229 -35.649 1.00 95.44 839 ASN A C 1
ATOM 6742 O O . ASN A 1 839 ? 5.830 -1.922 -35.269 1.00 95.44 839 ASN A O 1
ATOM 6746 N N . ARG A 1 840 ? 8.015 -2.232 -34.826 1.00 95.19 840 ARG A N 1
ATOM 6747 C CA . ARG A 1 840 ? 7.984 -1.935 -33.386 1.00 95.19 840 ARG A CA 1
ATOM 6748 C C . ARG A 1 840 ? 9.062 -0.922 -33.006 1.00 95.19 840 ARG A C 1
ATOM 6750 O O . ARG A 1 840 ? 9.946 -0.610 -33.805 1.00 95.19 840 ARG A O 1
ATOM 6757 N N . ALA A 1 841 ? 8.981 -0.413 -31.783 1.00 95.12 841 ALA A N 1
ATOM 6758 C CA . ALA A 1 841 ? 9.939 0.522 -31.219 1.00 95.12 841 ALA A CA 1
ATOM 6759 C C . ALA A 1 841 ? 11.366 -0.037 -31.246 1.00 95.12 841 ALA A C 1
ATOM 6761 O O . ALA A 1 841 ? 11.619 -1.227 -31.031 1.00 95.12 841 ALA A O 1
ATOM 6762 N N . LYS A 1 842 ? 12.345 0.850 -31.427 1.00 94.88 842 LYS A N 1
ATOM 6763 C CA . LYS A 1 842 ? 13.763 0.491 -31.474 1.00 94.88 842 LYS A CA 1
ATOM 6764 C C . LYS A 1 842 ? 14.248 -0.149 -30.169 1.00 94.88 842 LYS A C 1
ATOM 6766 O O . LYS A 1 842 ? 15.190 -0.939 -30.206 1.00 94.88 842 LYS A O 1
ATOM 6771 N N . ALA A 1 843 ? 13.588 0.132 -29.043 1.00 93.88 843 ALA A N 1
ATOM 6772 C CA . ALA A 1 843 ? 13.822 -0.535 -27.762 1.00 93.88 843 ALA A CA 1
ATOM 6773 C C . ALA A 1 843 ? 13.743 -2.072 -27.871 1.00 93.88 843 ALA A C 1
ATOM 6775 O O . ALA A 1 843 ? 14.644 -2.760 -27.390 1.00 93.88 843 ALA A O 1
ATOM 6776 N N . ALA A 1 844 ? 12.749 -2.604 -28.593 1.00 94.69 844 ALA A N 1
ATOM 6777 C CA . ALA A 1 844 ? 12.606 -4.038 -28.849 1.00 94.69 844 ALA A CA 1
ATOM 6778 C C . ALA A 1 844 ? 13.832 -4.612 -29.588 1.00 94.69 844 ALA A C 1
ATOM 6780 O O . ALA A 1 844 ? 14.369 -5.660 -29.233 1.00 94.69 844 ALA A O 1
ATOM 6781 N N . LYS A 1 845 ? 14.347 -3.885 -30.585 1.00 94.06 845 LYS A N 1
ATOM 6782 C CA . LYS A 1 845 ? 15.531 -4.304 -31.350 1.00 94.06 845 LYS A CA 1
ATOM 6783 C C . LYS A 1 845 ? 16.843 -4.215 -30.554 1.00 94.06 845 LYS A C 1
ATOM 6785 O O . LYS A 1 845 ? 17.789 -4.934 -30.876 1.00 94.06 845 LYS A O 1
ATOM 6790 N N . ILE A 1 846 ? 16.923 -3.345 -29.546 1.00 93.81 846 ILE A N 1
ATOM 6791 C CA . ILE A 1 846 ? 18.134 -3.127 -28.734 1.00 93.81 846 ILE A CA 1
ATOM 6792 C C . ILE A 1 846 ? 18.272 -4.149 -27.592 1.00 93.81 846 ILE A C 1
ATOM 6794 O O . ILE A 1 846 ? 19.396 -4.410 -27.159 1.00 93.81 846 ILE A O 1
ATOM 6798 N N . ALA A 1 847 ? 17.168 -4.744 -27.130 1.00 94.50 847 ALA A N 1
ATOM 6799 C CA . ALA A 1 847 ? 17.169 -5.719 -26.041 1.00 94.50 847 ALA A CA 1
ATOM 6800 C C . ALA A 1 847 ? 18.111 -6.913 -26.292 1.00 94.50 847 ALA A C 1
ATOM 6802 O O . ALA A 1 847 ? 18.136 -7.490 -27.382 1.00 94.50 847 ALA A O 1
ATOM 6803 N N . LYS A 1 848 ? 18.842 -7.298 -25.242 1.00 94.31 848 LYS A N 1
ATOM 6804 C CA . LYS A 1 848 ? 19.759 -8.445 -25.163 1.00 94.31 848 LYS A CA 1
ATOM 6805 C C . LYS A 1 848 ? 19.158 -9.568 -24.316 1.00 94.31 848 LYS A C 1
ATOM 6807 O O . LYS A 1 848 ? 19.682 -9.931 -23.263 1.00 94.31 848 LYS A O 1
ATOM 6812 N N . MET A 1 849 ? 18.009 -10.067 -24.756 1.00 95.38 849 MET A N 1
ATOM 6813 C CA . MET A 1 849 ? 17.274 -11.151 -24.100 1.00 95.38 849 MET A CA 1
ATOM 6814 C C . MET A 1 849 ? 16.754 -12.186 -25.106 1.00 95.38 849 MET A C 1
ATOM 6816 O O . MET A 1 849 ? 15.709 -12.789 -24.902 1.00 95.38 849 MET A O 1
ATOM 6820 N N . ARG A 1 850 ? 17.449 -12.375 -26.236 1.00 96.62 850 ARG A N 1
ATOM 6821 C CA . ARG A 1 850 ? 17.052 -13.328 -27.280 1.00 96.62 850 ARG A CA 1
ATOM 6822 C C . ARG A 1 850 ? 17.517 -14.741 -26.961 1.00 96.62 850 ARG A C 1
ATOM 6824 O O . ARG A 1 850 ? 18.701 -14.968 -26.729 1.00 96.62 850 ARG A O 1
ATOM 6831 N N . VAL A 1 851 ? 16.626 -15.717 -27.091 1.00 97.88 851 VAL A N 1
ATOM 6832 C CA . VAL A 1 851 ? 16.921 -17.154 -26.953 1.00 97.88 851 VAL A CA 1
ATOM 6833 C C . VAL A 1 851 ? 18.058 -17.589 -27.889 1.00 97.88 851 VAL A C 1
ATOM 6835 O O . VAL A 1 851 ? 18.950 -18.339 -27.493 1.00 97.88 851 VAL A O 1
ATOM 6838 N N . ALA A 1 852 ? 18.078 -17.071 -29.121 1.00 96.25 852 ALA A N 1
ATOM 6839 C CA . ALA A 1 852 ? 19.102 -17.393 -30.114 1.00 96.25 852 ALA A CA 1
ATOM 6840 C C . ALA A 1 852 ? 20.499 -16.814 -29.790 1.00 96.25 852 ALA A C 1
ATOM 6842 O O . ALA A 1 852 ? 21.508 -17.415 -30.172 1.00 96.25 852 ALA A O 1
ATOM 6843 N N . GLU A 1 853 ? 20.585 -15.684 -29.078 1.00 94.56 853 GLU A N 1
ATOM 6844 C CA . GLU A 1 853 ? 21.814 -14.876 -28.953 1.00 94.56 853 GLU A CA 1
ATOM 6845 C C . GLU A 1 853 ? 22.352 -14.794 -27.514 1.00 94.56 853 GLU A C 1
ATOM 6847 O O . GLU A 1 853 ? 23.562 -14.870 -27.305 1.00 94.56 853 GLU A O 1
ATOM 6852 N N . ASP A 1 854 ? 21.472 -14.674 -26.517 1.00 94.88 854 ASP A N 1
ATOM 6853 C CA . ASP A 1 854 ? 21.815 -14.175 -25.180 1.00 94.88 854 ASP A CA 1
ATOM 6854 C C . ASP A 1 854 ? 21.845 -15.234 -24.062 1.00 94.88 854 ASP A C 1
ATOM 6856 O O . ASP A 1 854 ? 22.297 -14.924 -22.957 1.00 94.88 854 ASP A O 1
ATOM 6860 N N . LEU A 1 855 ? 21.416 -16.473 -24.338 1.00 95.50 855 LEU A N 1
ATOM 6861 C CA . LEU A 1 855 ? 21.456 -17.587 -23.378 1.00 95.50 855 LEU A CA 1
ATOM 6862 C C . LEU A 1 855 ? 22.876 -18.139 -23.154 1.00 95.50 855 LEU A C 1
ATOM 6864 O O . LEU A 1 855 ? 23.690 -18.233 -24.083 1.00 95.50 855 LEU A O 1
ATOM 6868 N N . THR A 1 856 ? 23.163 -18.526 -21.911 1.00 94.12 856 THR A N 1
ATOM 6869 C CA . THR A 1 856 ? 24.457 -19.058 -21.456 1.00 94.12 856 THR A CA 1
ATOM 6870 C C . THR A 1 856 ? 24.534 -20.579 -21.534 1.00 94.12 856 THR A C 1
ATOM 6872 O O . THR A 1 856 ? 23.542 -21.278 -21.744 1.00 94.12 856 THR A O 1
ATOM 6875 N N . TYR A 1 857 ? 25.745 -21.115 -21.358 1.00 94.12 857 TYR A N 1
ATOM 6876 C CA . TYR A 1 857 ? 25.939 -22.557 -21.181 1.00 94.12 857 TYR A CA 1
ATOM 6877 C C . TYR A 1 857 ? 25.160 -23.083 -19.960 1.00 94.12 857 TYR A C 1
ATOM 6879 O O . TYR A 1 857 ? 24.524 -24.132 -20.053 1.00 94.12 857 TYR A O 1
ATOM 6887 N N . GLN A 1 858 ? 25.142 -22.335 -18.849 1.00 92.25 858 GLN A N 1
ATOM 6888 C CA . GLN A 1 858 ? 24.443 -22.728 -17.621 1.00 92.25 858 GLN A CA 1
ATOM 6889 C C . GLN A 1 858 ? 22.920 -22.747 -17.798 1.00 92.25 858 GLN A C 1
ATOM 6891 O O . GLN A 1 858 ? 22.289 -23.733 -17.420 1.00 92.25 858 GLN A O 1
ATOM 6896 N N . ASP A 1 859 ? 22.345 -21.723 -18.439 1.00 95.12 859 ASP A N 1
ATOM 6897 C CA . ASP A 1 859 ? 20.908 -21.642 -18.749 1.00 95.12 859 ASP A CA 1
ATOM 6898 C C . ASP A 1 859 ? 20.369 -22.907 -19.416 1.00 95.12 859 ASP A C 1
ATOM 6900 O O . ASP A 1 859 ? 19.271 -23.375 -19.111 1.00 95.12 859 ASP A O 1
ATOM 6904 N N . LEU A 1 860 ? 21.158 -23.465 -20.336 1.00 96.56 860 LEU A N 1
ATOM 6905 C CA . LEU A 1 860 ? 20.792 -24.627 -21.134 1.00 96.56 860 LEU A CA 1
ATOM 6906 C C . LEU A 1 860 ? 21.281 -25.957 -20.549 1.00 96.56 860 LEU A C 1
ATOM 6908 O O . LEU A 1 860 ? 21.094 -26.991 -21.192 1.00 96.56 860 LEU A O 1
ATOM 6912 N N . GLY A 1 861 ? 21.890 -25.964 -19.359 1.00 94.50 861 GLY A N 1
ATOM 6913 C CA . GLY A 1 861 ? 22.449 -27.170 -18.740 1.00 94.50 861 GLY A CA 1
ATOM 6914 C C . GLY A 1 861 ? 23.571 -27.799 -19.572 1.00 94.50 861 GLY A C 1
ATOM 6915 O O . GLY A 1 861 ? 23.572 -29.007 -19.789 1.00 94.50 861 GLY A O 1
ATOM 6916 N N . LEU A 1 862 ? 24.472 -26.975 -20.108 1.00 95.38 862 LEU A N 1
ATOM 6917 C CA . LEU A 1 862 ? 25.580 -27.385 -20.969 1.00 95.38 862 LEU A CA 1
ATOM 6918 C C . LEU A 1 862 ? 26.929 -27.133 -20.290 1.00 95.38 862 LEU A C 1
ATOM 6920 O O . LEU A 1 862 ? 27.087 -26.200 -19.500 1.00 95.38 862 LEU A O 1
ATOM 6924 N N . VAL A 1 863 ? 27.932 -27.928 -20.651 1.00 92.62 863 VAL A N 1
ATOM 6925 C CA . VAL A 1 863 ? 29.318 -27.725 -20.212 1.00 92.62 863 VAL A CA 1
ATOM 6926 C C . VAL A 1 863 ? 29.912 -26.494 -20.906 1.00 92.62 863 VAL A C 1
ATOM 6928 O O . VAL A 1 863 ? 29.910 -26.399 -22.136 1.00 92.62 863 VAL A O 1
ATOM 6931 N N . GLN A 1 864 ? 30.471 -25.565 -20.126 1.00 88.81 864 GLN A N 1
ATOM 6932 C CA . GLN A 1 864 ? 31.302 -24.479 -20.651 1.00 88.81 864 GLN A CA 1
ATOM 6933 C C . GLN A 1 864 ? 32.698 -25.041 -20.999 1.00 88.81 864 GLN A C 1
ATOM 6935 O O . GLN A 1 864 ? 33.330 -25.634 -20.125 1.00 88.81 864 GLN A O 1
ATOM 6940 N N . PRO A 1 865 ? 33.197 -24.890 -22.242 1.00 82.94 865 PRO A N 1
ATOM 6941 C CA . PRO A 1 865 ? 34.408 -25.579 -22.699 1.00 82.94 865 PRO A CA 1
ATOM 6942 C C . PRO A 1 865 ? 35.697 -25.088 -22.019 1.00 82.94 865 PRO A C 1
ATOM 6944 O O . PRO A 1 865 ? 35.803 -23.929 -21.608 1.00 82.94 865 PRO A O 1
ATOM 6947 N N . ASP A 1 866 ? 36.711 -25.958 -21.974 1.00 66.75 866 ASP A N 1
ATOM 6948 C CA . ASP A 1 866 ? 38.042 -25.631 -21.452 1.00 66.75 866 ASP A CA 1
ATOM 6949 C C . ASP A 1 866 ? 38.684 -24.441 -22.181 1.00 66.75 866 ASP A C 1
ATOM 6951 O O . ASP A 1 866 ? 38.541 -24.243 -23.388 1.00 66.75 866 ASP A O 1
ATOM 6955 N N . GLY A 1 867 ? 39.376 -23.592 -21.417 1.00 61.72 867 GLY A N 1
ATOM 6956 C CA . GLY A 1 867 ? 39.761 -22.255 -21.881 1.00 61.72 867 GLY A CA 1
ATOM 6957 C C . GLY A 1 867 ? 38.604 -21.240 -21.874 1.00 61.72 867 GLY A C 1
ATOM 6958 O O . GLY A 1 867 ? 38.777 -20.122 -22.366 1.00 61.72 867 GLY A O 1
ATOM 6959 N N . GLY A 1 868 ? 37.462 -21.586 -21.263 1.00 56.19 868 GLY A N 1
ATOM 6960 C CA . GLY A 1 868 ? 36.181 -20.861 -21.204 1.00 56.19 868 GLY A CA 1
ATOM 6961 C C . GLY A 1 868 ? 36.175 -19.420 -20.678 1.00 56.19 868 GLY A C 1
ATOM 6962 O O . GLY A 1 868 ? 35.117 -18.835 -20.512 1.00 56.19 868 GLY A O 1
ATOM 6963 N N . ARG A 1 869 ? 37.334 -18.782 -20.476 1.00 62.66 869 ARG A N 1
ATOM 6964 C CA . ARG A 1 869 ? 37.450 -17.311 -20.423 1.00 62.66 869 ARG A CA 1
ATOM 6965 C C . ARG A 1 869 ? 37.541 -16.662 -21.816 1.00 62.66 869 ARG A C 1
ATOM 6967 O O . ARG A 1 869 ? 37.618 -15.438 -21.895 1.00 62.66 869 ARG A O 1
ATOM 6974 N N . ARG A 1 870 ? 37.578 -17.449 -22.902 1.00 69.25 870 ARG A N 1
ATOM 6975 C CA . ARG A 1 870 ? 37.772 -16.962 -24.286 1.00 69.25 870 ARG A CA 1
ATOM 6976 C C . ARG A 1 870 ? 36.622 -17.260 -25.255 1.00 69.25 870 ARG A C 1
ATOM 6978 O O . ARG A 1 870 ? 36.582 -16.643 -26.312 1.00 69.25 870 ARG A O 1
ATOM 6985 N N . VAL A 1 871 ? 35.717 -18.182 -24.924 1.00 80.31 871 VAL A N 1
ATOM 6986 C CA . VAL A 1 871 ? 34.637 -18.631 -25.822 1.00 80.31 871 VAL A CA 1
ATOM 6987 C C . VAL A 1 871 ? 33.304 -18.076 -25.326 1.00 80.31 871 VAL A C 1
ATOM 6989 O O . VAL A 1 871 ? 32.891 -18.388 -24.215 1.00 80.31 871 VAL A O 1
ATOM 6992 N N . GLY A 1 872 ? 32.652 -17.244 -26.141 1.00 84.50 872 GLY A N 1
ATOM 6993 C CA . GLY A 1 872 ? 31.417 -16.542 -25.775 1.00 84.50 872 GLY A CA 1
ATOM 6994 C C . GLY A 1 872 ? 31.657 -15.191 -25.101 1.00 84.50 872 GLY A C 1
ATOM 6995 O O . GLY A 1 872 ? 32.717 -14.947 -24.514 1.00 84.50 872 GLY A O 1
ATOM 6996 N N . GLU A 1 873 ? 30.674 -14.295 -25.184 1.00 87.62 873 GLU A N 1
ATOM 6997 C CA . GLU A 1 873 ? 30.691 -13.039 -24.425 1.00 87.62 873 GLU A CA 1
ATOM 6998 C C . GLU A 1 873 ? 30.466 -13.333 -22.931 1.00 87.62 873 GLU A C 1
ATOM 7000 O O . GLU A 1 873 ? 29.590 -14.141 -22.606 1.00 87.62 873 GLU A O 1
ATOM 7005 N N . PRO A 1 874 ? 31.223 -12.708 -22.008 1.00 83.44 874 PRO A N 1
ATOM 7006 C CA . PRO A 1 874 ? 30.947 -12.829 -20.583 1.00 83.44 874 PRO A CA 1
ATOM 7007 C C . PRO A 1 874 ? 29.626 -12.137 -20.245 1.00 83.44 874 PRO A C 1
ATOM 7009 O O . PRO A 1 874 ? 29.376 -11.016 -20.698 1.00 83.44 874 PRO A O 1
ATOM 7012 N N . VAL A 1 875 ? 28.804 -12.765 -19.406 1.00 79.12 875 VAL A N 1
ATOM 7013 C CA . VAL A 1 875 ? 27.670 -12.061 -18.802 1.00 79.12 875 VAL A CA 1
ATOM 7014 C C . VAL A 1 875 ? 28.216 -11.171 -17.690 1.00 79.12 875 VAL A C 1
ATOM 7016 O O . VAL A 1 875 ? 28.769 -11.651 -16.705 1.00 79.12 875 VAL A O 1
ATOM 7019 N N . LEU A 1 876 ? 28.079 -9.855 -17.859 1.00 67.00 876 LEU A N 1
ATOM 7020 C CA . LEU A 1 876 ? 28.487 -8.855 -16.872 1.00 67.00 876 LEU A CA 1
ATOM 7021 C C . LEU A 1 876 ? 27.455 -8.778 -15.735 1.00 67.00 876 LEU A C 1
ATOM 7023 O O . LEU A 1 876 ? 26.717 -7.803 -15.615 1.00 67.00 876 LEU A O 1
ATOM 7027 N N . GLN A 1 877 ? 27.384 -9.840 -14.937 1.00 62.81 877 GLN A N 1
ATOM 7028 C CA . GLN A 1 877 ? 26.661 -9.867 -13.667 1.00 62.81 877 GLN A CA 1
ATOM 7029 C C . GLN A 1 877 ? 27.521 -9.307 -12.520 1.00 62.81 877 GLN A C 1
ATOM 7031 O O . GLN A 1 877 ? 28.647 -8.844 -12.718 1.00 62.81 877 GLN A O 1
ATOM 7036 N N . GLU A 1 878 ? 26.951 -9.325 -11.317 1.00 48.84 878 GLU A N 1
ATOM 7037 C CA . GLU A 1 878 ? 27.589 -8.930 -10.063 1.00 48.84 878 GLU A CA 1
ATOM 7038 C C . GLU A 1 878 ? 28.924 -9.659 -9.807 1.00 48.84 878 GLU A C 1
ATOM 7040 O O . GLU A 1 878 ? 29.268 -10.659 -10.448 1.00 48.84 878 GLU A O 1
ATOM 7045 N N . LYS A 1 879 ? 29.721 -9.104 -8.884 1.00 47.25 879 LYS A N 1
ATOM 7046 C CA . LYS A 1 879 ? 31.127 -9.475 -8.652 1.00 47.25 879 LYS A CA 1
ATOM 7047 C C . LYS A 1 879 ? 31.316 -10.992 -8.503 1.00 47.25 879 LYS A C 1
ATOM 7049 O O . LYS A 1 879 ? 31.059 -11.544 -7.442 1.00 47.25 879 LYS A O 1
ATOM 7054 N N . GLY A 1 880 ? 31.893 -11.626 -9.525 1.00 52.12 880 GLY A N 1
ATOM 7055 C CA . GLY A 1 880 ? 32.378 -13.009 -9.453 1.00 52.12 880 GLY A CA 1
ATOM 7056 C C . GLY A 1 880 ? 31.791 -13.977 -10.479 1.00 52.12 880 GLY A C 1
ATOM 7057 O O . GLY A 1 880 ? 32.360 -15.056 -10.635 1.00 52.12 880 GLY A O 1
ATOM 7058 N N . ASN A 1 881 ? 30.730 -13.619 -11.218 1.00 63.78 881 ASN A N 1
ATOM 7059 C CA . ASN A 1 881 ? 30.185 -14.540 -12.222 1.00 63.78 881 ASN A CA 1
ATOM 7060 C C . ASN A 1 881 ? 31.205 -14.811 -13.363 1.00 63.78 881 ASN A C 1
ATOM 7062 O O . ASN A 1 881 ? 31.918 -13.918 -13.828 1.00 63.78 881 ASN A O 1
ATOM 7066 N N . SER A 1 882 ? 31.286 -16.074 -13.792 1.00 71.94 882 SER A N 1
ATOM 7067 C CA . SER A 1 882 ? 32.150 -16.578 -14.868 1.00 71.94 882 SER A CA 1
ATOM 7068 C C . SER A 1 882 ? 31.385 -17.135 -16.082 1.00 71.94 882 SER A C 1
ATOM 7070 O O . SER A 1 882 ? 32.018 -17.596 -17.038 1.00 71.94 882 SER A O 1
ATOM 7072 N N . GLU A 1 883 ? 30.049 -17.069 -16.057 1.00 83.81 883 GLU A N 1
ATOM 7073 C CA . GLU A 1 883 ? 29.150 -17.483 -17.133 1.00 83.81 883 GLU A CA 1
ATOM 7074 C C . GLU A 1 883 ? 29.400 -16.745 -18.450 1.00 83.81 883 GLU A C 1
ATOM 7076 O O . GLU A 1 883 ? 29.681 -15.538 -18.501 1.00 83.81 883 GLU A O 1
ATOM 7081 N N . ARG A 1 884 ? 29.206 -17.482 -19.547 1.00 88.12 884 ARG A N 1
ATOM 7082 C CA . ARG A 1 884 ? 29.286 -16.953 -20.907 1.00 88.12 884 ARG A CA 1
ATOM 7083 C C . ARG A 1 884 ? 28.089 -17.321 -21.753 1.00 88.12 884 ARG A C 1
ATOM 7085 O O . ARG A 1 884 ? 27.566 -18.432 -21.670 1.00 88.12 884 ARG A O 1
ATOM 7092 N N . LYS A 1 885 ? 27.711 -16.384 -22.620 1.00 92.06 885 LYS A N 1
ATOM 7093 C CA . LYS A 1 885 ? 26.744 -16.603 -23.696 1.00 92.06 885 LYS A CA 1
ATOM 7094 C C . LYS A 1 885 ? 27.280 -17.645 -24.667 1.00 92.06 885 LYS A C 1
ATOM 7096 O O . LYS A 1 885 ? 28.460 -17.610 -25.021 1.00 92.06 885 LYS A O 1
ATOM 7101 N N . ILE A 1 886 ? 26.414 -18.533 -25.142 1.00 93.44 886 ILE A N 1
ATOM 7102 C CA . ILE A 1 886 ? 26.772 -19.482 -26.200 1.00 93.44 886 ILE A CA 1
ATOM 7103 C C . ILE A 1 886 ? 26.968 -18.684 -27.499 1.00 93.44 886 ILE A C 1
ATOM 7105 O O . ILE A 1 886 ? 25.992 -18.072 -27.950 1.00 93.44 886 ILE A O 1
ATOM 7109 N N . PRO A 1 887 ? 28.169 -18.694 -28.117 1.00 90.38 887 PRO A N 1
ATOM 7110 C CA . PRO A 1 887 ? 28.467 -17.889 -29.298 1.00 90.38 887 PRO A CA 1
ATOM 7111 C C . PRO A 1 887 ? 27.429 -18.031 -30.411 1.00 90.38 887 PRO A C 1
ATOM 7113 O O . PRO A 1 887 ? 26.900 -19.118 -30.647 1.00 90.38 887 PRO A O 1
ATOM 7116 N N . VAL A 1 888 ? 27.204 -16.940 -31.144 1.00 89.62 888 VAL A N 1
ATOM 7117 C CA . VAL A 1 888 ? 26.511 -16.959 -32.436 1.00 89.62 888 VAL A CA 1
ATOM 7118 C C . VAL A 1 888 ? 27.588 -16.961 -33.529 1.00 89.62 888 VAL A C 1
ATOM 7120 O O . VAL A 1 888 ? 28.311 -15.972 -33.653 1.00 89.62 888 VAL A O 1
ATOM 7123 N N . PRO A 1 889 ? 27.762 -18.055 -34.292 1.00 89.56 889 PRO A N 1
ATOM 7124 C CA . PRO A 1 889 ? 28.787 -18.146 -35.331 1.00 89.56 889 PRO A CA 1
ATOM 7125 C C . PRO A 1 889 ? 28.640 -17.082 -36.420 1.00 89.56 889 PRO A C 1
ATOM 7127 O O . PRO A 1 889 ? 27.552 -16.898 -36.961 1.00 89.56 889 PRO A O 1
ATOM 7130 N N . GLY A 1 890 ? 29.743 -16.435 -36.804 1.00 86.94 890 GLY A N 1
ATOM 7131 C CA . GLY A 1 890 ? 29.754 -15.493 -37.929 1.00 86.94 890 GLY A CA 1
ATOM 7132 C C . GLY A 1 890 ? 29.700 -16.180 -39.299 1.00 86.94 890 GLY A C 1
ATOM 7133 O O . GLY A 1 890 ? 29.184 -15.606 -40.256 1.00 86.94 890 GLY A O 1
ATOM 7134 N N . SER A 1 891 ? 30.201 -17.416 -39.399 1.00 90.12 891 SER A N 1
ATOM 7135 C CA . SER A 1 891 ? 30.223 -18.202 -40.636 1.00 90.12 891 SER A CA 1
ATOM 7136 C C . SER A 1 891 ? 29.730 -19.642 -40.441 1.00 90.12 891 SER A C 1
ATOM 7138 O O . SER A 1 891 ? 29.648 -20.154 -39.324 1.00 90.12 891 SER A O 1
ATOM 7140 N N . ILE A 1 892 ? 29.435 -20.326 -41.553 1.00 87.62 892 ILE A N 1
ATOM 7141 C CA . ILE A 1 892 ? 29.083 -21.759 -41.565 1.00 87.62 892 ILE A CA 1
ATOM 7142 C C . ILE A 1 892 ? 30.265 -22.623 -41.086 1.00 87.62 892 ILE A C 1
ATOM 7144 O O . ILE A 1 892 ? 30.058 -23.639 -40.427 1.00 87.62 892 ILE A O 1
ATOM 7148 N N . ALA A 1 893 ? 31.507 -22.210 -41.364 1.00 87.06 893 ALA A N 1
ATOM 7149 C CA . ALA A 1 893 ? 32.696 -22.918 -40.890 1.00 87.06 893 ALA A CA 1
ATOM 7150 C C . ALA A 1 893 ? 32.814 -22.858 -39.356 1.00 87.06 893 ALA A C 1
ATOM 7152 O O . ALA A 1 893 ? 33.040 -23.885 -38.716 1.00 87.06 893 ALA A O 1
ATOM 7153 N N . ASP A 1 894 ? 32.573 -21.682 -38.768 1.00 86.62 894 ASP A N 1
ATOM 7154 C CA . ASP A 1 894 ? 32.548 -21.505 -37.312 1.00 86.62 894 ASP A CA 1
ATOM 7155 C C . ASP A 1 894 ? 31.391 -22.299 -36.680 1.00 86.62 894 ASP A C 1
ATOM 7157 O O . ASP A 1 894 ? 31.567 -22.927 -35.637 1.00 86.62 894 ASP A O 1
ATOM 7161 N N . LEU A 1 895 ? 30.222 -22.342 -37.332 1.00 91.31 895 LEU A N 1
ATOM 7162 C CA . LEU A 1 895 ? 29.068 -23.124 -36.877 1.00 91.31 895 LEU A CA 1
ATOM 7163 C C . LEU A 1 895 ? 29.377 -24.624 -36.821 1.00 91.31 895 LEU A C 1
ATOM 7165 O O . LEU A 1 895 ? 29.116 -25.255 -35.801 1.00 91.31 895 LEU A O 1
ATOM 7169 N N . HIS A 1 896 ? 29.987 -25.182 -37.870 1.00 89.62 896 HIS A N 1
ATOM 7170 C CA . HIS A 1 896 ? 30.410 -26.587 -37.890 1.00 89.62 896 HIS A CA 1
ATOM 7171 C C . HIS A 1 896 ? 31.497 -26.908 -36.846 1.00 89.62 896 HIS A C 1
ATOM 7173 O O . HIS A 1 896 ? 31.703 -28.078 -36.525 1.00 89.62 896 HIS A O 1
ATOM 7179 N N . SER A 1 897 ? 32.187 -25.895 -36.307 1.00 86.25 897 SER A N 1
ATOM 7180 C CA . SER A 1 897 ? 33.144 -26.056 -35.204 1.00 86.25 897 SER A CA 1
ATOM 7181 C C . SER A 1 897 ? 32.497 -26.040 -33.810 1.00 86.25 897 SER A C 1
ATOM 7183 O O . SER A 1 897 ? 33.116 -26.513 -32.853 1.00 86.25 897 SER A O 1
ATOM 7185 N N . ILE A 1 898 ? 31.258 -25.542 -33.670 1.00 88.75 898 ILE A N 1
ATOM 7186 C CA . ILE A 1 898 ? 30.542 -25.572 -32.390 1.00 88.75 898 ILE A CA 1
ATOM 7187 C C . ILE A 1 898 ? 30.188 -27.014 -32.022 1.00 88.75 898 ILE A C 1
ATOM 7189 O O . ILE A 1 898 ? 29.519 -27.737 -32.760 1.00 88.75 898 ILE A O 1
ATOM 7193 N N . ARG A 1 899 ? 30.596 -27.390 -30.808 1.00 91.56 899 ARG A N 1
ATOM 7194 C CA . ARG A 1 899 ? 30.183 -28.610 -30.116 1.00 91.56 899 ARG A CA 1
ATOM 7195 C C . ARG A 1 899 ? 29.619 -28.197 -28.764 1.00 91.56 899 ARG A C 1
ATOM 7197 O O . ARG A 1 899 ? 30.345 -27.628 -27.951 1.00 91.56 899 ARG A O 1
ATOM 7204 N N . LEU A 1 900 ? 28.332 -28.442 -28.545 1.00 94.81 900 LEU A N 1
ATOM 7205 C CA . LEU A 1 900 ? 27.686 -28.239 -27.247 1.00 94.81 900 LEU A CA 1
ATOM 7206 C C . LEU A 1 900 ? 27.572 -29.594 -26.555 1.00 94.81 900 LEU A C 1
ATOM 7208 O O . LEU A 1 900 ? 27.293 -30.586 -27.220 1.00 94.81 900 LEU A O 1
ATOM 7212 N N . ILE A 1 901 ? 27.832 -29.646 -25.252 1.00 95.94 901 ILE A N 1
ATOM 7213 C CA . ILE A 1 901 ? 27.902 -30.896 -24.487 1.00 95.94 901 ILE A CA 1
ATOM 7214 C C . ILE A 1 901 ? 26.911 -30.798 -23.331 1.00 95.94 901 ILE A C 1
ATOM 7216 O O . ILE A 1 901 ? 26.954 -29.811 -22.595 1.00 95.94 901 ILE A O 1
ATOM 7220 N N . ASP A 1 902 ? 26.024 -31.780 -23.185 1.00 95.19 902 ASP A N 1
ATOM 7221 C CA . ASP A 1 902 ? 25.129 -31.872 -22.028 1.00 95.19 902 ASP A CA 1
ATOM 7222 C C . ASP A 1 902 ? 25.931 -32.054 -20.729 1.00 95.19 902 ASP A C 1
ATOM 7224 O O . ASP A 1 902 ? 26.905 -32.810 -20.697 1.00 95.19 902 ASP A O 1
ATOM 7228 N N . LYS A 1 903 ? 25.549 -31.338 -19.666 1.00 93.12 903 LYS A N 1
ATOM 7229 C CA . LYS A 1 903 ? 26.234 -31.393 -18.367 1.00 93.12 903 LYS A CA 1
ATOM 7230 C C . LYS A 1 903 ? 26.022 -32.726 -17.634 1.00 93.12 903 LYS A C 1
ATOM 7232 O O . LYS A 1 903 ? 26.908 -33.122 -16.880 1.00 93.12 903 LYS A O 1
ATOM 7237 N N . ASP A 1 904 ? 24.891 -33.394 -17.848 1.00 90.69 904 ASP A N 1
ATOM 7238 C CA . ASP A 1 904 ? 24.465 -34.548 -17.054 1.00 90.69 904 ASP A CA 1
ATOM 7239 C C . ASP A 1 904 ? 24.896 -35.883 -17.685 1.00 90.69 904 ASP A C 1
ATOM 7241 O O . ASP A 1 904 ? 25.344 -36.776 -16.968 1.00 90.69 904 ASP A O 1
ATOM 7245 N N . ASP A 1 905 ? 24.792 -36.028 -19.015 1.00 92.88 905 ASP A N 1
ATOM 7246 C CA . ASP A 1 905 ? 25.104 -37.288 -19.722 1.00 92.88 905 ASP A CA 1
ATOM 7247 C C . ASP A 1 905 ? 26.270 -37.208 -20.729 1.00 92.88 905 ASP A C 1
ATOM 7249 O O . ASP A 1 905 ? 26.702 -38.229 -21.270 1.00 92.88 905 ASP A O 1
ATOM 7253 N N . GLY A 1 906 ? 26.824 -36.014 -20.969 1.00 94.62 906 GLY A N 1
ATOM 7254 C CA . GLY A 1 906 ? 27.938 -35.811 -21.898 1.00 94.62 906 GLY A CA 1
ATOM 7255 C C . GLY A 1 906 ? 27.572 -35.906 -23.386 1.00 94.62 906 GLY A C 1
ATOM 7256 O O . GLY A 1 906 ? 28.477 -35.920 -24.228 1.00 94.62 906 GLY A O 1
ATOM 7257 N N . THR A 1 907 ? 26.283 -35.958 -23.744 1.00 96.00 907 THR A N 1
ATOM 7258 C CA . THR A 1 907 ? 25.820 -35.971 -25.141 1.00 96.00 907 THR A CA 1
ATOM 7259 C C . THR A 1 907 ? 26.345 -34.755 -25.893 1.00 96.00 907 THR A C 1
ATOM 7261 O O . THR A 1 907 ? 26.222 -33.621 -25.431 1.00 96.00 907 THR A O 1
ATOM 7264 N N . VAL A 1 908 ? 26.912 -34.981 -27.083 1.00 96.56 908 VAL A N 1
ATOM 7265 C CA . VAL A 1 908 ? 27.465 -33.912 -27.923 1.00 96.56 908 VAL A CA 1
ATOM 7266 C C . VAL A 1 908 ? 26.520 -33.555 -29.064 1.00 96.56 908 VAL A C 1
ATOM 7268 O O . VAL A 1 908 ? 26.208 -34.394 -29.908 1.00 96.56 908 VAL A O 1
ATOM 7271 N N . PHE A 1 909 ? 26.160 -32.278 -29.142 1.00 96.25 909 PHE A N 1
ATOM 7272 C CA . PHE A 1 909 ? 25.336 -31.687 -30.191 1.00 96.25 909 PHE A CA 1
ATOM 7273 C C . PHE A 1 909 ? 26.190 -30.871 -31.172 1.00 96.25 909 PHE A C 1
ATOM 7275 O O . PHE A 1 909 ? 27.119 -30.158 -30.774 1.00 96.25 909 PHE A O 1
ATOM 7282 N N . THR A 1 910 ? 25.858 -30.973 -32.459 1.00 95.62 910 THR A N 1
ATOM 7283 C CA . THR A 1 910 ? 26.472 -30.247 -33.582 1.00 95.62 910 THR A CA 1
ATOM 7284 C C . THR A 1 910 ? 25.377 -29.781 -34.541 1.00 95.62 910 THR A C 1
ATOM 7286 O O . THR A 1 910 ? 24.311 -30.390 -34.598 1.00 95.62 910 THR A O 1
ATOM 7289 N N . PHE A 1 911 ? 25.627 -28.704 -35.291 1.00 95.88 911 PHE A N 1
ATOM 7290 C CA . PHE A 1 911 ? 24.586 -27.987 -36.040 1.00 95.88 911 PHE A CA 1
ATOM 7291 C C . PHE A 1 911 ? 25.014 -27.721 -37.486 1.00 95.88 911 PHE A C 1
ATOM 7293 O O . PHE A 1 911 ? 26.180 -27.432 -37.755 1.00 95.88 911 PHE A O 1
ATOM 7300 N N . ARG A 1 912 ? 24.061 -27.798 -38.418 1.00 93.94 912 ARG A N 1
ATOM 7301 C CA . ARG A 1 912 ? 24.231 -27.568 -39.864 1.00 93.94 912 ARG A CA 1
ATOM 7302 C C . ARG A 1 912 ? 23.743 -26.187 -40.300 1.00 93.94 912 ARG A C 1
ATOM 7304 O O . ARG A 1 912 ? 24.112 -25.716 -41.371 1.00 93.94 912 ARG A O 1
ATOM 7311 N N . SER A 1 913 ? 22.890 -25.544 -39.500 1.00 95.19 913 SER A N 1
ATOM 7312 C CA . SER A 1 913 ? 22.396 -24.185 -39.754 1.00 95.19 913 SER A CA 1
ATOM 7313 C C . SER A 1 913 ? 22.215 -23.370 -38.469 1.00 95.19 913 SER A C 1
ATOM 7315 O O . SER A 1 913 ? 22.020 -23.922 -37.386 1.00 95.19 913 SER A O 1
ATOM 7317 N N . HIS A 1 914 ? 22.238 -22.040 -38.586 1.00 94.12 914 HIS A N 1
ATOM 7318 C CA . HIS A 1 914 ? 21.931 -21.133 -37.472 1.00 94.12 914 HIS A CA 1
ATOM 7319 C C . HIS A 1 914 ? 20.512 -21.320 -36.928 1.00 94.12 914 HIS A C 1
ATOM 7321 O O . HIS A 1 914 ? 20.304 -21.160 -35.729 1.00 94.12 914 HIS A O 1
ATOM 7327 N N . ALA A 1 915 ? 19.556 -21.693 -37.787 1.00 94.50 915 ALA A N 1
ATOM 7328 C CA . ALA A 1 915 ? 18.186 -21.997 -37.382 1.00 94.50 915 ALA A CA 1
ATOM 7329 C C . ALA A 1 915 ? 18.131 -23.229 -36.464 1.00 94.50 915 ALA A C 1
ATOM 7331 O O . ALA A 1 915 ? 17.503 -23.173 -35.415 1.00 94.50 915 ALA A O 1
ATOM 7332 N N . GLU A 1 916 ? 18.863 -24.294 -36.803 1.00 95.94 916 GLU A N 1
ATOM 7333 C CA . GLU A 1 916 ? 18.971 -25.517 -35.992 1.00 95.94 916 GLU A CA 1
ATOM 7334 C C . GLU A 1 916 ? 19.616 -25.245 -34.621 1.00 95.94 916 GLU A C 1
ATOM 7336 O O . GLU A 1 916 ? 19.155 -25.759 -33.606 1.00 95.94 916 GLU A O 1
ATOM 7341 N N . LEU A 1 917 ? 20.637 -24.377 -34.563 1.00 96.81 917 LEU A N 1
ATOM 7342 C CA . LEU A 1 917 ? 21.223 -23.924 -33.294 1.00 96.81 917 LEU A CA 1
ATOM 7343 C C . LEU A 1 917 ? 20.227 -23.086 -32.470 1.00 96.81 917 LEU A C 1
ATOM 7345 O O . LEU A 1 917 ? 20.131 -23.275 -31.259 1.00 96.81 917 LEU A O 1
ATOM 7349 N N . ALA A 1 918 ? 19.489 -22.165 -33.096 1.00 97.00 918 ALA A N 1
ATOM 7350 C CA . ALA A 1 918 ? 18.499 -21.334 -32.408 1.00 97.00 918 ALA A CA 1
ATOM 7351 C C . ALA A 1 918 ? 17.318 -22.165 -31.873 1.00 97.00 918 ALA A C 1
ATOM 7353 O O . ALA A 1 918 ? 16.914 -21.984 -30.725 1.00 97.00 918 ALA A O 1
ATOM 7354 N N . GLU A 1 919 ? 16.820 -23.115 -32.667 1.00 97.50 919 GLU A N 1
ATOM 7355 C CA . GLU A 1 919 ? 15.802 -24.081 -32.257 1.00 97.50 919 GLU A CA 1
ATOM 7356 C C . GLU A 1 919 ? 16.310 -24.979 -31.124 1.00 97.50 919 GLU A C 1
ATOM 7358 O O . GLU A 1 919 ? 15.620 -25.132 -30.121 1.00 97.50 919 GLU A O 1
ATOM 7363 N N . PHE A 1 920 ? 17.541 -25.496 -31.195 1.00 97.69 920 PHE A N 1
ATOM 7364 C CA . PHE A 1 920 ? 18.137 -26.251 -30.088 1.00 97.69 920 PHE A CA 1
ATOM 7365 C C . PHE A 1 920 ? 18.202 -25.433 -28.789 1.00 97.69 920 PHE A C 1
ATOM 7367 O O . PHE A 1 920 ? 17.829 -25.941 -27.727 1.00 97.69 920 PHE A O 1
ATOM 7374 N N . LYS A 1 921 ? 18.625 -24.158 -28.861 1.00 98.12 921 LYS A N 1
ATOM 7375 C CA . LYS A 1 921 ? 18.622 -23.254 -27.697 1.00 98.12 921 LYS A CA 1
ATOM 7376 C C . LYS A 1 921 ? 17.208 -23.087 -27.128 1.00 98.12 921 LYS A C 1
ATOM 7378 O O . LYS A 1 921 ? 17.036 -23.195 -25.917 1.00 98.12 921 LYS A O 1
ATOM 7383 N N . PHE A 1 922 ? 16.206 -22.897 -27.989 1.00 98.44 922 PHE A N 1
ATOM 7384 C CA . PHE A 1 922 ? 14.794 -22.809 -27.603 1.00 98.44 922 PHE A CA 1
ATOM 7385 C C . PHE A 1 922 ? 14.280 -24.086 -26.930 1.00 98.44 922 PHE A C 1
ATOM 7387 O O . PHE A 1 922 ? 13.728 -24.007 -25.836 1.00 98.44 922 PHE A O 1
ATOM 7394 N N . GLN A 1 923 ? 14.510 -25.260 -27.526 1.00 97.88 923 GLN A N 1
ATOM 7395 C CA . GLN A 1 923 ? 14.066 -26.535 -26.959 1.00 97.88 923 GLN A CA 1
ATOM 7396 C C . GLN A 1 923 ? 14.696 -26.776 -25.583 1.00 97.88 923 GLN A C 1
ATOM 7398 O O . GLN A 1 923 ? 13.987 -27.092 -24.630 1.00 97.88 923 GLN A O 1
ATOM 7403 N N . ARG A 1 924 ? 16.012 -26.559 -25.433 1.00 97.25 924 ARG A N 1
ATOM 7404 C CA . ARG A 1 924 ? 16.700 -26.698 -24.137 1.00 97.25 924 ARG A CA 1
ATOM 7405 C C . ARG A 1 924 ? 16.167 -25.728 -23.084 1.00 97.25 924 ARG A C 1
ATOM 7407 O O . ARG A 1 924 ? 15.959 -26.148 -21.949 1.00 97.25 924 ARG A O 1
ATOM 7414 N N . TYR A 1 925 ? 15.935 -24.469 -23.455 1.00 98.19 925 TYR A N 1
ATOM 7415 C CA . TYR A 1 925 ? 15.346 -23.463 -22.572 1.00 98.19 925 TYR A CA 1
ATOM 7416 C C . TYR A 1 925 ? 13.943 -23.888 -22.111 1.00 98.19 925 TYR A C 1
ATOM 7418 O O . TYR A 1 925 ? 13.718 -24.048 -20.910 1.00 98.19 925 TYR A O 1
ATOM 7426 N N . MET A 1 926 ? 13.030 -24.154 -23.049 1.00 98.25 926 MET A N 1
ATOM 7427 C CA . MET A 1 926 ? 11.639 -24.485 -22.735 1.00 98.25 926 MET A CA 1
ATOM 7428 C C . MET A 1 926 ? 11.505 -25.786 -21.946 1.00 98.25 926 MET A C 1
ATOM 7430 O O . MET A 1 926 ? 10.759 -25.833 -20.973 1.00 98.25 926 MET A O 1
ATOM 7434 N N . GLN A 1 927 ? 12.254 -26.832 -22.303 1.00 97.00 927 GLN A N 1
ATOM 7435 C CA . GLN A 1 927 ? 12.227 -28.089 -21.556 1.00 97.00 927 GLN A CA 1
ATOM 7436 C C . GLN A 1 927 ? 12.696 -27.901 -20.108 1.00 97.00 927 GLN A C 1
ATOM 7438 O O . GLN A 1 927 ? 12.070 -28.435 -19.197 1.00 97.00 927 GLN A O 1
ATOM 7443 N N . ARG A 1 928 ? 13.762 -27.125 -19.869 1.00 97.25 928 ARG A N 1
ATOM 7444 C CA . ARG A 1 928 ? 14.243 -26.830 -18.509 1.00 97.25 928 ARG A CA 1
ATOM 7445 C C . ARG A 1 928 ? 13.226 -25.999 -17.724 1.00 97.25 928 AR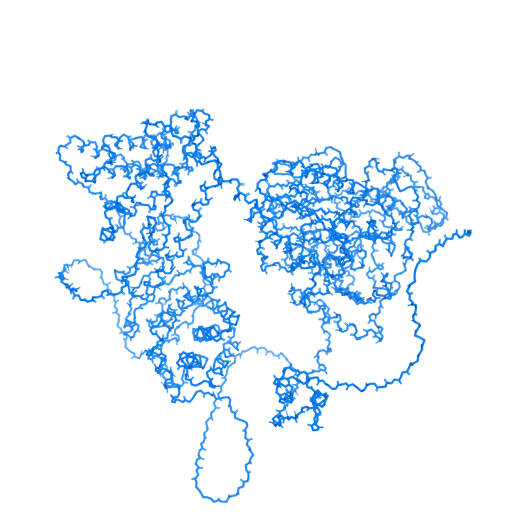G A C 1
ATOM 7447 O O . ARG A 1 928 ? 12.854 -26.394 -16.623 1.00 97.25 928 ARG A O 1
ATOM 7454 N N . TYR A 1 929 ? 12.702 -24.932 -18.326 1.00 98.38 929 TYR A N 1
ATOM 7455 C CA . TYR A 1 929 ? 11.666 -24.073 -17.744 1.00 98.38 929 TYR A CA 1
ATOM 7456 C C . TYR A 1 929 ? 10.420 -24.866 -17.303 1.00 98.38 929 TYR A C 1
ATOM 7458 O O . TYR A 1 929 ? 10.014 -24.797 -16.143 1.00 98.38 929 TYR A O 1
ATOM 7466 N N . LEU A 1 930 ? 9.863 -25.694 -18.195 1.00 98.31 930 LEU A N 1
ATOM 7467 C CA . LEU A 1 930 ? 8.672 -26.510 -17.925 1.00 98.31 930 LEU A CA 1
ATOM 7468 C C . LEU A 1 930 ? 8.926 -27.607 -16.874 1.00 98.31 930 LEU A C 1
ATOM 7470 O O . LEU A 1 930 ? 8.071 -27.844 -16.021 1.00 98.31 930 LEU A O 1
ATOM 7474 N N . ARG A 1 931 ? 10.112 -28.238 -16.869 1.00 98.00 931 ARG A N 1
ATOM 7475 C CA . ARG A 1 931 ? 10.503 -29.196 -15.814 1.00 98.00 931 ARG A CA 1
ATOM 7476 C C . ARG A 1 931 ? 10.603 -28.524 -14.445 1.00 98.00 931 ARG A C 1
ATOM 7478 O O . ARG A 1 931 ? 10.151 -29.100 -13.464 1.00 98.00 931 ARG A O 1
ATOM 7485 N N . THR A 1 932 ? 11.150 -27.310 -14.366 1.00 98.50 932 THR A N 1
ATOM 7486 C CA . THR A 1 932 ? 11.202 -26.543 -13.112 1.00 98.50 932 THR A CA 1
ATOM 7487 C C . THR A 1 932 ? 9.797 -26.171 -12.616 1.00 98.50 932 THR A C 1
ATOM 7489 O O . THR A 1 932 ? 9.548 -26.249 -11.412 1.00 98.50 932 THR A O 1
ATOM 7492 N N . ILE A 1 933 ? 8.853 -25.844 -13.510 1.00 98.56 933 ILE A N 1
ATOM 7493 C CA . ILE A 1 933 ? 7.451 -25.564 -13.139 1.00 98.56 933 ILE A CA 1
ATOM 7494 C C . ILE A 1 933 ? 6.765 -26.767 -12.480 1.00 98.56 933 ILE A C 1
ATOM 7496 O O . ILE A 1 933 ? 5.970 -26.557 -11.565 1.00 98.56 933 ILE A O 1
ATOM 7500 N N . GLN A 1 934 ? 7.078 -28.007 -12.876 1.00 98.50 934 GLN A N 1
ATOM 7501 C CA . GLN A 1 934 ? 6.455 -29.191 -12.268 1.00 98.50 934 GLN A CA 1
ATOM 7502 C C . GLN A 1 934 ? 6.646 -29.222 -10.744 1.00 98.50 934 GLN A C 1
ATOM 7504 O O . GLN A 1 934 ? 5.709 -29.540 -10.020 1.00 98.50 934 GLN A O 1
ATOM 7509 N N . SER A 1 935 ? 7.812 -28.794 -10.245 1.00 98.19 935 SER A N 1
ATOM 7510 C CA . SER A 1 935 ? 8.055 -28.676 -8.801 1.00 98.19 935 SER A CA 1
ATOM 7511 C C . SER A 1 935 ? 7.093 -27.724 -8.096 1.00 98.19 935 SER A C 1
ATOM 7513 O O . SER A 1 935 ? 6.753 -27.953 -6.940 1.00 98.19 935 SER A O 1
ATOM 7515 N N . ILE A 1 936 ? 6.619 -26.684 -8.780 1.00 98.62 936 ILE A N 1
ATOM 7516 C CA . ILE A 1 936 ? 5.656 -25.735 -8.225 1.00 98.62 936 ILE A CA 1
ATOM 7517 C C . ILE A 1 936 ? 4.265 -26.363 -8.215 1.00 98.62 936 ILE A C 1
ATOM 7519 O O . ILE A 1 936 ? 3.566 -26.250 -7.216 1.00 98.62 936 ILE A O 1
ATOM 7523 N N . ASP A 1 937 ? 3.865 -27.040 -9.296 1.00 98.81 937 ASP A N 1
ATOM 7524 C CA . ASP A 1 937 ? 2.557 -27.698 -9.359 1.00 98.81 937 ASP A CA 1
ATOM 7525 C C . ASP A 1 937 ? 2.434 -28.814 -8.310 1.00 98.81 937 ASP A C 1
ATOM 7527 O O . ASP A 1 937 ? 1.469 -28.825 -7.549 1.00 98.81 937 ASP A O 1
ATOM 7531 N N . ASP A 1 938 ? 3.448 -29.677 -8.189 1.00 98.69 938 ASP A N 1
ATOM 7532 C CA . ASP A 1 938 ? 3.507 -30.728 -7.167 1.00 98.69 938 ASP A CA 1
ATOM 7533 C C . ASP A 1 938 ? 3.346 -30.136 -5.752 1.00 98.69 938 ASP A C 1
ATOM 7535 O O . ASP A 1 938 ? 2.563 -30.633 -4.943 1.00 98.69 938 ASP A O 1
ATOM 7539 N N . ASN A 1 939 ? 4.044 -29.035 -5.453 1.00 98.81 939 ASN A N 1
ATOM 7540 C CA . ASN A 1 939 ? 4.013 -28.396 -4.137 1.00 98.81 939 ASN A CA 1
ATOM 7541 C C . ASN A 1 939 ? 2.741 -27.574 -3.863 1.00 98.81 939 ASN A C 1
ATOM 7543 O O . ASN A 1 939 ? 2.275 -27.543 -2.722 1.00 98.81 939 ASN A O 1
ATOM 7547 N N . VAL A 1 940 ? 2.122 -26.976 -4.888 1.00 98.88 940 VAL A N 1
ATOM 7548 C CA . VAL A 1 940 ? 0.750 -26.442 -4.800 1.00 98.88 940 VAL A CA 1
ATOM 7549 C C . VAL A 1 940 ? -0.223 -27.579 -4.483 1.00 98.88 940 VAL A C 1
ATOM 7551 O O . VAL A 1 940 ? -1.091 -27.404 -3.630 1.00 98.88 940 VAL A O 1
ATOM 7554 N N . GLY A 1 941 ? -0.038 -28.755 -5.093 1.00 98.75 941 GLY A N 1
ATOM 7555 C CA . GLY A 1 941 ? -0.771 -29.980 -4.771 1.00 98.75 941 GLY A CA 1
ATOM 7556 C C . GLY A 1 941 ? -0.656 -30.347 -3.294 1.00 98.75 941 GLY A C 1
ATOM 7557 O O . GLY A 1 941 ? -1.670 -30.376 -2.602 1.00 98.75 941 GLY A O 1
ATOM 7558 N N . ARG A 1 942 ? 0.572 -30.507 -2.782 1.00 98.75 942 ARG A N 1
ATOM 7559 C CA . ARG A 1 942 ? 0.853 -30.811 -1.361 1.00 98.75 942 ARG A CA 1
ATOM 7560 C C . ARG A 1 942 ? 0.214 -29.804 -0.398 1.00 98.75 942 ARG A C 1
ATOM 7562 O O . ARG A 1 942 ? -0.318 -30.193 0.642 1.00 98.75 942 ARG A O 1
ATOM 7569 N N . LEU A 1 943 ? 0.258 -28.511 -0.731 1.00 98.56 943 LEU A N 1
ATOM 7570 C CA . LEU A 1 943 ? -0.330 -27.461 0.103 1.00 98.56 943 LEU A CA 1
ATOM 7571 C C . LEU A 1 943 ? -1.864 -27.538 0.093 1.00 98.56 943 LEU A C 1
ATOM 7573 O O . LEU A 1 943 ? -2.479 -27.491 1.158 1.00 98.56 943 LEU A O 1
ATOM 7577 N N . LEU A 1 944 ? -2.480 -27.716 -1.080 1.00 98.62 944 LEU A N 1
ATOM 7578 C CA . LEU A 1 944 ? -3.926 -27.910 -1.205 1.00 98.62 944 LEU A CA 1
ATOM 7579 C C . LEU A 1 944 ? -4.399 -29.180 -0.490 1.00 98.62 944 LEU A C 1
ATOM 7581 O O . LEU A 1 944 ? -5.344 -29.105 0.282 1.00 98.62 944 LEU A O 1
ATOM 7585 N N . GLU A 1 945 ? -3.721 -30.314 -0.675 1.00 98.56 945 GLU A N 1
ATOM 7586 C CA . GLU A 1 945 ? -4.020 -31.580 0.007 1.00 98.56 945 GLU A CA 1
ATOM 7587 C C . GLU A 1 945 ? -3.994 -31.436 1.534 1.00 98.56 945 GLU A C 1
ATOM 7589 O O . GLU A 1 945 ? -4.896 -31.926 2.216 1.00 98.56 945 GLU A O 1
ATOM 7594 N N . TYR A 1 946 ? -3.010 -30.715 2.082 1.00 98.31 946 TYR A N 1
ATOM 7595 C CA . TYR A 1 946 ? -2.961 -30.435 3.515 1.00 98.31 946 TYR A CA 1
ATOM 7596 C C . TYR A 1 946 ? -4.135 -29.552 3.973 1.00 98.31 946 TYR A C 1
ATOM 7598 O O . TYR A 1 946 ? -4.787 -29.881 4.965 1.00 98.31 946 TYR A O 1
ATOM 7606 N N . LEU A 1 947 ? -4.447 -28.466 3.253 1.00 97.56 947 LEU A N 1
ATOM 7607 C CA . LEU A 1 947 ? -5.601 -27.615 3.577 1.00 97.56 947 LEU A CA 1
ATOM 7608 C C . LEU A 1 947 ? -6.932 -28.379 3.470 1.00 97.56 947 LEU A C 1
ATOM 7610 O O . LEU A 1 947 ? -7.808 -28.184 4.308 1.00 97.56 947 LEU A O 1
ATOM 7614 N N . ASP A 1 948 ? -7.069 -29.261 2.479 1.00 97.06 948 ASP A N 1
ATOM 7615 C CA . ASP A 1 948 ? -8.259 -30.085 2.239 1.00 97.06 948 ASP A CA 1
ATOM 7616 C C . ASP A 1 948 ? -8.427 -31.202 3.283 1.00 97.06 948 ASP A C 1
ATOM 7618 O O . ASP A 1 948 ? -9.553 -31.597 3.586 1.00 97.06 948 ASP A O 1
ATOM 7622 N N . SER A 1 949 ? -7.327 -31.685 3.875 1.00 96.88 949 SER A N 1
ATOM 7623 C CA . SER A 1 949 ? -7.347 -32.700 4.942 1.00 96.88 949 SER A CA 1
ATOM 7624 C C . SER A 1 949 ? -7.946 -32.202 6.267 1.00 96.88 949 SER A C 1
ATOM 7626 O O . SER A 1 949 ? -8.364 -33.000 7.105 1.00 96.88 949 SER A O 1
ATOM 7628 N N . GLU A 1 950 ? -8.016 -30.883 6.448 1.00 93.00 950 GLU A N 1
ATOM 7629 C CA . GLU A 1 950 ? -8.521 -30.199 7.637 1.00 93.00 950 GLU A CA 1
ATOM 7630 C C . GLU A 1 950 ? -9.781 -29.395 7.242 1.00 93.00 950 GLU A C 1
ATOM 7632 O O . GLU A 1 950 ? -9.648 -28.282 6.734 1.00 93.00 950 GLU A O 1
ATOM 7637 N N . PRO A 1 951 ? -11.021 -29.878 7.482 1.00 86.81 951 PRO A N 1
ATOM 7638 C CA . PRO A 1 951 ? -12.248 -29.247 6.956 1.00 86.81 951 PRO A CA 1
ATOM 7639 C C . PRO A 1 951 ? -12.392 -27.752 7.292 1.00 86.81 951 PRO A C 1
ATOM 7641 O O . PRO A 1 951 ? -12.838 -26.936 6.490 1.00 86.81 951 PRO A O 1
ATOM 7644 N N . GLN A 1 952 ? -11.931 -27.374 8.484 1.00 87.56 952 GLN A N 1
ATOM 7645 C CA . GLN A 1 952 ? -11.881 -25.994 8.969 1.00 87.56 952 GLN A CA 1
ATOM 7646 C C . GLN A 1 952 ? -10.907 -25.078 8.211 1.00 87.56 952 GLN A C 1
ATOM 7648 O O . GLN A 1 952 ? -11.082 -23.861 8.234 1.00 87.56 952 GLN A O 1
ATOM 7653 N N . LEU A 1 953 ? -9.891 -25.638 7.550 1.00 94.31 953 LEU A N 1
ATOM 7654 C CA . LEU A 1 953 ? -9.001 -24.926 6.636 1.00 94.31 953 LEU A CA 1
ATOM 7655 C C . LEU A 1 953 ? -9.568 -24.917 5.217 1.00 94.31 953 LEU A C 1
ATOM 7657 O O . LEU A 1 953 ? -9.603 -23.844 4.614 1.00 94.31 953 LEU A O 1
ATOM 7661 N N . ALA A 1 954 ? -10.063 -26.057 4.730 1.00 92.31 954 ALA A N 1
ATOM 7662 C CA . ALA A 1 954 ? -10.640 -26.218 3.394 1.00 92.31 954 ALA A CA 1
ATOM 7663 C C . ALA A 1 954 ? -11.742 -25.187 3.078 1.00 92.31 954 ALA A C 1
ATOM 7665 O O . ALA A 1 954 ? -11.740 -24.585 2.000 1.00 92.31 954 ALA A O 1
ATOM 7666 N N . ASP A 1 955 ? -12.643 -24.948 4.040 1.00 89.38 955 ASP A N 1
ATOM 7667 C CA . ASP A 1 955 ? -13.771 -24.019 3.898 1.00 89.38 955 ASP A CA 1
ATOM 7668 C C . ASP A 1 955 ? -13.421 -22.563 4.250 1.00 89.38 955 ASP A C 1
ATOM 7670 O O . ASP A 1 955 ? -14.129 -21.639 3.845 1.00 89.38 955 ASP A O 1
ATOM 7674 N N . ASN A 1 956 ? -12.369 -22.325 5.044 1.00 94.19 956 ASN A N 1
ATOM 7675 C CA . ASN A 1 956 ? -12.055 -21.004 5.609 1.00 94.19 956 ASN A CA 1
ATOM 7676 C C . ASN A 1 956 ? -10.706 -20.429 5.160 1.00 94.19 956 ASN A C 1
ATOM 7678 O O . ASN A 1 956 ? -10.170 -19.553 5.833 1.00 94.19 956 ASN A O 1
ATOM 7682 N N . THR A 1 957 ? -10.144 -20.899 4.048 1.00 98.06 957 THR A N 1
ATOM 7683 C CA . THR A 1 957 ? -8.875 -20.385 3.514 1.00 98.06 957 THR A CA 1
ATOM 7684 C C . THR A 1 957 ? -9.063 -19.885 2.090 1.00 98.06 957 THR A C 1
ATOM 7686 O O . THR A 1 957 ? -9.512 -20.620 1.213 1.00 98.06 957 THR A O 1
ATOM 7689 N N . ILE A 1 958 ? -8.704 -18.624 1.863 1.00 98.75 958 ILE A N 1
ATOM 7690 C CA . ILE A 1 958 ? -8.500 -18.063 0.532 1.00 98.75 958 ILE A CA 1
ATOM 7691 C C . ILE A 1 958 ? -7.123 -18.536 0.065 1.00 98.75 958 ILE A C 1
ATOM 7693 O O . ILE A 1 958 ? -6.118 -18.183 0.683 1.00 98.75 958 ILE A O 1
ATOM 7697 N N . VAL A 1 959 ? -7.065 -19.320 -1.010 1.00 98.88 959 VAL A N 1
ATOM 7698 C CA . VAL A 1 959 ? -5.802 -19.758 -1.622 1.00 98.88 959 VAL A CA 1
ATOM 7699 C C . VAL A 1 959 ? -5.637 -19.047 -2.955 1.00 98.88 959 VAL A C 1
ATOM 7701 O O . VAL A 1 959 ? -6.488 -19.173 -3.834 1.00 98.88 959 VAL A O 1
ATOM 7704 N N . ILE A 1 960 ? -4.555 -18.287 -3.097 1.00 98.88 960 ILE A N 1
ATOM 7705 C CA . ILE A 1 960 ? -4.217 -17.514 -4.294 1.00 98.88 960 ILE A CA 1
ATOM 7706 C C . ILE A 1 960 ? -2.941 -18.085 -4.898 1.00 98.88 960 ILE A C 1
ATOM 7708 O O . ILE A 1 960 ? -1.983 -18.344 -4.172 1.00 98.88 960 ILE A O 1
ATOM 7712 N N . TYR A 1 961 ? -2.916 -18.218 -6.220 1.00 98.94 961 TYR A N 1
ATOM 7713 C CA . TYR A 1 961 ? -1.710 -18.491 -6.990 1.00 98.94 961 TYR A CA 1
ATOM 7714 C C . TYR A 1 961 ? -1.466 -17.390 -8.015 1.00 98.94 961 TYR A C 1
ATOM 7716 O O . TYR A 1 961 ? -2.364 -17.032 -8.783 1.00 98.94 961 TYR A O 1
ATOM 7724 N N . THR A 1 962 ? -0.238 -16.882 -8.053 1.00 98.81 962 THR A N 1
ATOM 7725 C CA . THR A 1 962 ? 0.206 -15.900 -9.043 1.00 98.81 962 THR A CA 1
ATOM 7726 C C . THR A 1 962 ? 1.701 -16.039 -9.354 1.00 98.81 962 THR A C 1
ATOM 7728 O O . THR A 1 962 ? 2.397 -16.887 -8.796 1.00 98.81 962 THR A O 1
ATOM 7731 N N . SER A 1 963 ? 2.197 -15.202 -10.258 1.00 98.56 963 SER A N 1
ATOM 7732 C CA . SER A 1 963 ? 3.624 -14.925 -10.457 1.00 98.56 963 SER A CA 1
ATOM 7733 C C . SER A 1 963 ? 3.872 -13.460 -10.107 1.00 98.56 963 SER A C 1
ATOM 7735 O O . SER A 1 963 ? 2.931 -12.672 -10.142 1.00 98.56 963 SER A O 1
ATOM 7737 N N . ASP A 1 964 ? 5.102 -13.055 -9.802 1.00 97.56 964 ASP A N 1
ATOM 7738 C CA . ASP A 1 964 ? 5.415 -11.632 -9.610 1.00 97.56 964 ASP A CA 1
ATOM 7739 C C . ASP A 1 964 ? 5.309 -10.818 -10.913 1.00 97.56 964 ASP A C 1
ATOM 7741 O O . ASP A 1 964 ? 4.848 -9.677 -10.896 1.00 97.56 964 ASP A O 1
ATOM 7745 N N . GLN A 1 965 ? 5.645 -11.419 -12.052 1.00 98.25 965 GLN A N 1
ATOM 7746 C CA . GLN A 1 965 ? 5.376 -10.900 -13.395 1.00 98.25 965 GLN A CA 1
ATOM 7747 C C . GLN A 1 965 ? 5.135 -12.043 -14.394 1.00 98.25 965 GLN A C 1
ATOM 7749 O O . GLN A 1 965 ? 5.345 -13.216 -14.077 1.00 98.25 965 GLN A O 1
ATOM 7754 N N . GLY A 1 966 ? 4.711 -11.703 -15.612 1.00 97.31 966 GLY A N 1
ATOM 7755 C CA . GLY A 1 966 ? 4.766 -12.626 -16.747 1.00 97.31 966 GLY A CA 1
ATOM 7756 C C . GLY A 1 966 ? 6.203 -12.873 -17.241 1.00 97.31 966 GLY A C 1
ATOM 7757 O O . GLY A 1 966 ? 7.160 -12.288 -16.728 1.00 97.31 966 GLY A O 1
ATOM 7758 N N . PHE A 1 967 ? 6.359 -13.721 -18.258 1.00 98.44 967 PHE A N 1
ATOM 7759 C CA . PHE A 1 967 ? 7.651 -14.091 -18.843 1.00 98.44 967 PHE A CA 1
ATOM 7760 C C . PHE A 1 967 ? 7.525 -14.420 -20.339 1.00 98.44 967 PHE A C 1
ATOM 7762 O O . PHE A 1 967 ? 6.556 -15.063 -20.744 1.00 98.44 967 PHE A O 1
ATOM 7769 N N . PHE A 1 968 ? 8.510 -14.032 -21.157 1.00 98.50 968 PHE A N 1
ATOM 7770 C CA . PHE A 1 968 ? 8.581 -14.467 -22.560 1.00 98.50 968 PHE A CA 1
ATOM 7771 C C . PHE A 1 968 ? 9.037 -15.928 -22.651 1.00 98.50 968 PHE A C 1
ATOM 7773 O O . PHE A 1 968 ? 10.066 -16.286 -22.083 1.00 98.50 968 PHE A O 1
ATOM 7780 N N . LEU A 1 969 ? 8.307 -16.752 -23.407 1.00 98.00 969 LEU A N 1
ATOM 7781 C CA . LEU A 1 969 ? 8.559 -18.179 -23.627 1.00 98.00 969 LEU A CA 1
ATOM 7782 C C . LEU A 1 969 ? 9.073 -18.437 -25.054 1.00 98.00 969 LEU A C 1
ATOM 7784 O O . LEU A 1 969 ? 8.691 -19.403 -25.714 1.00 98.00 969 LEU A O 1
ATOM 7788 N N . GLY A 1 970 ? 9.922 -17.543 -25.565 1.00 97.75 970 GLY A N 1
ATOM 7789 C CA . GLY A 1 970 ? 10.377 -17.521 -26.955 1.00 97.75 970 GLY A CA 1
ATOM 7790 C C . GLY A 1 970 ? 9.548 -16.631 -27.885 1.00 97.75 970 GLY A C 1
ATOM 7791 O O . GLY A 1 970 ? 9.944 -16.454 -29.039 1.00 97.75 970 GLY A O 1
ATOM 7792 N N . GLU A 1 971 ? 8.434 -16.040 -27.439 1.00 98.00 971 GLU A N 1
ATOM 7793 C CA . GLU A 1 971 ? 7.743 -15.006 -28.216 1.00 98.00 971 GLU A CA 1
ATOM 7794 C C . GLU A 1 971 ? 8.682 -13.831 -28.516 1.00 98.00 971 GLU A C 1
ATOM 7796 O O . GLU A 1 971 ? 9.502 -13.436 -27.687 1.00 98.00 971 GLU A O 1
ATOM 7801 N N . HIS A 1 972 ? 8.608 -13.299 -29.739 1.00 97.50 972 HIS A N 1
ATOM 7802 C CA . HIS A 1 972 ? 9.537 -12.289 -30.276 1.00 97.50 972 HIS A CA 1
ATOM 7803 C C . HIS A 1 972 ? 11.017 -12.711 -30.252 1.00 97.50 972 HIS A C 1
ATOM 7805 O O . HIS A 1 972 ? 11.916 -11.865 -30.329 1.00 97.50 972 HIS A O 1
ATOM 7811 N N . GLY A 1 973 ? 11.268 -14.016 -30.121 1.00 97.69 973 GLY A N 1
ATOM 7812 C CA . GLY A 1 973 ? 12.583 -14.608 -29.917 1.00 97.69 973 GLY A CA 1
ATOM 7813 C C . GLY A 1 973 ? 13.148 -14.410 -28.507 1.00 97.69 973 GLY A C 1
ATOM 7814 O O . GLY A 1 973 ? 14.332 -14.683 -28.315 1.00 97.69 973 GLY A O 1
ATOM 7815 N N . TRP A 1 974 ? 12.366 -13.919 -27.538 1.00 98.31 974 TRP A N 1
ATOM 7816 C CA . TRP A 1 974 ? 12.846 -13.494 -26.218 1.00 98.31 974 TRP A CA 1
ATOM 7817 C C . TRP A 1 974 ? 12.651 -14.517 -25.090 1.00 98.31 974 TRP A C 1
ATOM 7819 O O . TRP A 1 974 ? 11.773 -15.374 -25.133 1.00 98.31 974 TRP A O 1
ATOM 7829 N N . PHE A 1 975 ? 13.472 -14.367 -24.054 1.00 97.12 975 PHE A N 1
ATOM 7830 C CA . PHE A 1 975 ? 13.217 -14.796 -22.678 1.00 97.12 975 PHE A CA 1
ATOM 7831 C C . PHE A 1 975 ? 13.254 -13.552 -21.762 1.00 97.12 975 PHE A C 1
ATOM 7833 O O . PHE A 1 975 ? 13.438 -12.433 -22.241 1.00 97.12 975 PHE A O 1
ATOM 7840 N N . ASP A 1 976 ? 13.139 -13.736 -20.445 1.00 96.38 976 ASP A N 1
ATOM 7841 C CA . ASP A 1 976 ? 13.083 -12.656 -19.444 1.00 96.38 976 ASP A CA 1
ATOM 7842 C C . ASP A 1 976 ? 11.752 -11.866 -19.490 1.00 96.38 976 ASP A C 1
ATOM 7844 O O . ASP A 1 976 ? 10.719 -12.412 -19.888 1.00 96.38 976 ASP A O 1
ATOM 7848 N N . LYS A 1 977 ? 11.741 -10.628 -18.978 1.00 96.44 977 LYS A N 1
ATOM 7849 C CA . LYS A 1 977 ? 10.526 -9.849 -18.683 1.00 96.44 977 LYS A CA 1
ATOM 7850 C C . LYS A 1 977 ? 10.687 -8.371 -19.080 1.00 96.44 977 LYS A C 1
ATOM 7852 O O . LYS A 1 977 ? 11.072 -8.081 -20.212 1.00 96.44 977 LYS A O 1
ATOM 7857 N N . ARG A 1 978 ? 10.464 -7.425 -18.154 1.00 96.94 978 ARG A N 1
ATOM 7858 C CA . ARG A 1 978 ? 10.694 -5.963 -18.265 1.00 96.94 978 ARG A CA 1
ATOM 7859 C C . ARG A 1 978 ? 9.705 -5.200 -19.142 1.00 96.94 978 ARG A C 1
ATOM 7861 O O . ARG A 1 978 ? 9.233 -4.145 -18.726 1.00 96.94 978 ARG A O 1
ATOM 7868 N N . PHE A 1 979 ? 9.428 -5.675 -20.351 1.00 97.94 979 PHE A N 1
ATOM 7869 C CA . PHE A 1 979 ? 8.610 -4.949 -21.321 1.00 97.94 979 PHE A CA 1
ATOM 7870 C C . PHE A 1 979 ? 7.105 -5.058 -21.046 1.00 97.94 979 PHE A C 1
ATOM 7872 O O . PHE A 1 979 ? 6.613 -6.081 -20.588 1.00 97.94 979 PHE A O 1
ATOM 7879 N N . MET A 1 980 ? 6.353 -4.012 -21.399 1.00 98.25 980 MET A N 1
ATOM 7880 C CA . MET A 1 980 ? 4.887 -3.993 -21.294 1.00 98.25 980 MET A CA 1
ATOM 7881 C C . MET A 1 980 ? 4.176 -4.884 -22.345 1.00 98.25 980 MET A C 1
ATOM 7883 O O . MET A 1 980 ? 2.945 -4.901 -22.401 1.00 98.25 980 MET A O 1
ATOM 7887 N N . TYR A 1 981 ? 4.903 -5.630 -23.188 1.00 98.31 981 TYR A N 1
ATOM 7888 C CA . TYR A 1 981 ? 4.290 -6.631 -24.076 1.00 98.31 981 TYR A CA 1
ATOM 7889 C C . TYR A 1 981 ? 3.607 -7.739 -23.256 1.00 98.31 981 TYR A C 1
ATOM 7891 O O . TYR A 1 981 ? 3.995 -8.003 -22.116 1.00 98.31 981 TYR A O 1
ATOM 7899 N N . GLU A 1 982 ? 2.538 -8.326 -23.795 1.00 97.81 982 GLU A N 1
ATOM 7900 C CA . GLU A 1 982 ? 1.547 -9.077 -23.012 1.00 97.81 982 GLU A CA 1
ATOM 7901 C C . GLU A 1 982 ? 2.153 -10.232 -22.205 1.00 97.81 982 GLU A C 1
ATOM 7903 O O . GLU A 1 982 ? 1.833 -10.367 -21.028 1.00 97.81 982 GLU A O 1
ATOM 7908 N N . GLU A 1 983 ? 3.089 -10.988 -22.781 1.00 97.69 983 GLU A N 1
ATOM 7909 C CA . GLU A 1 983 ? 3.763 -12.121 -22.136 1.00 97.69 983 GLU A CA 1
ATOM 7910 C C . GLU A 1 983 ? 4.484 -11.733 -20.843 1.00 97.69 983 GLU A C 1
ATOM 7912 O O . GLU A 1 983 ? 4.464 -12.502 -19.890 1.00 97.69 983 GLU A O 1
ATOM 7917 N N . SER A 1 984 ? 5.097 -10.545 -20.791 1.00 97.44 984 SER A N 1
ATOM 7918 C CA . SER A 1 984 ? 5.834 -10.030 -19.627 1.00 97.44 984 SER A CA 1
ATOM 7919 C C . SER A 1 984 ? 4.980 -9.140 -18.711 1.00 97.44 984 SER A C 1
ATOM 7921 O O . SER A 1 984 ? 5.408 -8.789 -17.604 1.00 97.44 984 SER A O 1
ATOM 7923 N N . PHE A 1 985 ? 3.806 -8.715 -19.170 1.00 98.31 985 PHE A N 1
ATOM 7924 C CA . PHE A 1 985 ? 2.940 -7.767 -18.470 1.00 98.31 985 PHE A CA 1
ATOM 7925 C C . PHE A 1 985 ? 1.767 -8.460 -17.765 1.00 98.31 985 PHE A C 1
ATOM 7927 O O . PHE A 1 985 ? 1.396 -8.063 -16.658 1.00 98.31 985 PHE A O 1
ATOM 7934 N N . GLN A 1 986 ? 1.207 -9.501 -18.380 1.00 98.25 986 GLN A N 1
ATOM 7935 C CA . GLN A 1 986 ? 0.128 -10.307 -17.822 1.00 98.25 986 GLN A CA 1
ATOM 7936 C C . GLN A 1 986 ? 0.679 -11.281 -16.772 1.00 98.25 986 GLN A C 1
ATOM 7938 O O . GLN A 1 986 ? 1.569 -12.084 -17.047 1.00 98.25 986 GLN A O 1
ATOM 7943 N N . MET A 1 987 ? 0.109 -11.247 -15.572 1.00 98.62 987 MET A N 1
ATOM 7944 C CA . MET A 1 987 ? 0.358 -12.236 -14.525 1.00 98.62 987 MET A CA 1
ATOM 7945 C C . MET A 1 987 ? -0.711 -13.335 -14.602 1.00 98.62 987 MET A C 1
ATOM 7947 O O . MET A 1 987 ? -1.890 -13.022 -14.806 1.00 98.62 987 MET A O 1
ATOM 7951 N N . PRO A 1 988 ? -0.372 -14.616 -14.375 1.00 98.56 988 PRO A N 1
ATOM 7952 C CA . PRO A 1 988 ? -1.385 -15.582 -13.979 1.00 98.56 988 PRO A CA 1
ATOM 7953 C C . PRO A 1 988 ? -1.964 -15.181 -12.619 1.00 98.56 988 PRO A C 1
ATOM 7955 O O . PRO A 1 988 ? -1.227 -14.765 -11.725 1.00 98.56 988 PRO A O 1
ATOM 7958 N N . PHE A 1 989 ? -3.274 -15.321 -12.445 1.00 98.81 989 PHE A N 1
ATOM 7959 C CA . PHE A 1 989 ? -3.935 -15.091 -11.165 1.00 98.81 989 PHE A CA 1
ATOM 7960 C C . PHE A 1 989 ? -5.133 -16.029 -11.017 1.00 98.81 989 PHE A C 1
ATOM 7962 O O . PHE A 1 989 ? -6.120 -15.940 -11.758 1.00 98.81 989 PHE A O 1
ATOM 7969 N N . LEU A 1 990 ? -5.026 -16.940 -10.052 1.00 98.88 990 LEU A N 1
ATOM 7970 C CA . LEU A 1 990 ? -6.046 -17.926 -9.716 1.00 98.88 990 LEU A CA 1
ATOM 7971 C C . LEU A 1 990 ? -6.355 -17.848 -8.228 1.00 98.88 990 LEU A C 1
ATOM 7973 O O . LEU A 1 990 ? -5.450 -17.648 -7.419 1.00 98.88 990 LEU A O 1
ATOM 7977 N N . ILE A 1 991 ? -7.622 -18.015 -7.864 1.00 98.75 991 ILE A N 1
ATOM 7978 C CA . ILE A 1 991 ? -8.072 -17.846 -6.484 1.00 98.75 991 ILE A CA 1
ATOM 7979 C C . ILE A 1 991 ? -9.212 -18.807 -6.142 1.00 98.75 991 ILE A C 1
ATOM 7981 O O . ILE A 1 991 ? -10.259 -18.808 -6.787 1.00 98.75 991 ILE A O 1
ATOM 7985 N N . ARG A 1 992 ? -9.024 -19.599 -5.085 1.00 98.31 992 ARG A N 1
ATOM 7986 C CA . ARG A 1 992 ? -10.030 -20.493 -4.501 1.00 98.31 992 ARG A CA 1
ATOM 7987 C C . ARG A 1 992 ? -10.500 -19.934 -3.161 1.00 98.31 992 ARG A C 1
ATOM 7989 O O . ARG A 1 992 ? -9.683 -19.684 -2.279 1.00 98.31 992 ARG A O 1
ATOM 7996 N N . TYR A 1 993 ? -11.817 -19.798 -2.997 1.00 97.81 993 TYR A N 1
ATOM 7997 C CA . TYR A 1 993 ? -12.464 -19.561 -1.701 1.00 97.81 993 TYR A CA 1
ATOM 7998 C C . TYR A 1 993 ? -13.944 -20.001 -1.755 1.00 97.81 993 TYR A C 1
ATOM 8000 O O . TYR A 1 993 ? -14.798 -19.213 -2.179 1.00 97.81 993 TYR A O 1
ATOM 8008 N N . PRO A 1 994 ? -14.275 -21.246 -1.350 1.00 93.06 994 PRO A N 1
ATOM 8009 C CA . PRO A 1 994 ? -15.585 -21.860 -1.621 1.00 93.06 994 PRO A CA 1
ATOM 8010 C C . PRO A 1 994 ? -16.802 -21.126 -1.038 1.00 93.06 994 PRO A C 1
ATOM 8012 O O . PRO A 1 994 ? -17.910 -21.277 -1.544 1.00 93.06 994 PRO A O 1
ATOM 8015 N N . LYS A 1 995 ? -16.613 -20.319 0.015 1.00 92.00 995 LYS A N 1
ATOM 8016 C CA . LYS A 1 995 ? -17.689 -19.557 0.673 1.00 92.00 995 LYS A CA 1
ATOM 8017 C C . LYS A 1 995 ? -18.245 -18.395 -0.157 1.00 92.00 995 LYS A C 1
ATOM 8019 O O . LYS A 1 995 ? -19.347 -17.937 0.131 1.00 92.00 995 LYS A O 1
ATOM 8024 N N . GLU A 1 996 ? -17.485 -17.878 -1.123 1.00 93.81 996 GLU A N 1
ATOM 8025 C CA . GLU A 1 996 ? -17.839 -16.640 -1.840 1.00 93.81 996 GLU A CA 1
ATOM 8026 C C . GLU A 1 996 ? -17.579 -16.704 -3.351 1.00 93.81 996 GLU A C 1
ATOM 8028 O O . GLU A 1 996 ? -18.250 -16.010 -4.113 1.00 93.81 996 GLU A O 1
ATOM 8033 N N . ILE A 1 997 ? -16.637 -17.541 -3.796 1.00 97.25 997 ILE A N 1
ATOM 8034 C CA . ILE A 1 997 ? -16.214 -17.626 -5.196 1.00 97.25 997 ILE A CA 1
ATOM 8035 C C . ILE A 1 997 ? -16.905 -18.807 -5.878 1.00 97.25 997 ILE A C 1
ATOM 8037 O O . ILE A 1 997 ? -16.809 -19.948 -5.429 1.00 97.25 997 ILE A O 1
ATOM 8041 N N . ILE A 1 998 ? -17.576 -18.536 -6.999 1.00 97.06 998 ILE A N 1
ATOM 8042 C CA . ILE A 1 998 ? -18.215 -19.570 -7.821 1.00 97.06 998 ILE A CA 1
ATOM 8043 C C . ILE A 1 998 ? -17.124 -20.423 -8.478 1.00 97.06 998 ILE A C 1
ATOM 8045 O O . ILE A 1 998 ? -16.349 -19.915 -9.285 1.00 97.06 998 ILE A O 1
ATOM 8049 N N . ALA A 1 999 ? -17.083 -21.715 -8.157 1.00 97.88 999 ALA A N 1
ATOM 8050 C CA . ALA A 1 999 ? -16.110 -22.658 -8.702 1.00 97.88 999 ALA A CA 1
ATOM 8051 C C . ALA A 1 999 ? -16.177 -22.760 -10.241 1.00 97.88 999 ALA A C 1
ATOM 8053 O O . ALA A 1 999 ? -17.262 -22.841 -10.825 1.00 97.88 999 ALA A O 1
ATOM 8054 N N . GLY A 1 1000 ? -15.014 -22.765 -10.899 1.00 98.06 1000 GLY A N 1
ATOM 8055 C CA . GLY A 1 1000 ? -14.889 -22.819 -12.357 1.00 98.06 1000 GLY A CA 1
ATOM 8056 C C . GLY A 1 1000 ? -15.193 -21.495 -13.064 1.00 98.06 1000 GLY A C 1
ATOM 8057 O O . GLY A 1 1000 ? -15.374 -21.489 -14.283 1.00 98.06 1000 GLY A O 1
ATOM 8058 N N . SER A 1 1001 ? -15.284 -20.382 -12.330 1.00 98.31 1001 SER A N 1
ATOM 8059 C CA . SER A 1 1001 ? -15.575 -19.072 -12.916 1.00 98.31 1001 SER A CA 1
ATOM 8060 C C . SER A 1 1001 ? -14.345 -18.437 -13.573 1.00 98.31 1001 SER A C 1
ATOM 8062 O O . SER A 1 1001 ? -13.191 -18.717 -13.242 1.00 98.31 1001 SER A O 1
ATOM 8064 N N . VAL A 1 1002 ? -14.599 -17.559 -14.542 1.00 98.44 1002 VAL A N 1
ATOM 8065 C CA . VAL A 1 1002 ? -13.568 -16.783 -15.236 1.00 98.44 1002 VAL A CA 1
ATOM 8066 C C . VAL A 1 1002 ? -13.946 -15.314 -15.151 1.00 98.44 1002 VAL A C 1
ATOM 8068 O O . VAL A 1 1002 ? -15.103 -14.964 -15.387 1.00 98.44 1002 VAL A O 1
ATOM 8071 N N . CYS A 1 1003 ? -12.974 -14.472 -14.813 1.00 98.25 1003 CYS A N 1
ATOM 8072 C CA . CYS A 1 1003 ? -13.136 -13.028 -14.778 1.00 98.25 1003 CYS A CA 1
ATOM 8073 C C . CYS A 1 1003 ? -12.307 -12.370 -15.887 1.00 98.25 1003 CYS A C 1
ATOM 8075 O O . CYS A 1 1003 ? -11.086 -12.543 -15.956 1.00 98.25 1003 CYS A O 1
ATOM 8077 N N . ASP A 1 1004 ? -12.994 -11.618 -16.745 1.00 97.81 1004 ASP A N 1
ATOM 8078 C CA . ASP A 1 1004 ? -12.408 -10.817 -17.824 1.00 97.81 1004 ASP A CA 1
ATOM 8079 C C . ASP A 1 1004 ? -12.209 -9.343 -17.423 1.00 97.81 1004 ASP A C 1
ATOM 8081 O O . ASP A 1 1004 ? -11.724 -8.547 -18.221 1.00 97.81 1004 ASP A O 1
ATOM 8085 N N . ASP A 1 1005 ? -12.558 -8.951 -16.195 1.00 98.50 1005 ASP A N 1
ATOM 8086 C CA . ASP A 1 1005 ? -12.281 -7.603 -15.694 1.00 98.50 1005 ASP A CA 1
ATOM 8087 C C . ASP A 1 1005 ? -10.785 -7.423 -15.390 1.00 98.50 1005 ASP A C 1
ATOM 8089 O O . ASP A 1 1005 ? -10.117 -8.326 -14.880 1.00 98.50 1005 ASP A O 1
ATOM 8093 N N . ILE A 1 1006 ? -10.262 -6.232 -15.692 1.00 98.69 1006 ILE A N 1
ATOM 8094 C CA . ILE A 1 1006 ? -8.847 -5.903 -15.483 1.00 98.69 1006 ILE A CA 1
ATOM 8095 C C . ILE A 1 1006 ? -8.562 -5.646 -13.994 1.00 98.69 1006 ILE A C 1
ATOM 8097 O O . ILE A 1 1006 ? -9.235 -4.819 -13.378 1.00 98.69 1006 ILE A O 1
ATOM 8101 N N . ILE A 1 1007 ? -7.532 -6.302 -13.449 1.00 98.75 1007 ILE A N 1
ATOM 8102 C CA . ILE A 1 1007 ? -6.962 -6.053 -12.112 1.00 98.75 1007 ILE A CA 1
ATOM 8103 C C . ILE A 1 1007 ? -5.441 -5.835 -12.198 1.00 98.75 1007 ILE A C 1
ATOM 8105 O O . ILE A 1 1007 ? -4.780 -6.354 -13.103 1.00 98.75 1007 ILE A O 1
ATOM 8109 N N . CYS A 1 1008 ? -4.866 -5.120 -11.234 1.00 98.69 1008 CYS A N 1
ATOM 8110 C CA . CYS A 1 1008 ? -3.424 -4.908 -11.102 1.00 98.69 1008 CYS A CA 1
ATOM 8111 C C . CYS A 1 1008 ? -2.883 -5.505 -9.793 1.00 98.69 1008 CYS A C 1
ATOM 8113 O O . CYS A 1 1008 ? -3.592 -5.605 -8.795 1.00 98.69 1008 CYS A O 1
ATOM 8115 N N . ASN A 1 1009 ? -1.592 -5.837 -9.746 1.00 98.44 1009 ASN A N 1
ATOM 8116 C CA . ASN A 1 1009 ? -0.953 -6.394 -8.544 1.00 98.44 1009 ASN A CA 1
ATOM 8117 C C . ASN A 1 1009 ? -0.982 -5.469 -7.304 1.00 98.44 1009 ASN A C 1
ATOM 8119 O O . ASN A 1 1009 ? -0.947 -5.954 -6.174 1.00 98.44 1009 ASN A O 1
ATOM 8123 N N . VAL A 1 1010 ? -1.129 -4.152 -7.490 1.00 98.00 1010 VAL A N 1
ATOM 8124 C CA . VAL A 1 1010 ? -1.376 -3.189 -6.396 1.00 98.00 1010 VAL A CA 1
ATOM 8125 C C . VAL A 1 1010 ? -2.726 -3.389 -5.692 1.00 98.00 1010 VAL A C 1
ATOM 8127 O O . VAL A 1 1010 ? -2.863 -3.017 -4.528 1.00 98.00 1010 VAL A O 1
ATOM 8130 N N . ASP A 1 1011 ? -3.715 -3.998 -6.353 1.00 98.69 1011 ASP A N 1
ATOM 8131 C CA . ASP A 1 1011 ? -5.074 -4.202 -5.827 1.00 98.69 1011 ASP A CA 1
ATOM 8132 C C . ASP A 1 1011 ? -5.159 -5.357 -4.806 1.00 98.69 1011 ASP A C 1
ATOM 8134 O O . ASP A 1 1011 ? -6.142 -5.498 -4.066 1.00 98.69 1011 ASP A O 1
ATOM 8138 N N . PHE A 1 1012 ? -4.118 -6.196 -4.738 1.00 98.81 1012 PHE A N 1
ATOM 8139 C CA . PHE A 1 1012 ? -4.083 -7.410 -3.919 1.00 98.81 1012 PHE A CA 1
ATOM 8140 C C . PHE A 1 1012 ? -4.181 -7.083 -2.421 1.00 98.81 1012 PHE A C 1
ATOM 8142 O O . PHE A 1 1012 ? -5.044 -7.616 -1.721 1.00 98.81 1012 PHE A O 1
ATOM 8149 N N . ALA A 1 1013 ? -3.359 -6.141 -1.946 1.00 98.50 1013 ALA A N 1
ATOM 8150 C CA . ALA A 1 1013 ? -3.302 -5.742 -0.541 1.00 98.50 1013 ALA A CA 1
ATOM 8151 C C . ALA A 1 1013 ? -4.650 -5.223 -0.006 1.00 98.50 1013 ALA A C 1
ATOM 8153 O O . ALA A 1 1013 ? -5.098 -5.642 1.063 1.00 98.50 1013 ALA A O 1
ATOM 8154 N N . ALA A 1 1014 ? -5.322 -4.351 -0.764 1.00 98.12 1014 ALA A N 1
ATOM 8155 C CA . ALA A 1 1014 ? -6.632 -3.815 -0.396 1.00 98.12 1014 ALA A CA 1
ATOM 8156 C C . ALA A 1 1014 ? -7.703 -4.919 -0.323 1.00 98.12 1014 ALA A C 1
ATOM 8158 O O . ALA A 1 1014 ? -8.548 -4.908 0.572 1.00 98.12 1014 ALA A O 1
ATOM 8159 N N . THR A 1 1015 ? -7.629 -5.905 -1.223 1.00 98.69 1015 THR A N 1
ATOM 8160 C CA . THR A 1 1015 ? -8.549 -7.052 -1.259 1.00 98.69 1015 THR A CA 1
ATOM 8161 C C . THR A 1 1015 ? -8.375 -7.966 -0.044 1.00 98.69 1015 THR A C 1
ATOM 8163 O O . THR A 1 1015 ? -9.363 -8.385 0.558 1.00 98.69 1015 THR A O 1
ATOM 8166 N N . TRP A 1 1016 ? -7.134 -8.236 0.378 1.00 98.69 1016 TRP A N 1
ATOM 8167 C CA . TRP A 1 1016 ? -6.861 -9.026 1.587 1.00 98.69 1016 TRP A CA 1
ATOM 8168 C C . TRP A 1 1016 ? -7.371 -8.342 2.859 1.00 98.69 1016 TRP A C 1
ATOM 8170 O O . TRP A 1 1016 ? -7.926 -9.013 3.728 1.00 98.69 1016 TRP A O 1
ATOM 8180 N N . LEU A 1 1017 ? -7.244 -7.014 2.954 1.00 98.19 1017 LEU A N 1
ATOM 8181 C CA . LEU A 1 1017 ? -7.785 -6.257 4.085 1.00 98.19 1017 LEU A CA 1
ATOM 8182 C C . LEU A 1 1017 ? -9.319 -6.273 4.116 1.00 98.19 1017 LEU A C 1
ATOM 8184 O O . LEU A 1 1017 ? -9.882 -6.487 5.188 1.00 98.19 1017 LEU A O 1
ATOM 8188 N N . GLU A 1 1018 ? -10.001 -6.153 2.969 1.00 97.56 1018 GLU A N 1
ATOM 8189 C CA . GLU A 1 1018 ? -11.467 -6.270 2.932 1.00 97.56 1018 GLU A CA 1
ATOM 8190 C C . GLU A 1 1018 ? -11.944 -7.666 3.367 1.00 97.56 1018 GLU A C 1
ATOM 8192 O O . GLU A 1 1018 ? -12.902 -7.773 4.134 1.00 97.56 1018 GLU A O 1
ATOM 8197 N N . TYR A 1 1019 ? -11.274 -8.743 2.942 1.00 97.56 1019 TYR A N 1
ATOM 8198 C CA . TYR A 1 1019 ? -11.582 -10.095 3.428 1.00 97.56 1019 TYR A CA 1
ATOM 8199 C C . TYR A 1 1019 ? -11.316 -10.267 4.929 1.00 97.56 1019 TYR A C 1
ATOM 8201 O O . TYR A 1 1019 ? -12.077 -10.955 5.608 1.00 97.56 1019 TYR A O 1
ATOM 8209 N N . ALA A 1 1020 ? -10.291 -9.602 5.462 1.00 95.25 1020 ALA A N 1
ATOM 8210 C CA . ALA A 1 1020 ? -9.974 -9.577 6.888 1.00 95.25 1020 ALA A CA 1
ATOM 8211 C C . ALA A 1 1020 ? -10.912 -8.691 7.735 1.00 95.25 1020 ALA A C 1
ATOM 8213 O O . ALA A 1 1020 ? -10.714 -8.588 8.949 1.00 95.25 1020 ALA A O 1
ATOM 8214 N N . ASN A 1 1021 ? -11.918 -8.047 7.124 1.00 94.44 1021 ASN A N 1
ATOM 8215 C CA . ASN A 1 1021 ? -12.763 -7.014 7.735 1.00 94.44 1021 ASN A CA 1
ATOM 8216 C C . ASN A 1 1021 ? -11.943 -5.855 8.349 1.00 94.44 1021 ASN A C 1
ATOM 8218 O O . ASN A 1 1021 ? -12.301 -5.305 9.391 1.00 94.44 1021 ASN A O 1
ATOM 8222 N N . LEU A 1 1022 ? -10.830 -5.489 7.706 1.00 90.88 1022 LEU A N 1
ATOM 8223 C CA . LEU A 1 1022 ? -9.962 -4.373 8.083 1.00 90.88 1022 LEU A CA 1
ATOM 8224 C C . LEU A 1 1022 ? -10.091 -3.230 7.062 1.00 90.88 1022 LEU A C 1
ATOM 8226 O O . LEU A 1 1022 ? -10.203 -3.487 5.862 1.00 90.88 1022 LEU A O 1
ATOM 8230 N N . PRO A 1 1023 ? -10.043 -1.957 7.492 1.00 87.38 1023 PRO A N 1
ATOM 8231 C CA . PRO A 1 1023 ? -10.059 -0.836 6.561 1.00 87.38 1023 PRO A CA 1
ATOM 8232 C C . PRO A 1 1023 ? -8.766 -0.802 5.737 1.00 87.38 1023 PRO A C 1
ATOM 8234 O O . PRO A 1 1023 ? -7.665 -0.861 6.290 1.00 87.38 1023 PRO A O 1
ATOM 8237 N N . ALA A 1 1024 ? -8.894 -0.647 4.418 1.00 87.25 1024 ALA A N 1
ATOM 8238 C CA . ALA A 1 1024 ? -7.762 -0.326 3.555 1.00 87.25 1024 ALA A CA 1
ATOM 8239 C C . ALA A 1 1024 ? -7.243 1.093 3.891 1.00 87.25 1024 ALA A C 1
ATOM 8241 O O . ALA A 1 1024 ? -8.023 2.049 3.842 1.00 87.25 1024 ALA A O 1
ATOM 8242 N N . PRO A 1 1025 ? -5.958 1.266 4.253 1.00 82.31 1025 PRO A N 1
ATOM 8243 C CA . PRO A 1 1025 ? -5.388 2.577 4.546 1.00 82.31 1025 PRO A CA 1
ATOM 8244 C C . PRO A 1 1025 ? -5.382 3.498 3.325 1.00 82.31 1025 PRO A C 1
ATOM 8246 O O . PRO A 1 1025 ? -5.109 3.062 2.211 1.00 82.31 1025 PRO A O 1
ATOM 8249 N N . SER A 1 1026 ? -5.542 4.803 3.547 1.00 86.38 1026 SER A N 1
ATOM 8250 C CA . SER A 1 1026 ? -5.580 5.822 2.485 1.00 86.38 1026 SER A CA 1
ATOM 8251 C C . SER A 1 1026 ? -4.280 6.008 1.688 1.00 86.38 1026 SER A C 1
ATOM 8253 O O . SER A 1 1026 ? -4.293 6.727 0.692 1.00 86.38 1026 SER A O 1
ATOM 8255 N N . TYR A 1 1027 ? -3.166 5.392 2.105 1.00 89.88 1027 TYR A N 1
ATOM 8256 C CA . TYR A 1 1027 ? -1.933 5.369 1.309 1.00 89.88 1027 TYR A CA 1
ATOM 8257 C C . TYR A 1 1027 ? -1.950 4.284 0.223 1.00 89.88 1027 TYR A C 1
ATOM 8259 O O . TYR A 1 1027 ? -1.189 4.400 -0.735 1.00 89.88 1027 TYR A O 1
ATOM 8267 N N . MET A 1 1028 ? -2.776 3.236 0.366 1.00 95.88 1028 MET A N 1
ATOM 8268 C CA . MET A 1 1028 ? -2.911 2.197 -0.654 1.00 95.88 1028 MET A CA 1
ATOM 8269 C C . MET A 1 1028 ? -3.613 2.784 -1.880 1.00 95.88 1028 MET A C 1
ATOM 8271 O O . MET A 1 1028 ? -4.630 3.464 -1.771 1.00 95.88 1028 MET A O 1
ATOM 8275 N N . GLN A 1 1029 ? -3.038 2.529 -3.051 1.00 96.50 1029 GLN A N 1
ATOM 8276 C CA . GLN A 1 1029 ? -3.515 3.030 -4.341 1.00 96.50 1029 GLN A CA 1
ATOM 8277 C C . GLN A 1 1029 ? -4.281 1.964 -5.130 1.00 96.50 1029 GLN A C 1
ATOM 8279 O O . GLN A 1 1029 ? -4.971 2.301 -6.092 1.00 96.50 1029 GLN A O 1
ATOM 8284 N N . GLY A 1 1030 ? -4.144 0.695 -4.741 1.00 94.81 1030 GLY A N 1
ATOM 8285 C CA . GLY A 1 1030 ? -4.985 -0.386 -5.235 1.00 94.81 1030 GLY A CA 1
ATOM 8286 C C . GLY A 1 1030 ? -6.385 -0.368 -4.619 1.00 94.81 1030 GLY A C 1
ATOM 8287 O O . GLY A 1 1030 ? -6.588 0.108 -3.500 1.00 94.81 1030 GLY A O 1
ATOM 8288 N N . ILE A 1 1031 ? -7.355 -0.905 -5.351 1.00 96.00 1031 ILE A N 1
ATOM 8289 C CA . ILE A 1 1031 ? -8.767 -0.972 -4.960 1.00 96.00 1031 ILE A CA 1
ATOM 8290 C C . ILE A 1 1031 ? -9.155 -2.441 -4.804 1.00 96.00 1031 ILE A C 1
ATOM 8292 O O . ILE A 1 1031 ? -8.806 -3.262 -5.642 1.00 96.00 1031 ILE A O 1
ATOM 8296 N N . SER A 1 1032 ? -9.901 -2.792 -3.756 1.00 98.12 1032 SER A N 1
ATOM 8297 C CA . SER A 1 1032 ? -10.324 -4.183 -3.566 1.00 98.12 1032 SER A CA 1
ATOM 8298 C C . SER A 1 1032 ? -11.191 -4.696 -4.723 1.00 98.12 1032 SER A C 1
ATOM 8300 O O . SER A 1 1032 ? -12.236 -4.117 -5.034 1.00 98.12 1032 SER A O 1
ATOM 8302 N N . PHE A 1 1033 ? -10.792 -5.824 -5.315 1.00 98.38 1033 PHE A N 1
ATOM 8303 C CA . PHE A 1 1033 ? -11.545 -6.526 -6.360 1.00 98.38 1033 PHE A CA 1
ATOM 8304 C C . PHE A 1 1033 ? -12.474 -7.618 -5.808 1.00 98.38 1033 PHE A C 1
ATOM 8306 O O . PHE A 1 1033 ? -13.027 -8.399 -6.584 1.00 98.38 1033 PHE A O 1
ATOM 8313 N N . ARG A 1 1034 ? -12.727 -7.661 -4.490 1.00 98.00 1034 ARG A N 1
ATOM 8314 C CA . ARG A 1 1034 ? -13.713 -8.578 -3.883 1.00 98.00 1034 ARG A CA 1
ATOM 8315 C C . ARG A 1 1034 ? -15.084 -8.580 -4.591 1.00 98.00 1034 ARG A C 1
ATOM 8317 O O . ARG A 1 1034 ? -15.615 -9.666 -4.814 1.00 98.00 1034 ARG A O 1
ATOM 8324 N N . PRO A 1 1035 ? -15.648 -7.442 -5.055 1.00 97.88 1035 PRO A N 1
ATOM 8325 C CA . PRO A 1 1035 ? -16.861 -7.451 -5.878 1.00 97.88 1035 PRO A CA 1
ATOM 8326 C C . PRO A 1 1035 ? -16.759 -8.292 -7.163 1.00 97.88 1035 PRO A C 1
ATOM 8328 O O . PRO A 1 1035 ? -17.737 -8.929 -7.550 1.00 97.88 1035 PRO A O 1
ATOM 8331 N N . LEU A 1 1036 ? -15.589 -8.339 -7.807 1.00 98.38 1036 LEU A N 1
ATOM 8332 C CA . LEU A 1 1036 ? -15.372 -9.121 -9.030 1.00 98.38 1036 LEU A CA 1
ATOM 8333 C C . LEU A 1 1036 ? -15.382 -10.623 -8.730 1.00 98.38 1036 LEU A C 1
ATOM 8335 O O . LEU A 1 1036 ? -15.961 -11.399 -9.484 1.00 98.38 1036 LEU A O 1
ATOM 8339 N N . LEU A 1 1037 ? -14.823 -11.017 -7.580 1.00 97.94 1037 LEU A N 1
ATOM 8340 C CA . LEU A 1 1037 ? -14.847 -12.394 -7.069 1.00 97.94 1037 LEU A CA 1
ATOM 8341 C C . LEU A 1 1037 ? -16.280 -12.883 -6.783 1.00 97.94 1037 LEU A C 1
ATOM 8343 O O . LEU A 1 1037 ? -16.576 -14.062 -6.956 1.00 97.94 1037 LEU A O 1
ATOM 8347 N N . GLN A 1 1038 ? -17.185 -11.957 -6.443 1.00 95.69 1038 GLN A N 1
ATOM 8348 C CA . GLN A 1 1038 ? -18.635 -12.173 -6.318 1.00 95.69 1038 GLN A CA 1
ATOM 8349 C C . GLN A 1 1038 ? -19.379 -12.160 -7.675 1.00 95.69 1038 GLN A C 1
ATOM 8351 O O . GLN A 1 1038 ? -20.611 -12.188 -7.702 1.00 95.69 1038 GLN A O 1
ATOM 8356 N N . GLY A 1 1039 ? -18.673 -12.049 -8.808 1.00 94.31 1039 GLY A N 1
ATOM 8357 C CA . GLY A 1 1039 ? -19.263 -11.940 -10.148 1.00 94.31 1039 GLY A CA 1
ATOM 8358 C C . GLY A 1 1039 ? -19.931 -10.588 -10.444 1.00 94.31 1039 GLY A C 1
ATOM 8359 O O . GLY A 1 1039 ? -20.827 -10.520 -11.286 1.00 94.31 1039 GLY A O 1
ATOM 8360 N N . ARG A 1 1040 ? -19.547 -9.510 -9.742 1.00 96.06 1040 ARG A N 1
ATOM 8361 C CA . ARG A 1 1040 ? -20.174 -8.181 -9.831 1.00 96.06 1040 ARG A CA 1
ATOM 8362 C C . ARG A 1 1040 ? -19.144 -7.082 -10.096 1.00 96.06 1040 ARG A C 1
ATOM 8364 O O . ARG A 1 1040 ? -18.566 -6.537 -9.160 1.00 96.06 1040 ARG A O 1
ATOM 8371 N N . THR A 1 1041 ? -19.023 -6.655 -11.350 1.00 97.19 1041 THR A N 1
ATOM 8372 C CA . THR A 1 1041 ? -18.243 -5.475 -11.759 1.00 97.19 1041 THR A CA 1
ATOM 8373 C C . THR A 1 1041 ? -18.895 -4.169 -11.263 1.00 97.19 1041 THR A C 1
ATOM 8375 O O . THR A 1 1041 ? -20.020 -3.858 -11.669 1.00 97.19 1041 THR A O 1
ATOM 8378 N N . PRO A 1 1042 ? -18.248 -3.364 -10.395 1.00 95.06 1042 PRO A N 1
ATOM 8379 C CA . PRO A 1 1042 ? -18.754 -2.039 -10.020 1.00 95.06 1042 PRO A CA 1
ATOM 8380 C C . PRO A 1 1042 ? -18.762 -1.050 -11.199 1.00 95.06 1042 PRO A C 1
ATOM 8382 O O . PRO A 1 1042 ? -17.835 -1.046 -12.002 1.00 95.06 1042 PRO A O 1
ATOM 8385 N N . GLU A 1 1043 ? -19.729 -0.120 -11.260 1.00 92.25 1043 GLU A N 1
ATOM 8386 C CA . GLU A 1 1043 ? -19.741 0.956 -12.284 1.00 92.25 1043 GLU A CA 1
ATOM 8387 C C . GLU A 1 1043 ? -18.492 1.860 -12.233 1.00 92.25 1043 GLU A C 1
ATOM 8389 O O . GLU A 1 1043 ? -18.143 2.503 -13.222 1.00 92.25 1043 GLU A O 1
ATOM 8394 N N . SER A 1 1044 ? -17.828 1.927 -11.075 1.00 90.94 1044 SER A N 1
ATOM 8395 C CA . SER A 1 1044 ? -16.584 2.667 -10.854 1.00 90.94 1044 SER A CA 1
ATOM 8396 C C . SER A 1 1044 ? -15.317 1.870 -11.175 1.00 90.94 1044 SER A C 1
ATOM 8398 O O . SER A 1 1044 ? -14.227 2.426 -11.044 1.00 90.94 1044 SER A O 1
ATOM 8400 N N . TRP A 1 1045 ? -15.424 0.588 -11.547 1.00 96.56 1045 TRP A N 1
ATOM 8401 C CA . TRP A 1 1045 ? -14.253 -0.247 -11.805 1.00 96.56 1045 TRP A CA 1
ATOM 8402 C C . TRP A 1 1045 ? -13.530 0.207 -13.069 1.00 96.56 1045 TRP A C 1
ATOM 8404 O O . TRP A 1 1045 ? -14.121 0.307 -14.149 1.00 96.56 1045 TRP A O 1
ATOM 8414 N N . GLN A 1 1046 ? -12.242 0.511 -12.939 1.00 92.62 1046 GLN A N 1
ATOM 8415 C CA . GLN A 1 1046 ? -11.455 0.985 -14.064 1.00 92.62 1046 GLN A CA 1
ATOM 8416 C C . GLN A 1 1046 ? -10.960 -0.208 -14.877 1.00 92.62 1046 GLN A C 1
ATOM 8418 O O . GLN A 1 1046 ? -10.111 -0.966 -14.429 1.00 92.62 1046 GLN A O 1
ATOM 8423 N N . GLN A 1 1047 ? -11.452 -0.337 -16.107 1.00 96.75 1047 GLN A N 1
ATOM 8424 C CA . GLN A 1 1047 ? -11.001 -1.349 -17.068 1.00 96.75 1047 GLN A CA 1
ATOM 8425 C C . GLN A 1 1047 ? -9.651 -0.961 -17.694 1.00 96.75 1047 GLN A C 1
ATOM 8427 O O . GLN A 1 1047 ? -9.543 -0.813 -18.915 1.00 96.75 1047 GLN A O 1
ATOM 8432 N N . VAL A 1 1048 ? -8.649 -0.692 -16.848 1.00 97.50 1048 VAL A N 1
ATOM 8433 C CA . VAL A 1 1048 ? -7.328 -0.196 -17.248 1.00 97.50 1048 VAL A CA 1
ATOM 8434 C C . VAL A 1 1048 ? -6.217 -0.784 -16.381 1.00 97.50 1048 VAL A C 1
ATOM 8436 O O . VAL A 1 1048 ? -6.344 -0.839 -15.162 1.00 97.50 1048 VAL A O 1
ATOM 8439 N N . ALA A 1 1049 ? -5.097 -1.135 -17.005 1.00 98.50 1049 ALA A N 1
ATOM 8440 C CA . ALA A 1 1049 ? -3.860 -1.494 -16.323 1.00 98.50 1049 ALA A CA 1
ATOM 8441 C C . ALA A 1 1049 ? -2.775 -0.461 -16.647 1.00 98.50 1049 ALA A C 1
ATOM 8443 O O . ALA A 1 1049 ? -2.510 -0.180 -17.820 1.00 98.50 1049 ALA A O 1
ATOM 8444 N N . TYR A 1 1050 ? -2.164 0.115 -15.609 1.00 98.69 1050 TYR A N 1
ATOM 8445 C CA . TYR A 1 1050 ? -1.040 1.044 -15.725 1.00 98.69 1050 TYR A CA 1
ATOM 8446 C C . TYR A 1 1050 ? 0.279 0.321 -15.458 1.00 98.69 1050 TYR A C 1
ATOM 8448 O O . TYR A 1 1050 ? 0.376 -0.456 -14.510 1.00 98.69 1050 TYR A O 1
ATOM 8456 N N . HIS A 1 1051 ? 1.297 0.619 -16.263 1.00 98.69 1051 HIS A N 1
ATOM 8457 C CA . HIS A 1 1051 ? 2.635 0.043 -16.140 1.00 98.69 1051 HIS A CA 1
ATOM 8458 C C . HIS A 1 1051 ? 3.700 1.127 -16.213 1.00 98.69 1051 HIS A C 1
ATOM 8460 O O . HIS A 1 1051 ? 3.583 2.039 -17.036 1.00 98.69 1051 HIS A O 1
ATOM 8466 N N . ARG A 1 1052 ? 4.755 0.998 -15.405 1.00 98.25 1052 ARG A N 1
ATOM 8467 C CA . ARG A 1 1052 ? 5.977 1.796 -15.518 1.00 98.25 1052 ARG A CA 1
ATOM 8468 C C . ARG A 1 1052 ? 7.212 0.987 -15.139 1.00 98.25 1052 ARG A C 1
ATOM 8470 O O . ARG A 1 1052 ? 7.427 0.672 -13.971 1.00 98.25 1052 ARG A O 1
ATOM 8477 N N . TYR A 1 1053 ? 8.058 0.730 -16.129 1.00 98.12 1053 TYR A N 1
ATOM 8478 C CA . TYR A 1 1053 ? 9.373 0.122 -15.965 1.00 98.12 1053 TYR A CA 1
ATOM 8479 C C . TYR A 1 1053 ? 10.445 1.214 -15.846 1.00 98.12 1053 TYR A C 1
ATOM 8481 O O . TYR A 1 1053 ? 10.724 1.942 -16.802 1.00 98.12 1053 TYR A O 1
ATOM 8489 N N . TRP A 1 1054 ? 11.027 1.335 -14.650 1.00 96.88 1054 TRP A N 1
ATOM 8490 C CA . TRP A 1 1054 ? 11.940 2.426 -14.283 1.00 96.88 1054 TRP A CA 1
ATOM 8491 C C . TRP A 1 1054 ? 13.406 2.174 -14.638 1.00 96.88 1054 TRP A C 1
ATOM 8493 O O . TRP A 1 1054 ? 14.137 3.125 -14.921 1.00 96.88 1054 TRP A O 1
ATOM 8503 N N . MET A 1 1055 ? 13.849 0.913 -14.619 1.00 93.75 1055 MET A N 1
ATOM 8504 C CA . MET A 1 1055 ? 15.219 0.556 -14.988 1.00 93.75 1055 MET A CA 1
ATOM 8505 C C . MET A 1 1055 ? 15.483 0.922 -16.449 1.00 93.75 1055 MET A C 1
ATOM 8507 O O . MET A 1 1055 ? 14.658 0.679 -17.328 1.00 93.75 1055 MET A O 1
ATOM 8511 N N . HIS A 1 1056 ? 16.659 1.477 -16.732 1.00 96.12 1056 HIS A N 1
ATOM 8512 C CA . HIS A 1 1056 ? 17.012 1.895 -18.082 1.00 96.12 1056 HIS A CA 1
ATOM 8513 C C . HIS A 1 1056 ? 18.384 1.383 -18.500 1.00 96.12 1056 HIS A C 1
ATOM 8515 O O . HIS A 1 1056 ? 19.372 1.626 -17.810 1.00 96.12 1056 HIS A O 1
ATOM 8521 N N . ASN A 1 1057 ? 18.441 0.740 -19.670 1.00 93.81 1057 ASN A N 1
ATOM 8522 C CA . ASN A 1 1057 ? 19.668 0.283 -20.312 1.00 93.81 1057 ASN A CA 1
ATOM 8523 C C . ASN A 1 1057 ? 20.525 -0.555 -19.346 1.00 93.81 1057 ASN A C 1
ATOM 8525 O O . ASN A 1 1057 ? 21.718 -0.293 -19.194 1.00 93.81 1057 ASN A O 1
ATOM 8529 N N . ASP A 1 1058 ? 19.916 -1.521 -18.649 1.00 90.38 1058 ASP A N 1
ATOM 8530 C CA . ASP A 1 1058 ? 20.615 -2.361 -17.667 1.00 90.38 1058 ASP A CA 1
ATOM 8531 C C . ASP A 1 1058 ? 21.783 -3.150 -18.299 1.00 90.38 1058 ASP A C 1
ATOM 8533 O O . ASP A 1 1058 ? 21.897 -3.260 -19.524 1.00 90.38 1058 ASP A O 1
ATOM 8537 N N . ILE A 1 1059 ? 22.715 -3.639 -17.476 1.00 86.31 1059 ILE A N 1
ATOM 8538 C CA . ILE A 1 1059 ? 23.981 -4.225 -17.954 1.00 86.31 1059 ILE A CA 1
ATOM 8539 C C . ILE A 1 1059 ? 23.845 -5.611 -18.600 1.00 86.31 1059 ILE A C 1
ATOM 8541 O O . ILE A 1 1059 ? 24.763 -6.039 -19.299 1.00 86.31 1059 ILE A O 1
ATOM 8545 N N . ILE A 1 1060 ? 22.706 -6.283 -18.423 1.00 86.62 1060 ILE A N 1
ATOM 8546 C CA . ILE A 1 1060 ? 22.509 -7.674 -18.840 1.00 86.62 1060 ILE A CA 1
ATOM 8547 C C . ILE A 1 1060 ? 21.620 -7.727 -20.088 1.00 86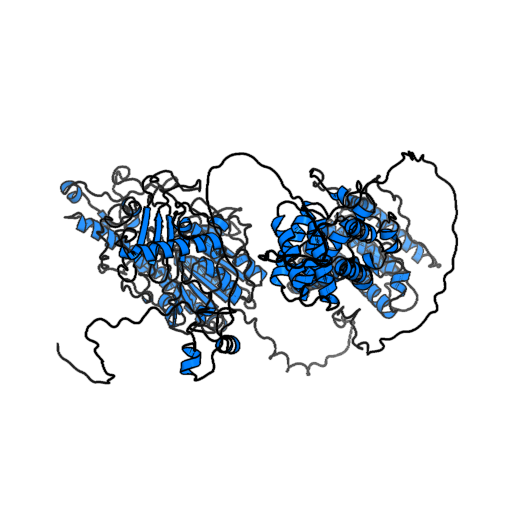.62 1060 ILE A C 1
ATOM 8549 O O . ILE A 1 1060 ? 22.054 -8.203 -21.138 1.00 86.62 1060 ILE A O 1
ATOM 8553 N N . HIS A 1 1061 ? 20.408 -7.181 -19.981 1.00 92.31 1061 HIS A N 1
ATOM 8554 C CA . HIS A 1 1061 ? 19.335 -7.265 -20.973 1.00 92.31 1061 HIS A CA 1
ATOM 8555 C C . HIS A 1 1061 ? 19.179 -5.976 -21.788 1.00 92.31 1061 HIS A C 1
ATOM 8557 O O . HIS A 1 1061 ? 18.474 -5.977 -22.794 1.00 92.31 1061 HIS A O 1
ATOM 8563 N N . HIS A 1 1062 ? 19.825 -4.870 -21.390 1.00 93.19 1062 HIS A N 1
ATOM 8564 C CA . HIS A 1 1062 ? 19.759 -3.578 -22.091 1.00 93.19 1062 HIS A CA 1
ATOM 8565 C C . HIS A 1 1062 ? 18.323 -3.037 -22.304 1.00 93.19 1062 HIS A C 1
ATOM 8567 O O . HIS A 1 1062 ? 18.094 -2.203 -23.181 1.00 93.19 1062 HIS A O 1
ATOM 8573 N N . ALA A 1 1063 ? 17.349 -3.464 -21.493 1.00 94.88 1063 ALA A N 1
ATOM 8574 C CA . ALA A 1 1063 ? 15.954 -3.053 -21.637 1.00 94.88 1063 ALA A CA 1
ATOM 8575 C C . ALA A 1 1063 ? 15.770 -1.557 -21.337 1.00 94.88 1063 ALA A C 1
ATOM 8577 O O . ALA A 1 1063 ? 16.386 -1.005 -20.420 1.00 94.88 1063 ALA A O 1
ATOM 8578 N N . TYR A 1 1064 ? 14.931 -0.875 -22.118 1.00 96.62 1064 TYR A N 1
ATOM 8579 C CA . TYR A 1 1064 ? 14.725 0.569 -21.999 1.00 96.62 1064 TYR A CA 1
ATOM 8580 C C . TYR A 1 1064 ? 13.501 0.932 -21.153 1.00 96.62 1064 TYR A C 1
ATOM 8582 O O . TYR A 1 1064 ? 12.497 0.223 -21.149 1.00 96.62 1064 TYR A O 1
ATOM 8590 N N . ALA A 1 1065 ? 13.601 2.059 -20.444 1.00 97.31 1065 ALA A N 1
ATOM 8591 C CA . ALA A 1 1065 ? 12.580 2.528 -19.524 1.00 97.31 1065 ALA A CA 1
ATOM 8592 C C . ALA A 1 1065 ? 11.381 3.115 -20.278 1.00 97.31 1065 ALA A C 1
ATOM 8594 O O . ALA A 1 1065 ? 11.537 3.878 -21.240 1.00 97.31 1065 ALA A O 1
ATOM 8595 N N . HIS A 1 1066 ? 10.190 2.728 -19.835 1.00 98.44 1066 HIS A N 1
ATOM 8596 C CA . HIS A 1 1066 ? 8.924 3.024 -20.492 1.00 98.44 1066 HIS A CA 1
ATOM 8597 C C . HIS A 1 1066 ? 7.774 3.017 -19.482 1.00 98.44 1066 HIS A C 1
ATOM 8599 O O . HIS A 1 1066 ? 7.892 2.491 -18.377 1.00 98.44 1066 HIS A O 1
ATOM 8605 N N . TYR A 1 1067 ? 6.652 3.608 -19.869 1.00 98.62 1067 TYR A N 1
ATOM 8606 C CA . TYR A 1 1067 ? 5.375 3.431 -19.181 1.00 98.62 1067 TYR A CA 1
ATOM 8607 C C . TYR A 1 1067 ? 4.244 3.404 -20.194 1.00 98.62 1067 TYR A C 1
ATOM 8609 O O . TYR A 1 1067 ? 4.406 3.839 -21.337 1.00 98.62 1067 TYR A O 1
ATOM 8617 N N . GLY A 1 1068 ? 3.078 2.940 -19.773 1.00 98.50 1068 GLY A N 1
ATOM 8618 C CA . GLY A 1 1068 ? 1.936 2.844 -20.658 1.00 98.50 1068 GLY A CA 1
ATOM 8619 C C . GLY A 1 1068 ? 0.632 2.545 -19.947 1.00 98.50 1068 GLY A C 1
ATOM 8620 O O . GLY A 1 1068 ? 0.563 2.428 -18.722 1.00 98.50 1068 GLY A O 1
ATOM 8621 N N . ILE A 1 1069 ? -0.423 2.440 -20.749 1.00 98.62 1069 ILE A N 1
ATOM 8622 C CA . ILE A 1 1069 ? -1.737 2.009 -20.286 1.00 98.62 1069 ILE A CA 1
ATOM 8623 C C . ILE A 1 1069 ? -2.337 1.002 -21.262 1.00 98.62 1069 ILE A C 1
ATOM 8625 O O . ILE A 1 1069 ? -2.287 1.182 -22.483 1.00 98.62 1069 ILE A O 1
ATOM 8629 N N . ARG A 1 1070 ? -2.920 -0.057 -20.709 1.00 98.50 1070 ARG A N 1
ATOM 8630 C CA . ARG A 1 1070 ? -3.734 -1.036 -21.427 1.00 98.50 1070 ARG A CA 1
ATOM 8631 C C . ARG A 1 1070 ? -5.184 -0.876 -20.990 1.00 98.50 1070 ARG A C 1
ATOM 8633 O O . ARG A 1 1070 ? -5.442 -0.717 -19.803 1.00 98.50 1070 ARG A O 1
ATOM 8640 N N . ASN A 1 1071 ? -6.119 -0.931 -21.931 1.00 98.06 1071 ASN A N 1
ATOM 8641 C CA . ASN A 1 1071 ? -7.524 -1.221 -21.645 1.00 98.06 1071 ASN A CA 1
ATOM 8642 C C . ASN A 1 1071 ? -7.900 -2.574 -22.271 1.00 98.06 1071 ASN A C 1
ATOM 8644 O O . ASN A 1 1071 ? -7.033 -3.272 -22.790 1.00 98.06 1071 ASN A O 1
ATOM 8648 N N . GLN A 1 1072 ? -9.181 -2.937 -22.247 1.00 96.69 1072 GLN A N 1
ATOM 8649 C CA . GLN A 1 1072 ? -9.670 -4.228 -22.756 1.00 96.69 1072 GLN A CA 1
ATOM 8650 C C . GLN A 1 1072 ? -9.240 -4.580 -24.196 1.00 96.69 1072 GLN A C 1
ATOM 8652 O O . GLN A 1 1072 ? -9.188 -5.755 -24.536 1.00 96.69 1072 GLN A O 1
ATOM 8657 N N . ARG A 1 1073 ? -8.908 -3.589 -25.036 1.00 97.75 1073 ARG A N 1
ATOM 8658 C CA . ARG A 1 1073 ? -8.550 -3.797 -26.449 1.00 97.75 1073 ARG A CA 1
ATOM 8659 C C . ARG A 1 1073 ? -7.217 -3.183 -26.869 1.00 97.75 1073 ARG A C 1
ATOM 8661 O O . ARG A 1 1073 ? -6.540 -3.724 -27.737 1.00 97.75 1073 ARG A O 1
ATOM 8668 N N . TYR A 1 1074 ? -6.874 -2.015 -26.338 1.00 98.75 1074 TYR A N 1
ATOM 8669 C CA . TYR A 1 1074 ? -5.737 -1.231 -26.812 1.00 98.75 1074 TYR A CA 1
ATOM 8670 C C . TYR A 1 1074 ? -4.646 -1.149 -25.753 1.00 98.75 1074 TYR A C 1
ATOM 8672 O O . TYR A 1 1074 ? -4.937 -0.924 -24.576 1.00 98.75 1074 TYR A O 1
ATOM 8680 N N . LYS A 1 1075 ? -3.388 -1.223 -26.191 1.00 98.69 1075 LYS A N 1
ATOM 8681 C CA . LYS A 1 1075 ? -2.204 -0.974 -25.362 1.00 98.69 1075 LYS A CA 1
ATOM 8682 C C . LYS A 1 1075 ? -1.395 0.175 -25.950 1.00 98.69 1075 LYS A C 1
ATOM 8684 O O . LYS A 1 1075 ? -1.046 0.140 -27.125 1.00 98.69 1075 LYS A O 1
ATOM 8689 N N . LEU A 1 1076 ? -1.120 1.196 -25.142 1.00 98.75 1076 LEU A N 1
ATOM 8690 C CA . LEU A 1 1076 ? -0.320 2.366 -25.507 1.00 98.75 1076 LEU A CA 1
ATOM 8691 C C . LEU A 1 1076 ? 0.940 2.408 -24.636 1.00 98.75 1076 LEU A C 1
ATOM 8693 O O . LEU A 1 1076 ? 0.817 2.451 -23.414 1.00 98.75 1076 LEU A O 1
ATOM 8697 N N . ILE A 1 1077 ? 2.118 2.465 -25.257 1.00 98.69 1077 ILE A N 1
ATOM 8698 C CA . ILE A 1 1077 ? 3.431 2.489 -24.592 1.00 98.69 1077 ILE A CA 1
ATOM 8699 C C . ILE A 1 1077 ? 4.182 3.764 -24.998 1.00 98.69 1077 ILE A C 1
ATOM 8701 O O . ILE A 1 1077 ? 4.195 4.126 -26.175 1.00 98.69 1077 ILE A O 1
ATOM 8705 N N . TYR A 1 1078 ? 4.837 4.431 -24.047 1.00 98.50 1078 TYR A N 1
ATOM 8706 C CA . TYR A 1 1078 ? 5.813 5.489 -24.308 1.00 98.50 1078 TYR A CA 1
ATOM 8707 C C . TYR A 1 1078 ? 7.209 5.076 -23.846 1.00 98.50 1078 TYR A C 1
ATOM 8709 O O . TYR A 1 1078 ? 7.482 4.951 -22.648 1.00 98.50 1078 TYR A O 1
ATOM 8717 N N . TRP A 1 1079 ? 8.109 4.930 -24.812 1.00 97.94 1079 TRP A N 1
ATOM 8718 C CA . TRP A 1 1079 ? 9.516 4.614 -24.608 1.00 97.94 1079 TRP A CA 1
ATOM 8719 C C . TRP A 1 1079 ? 10.278 5.905 -24.310 1.00 97.94 1079 TRP A C 1
ATOM 8721 O O . TRP A 1 1079 ? 10.698 6.625 -25.217 1.00 97.94 1079 TRP A O 1
ATOM 8731 N N . TYR A 1 1080 ? 10.406 6.258 -23.027 1.00 96.62 1080 TYR A N 1
ATOM 8732 C CA . TYR A 1 1080 ? 11.024 7.526 -22.626 1.00 96.62 1080 TYR A CA 1
ATOM 8733 C C . TYR A 1 1080 ? 12.557 7.478 -22.585 1.00 96.62 1080 TYR A C 1
ATOM 8735 O O . TYR A 1 1080 ? 13.194 8.537 -22.642 1.00 96.62 1080 TYR A O 1
ATOM 8743 N N . ASN A 1 1081 ? 13.136 6.273 -22.534 1.00 96.25 1081 ASN A N 1
ATOM 8744 C CA . ASN A 1 1081 ? 14.563 5.985 -22.706 1.00 96.25 1081 ASN A CA 1
ATOM 8745 C C . ASN A 1 1081 ? 15.469 6.963 -21.934 1.00 96.25 1081 ASN A C 1
ATOM 8747 O O . ASN A 1 1081 ? 16.327 7.640 -22.502 1.00 96.25 1081 ASN A O 1
ATOM 8751 N N . GLU A 1 1082 ? 15.208 7.128 -20.638 1.00 94.44 1082 GLU A N 1
ATOM 8752 C CA . GLU A 1 1082 ? 15.977 8.012 -19.765 1.00 94.44 1082 GLU A CA 1
ATOM 8753 C C . GLU A 1 1082 ? 16.178 7.339 -18.408 1.00 94.44 1082 GLU A C 1
ATOM 8755 O O . GLU A 1 1082 ? 15.235 6.736 -17.906 1.00 94.44 1082 GLU A O 1
ATOM 8760 N N . PRO A 1 1083 ? 17.358 7.452 -17.769 1.00 93.94 1083 PRO A N 1
ATOM 8761 C CA . PRO A 1 1083 ? 17.562 6.836 -16.463 1.00 93.94 1083 PRO A CA 1
ATOM 8762 C C . PRO A 1 1083 ? 16.897 7.604 -15.311 1.00 93.94 1083 PRO A C 1
ATOM 8764 O O . PRO A 1 1083 ? 16.866 7.097 -14.202 1.00 93.94 1083 PRO A O 1
ATOM 8767 N N . LEU A 1 1084 ? 16.425 8.840 -15.534 1.00 93.56 1084 LEU A N 1
ATOM 8768 C CA . LEU A 1 1084 ? 15.758 9.718 -14.548 1.00 93.56 1084 LEU A CA 1
ATOM 8769 C C . LEU A 1 1084 ? 16.468 9.887 -13.182 1.00 93.56 1084 LEU A C 1
ATOM 8771 O O . LEU A 1 1084 ? 15.877 10.411 -12.246 1.00 93.56 1084 LEU A O 1
ATOM 8775 N N . GLY A 1 1085 ? 17.737 9.484 -13.066 1.00 90.88 1085 GLY A N 1
ATOM 8776 C CA . GLY A 1 1085 ? 18.484 9.492 -11.807 1.00 90.88 1085 GLY A CA 1
ATOM 8777 C C . GLY A 1 1085 ? 18.141 8.351 -10.839 1.00 90.88 1085 GLY A C 1
ATOM 8778 O O . GLY A 1 1085 ? 18.619 8.392 -9.709 1.00 90.88 1085 GLY A O 1
ATOM 8779 N N . VAL A 1 1086 ? 17.350 7.347 -11.244 1.00 92.94 1086 VAL A N 1
ATOM 8780 C CA . VAL A 1 1086 ? 17.072 6.174 -10.393 1.00 92.94 1086 VAL A CA 1
ATOM 8781 C C . VAL A 1 1086 ? 18.272 5.218 -10.363 1.00 92.94 1086 VAL A C 1
ATOM 8783 O O . VAL A 1 1086 ? 19.086 5.199 -11.293 1.00 92.94 1086 VAL A O 1
ATOM 8786 N N . LYS A 1 1087 ? 18.403 4.421 -9.294 1.00 91.12 1087 LYS A N 1
ATOM 8787 C CA . LYS A 1 1087 ? 19.464 3.403 -9.181 1.00 91.12 1087 LYS A CA 1
ATOM 8788 C C . LYS A 1 1087 ? 19.296 2.314 -10.250 1.00 91.12 1087 LYS A C 1
ATOM 8790 O O . LYS A 1 1087 ? 18.247 2.224 -10.877 1.00 91.12 1087 LYS A O 1
ATOM 8795 N N . GLY A 1 1088 ? 20.342 1.545 -10.554 1.00 85.06 1088 GLY A N 1
ATOM 8796 C CA . GLY A 1 1088 ? 20.320 0.520 -11.611 1.00 85.06 1088 GLY A CA 1
ATOM 8797 C C . GLY A 1 1088 ? 20.126 1.024 -13.051 1.00 85.06 1088 GLY A C 1
ATOM 8798 O O . GLY A 1 1088 ? 20.277 0.252 -14.000 1.00 85.06 1088 GLY A O 1
ATOM 8799 N N . ALA A 1 1089 ? 19.819 2.308 -13.258 1.00 93.06 1089 ALA A N 1
ATOM 8800 C CA . ALA A 1 1089 ? 19.561 2.894 -14.565 1.00 93.06 1089 ALA A CA 1
ATOM 8801 C C . ALA A 1 1089 ? 20.803 3.606 -15.131 1.00 93.06 1089 ALA A C 1
ATOM 8803 O O . ALA A 1 1089 ? 21.441 4.432 -14.478 1.00 93.06 1089 ALA A O 1
ATOM 8804 N N . ARG A 1 1090 ? 21.143 3.310 -16.389 1.00 93.62 1090 ARG A N 1
ATOM 8805 C CA . ARG A 1 1090 ? 22.331 3.823 -17.093 1.00 93.62 1090 ARG A CA 1
ATOM 8806 C C . ARG A 1 1090 ? 21.928 4.713 -18.277 1.00 93.62 1090 ARG A C 1
ATOM 8808 O O . ARG A 1 1090 ? 20.860 4.515 -18.846 1.00 93.62 1090 ARG A O 1
ATOM 8815 N N . PRO A 1 1091 ? 22.751 5.693 -18.692 1.00 93.06 1091 PRO A N 1
ATOM 8816 C CA . PRO A 1 1091 ? 22.447 6.533 -19.853 1.00 93.06 1091 PRO A CA 1
ATOM 8817 C C . PRO A 1 1091 ? 22.467 5.752 -21.183 1.00 93.06 1091 PRO A C 1
ATOM 8819 O O . PRO A 1 1091 ? 23.175 4.756 -21.322 1.00 93.06 1091 PRO A O 1
ATOM 8822 N N . GLY A 1 1092 ? 21.719 6.242 -22.177 1.00 90.38 1092 GLY A N 1
ATOM 8823 C CA . GLY A 1 1092 ? 21.664 5.736 -23.558 1.00 90.38 1092 GLY A CA 1
ATOM 8824 C C . GLY A 1 1092 ? 20.301 6.022 -24.206 1.00 90.38 1092 GLY A C 1
ATOM 8825 O O . GLY A 1 1092 ? 19.378 6.416 -23.506 1.00 90.38 1092 GLY A O 1
ATOM 8826 N N . GLY A 1 1093 ? 20.157 5.873 -25.526 1.00 88.81 1093 GLY A N 1
ATOM 8827 C CA . GLY A 1 1093 ? 18.857 5.725 -26.206 1.00 88.81 1093 GLY A CA 1
ATOM 8828 C C . GLY A 1 1093 ? 17.849 6.888 -26.159 1.00 88.81 1093 GLY A C 1
ATOM 8829 O O . GLY A 1 1093 ? 16.743 6.735 -26.691 1.00 88.81 1093 GLY A O 1
ATOM 8830 N N . ARG A 1 1094 ? 18.182 8.043 -25.562 1.00 86.75 1094 ARG A N 1
ATOM 8831 C CA . ARG A 1 1094 ? 17.303 9.232 -25.449 1.00 86.75 1094 ARG A CA 1
ATOM 8832 C C . ARG A 1 1094 ? 16.834 9.750 -26.812 1.00 86.75 1094 ARG A C 1
ATOM 8834 O O . ARG A 1 1094 ? 15.741 10.294 -26.935 1.00 86.75 1094 ARG A O 1
ATOM 8841 N N . GLU A 1 1095 ? 17.668 9.578 -27.828 1.00 87.38 1095 GLU A N 1
ATOM 8842 C CA . GLU A 1 1095 ? 17.442 9.908 -29.234 1.00 87.38 1095 GLU A CA 1
ATOM 8843 C C . GLU A 1 1095 ? 16.414 8.992 -29.933 1.00 87.38 1095 GLU A C 1
ATOM 8845 O O . GLU A 1 1095 ? 16.065 9.215 -31.092 1.00 87.38 1095 GLU A O 1
ATOM 8850 N N . HIS A 1 1096 ? 15.911 7.970 -29.233 1.00 90.12 1096 HIS A N 1
ATOM 8851 C CA . HIS A 1 1096 ? 14.947 6.980 -29.726 1.00 90.12 1096 HIS A CA 1
ATOM 8852 C C . HIS A 1 1096 ? 13.641 6.981 -28.922 1.00 90.12 1096 HIS A C 1
ATOM 8854 O O . HIS A 1 1096 ? 13.020 5.943 -28.727 1.00 90.12 1096 HIS A O 1
ATOM 8860 N N . ARG A 1 1097 ? 13.236 8.156 -28.425 1.00 94.75 1097 ARG A N 1
ATOM 8861 C CA . ARG A 1 1097 ? 11.931 8.336 -27.780 1.00 94.75 1097 ARG A CA 1
ATOM 8862 C C . ARG A 1 1097 ? 10.802 8.183 -28.779 1.00 94.75 1097 ARG A C 1
ATOM 8864 O O . ARG A 1 1097 ? 10.732 8.933 -29.751 1.00 94.75 1097 ARG A O 1
ATOM 8871 N N . GLU A 1 1098 ? 9.890 7.269 -28.494 1.00 96.38 1098 GLU A N 1
ATOM 8872 C CA . GLU A 1 1098 ? 8.795 6.937 -29.396 1.00 96.38 1098 GLU A CA 1
ATOM 8873 C C . GLU A 1 1098 ? 7.576 6.388 -28.653 1.00 96.38 1098 GLU A C 1
ATOM 8875 O O . GLU A 1 1098 ? 7.633 6.037 -27.473 1.00 96.38 1098 GLU A O 1
ATOM 8880 N N . TRP A 1 1099 ? 6.453 6.358 -29.364 1.00 97.69 1099 TRP A N 1
ATOM 8881 C CA . TRP A 1 1099 ? 5.202 5.781 -28.893 1.00 97.69 1099 TRP A CA 1
ATOM 8882 C C . TRP A 1 1099 ? 4.885 4.511 -29.674 1.00 97.69 1099 TRP A C 1
ATOM 8884 O O . TRP A 1 1099 ? 5.070 4.470 -30.894 1.00 97.69 1099 TRP A O 1
ATOM 8894 N N . GLU A 1 1100 ? 4.308 3.534 -28.984 1.00 98.25 1100 GLU A N 1
ATOM 8895 C CA . GLU A 1 1100 ? 3.623 2.406 -29.605 1.00 98.25 1100 GLU A CA 1
ATOM 8896 C C . GLU A 1 1100 ? 2.144 2.395 -29.235 1.00 98.25 1100 GLU A C 1
ATOM 8898 O O . GLU A 1 1100 ? 1.776 2.717 -28.105 1.00 98.25 1100 GLU A O 1
ATOM 8903 N N . LEU A 1 1101 ? 1.301 2.009 -30.190 1.00 98.69 1101 LEU A N 1
ATOM 8904 C CA . LEU A 1 1101 ? -0.095 1.651 -29.961 1.00 98.69 1101 LEU A CA 1
ATOM 8905 C C . LEU A 1 1101 ? -0.354 0.303 -30.635 1.00 98.69 1101 LEU A C 1
ATOM 8907 O O . LEU A 1 1101 ? -0.077 0.167 -31.825 1.00 98.69 1101 LEU A O 1
ATOM 8911 N N . PHE A 1 1102 ? -0.943 -0.635 -29.900 1.00 98.75 1102 PHE A N 1
ATOM 8912 C CA . PHE A 1 1102 ? -1.399 -1.927 -30.411 1.00 98.75 1102 PHE A CA 1
ATOM 8913 C C . PHE A 1 1102 ? -2.922 -2.044 -30.308 1.00 98.75 1102 PHE A C 1
ATOM 8915 O O . PHE A 1 1102 ? -3.536 -1.565 -29.349 1.00 98.75 1102 PHE A O 1
ATOM 8922 N N . ASP A 1 1103 ? -3.528 -2.676 -31.314 1.00 98.56 1103 ASP A N 1
ATOM 8923 C CA . ASP A 1 1103 ? -4.938 -3.076 -31.353 1.00 98.56 1103 ASP A CA 1
ATOM 8924 C C . ASP A 1 1103 ? -5.009 -4.582 -31.083 1.00 98.56 1103 ASP A C 1
ATOM 8926 O O . ASP A 1 1103 ? -5.017 -5.379 -32.019 1.00 98.56 1103 ASP A O 1
ATOM 8930 N N . CYS A 1 1104 ? -5.006 -4.971 -29.806 1.00 97.62 1104 CYS A N 1
ATOM 8931 C CA . CYS A 1 1104 ? -4.802 -6.352 -29.363 1.00 97.62 1104 CYS A CA 1
ATOM 8932 C C . CYS A 1 1104 ? -5.918 -7.320 -29.814 1.00 97.62 1104 CYS A C 1
ATOM 8934 O O . CYS A 1 1104 ? -5.709 -8.528 -29.787 1.00 97.62 1104 CYS A O 1
ATOM 8936 N N . ASP A 1 1105 ? -7.071 -6.815 -30.276 1.00 97.19 1105 ASP A N 1
ATOM 8937 C CA . ASP A 1 1105 ? -8.112 -7.624 -30.935 1.00 97.19 1105 ASP A CA 1
ATOM 8938 C C . ASP A 1 1105 ? -7.679 -8.086 -32.341 1.00 97.19 1105 ASP A C 1
ATOM 8940 O O . ASP A 1 1105 ? -8.017 -9.186 -32.779 1.00 97.19 1105 ASP A O 1
ATOM 8944 N N . LYS A 1 1106 ? -6.991 -7.211 -33.092 1.00 98.00 1106 LYS A N 1
ATOM 8945 C CA . LYS A 1 1106 ? -6.524 -7.478 -34.466 1.00 98.00 1106 LYS A CA 1
ATOM 8946 C C . LYS A 1 1106 ? -5.114 -8.063 -34.497 1.00 98.00 1106 LYS A C 1
ATOM 8948 O O . LYS A 1 1106 ? -4.790 -8.824 -35.404 1.00 98.00 1106 LYS A O 1
ATOM 8953 N N . ASP A 1 1107 ? -4.294 -7.655 -33.539 1.00 97.56 1107 ASP A N 1
ATOM 8954 C CA . ASP A 1 1107 ? -2.883 -7.986 -33.395 1.00 97.56 1107 ASP A CA 1
ATOM 8955 C C . ASP A 1 1107 ? -2.612 -8.445 -31.949 1.00 97.56 1107 ASP A C 1
ATOM 8957 O O . ASP A 1 1107 ? -1.980 -7.731 -31.168 1.00 97.56 1107 ASP A O 1
ATOM 8961 N N . PRO A 1 1108 ? -3.120 -9.630 -31.553 1.00 95.62 1108 PRO A N 1
ATOM 8962 C CA . PRO A 1 1108 ? -2.925 -10.180 -30.207 1.00 95.62 1108 PRO A CA 1
ATOM 8963 C C . PRO A 1 1108 ? -1.470 -10.581 -29.925 1.00 95.62 1108 PRO A C 1
ATOM 8965 O O . PRO A 1 1108 ? -1.152 -10.952 -28.801 1.00 95.62 1108 PRO A O 1
ATOM 8968 N N . LEU A 1 1109 ? -0.610 -10.536 -30.948 1.00 96.06 1109 LEU A N 1
ATOM 8969 C CA . LEU A 1 1109 ? 0.827 -10.781 -30.868 1.00 96.06 1109 LEU A CA 1
ATOM 8970 C C . LEU A 1 1109 ? 1.635 -9.473 -30.853 1.00 96.06 1109 LEU A C 1
ATOM 8972 O O . LEU A 1 1109 ? 2.853 -9.536 -30.881 1.00 96.06 1109 LEU A O 1
ATOM 8976 N N . GLU A 1 1110 ? 0.987 -8.303 -30.843 1.00 97.88 1110 GLU A N 1
ATOM 8977 C CA . GLU A 1 1110 ? 1.628 -6.988 -30.674 1.00 97.88 1110 GLU A CA 1
ATOM 8978 C C . GLU A 1 1110 ? 2.796 -6.727 -31.651 1.00 97.88 1110 GLU A C 1
ATOM 8980 O O . GLU A 1 1110 ? 3.820 -6.146 -31.296 1.00 97.88 1110 GLU A O 1
ATOM 8985 N N . LEU A 1 1111 ? 2.649 -7.170 -32.903 1.00 97.38 1111 LEU A N 1
ATOM 8986 C CA . LEU A 1 1111 ? 3.659 -7.083 -33.960 1.00 97.38 1111 LEU A CA 1
ATOM 8987 C C . LEU A 1 1111 ? 3.659 -5.750 -34.719 1.00 97.38 1111 LEU A C 1
ATOM 8989 O O . LEU A 1 1111 ? 4.664 -5.419 -35.352 1.00 97.38 1111 LEU A O 1
ATOM 8993 N N . PHE A 1 1112 ? 2.553 -5.004 -34.706 1.00 97.88 1112 PHE A N 1
ATOM 8994 C CA . PHE A 1 1112 ? 2.323 -3.837 -35.557 1.00 97.88 1112 PHE A CA 1
ATOM 8995 C C . PHE A 1 1112 ? 1.986 -2.587 -34.736 1.00 97.88 1112 PHE A C 1
ATOM 8997 O O . PHE A 1 1112 ? 0.847 -2.378 -34.319 1.00 97.88 1112 PHE A O 1
ATOM 9004 N N . ASN A 1 1113 ? 2.966 -1.694 -34.575 1.00 98.00 1113 ASN A N 1
ATOM 9005 C CA . ASN A 1 1113 ? 2.735 -0.376 -33.994 1.00 98.00 1113 ASN A CA 1
ATOM 9006 C C . ASN A 1 1113 ? 1.862 0.493 -34.924 1.00 98.00 1113 ASN A C 1
ATOM 9008 O O . ASN A 1 1113 ? 2.344 1.051 -35.911 1.00 98.00 1113 ASN A O 1
ATOM 9012 N N . VAL A 1 1114 ? 0.590 0.679 -34.566 1.00 98.25 1114 VAL A N 1
ATOM 9013 C CA . VAL A 1 1114 ? -0.375 1.507 -35.311 1.00 98.25 1114 VAL A CA 1
ATOM 9014 C C . VAL A 1 1114 ? -0.447 2.965 -34.827 1.00 98.25 1114 VAL A C 1
ATOM 9016 O O . VAL A 1 1114 ? -1.352 3.704 -35.214 1.00 98.25 1114 VAL A O 1
ATOM 9019 N N . TYR A 1 1115 ? 0.499 3.440 -34.005 1.00 97.62 1115 TYR A N 1
ATOM 9020 C CA . TYR A 1 1115 ? 0.468 4.800 -33.436 1.00 97.62 1115 TYR A CA 1
ATOM 9021 C C . TYR A 1 1115 ? 0.433 5.914 -34.497 1.00 97.62 1115 TYR A C 1
ATOM 9023 O O . TYR A 1 1115 ? -0.206 6.949 -34.293 1.00 97.62 1115 TYR A O 1
ATOM 9031 N N . GLN A 1 1116 ? 1.101 5.722 -35.638 1.00 95.88 1116 GLN A N 1
ATOM 9032 C CA . GLN A 1 1116 ? 1.126 6.706 -36.731 1.00 95.88 1116 GLN A CA 1
ATOM 9033 C C . GLN A 1 1116 ? -0.059 6.565 -37.702 1.00 95.88 1116 GLN A C 1
ATOM 9035 O O . GLN A 1 1116 ? -0.291 7.454 -38.523 1.00 95.88 1116 GLN A O 1
ATOM 9040 N N . GLU A 1 1117 ? -0.843 5.489 -37.599 1.00 97.31 1117 GLU A N 1
ATOM 9041 C CA . GLU A 1 1117 ? -1.879 5.179 -38.577 1.00 97.31 1117 GLU A CA 1
ATOM 9042 C C . GLU A 1 1117 ? -3.075 6.123 -38.485 1.00 97.31 1117 GLU A C 1
ATOM 9044 O O . GLU A 1 1117 ? -3.570 6.466 -37.404 1.00 97.31 1117 GLU A O 1
ATOM 9049 N N . ARG A 1 1118 ? -3.569 6.556 -39.652 1.00 96.44 1118 ARG A N 1
ATOM 9050 C CA . ARG A 1 1118 ? -4.577 7.625 -39.737 1.00 96.44 1118 ARG A CA 1
ATOM 9051 C C . ARG A 1 1118 ? -5.907 7.234 -39.093 1.00 96.44 1118 ARG A C 1
ATOM 9053 O O . ARG A 1 1118 ? -6.568 8.096 -38.511 1.00 96.44 1118 ARG A O 1
ATOM 9060 N N . GLU A 1 1119 ? -6.300 5.964 -39.193 1.00 97.19 1119 GLU A N 1
ATOM 9061 C CA . GLU A 1 1119 ? -7.543 5.459 -38.595 1.00 97.19 1119 GLU A CA 1
ATOM 9062 C C . GLU A 1 1119 ? -7.473 5.412 -37.055 1.00 97.19 1119 GLU A C 1
ATOM 9064 O O . GLU A 1 1119 ? -8.458 5.720 -36.381 1.00 97.19 1119 GLU A O 1
ATOM 9069 N N . TYR A 1 1120 ? -6.288 5.158 -36.491 1.00 97.94 1120 TYR A N 1
ATOM 9070 C CA . TYR A 1 1120 ? -6.071 5.027 -35.048 1.00 97.94 1120 TYR A CA 1
ATOM 9071 C C . TYR A 1 1120 ? -5.856 6.357 -34.315 1.00 97.94 1120 TYR A C 1
ATOM 9073 O O . TYR A 1 1120 ? -5.920 6.392 -33.089 1.00 97.94 1120 TYR A O 1
ATOM 9081 N N . GLN A 1 1121 ? -5.715 7.489 -35.015 1.00 97.00 1121 GLN A N 1
ATOM 9082 C CA . GLN A 1 1121 ? -5.502 8.805 -34.383 1.00 97.00 1121 GLN A CA 1
ATOM 9083 C C . GLN A 1 1121 ? -6.611 9.226 -33.398 1.00 97.00 1121 GLN A C 1
ATOM 9085 O O . GLN A 1 1121 ? -6.384 10.068 -32.526 1.00 97.00 1121 GLN A O 1
ATOM 9090 N N . GLY A 1 1122 ? -7.825 8.678 -33.531 1.00 96.75 1122 GLY A N 1
ATOM 9091 C CA . GLY A 1 1122 ? -8.878 8.823 -32.521 1.00 96.75 1122 GLY A CA 1
ATOM 9092 C C . GLY A 1 1122 ? -8.531 8.100 -31.217 1.00 96.75 1122 GLY A C 1
ATOM 9093 O O . GLY A 1 1122 ? -8.553 8.722 -30.156 1.00 96.75 1122 GLY A O 1
ATOM 9094 N N . VAL A 1 1123 ? -8.144 6.828 -31.337 1.00 98.12 1123 VAL A N 1
ATOM 9095 C CA . VAL A 1 1123 ? -7.742 5.936 -30.240 1.00 98.12 1123 VAL A CA 1
ATOM 9096 C C . VAL A 1 1123 ? -6.488 6.455 -29.540 1.00 98.12 1123 VAL A C 1
ATOM 9098 O O . VAL A 1 1123 ? -6.489 6.551 -28.320 1.00 98.12 1123 VAL A O 1
ATOM 9101 N N . VAL A 1 1124 ? -5.463 6.895 -30.283 1.00 97.94 1124 VAL A N 1
ATOM 9102 C CA . VAL A 1 1124 ? -4.238 7.505 -29.724 1.00 97.94 1124 VAL A CA 1
ATOM 9103 C C . VAL A 1 1124 ? -4.578 8.624 -28.731 1.00 97.94 1124 VAL A C 1
ATOM 9105 O O . VAL A 1 1124 ? -4.107 8.619 -27.596 1.00 97.94 1124 VAL A O 1
ATOM 9108 N N . ARG A 1 1125 ? -5.453 9.566 -29.114 1.00 96.56 1125 ARG A N 1
ATOM 9109 C CA . ARG A 1 1125 ? -5.861 10.678 -28.234 1.00 96.56 1125 ARG A CA 1
ATOM 9110 C C . ARG A 1 1125 ? -6.680 10.225 -27.028 1.00 96.56 1125 ARG A C 1
ATOM 9112 O O . ARG A 1 1125 ? -6.632 10.882 -25.992 1.00 96.56 1125 ARG A O 1
ATOM 9119 N N . GLU A 1 1126 ? -7.463 9.160 -27.154 1.00 97.00 1126 GLU A N 1
ATOM 9120 C CA . GLU A 1 1126 ? -8.223 8.596 -26.036 1.00 97.00 1126 GLU A CA 1
ATOM 9121 C C . GLU A 1 1126 ? -7.303 7.881 -25.042 1.00 97.00 1126 GLU A C 1
ATOM 9123 O O . GLU A 1 1126 ? -7.369 8.162 -23.845 1.00 97.00 1126 GLU A O 1
ATOM 9128 N N . MET A 1 1127 ? -6.395 7.043 -25.542 1.00 98.06 1127 MET A N 1
ATOM 9129 C CA . MET A 1 1127 ? -5.426 6.294 -24.747 1.00 98.06 1127 MET A CA 1
ATOM 9130 C C . MET A 1 1127 ? -4.443 7.217 -24.022 1.00 98.06 1127 MET A C 1
ATOM 9132 O O . MET A 1 1127 ? -4.226 7.029 -22.829 1.00 98.06 1127 MET A O 1
ATOM 9136 N N . ILE A 1 1128 ? -3.932 8.276 -24.669 1.00 97.50 1128 ILE A N 1
ATOM 9137 C CA . ILE A 1 1128 ? -3.076 9.268 -23.990 1.00 97.50 1128 ILE A CA 1
ATOM 9138 C C . ILE A 1 1128 ? -3.853 9.974 -22.870 1.00 97.50 1128 ILE A C 1
ATOM 9140 O O . ILE A 1 1128 ? -3.352 10.084 -21.759 1.00 97.50 1128 ILE A O 1
ATOM 9144 N N . ARG A 1 1129 ? -5.113 10.375 -23.091 1.00 96.12 1129 ARG A N 1
ATOM 9145 C CA . ARG A 1 1129 ? -5.947 10.970 -22.024 1.00 96.12 1129 ARG A CA 1
ATOM 9146 C C . ARG A 1 1129 ? -6.312 9.983 -20.917 1.00 96.12 1129 ARG A C 1
ATOM 9148 O O . ARG A 1 1129 ? -6.680 10.399 -19.820 1.00 96.12 1129 ARG A O 1
ATOM 9155 N N . MET A 1 1130 ? -6.332 8.686 -21.202 1.00 97.31 1130 MET A N 1
ATOM 9156 C CA . MET A 1 1130 ? -6.540 7.639 -20.202 1.00 97.31 1130 MET A CA 1
ATOM 9157 C C . MET A 1 1130 ? -5.276 7.484 -19.348 1.00 97.31 1130 MET A C 1
ATOM 9159 O O . MET A 1 1130 ? -5.370 7.534 -18.125 1.00 97.31 1130 MET A O 1
ATOM 9163 N N . LEU A 1 1131 ? -4.113 7.435 -20.001 1.00 97.88 1131 LEU A N 1
ATOM 9164 C CA . LEU A 1 1131 ? -2.782 7.428 -19.400 1.00 97.88 1131 LEU A CA 1
ATOM 9165 C C . LEU A 1 1131 ? -2.551 8.659 -18.512 1.00 97.88 1131 LEU A C 1
ATOM 9167 O O . LEU A 1 1131 ? -2.334 8.504 -17.318 1.00 97.88 1131 LEU A O 1
ATOM 9171 N N . GLU A 1 1132 ? -2.683 9.876 -19.049 1.00 96.31 1132 GLU A N 1
ATOM 9172 C CA . GLU A 1 1132 ? -2.509 11.135 -18.306 1.00 96.31 1132 GLU A CA 1
ATOM 9173 C C . GLU A 1 1132 ? -3.444 11.231 -17.089 1.00 96.31 1132 GLU A C 1
ATOM 9175 O O . GLU A 1 1132 ? -3.024 11.696 -16.030 1.00 96.31 1132 GLU A O 1
ATOM 9180 N N . ARG A 1 1133 ? -4.699 10.765 -17.204 1.00 96.00 1133 ARG A N 1
ATOM 9181 C CA . ARG A 1 1133 ? -5.631 10.716 -16.064 1.00 96.00 1133 ARG A CA 1
ATOM 9182 C C . ARG A 1 1133 ? -5.191 9.711 -15.007 1.00 96.00 1133 ARG A C 1
ATOM 9184 O O . ARG A 1 1133 ? -5.227 10.060 -13.834 1.00 96.00 1133 ARG A O 1
ATOM 9191 N N . LYS A 1 1134 ? -4.772 8.503 -15.402 1.00 97.06 1134 LYS A N 1
ATOM 9192 C CA . LYS A 1 1134 ? -4.325 7.483 -14.446 1.00 97.06 1134 LYS A CA 1
ATOM 9193 C C . LYS A 1 1134 ? -3.029 7.901 -13.755 1.00 97.06 1134 LYS A C 1
ATOM 9195 O O . LYS A 1 1134 ? -2.943 7.778 -12.543 1.00 97.06 1134 LYS A O 1
ATOM 9200 N N . MET A 1 1135 ? -2.082 8.486 -14.489 1.00 97.12 1135 MET A N 1
ATOM 9201 C CA . MET A 1 1135 ? -0.862 9.076 -13.927 1.00 97.12 1135 MET A CA 1
ATOM 9202 C C . MET A 1 1135 ? -1.190 10.184 -12.914 1.00 97.12 1135 MET A C 1
ATOM 9204 O O . MET A 1 1135 ? -0.691 10.149 -11.795 1.00 97.12 1135 MET A O 1
ATOM 9208 N N . ALA A 1 1136 ? -2.098 11.111 -13.246 1.00 95.56 1136 ALA A N 1
ATOM 9209 C CA . ALA A 1 1136 ? -2.524 12.161 -12.316 1.00 95.56 1136 ALA A CA 1
ATOM 9210 C C . ALA A 1 1136 ? -3.264 11.622 -11.073 1.00 95.56 1136 ALA A C 1
ATOM 9212 O O . ALA A 1 1136 ? -3.094 12.163 -9.986 1.00 95.56 1136 ALA A O 1
ATOM 9213 N N . GLU A 1 1137 ? -4.065 10.564 -11.221 1.00 94.88 1137 GLU A N 1
ATOM 9214 C CA . GLU A 1 1137 ? -4.756 9.877 -10.119 1.00 94.88 1137 GLU A CA 1
ATOM 9215 C C . GLU A 1 1137 ? -3.773 9.215 -9.142 1.00 94.88 1137 GLU A C 1
ATOM 9217 O O . GLU A 1 1137 ? -3.930 9.347 -7.931 1.00 94.88 1137 GLU A O 1
ATOM 9222 N N . ILE A 1 1138 ? -2.746 8.535 -9.661 1.00 95.44 1138 ILE A N 1
ATOM 9223 C CA . ILE A 1 1138 ? -1.752 7.813 -8.851 1.00 95.44 1138 ILE A CA 1
ATOM 9224 C C . ILE A 1 1138 ? -0.551 8.686 -8.447 1.00 95.44 1138 ILE A C 1
ATOM 9226 O O . ILE A 1 1138 ? 0.365 8.193 -7.791 1.00 95.44 1138 ILE A O 1
ATOM 9230 N N . GLY A 1 1139 ? -0.530 9.964 -8.834 1.00 95.75 1139 GLY A N 1
ATOM 9231 C CA . GLY A 1 1139 ? 0.546 10.907 -8.514 1.00 95.75 1139 GLY A CA 1
ATOM 9232 C C . GLY A 1 1139 ? 1.867 10.661 -9.253 1.00 95.75 1139 GLY A C 1
ATOM 9233 O O . GLY A 1 1139 ? 2.919 10.958 -8.697 1.00 95.75 1139 GLY A O 1
ATOM 9234 N N . ASP A 1 1140 ? 1.831 10.102 -10.466 1.00 95.56 1140 ASP A N 1
ATOM 9235 C CA . ASP A 1 1140 ? 3.018 9.910 -11.310 1.00 95.56 1140 ASP A CA 1
ATOM 9236 C C . ASP A 1 1140 ? 3.160 11.009 -12.381 1.00 95.56 1140 ASP A C 1
ATOM 9238 O O . ASP A 1 1140 ? 2.175 11.518 -12.926 1.00 95.56 1140 ASP A O 1
ATOM 9242 N N . GLU A 1 1141 ? 4.399 11.369 -12.720 1.00 92.00 1141 GLU A N 1
ATOM 9243 C CA . GLU A 1 1141 ? 4.705 12.483 -13.618 1.00 92.00 1141 GLU A CA 1
ATOM 9244 C C . GLU A 1 1141 ? 5.001 12.033 -15.066 1.00 92.00 1141 GLU A C 1
ATOM 9246 O O . GLU A 1 1141 ? 5.831 11.139 -15.297 1.00 92.00 1141 GLU A O 1
ATOM 9251 N N . PRO A 1 1142 ? 4.362 12.659 -16.080 1.00 93.94 1142 PRO A N 1
ATOM 9252 C CA . PRO A 1 1142 ? 4.576 12.326 -17.484 1.00 93.94 1142 PRO A CA 1
ATOM 9253 C C . PRO A 1 1142 ? 5.897 12.889 -18.022 1.00 93.94 1142 PRO A C 1
ATOM 9255 O O . PRO A 1 1142 ? 6.099 14.098 -18.114 1.00 93.94 1142 PRO A O 1
ATOM 9258 N N . VAL A 1 1143 ? 6.763 11.986 -18.486 1.00 93.25 1143 VAL A N 1
ATOM 9259 C CA . VAL A 1 1143 ? 8.009 12.298 -19.222 1.00 93.25 1143 VAL A CA 1
ATOM 9260 C C . VAL A 1 1143 ? 7.746 12.625 -20.708 1.00 93.25 1143 VAL A C 1
ATOM 9262 O O . VAL A 1 1143 ? 8.621 13.125 -21.417 1.00 93.25 1143 VAL A O 1
ATOM 9265 N N . HIS A 1 1144 ? 6.553 12.313 -21.226 1.00 93.38 1144 HIS A N 1
ATOM 9266 C CA . HIS A 1 1144 ? 6.195 12.583 -22.615 1.00 93.38 1144 HIS A CA 1
ATOM 9267 C C . HIS A 1 1144 ? 5.832 14.061 -22.819 1.00 93.38 1144 HIS A C 1
ATOM 9269 O O . HIS A 1 1144 ? 5.290 14.696 -21.912 1.00 93.38 1144 HIS A O 1
ATOM 9275 N N . PRO A 1 1145 ? 6.082 14.638 -24.009 1.00 84.50 1145 PRO A N 1
ATOM 9276 C CA . PRO A 1 1145 ? 5.669 16.005 -24.294 1.00 84.50 1145 PRO A CA 1
ATOM 9277 C C . PRO A 1 1145 ? 4.149 16.153 -24.165 1.00 84.50 1145 PRO A C 1
ATOM 9279 O O . PRO A 1 1145 ? 3.404 15.484 -24.885 1.00 84.50 1145 PRO A O 1
ATOM 9282 N N . LYS A 1 1146 ? 3.690 17.066 -23.296 1.00 75.06 1146 LYS A N 1
ATOM 9283 C CA . LYS A 1 1146 ? 2.272 17.450 -23.204 1.00 75.06 1146 LYS A CA 1
ATOM 9284 C C . LYS A 1 1146 ? 1.811 17.959 -24.569 1.00 75.06 1146 LYS A C 1
ATOM 9286 O O . LYS A 1 1146 ? 2.258 19.011 -25.035 1.00 75.06 1146 LYS A O 1
ATOM 9291 N N . GLN A 1 1147 ? 0.964 17.188 -25.243 1.00 63.12 1147 GLN A N 1
ATOM 9292 C CA . GLN A 1 1147 ? 0.620 17.449 -26.638 1.00 63.12 1147 GLN A CA 1
ATOM 9293 C C . GLN A 1 1147 ? -0.367 18.628 -26.741 1.00 63.12 1147 GLN A C 1
ATOM 9295 O O . GLN A 1 1147 ? -1.306 18.769 -25.958 1.00 63.12 1147 GLN A O 1
ATOM 9300 N N . GLN A 1 1148 ? -0.168 19.507 -27.728 1.00 44.66 1148 GLN A N 1
ATOM 9301 C CA . GLN A 1 1148 ? -0.837 20.819 -27.785 1.00 44.66 1148 GLN A CA 1
ATOM 9302 C C . GLN A 1 1148 ? -2.343 20.783 -28.117 1.00 44.66 1148 GLN A C 1
ATOM 9304 O O . GLN A 1 1148 ? -2.988 21.831 -28.125 1.00 44.66 1148 GLN A O 1
ATOM 9309 N N . TRP A 1 1149 ? -2.947 19.616 -28.361 1.00 51.59 1149 TRP A N 1
ATOM 9310 C CA . TRP A 1 1149 ? -4.357 19.515 -28.764 1.00 51.59 1149 TRP A CA 1
ATOM 9311 C C . TRP A 1 1149 ? -5.382 19.913 -27.684 1.00 51.59 1149 TRP A C 1
ATOM 9313 O O . TRP A 1 1149 ? -6.563 20.043 -27.996 1.00 51.59 1149 TRP A O 1
ATOM 9323 N N . LEU A 1 1150 ? -4.950 20.181 -26.447 1.00 39.84 1150 LEU A N 1
ATOM 9324 C CA . LEU A 1 1150 ? -5.781 20.799 -25.402 1.00 39.84 1150 LEU A CA 1
ATOM 9325 C C . LEU A 1 1150 ? -6.005 22.311 -25.613 1.00 39.84 1150 LEU A C 1
ATOM 9327 O O . LEU A 1 1150 ? -6.929 22.869 -25.032 1.00 39.84 1150 LEU A O 1
ATOM 9331 N N . LEU A 1 1151 ? -5.209 22.972 -26.462 1.00 36.47 1151 LEU A N 1
ATOM 9332 C CA . LEU A 1 1151 ? -5.324 24.411 -26.757 1.00 36.47 1151 LEU A CA 1
ATOM 9333 C C . LEU A 1 1151 ? -6.257 24.728 -27.943 1.00 36.47 1151 LEU A C 1
ATOM 9335 O O . LEU A 1 1151 ? -6.492 25.895 -28.237 1.00 36.47 1151 LEU A O 1
ATOM 9339 N N . GLY A 1 1152 ? -6.773 23.709 -28.640 1.00 31.28 1152 GLY A N 1
ATOM 9340 C CA . GLY A 1 1152 ? -7.580 23.869 -29.860 1.00 31.28 1152 GLY A CA 1
ATOM 9341 C C . GLY A 1 1152 ? -9.098 23.942 -29.654 1.00 31.28 1152 GLY A C 1
ATOM 9342 O O . GLY A 1 1152 ? -9.833 23.974 -30.638 1.00 31.28 1152 GLY A O 1
ATOM 9343 N N . SER A 1 1153 ? -9.583 23.907 -28.409 1.00 32.53 1153 SER A N 1
ATOM 9344 C CA . SER A 1 1153 ? -11.020 23.918 -28.092 1.00 32.53 1153 SER A CA 1
ATOM 9345 C C . SER A 1 1153 ? -11.323 24.532 -26.716 1.00 32.53 1153 SER A C 1
ATOM 9347 O O . SER A 1 1153 ? -12.026 23.919 -25.908 1.00 32.53 1153 SER A O 1
ATOM 9349 N N . LEU A 1 1154 ? -10.757 25.716 -26.460 1.00 30.66 1154 LEU A N 1
ATOM 9350 C CA . LEU A 1 1154 ? -11.144 26.641 -25.386 1.00 30.66 1154 LEU A CA 1
ATOM 9351 C C . LEU A 1 1154 ? -11.913 27.826 -25.986 1.00 30.66 1154 LEU A C 1
ATOM 9353 O O . LEU A 1 1154 ? -11.425 28.360 -27.006 1.00 30.66 1154 LEU A O 1
#